Protein AF-A0A660Z139-F1 (afdb_monomer)

Solvent-accessible surface area (backbone atoms only — not comparable to full-atom values): 45503 Å² total; per-residue (Å²): 109,72,68,55,49,51,53,50,53,48,32,53,54,74,56,72,64,96,75,88,88,77,53,73,65,50,55,71,74,47,43,79,53,50,61,95,43,68,40,65,66,46,80,37,80,61,34,51,68,37,65,72,42,70,64,44,55,56,52,52,40,36,29,38,27,36,44,78,55,98,90,40,82,45,77,55,84,68,83,34,43,79,48,69,42,75,14,84,56,82,80,49,77,66,40,51,48,43,30,73,77,68,20,39,45,61,39,45,56,47,72,63,63,66,48,56,53,38,30,37,38,76,51,68,53,70,69,62,50,48,55,49,44,71,65,59,53,62,22,35,37,38,24,18,83,36,68,67,56,24,50,50,55,42,64,72,44,41,83,86,39,51,57,35,58,41,48,92,87,48,64,65,42,54,54,36,38,73,76,58,76,24,36,31,40,28,17,33,46,43,77,83,21,41,61,41,70,71,62,88,48,65,80,55,34,34,31,30,36,27,54,42,73,48,59,48,78,46,45,57,91,51,55,90,78,50,54,71,70,57,48,52,47,52,50,49,73,49,32,86,41,72,72,55,52,72,56,86,48,63,78,84,42,37,68,64,48,51,52,52,50,48,54,40,25,66,56,60,80,81,83,58,66,50,30,38,73,38,74,43,32,38,39,39,55,35,57,68,39,48,54,48,38,43,38,46,16,12,44,81,50,73,54,32,60,27,42,18,32,27,39,40,21,23,55,51,62,63,54,43,48,8,35,51,51,46,33,44,74,74,76,42,74,73,38,58,52,90,81,52,65,56,68,60,52,37,49,50,37,51,52,42,40,47,41,58,76,70,63,56,77,41,82,63,42,40,28,30,36,38,21,35,39,62,49,37,23,54,43,60,29,45,63,35,18,46,46,33,43,41,45,43,65,52,102,86,48,81,61,47,58,36,28,38,33,60,57,77,58,31,36,35,36,23,22,46,59,68,46,67,50,55,41,67,19,66,90,43,65,68,68,10,33,34,79,54,97,93,42,78,44,80,39,70,30,44,36,25,33,18,73,75,79,60,55,72,46,34,70,85,75,57,32,92,86,78,64,29,58,58,49,54,34,54,61,42,51,53,51,52,40,56,50,30,63,72,17,53,30,39,36,32,49,30,58,78,45,44,66,25,41,34,40,40,49,56,52,43,73,69,34,43,91,52,33,82,45,65,37,30,28,59,52,62,42,54,40,63,69,43,51,59,47,16,72,72,59,61,40,72,81,60,62,70,46,24,49,56,38,50,55,50,52,50,51,55,46,53,51,18,52,57,46,14,54,53,49,19,65,76,70,73,38,84,83,53,78,41,35,86,64,45,51,58,54,51,48,54,52,52,54,38,49,59,43,25,72,40,72,36,50,33,24,31,34,70,92,76,72,43,76,41,77,62,57,96,60,57,62,46,60,38,38,31,42,79,74,48,77,47,79,46,79,41,75,54,61,73,32,30,26,28,58,58,43,39,26,49,37,26,72,76,68,68,36,52,49,53,58,45,52,53,45,40,48,54,37,18,42,49,28,51,22,24,45,55,67,22,87,15,34,17,47,50,73,68,52,51,50,33,40,38,73,63,44,50,94,47,40,34,96,60,49,65,63,55,78,79,90,56,42,22,31,30,54,66,57,72,61,56,51,63,55,46,54,41,34,42,76,72,60,68,48,73,61,74,62,87,85,46,72,68,45,46,52,53,49,36,51,36,41,24,38,30,46,12,34,29,23,43,54,20,47,31,38,37,39,34,31,39,37,42,43,95,91,51,76,45,81,48,77,39,35,55,40,77,46,43,67,12,46,71,54,30,77,84,70,76,70,41,82,75,77,78,73,48,73,49,78,43,62,36,55,72,45,79,41,55,65,38,78,73,79,48,75,33,53,50,46,51,48,26,60,77,72,66,49,72,50,57,88,36,53,36,58,42,54,49,52,64,74,77,101

Mean predicted aligned error: 9.25 Å

Nearest PDB structures (foldseek):
  1gku-assembly1_B  TM=9.439E-01  e=6.108E-95  Archaeoglobus fulgidus DSM 4304
  1gl9-assembly1_B  TM=9.649E-01  e=1.429E-91  Archaeoglobus fulgidus DSM 4304
  8ofb-assembly1_A  TM=8.629E-01  e=3.311E-74  Thermotoga maritima MSB8
  1cy0-assembly1_A  TM=7.564E-01  e=2.093E-30  Escherichia coli K-12
  1cyy-assembly1_A  TM=5.910E-01  e=5.704E-13  Escherichia coli K-12

Radius of gyration: 33.67 Å; Cα contacts (8 Å, |Δi|>4): 1628; chains: 1; bounding box: 86×69×95 Å

Secondary structure (DSSP, 8-state):
-HHHHHHHHHHHHHT--S-----HHHHHH-GGGGTT---SEEEES-HHHHHHSHHHHHHHHHHTTEEEETTEEEE-SS--EEEEPPP-S---HHHHHHHHHHSB--S---B---EEEEEEES---HHHHHHHHHHH-SSEEEEESSHHHHHHHHHHHTTTS-EEE-BTTB-HHHHHHHHTS-SEEEEE-STT-HHHHH---TTT--EEEEES--EEEEEGGGSTT--HHHHHHHHHHTTTSHHHHH-S-TTTTHHHHHHHHHHHHHS--S--SSSEEETTEEEEE-HHHHHHHHGGG--EETTEEPEEEEEEE---HHHHHHHHHHHHTTT--EEEGGGS-HHHHHHHHHHHHHHHHHT-----EEEEEEES-HHHHHHHHHHTBS-EEEEEEETTEEEEEEEEEE-SSEEEEEEE--S-SEEE-SSSTBTTEEEETTEEEE-EEE-EEETTT--EE-SSSS-TTT-PPEEEHHHHHHHHHHHHHT-SEEEE---SSHHHHHHHHHHHHHHGGGSSEEEE---SS--HHHHHHHTTS-B---HHHHHHHHHHHHHHHHHHHHHHHHHHHHHS-TT----TTHHHHHHHHHHHHHHHHSEEEEEEETTTTEEEES-S-SEEEEEEEEEEEEEEEEPPPPPB-HHHHHHHHHHHH---HHHHHHHHHHHHHTTSBS-SS-------HHHHHHHHHHHGGGB--------SSPPPB-BSSS--HHHHHHHHHTTSS--SS---HHHHHHHHHHHHHHHHHTBPPEEEEEEEEEEE-SS-EEEEEEEEEEESHHHHHS--S---PPPPPEEEEEE-EEEEEESSPPPPHHHHHHHHHHTT-S-TTTHHHHHHHHH--

Structure (mmCIF, N/CA/C/O backbone):
data_AF-A0A660Z139-F1
#
_entry.id   AF-A0A660Z139-F1
#
loop_
_atom_site.group_PDB
_atom_site.id
_atom_site.type_symbol
_atom_site.label_atom_id
_atom_site.label_alt_id
_atom_site.label_comp_id
_atom_site.label_asym_id
_atom_site.label_entity_id
_atom_site.label_seq_id
_atom_site.pdbx_PDB_ins_code
_atom_site.Cartn_x
_atom_site.Cartn_y
_atom_site.Cartn_z
_atom_site.occupancy
_atom_site.B_iso_or_equiv
_atom_site.auth_seq_id
_atom_site.auth_comp_id
_atom_site.auth_asym_id
_atom_site.auth_atom_id
_atom_site.pdbx_PDB_model_num
ATOM 1 N N . LYS A 1 1 ? -36.350 -16.319 49.454 1.00 60.81 1 LYS A N 1
ATOM 2 C CA . LYS A 1 1 ? -34.888 -16.285 49.175 1.00 60.81 1 LYS A CA 1
ATOM 3 C C . LYS A 1 1 ? -34.215 -17.665 49.062 1.00 60.81 1 LYS A C 1
ATOM 5 O O . LYS A 1 1 ? -33.864 -18.017 47.946 1.00 60.81 1 LYS A O 1
ATOM 10 N N . LYS A 1 2 ? -34.010 -18.469 50.127 1.00 67.81 2 LYS A N 1
ATOM 11 C CA . LYS A 1 2 ? -33.302 -19.777 50.003 1.00 67.81 2 LYS A CA 1
ATOM 12 C C . LYS A 1 2 ? -34.113 -20.825 49.215 1.00 67.81 2 LYS A C 1
ATOM 14 O O . LYS A 1 2 ? -33.605 -21.375 48.247 1.00 67.81 2 LYS A O 1
ATOM 19 N N . SER A 1 3 ? -35.403 -20.960 49.540 1.00 78.12 3 SER A N 1
ATOM 20 C CA . SER A 1 3 ? -36.353 -21.824 48.815 1.00 78.12 3 SER A CA 1
ATOM 21 C C . SER A 1 3 ? -36.529 -21.430 47.337 1.00 78.12 3 SER A C 1
ATOM 23 O O . SER A 1 3 ? -36.534 -22.291 46.466 1.00 78.12 3 SER A O 1
ATOM 25 N N . GLU A 1 4 ? -36.605 -20.133 47.016 1.00 80.12 4 GLU A N 1
ATOM 26 C CA . GLU A 1 4 ? -36.674 -19.669 45.615 1.00 80.12 4 GLU A CA 1
ATOM 27 C C . GLU A 1 4 ? -35.401 -19.977 44.830 1.00 80.12 4 GLU A C 1
ATOM 29 O O . GLU A 1 4 ? -35.474 -20.346 43.661 1.00 80.12 4 GLU A O 1
ATOM 34 N N . LYS A 1 5 ? -34.230 -19.846 45.465 1.00 83.25 5 LYS A N 1
ATOM 35 C CA . LYS A 1 5 ? -32.948 -20.177 44.839 1.00 83.25 5 LYS A CA 1
ATOM 36 C C . LYS A 1 5 ? -32.870 -21.668 44.509 1.00 83.25 5 LYS A C 1
ATOM 38 O O . LYS A 1 5 ? -32.464 -22.013 43.406 1.00 83.25 5 LYS A O 1
ATOM 43 N N . GLU A 1 6 ? -33.278 -22.535 45.433 1.00 84.06 6 GLU A N 1
ATOM 44 C CA . GLU A 1 6 ? -33.334 -23.986 45.213 1.00 84.06 6 GLU A CA 1
ATOM 45 C C . GLU A 1 6 ? -34.337 -24.352 44.115 1.00 84.06 6 GLU A C 1
ATOM 47 O O . GLU A 1 6 ? -33.970 -25.067 43.186 1.00 84.06 6 GLU A O 1
ATOM 52 N N . LYS A 1 7 ? -35.547 -23.772 44.131 1.00 84.69 7 LYS A N 1
ATOM 53 C CA . LYS A 1 7 ? -36.527 -23.939 43.043 1.00 84.69 7 LYS A CA 1
ATOM 54 C C . LYS A 1 7 ? -35.972 -23.486 41.690 1.00 84.69 7 LYS A C 1
ATOM 56 O O . LYS A 1 7 ? -36.156 -24.173 40.695 1.00 84.69 7 LYS A O 1
ATOM 61 N N . THR A 1 8 ? -35.263 -22.358 41.646 1.00 86.25 8 THR A N 1
ATOM 62 C CA . THR A 1 8 ? -34.654 -21.839 40.409 1.00 86.25 8 THR A CA 1
ATOM 63 C C . THR A 1 8 ? -33.558 -22.771 39.895 1.00 86.25 8 THR A C 1
ATOM 65 O O . THR A 1 8 ? -33.522 -23.072 38.707 1.00 86.25 8 THR A O 1
ATOM 68 N N . LEU A 1 9 ? -32.685 -23.272 40.774 1.00 87.81 9 LEU A N 1
ATOM 69 C CA . LEU A 1 9 ? -31.645 -24.235 40.397 1.00 87.81 9 LEU A CA 1
ATOM 70 C C . LEU A 1 9 ? -32.243 -25.555 39.897 1.00 87.81 9 LEU A C 1
ATOM 72 O O . LEU A 1 9 ? -31.725 -26.124 38.939 1.00 87.81 9 LEU A O 1
ATOM 76 N N . GLN A 1 10 ? -33.341 -26.008 40.505 1.00 86.88 10 GLN A N 1
ATOM 77 C CA . GLN A 1 10 ? -34.050 -27.208 40.072 1.00 86.88 10 GLN A CA 1
ATOM 78 C C . GLN A 1 10 ? -34.661 -27.018 38.677 1.00 86.88 10 GLN A C 1
ATOM 80 O O . GLN A 1 10 ? -34.378 -27.812 37.790 1.00 86.88 10 GLN A O 1
ATOM 85 N N . ARG A 1 11 ? -35.351 -25.896 38.424 1.00 89.19 11 ARG A N 1
ATOM 86 C CA . ARG A 1 11 ? -35.851 -25.547 37.078 1.00 89.19 11 ARG A CA 1
ATOM 87 C C . ARG A 1 11 ? -34.736 -25.505 36.032 1.00 89.19 11 ARG A C 1
ATOM 89 O O . ARG A 1 11 ? -34.913 -25.983 34.914 1.00 89.19 11 ARG A O 1
ATOM 96 N N . ILE A 1 12 ? -33.561 -24.981 36.398 1.00 90.38 12 ILE A N 1
ATOM 97 C CA . ILE A 1 12 ? -32.391 -24.979 35.511 1.00 90.38 12 ILE A CA 1
ATOM 98 C C . ILE A 1 12 ? -31.924 -26.407 35.208 1.00 90.38 12 ILE A C 1
ATOM 100 O O . ILE A 1 12 ? -31.611 -26.681 34.053 1.00 90.38 12 ILE A O 1
ATOM 104 N N . ARG A 1 13 ? -31.894 -27.322 36.186 1.00 87.75 13 ARG A N 1
ATOM 105 C CA . ARG A 1 13 ? -31.546 -28.739 35.954 1.00 87.75 13 ARG A CA 1
ATOM 106 C C . ARG A 1 13 ? -32.579 -29.452 35.095 1.00 87.75 13 ARG A C 1
ATOM 108 O O . ARG A 1 13 ? -32.196 -30.126 34.145 1.00 87.75 13 ARG A O 1
ATOM 115 N N . ASP A 1 14 ? -33.858 -29.206 35.342 1.00 88.12 14 ASP A N 1
ATOM 116 C CA . ASP A 1 14 ? -34.958 -29.842 34.612 1.00 88.12 14 ASP A CA 1
ATOM 117 C C . ASP A 1 14 ? -35.097 -29.285 33.184 1.00 88.12 14 ASP A C 1
ATOM 119 O O . ASP A 1 14 ? -35.652 -29.934 32.306 1.00 88.12 14 ASP A O 1
ATOM 123 N N . GLY A 1 15 ? -34.520 -28.107 32.909 1.00 84.94 15 GLY A N 1
ATOM 124 C CA . GLY A 1 15 ? -34.613 -27.460 31.593 1.00 84.94 15 GLY A CA 1
ATOM 125 C C . GLY A 1 15 ? -35.916 -26.701 31.394 1.00 84.94 15 GLY A C 1
ATOM 126 O O . GLY A 1 15 ? -36.260 -26.370 30.266 1.00 84.94 15 GLY A O 1
ATOM 127 N N . ASP A 1 16 ? -36.614 -26.402 32.486 1.00 90.31 16 ASP A N 1
ATOM 128 C CA . ASP A 1 16 ? -37.862 -25.649 32.497 1.00 90.31 16 ASP A CA 1
ATOM 129 C C . ASP A 1 16 ? -37.596 -24.136 32.377 1.00 90.31 16 ASP A C 1
ATOM 131 O O . ASP A 1 16 ? -37.784 -23.347 33.311 1.00 90.31 16 ASP A O 1
ATOM 135 N N . PHE A 1 17 ? -37.071 -23.728 31.222 1.00 89.50 17 PHE A N 1
ATOM 136 C CA . PHE A 1 17 ? -36.883 -22.329 30.858 1.00 89.50 17 PHE A CA 1
ATOM 137 C C . PHE A 1 17 ? -36.811 -22.154 29.337 1.00 89.50 17 PHE A C 1
ATOM 139 O O . PHE A 1 17 ? -36.245 -22.975 28.623 1.00 89.50 17 PHE A O 1
ATOM 146 N N . SER A 1 18 ? -37.317 -21.023 28.844 1.00 89.38 18 SER A N 1
ATOM 147 C CA . SER A 1 18 ? -37.108 -20.590 27.452 1.00 89.38 18 SER A CA 1
ATOM 148 C C . SER A 1 18 ? -35.923 -19.630 27.314 1.00 89.38 18 SER A C 1
ATOM 150 O O . SER A 1 18 ? -35.308 -19.549 26.258 1.00 89.38 18 SER A O 1
ATOM 152 N N . ILE A 1 19 ? -35.593 -18.896 28.384 1.00 93.69 19 ILE A N 1
ATOM 153 C CA . ILE A 1 19 ? -34.473 -17.950 28.441 1.00 93.69 19 ILE A CA 1
ATOM 154 C C . ILE A 1 19 ? -33.737 -18.160 29.760 1.00 93.69 19 ILE A C 1
ATOM 156 O O . ILE A 1 19 ? -34.347 -18.145 30.830 1.00 93.69 19 ILE A O 1
ATOM 160 N N . LEU A 1 20 ? -32.416 -18.316 29.681 1.00 93.00 20 LEU A N 1
ATOM 161 C CA . LEU A 1 20 ? -31.541 -18.459 30.837 1.00 93.00 20 LEU A CA 1
ATOM 162 C C . LEU A 1 20 ? -30.527 -17.313 30.870 1.00 93.00 20 LEU A C 1
ATOM 164 O O . LEU A 1 20 ? -29.674 -17.204 29.993 1.00 93.00 20 LEU A O 1
ATOM 168 N N . VAL A 1 21 ? -30.592 -16.487 31.914 1.00 93.12 21 VAL A N 1
ATOM 169 C CA . VAL A 1 21 ? -29.639 -15.395 32.155 1.00 93.12 21 VAL A CA 1
ATOM 170 C C . VAL A 1 21 ? -28.771 -15.756 33.353 1.00 93.12 21 VAL A C 1
ATOM 172 O O . VAL A 1 21 ? -29.276 -15.998 34.448 1.00 93.12 21 VAL A O 1
ATOM 175 N N . THR A 1 22 ? -27.455 -15.819 33.151 1.00 91.56 22 THR A N 1
ATOM 176 C CA . THR A 1 22 ? -26.499 -16.212 34.195 1.00 91.56 22 THR A CA 1
ATOM 177 C C . THR A 1 22 ? -25.218 -15.393 34.102 1.00 91.56 22 THR A C 1
ATOM 179 O O . THR A 1 22 ? -24.961 -14.718 33.108 1.00 91.56 22 THR A O 1
ATOM 182 N N . THR A 1 23 ? -24.395 -15.444 35.149 1.00 90.31 23 THR A N 1
ATOM 183 C CA . THR A 1 23 ? -23.053 -14.853 35.120 1.00 90.31 23 THR A CA 1
ATOM 184 C C . THR A 1 23 ? -22.037 -15.848 34.551 1.00 90.31 23 THR A C 1
ATOM 186 O O . THR A 1 23 ? -22.197 -17.063 34.681 1.00 90.31 23 THR A O 1
ATOM 189 N N . ALA A 1 24 ? -20.915 -15.358 34.015 1.00 86.88 24 ALA A N 1
ATOM 190 C CA . ALA A 1 24 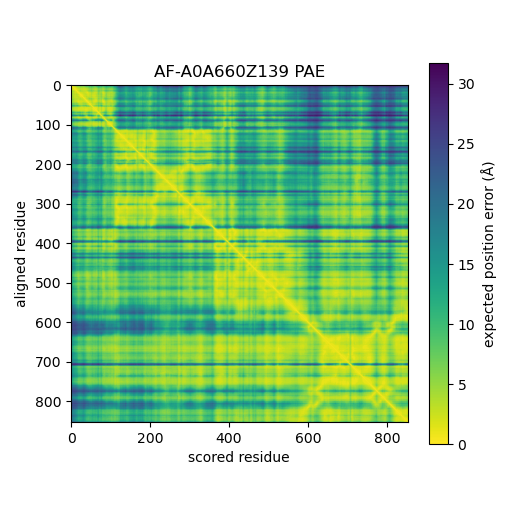? -19.811 -16.218 33.570 1.00 86.88 24 ALA A CA 1
ATOM 191 C C . ALA A 1 24 ? -19.285 -17.150 34.684 1.00 86.88 24 ALA A C 1
ATOM 193 O O . ALA A 1 24 ? -18.819 -18.263 34.424 1.00 86.88 24 ALA A O 1
ATOM 194 N N . GLN A 1 25 ? -19.385 -16.714 35.945 1.00 87.81 25 GLN A N 1
ATOM 195 C CA . GLN A 1 25 ? -19.015 -17.517 37.108 1.00 87.81 25 GLN A CA 1
ATOM 196 C C . GLN A 1 25 ? -20.010 -18.654 37.374 1.00 87.81 25 GLN A C 1
ATOM 198 O O . GLN A 1 25 ? -19.592 -19.734 37.793 1.00 87.81 25 GLN A O 1
ATOM 203 N N . PHE A 1 26 ? -21.305 -18.437 37.122 1.00 89.50 26 PHE A N 1
ATOM 204 C CA . PHE A 1 26 ? -22.310 -19.493 37.223 1.00 89.50 26 PHE A CA 1
ATOM 205 C C . PHE A 1 26 ? -22.012 -20.614 36.227 1.00 89.50 26 PHE A C 1
ATOM 207 O O . PHE A 1 26 ? -21.943 -21.769 36.645 1.00 89.50 26 PHE A O 1
ATOM 214 N N . LEU A 1 27 ? -21.743 -20.263 34.963 1.00 89.75 27 LEU A N 1
ATOM 215 C CA . LEU A 1 27 ? -21.350 -21.217 33.923 1.00 89.75 27 LEU A CA 1
ATOM 216 C C . LEU A 1 27 ? -20.103 -22.012 34.330 1.00 89.75 27 LEU A C 1
ATOM 218 O O . LEU A 1 27 ? -20.049 -23.223 34.150 1.00 89.75 27 LEU A O 1
ATOM 222 N N . ALA A 1 28 ? -19.106 -21.341 34.911 1.00 87.56 28 ALA A N 1
ATOM 223 C CA . ALA A 1 28 ? -17.871 -21.996 35.316 1.00 87.56 28 ALA A CA 1
ATOM 224 C C . ALA A 1 28 ? -18.049 -22.997 36.468 1.00 87.56 28 ALA A C 1
ATOM 226 O O . ALA A 1 28 ? -17.348 -24.008 36.496 1.00 87.56 28 ALA A O 1
ATOM 227 N N . ARG A 1 29 ? -18.945 -22.703 37.420 1.00 88.94 29 ARG A N 1
ATOM 228 C CA . ARG A 1 29 ? -19.143 -23.499 38.643 1.00 88.94 29 ARG A CA 1
ATOM 229 C C . ARG A 1 29 ? -20.227 -24.567 38.528 1.00 88.94 29 ARG A C 1
ATOM 231 O O . ARG A 1 29 ? -20.146 -25.554 39.240 1.00 88.94 29 ARG A O 1
ATOM 238 N N . ASN A 1 30 ? -21.234 -24.362 37.681 1.00 89.62 30 ASN A N 1
ATOM 239 C CA . ASN A 1 30 ? -22.444 -25.192 37.639 1.00 89.62 30 ASN A CA 1
ATOM 240 C C . ASN A 1 30 ? -22.683 -25.797 36.249 1.00 89.62 30 ASN A C 1
ATOM 242 O O . ASN A 1 30 ? -23.826 -26.066 35.889 1.00 89.62 30 ASN A O 1
ATOM 246 N N . PHE A 1 31 ? -21.625 -25.976 35.452 1.00 90.00 31 PHE A N 1
ATOM 247 C CA . PHE A 1 31 ? -21.744 -26.487 34.085 1.00 90.00 31 PHE A CA 1
ATOM 248 C C . PHE A 1 31 ? -22.433 -27.853 34.012 1.00 90.00 31 PHE A C 1
ATOM 250 O O . PHE A 1 31 ? -23.216 -28.068 33.100 1.00 90.00 31 PHE A O 1
ATOM 257 N N . GLU A 1 32 ? -22.215 -28.723 35.001 1.00 88.56 32 GLU A N 1
ATOM 258 C CA . GLU A 1 32 ? -22.865 -30.040 35.105 1.00 88.56 32 GLU A CA 1
ATOM 259 C C . GLU A 1 32 ? -24.401 -29.945 35.043 1.00 88.56 32 GLU A C 1
ATOM 261 O O . GLU A 1 32 ? -25.057 -30.816 34.488 1.00 88.56 32 GLU A O 1
ATOM 266 N N . MET A 1 33 ? -25.001 -28.850 35.535 1.00 88.62 33 MET A N 1
ATOM 267 C CA . MET A 1 33 ? -26.460 -28.644 35.467 1.00 88.62 33 MET A CA 1
ATOM 268 C C . MET A 1 33 ? -26.966 -28.326 34.052 1.00 88.62 33 MET A C 1
ATOM 270 O O . MET A 1 33 ? -28.168 -28.379 33.793 1.00 88.62 33 MET A O 1
ATOM 274 N N . LEU A 1 34 ? -26.059 -27.925 33.164 1.00 89.31 34 LEU A N 1
ATOM 275 C CA . LEU A 1 34 ? -26.322 -27.565 31.773 1.00 89.31 34 LEU A CA 1
ATOM 276 C C . LEU A 1 34 ? -25.750 -28.602 30.797 1.00 89.31 34 LEU A C 1
ATOM 278 O O . LEU A 1 34 ? -25.916 -28.458 29.588 1.00 89.31 34 LEU A O 1
ATOM 282 N N . GLU A 1 35 ? -25.071 -29.628 31.303 1.00 82.56 35 GLU A N 1
ATOM 283 C CA . GLU A 1 35 ? -24.470 -30.670 30.487 1.00 82.56 35 GLU A CA 1
ATOM 284 C C . GLU A 1 35 ? -25.559 -31.460 29.745 1.00 82.56 35 GLU A C 1
ATOM 286 O O . GLU A 1 35 ? -26.639 -31.722 30.272 1.00 82.56 35 GLU A O 1
ATOM 291 N N . GLY A 1 36 ? -25.314 -31.761 28.468 1.00 80.31 36 GLY A N 1
ATOM 292 C CA . GLY A 1 36 ? -26.302 -32.387 27.583 1.00 80.31 36 GLY A CA 1
ATOM 293 C C . GLY A 1 36 ? -27.379 -31.443 27.030 1.00 80.31 36 GLY A C 1
ATOM 294 O O . GLY A 1 36 ? -28.125 -31.846 26.140 1.00 80.31 36 GLY A O 1
ATOM 295 N N . LYS A 1 37 ? -27.451 -30.184 27.484 1.00 87.56 37 LYS A N 1
ATOM 296 C CA . LYS A 1 37 ? -28.377 -29.186 26.925 1.00 87.56 37 LYS A CA 1
ATOM 297 C C . LYS A 1 37 ? -27.754 -28.471 25.737 1.00 87.56 37 LYS A C 1
ATOM 299 O O . LYS A 1 37 ? -26.572 -28.134 25.753 1.00 87.56 37 LYS A O 1
ATOM 304 N N . VAL A 1 38 ? -28.573 -28.188 24.729 1.00 88.69 38 VAL A N 1
ATOM 305 C CA . VAL A 1 38 ? -28.182 -27.412 23.549 1.00 88.69 38 VAL A CA 1
ATOM 306 C C . VAL A 1 38 ? -29.069 -26.180 23.459 1.00 88.69 38 VAL A C 1
ATOM 308 O O . VAL A 1 38 ? -30.284 -26.272 23.602 1.00 88.69 38 VAL A O 1
ATOM 311 N N . PHE A 1 39 ? -28.446 -25.029 23.239 1.00 91.00 39 PHE A N 1
ATOM 312 C CA . PHE A 1 39 ? -29.102 -23.741 23.091 1.00 91.00 39 PHE A CA 1
ATOM 313 C C . PHE A 1 39 ? -29.092 -23.320 21.622 1.00 91.00 39 PHE A C 1
ATOM 315 O O . PHE A 1 39 ? -28.050 -23.341 20.962 1.00 91.00 39 PHE A O 1
ATOM 322 N N . ASP A 1 40 ? -30.242 -22.861 21.131 1.00 90.62 40 ASP A N 1
ATOM 323 C CA . ASP A 1 40 ? -30.354 -22.278 19.790 1.00 90.62 40 ASP A CA 1
ATOM 324 C C . ASP A 1 40 ? -29.673 -20.904 19.701 1.00 90.62 40 ASP A C 1
ATOM 326 O O . ASP A 1 40 ? -29.223 -20.493 18.631 1.00 90.62 40 ASP A O 1
ATOM 330 N N . PHE A 1 41 ? -29.564 -20.192 20.825 1.00 92.56 41 PHE A N 1
ATOM 331 C CA . PHE A 1 41 ? -28.987 -18.855 20.897 1.00 92.56 41 PHE A CA 1
ATOM 332 C C . PHE A 1 41 ? -28.252 -18.626 22.220 1.00 92.56 41 PHE A C 1
ATOM 334 O O . PHE A 1 41 ? -28.799 -18.858 23.297 1.00 92.56 41 PHE A O 1
ATOM 341 N N . ILE A 1 42 ? -27.020 -18.125 22.135 1.00 93.00 42 ILE A N 1
ATOM 342 C CA . ILE A 1 42 ? -26.209 -17.708 23.279 1.00 93.00 42 ILE A CA 1
ATOM 343 C C . ILE A 1 42 ? -25.693 -16.294 23.015 1.00 93.00 42 ILE A C 1
ATOM 345 O O . ILE A 1 42 ? -25.050 -16.037 21.997 1.00 93.00 42 ILE A O 1
ATOM 349 N N . PHE A 1 43 ? -25.934 -15.391 23.963 1.00 93.38 43 PHE A N 1
ATOM 350 C CA . PHE A 1 43 ? -25.397 -14.033 23.958 1.00 93.38 43 PHE A CA 1
ATOM 351 C C . PHE A 1 43 ? -24.372 -13.863 25.083 1.00 93.38 43 PHE A C 1
ATOM 353 O O . PHE A 1 43 ? -24.644 -14.212 26.233 1.00 93.38 43 PHE A O 1
ATOM 360 N N . VAL A 1 44 ? -23.199 -13.322 24.757 1.00 89.81 44 VAL A N 1
ATOM 361 C CA . VAL A 1 44 ? -22.121 -13.044 25.714 1.00 89.81 44 VAL A CA 1
ATOM 362 C C . VAL A 1 44 ? -21.790 -11.557 25.695 1.00 89.81 44 VAL A C 1
ATOM 364 O O . VAL A 1 44 ? -21.152 -11.071 24.761 1.00 89.81 44 VAL A O 1
ATOM 367 N N . ASP A 1 45 ? -22.181 -10.866 26.763 1.00 86.56 45 ASP A N 1
ATOM 368 C CA . ASP A 1 45 ? -21.965 -9.424 26.915 1.00 86.56 45 ASP A CA 1
ATOM 369 C C . ASP A 1 45 ? -20.498 -9.067 27.219 1.00 86.56 45 ASP A C 1
ATOM 371 O O . ASP A 1 45 ? -19.913 -8.211 26.563 1.00 86.56 45 ASP A O 1
ATOM 375 N N . ASP A 1 46 ? -19.859 -9.777 28.158 1.00 82.50 46 ASP A N 1
ATOM 376 C CA . ASP A 1 46 ? -18.436 -9.609 28.488 1.00 82.50 46 ASP A CA 1
ATOM 377 C C . ASP A 1 46 ? -17.626 -10.835 28.053 1.00 82.50 46 ASP A C 1
ATOM 379 O O . ASP A 1 46 ? -17.479 -11.826 28.779 1.00 82.50 46 ASP A O 1
ATOM 383 N N . VAL A 1 47 ? -17.052 -10.748 26.858 1.00 82.44 47 VAL A N 1
ATOM 384 C CA . VAL A 1 47 ? -16.186 -11.796 26.318 1.00 82.44 47 VAL A CA 1
ATOM 385 C C . VAL A 1 47 ? -14.891 -11.963 27.094 1.00 82.44 47 VAL A C 1
ATOM 387 O O . VAL A 1 47 ? -14.386 -13.085 27.186 1.00 82.44 47 VAL A O 1
ATOM 390 N N . ASP A 1 48 ? -14.323 -10.894 27.650 1.00 79.25 48 ASP A N 1
ATOM 391 C CA . ASP A 1 48 ? -13.050 -11.000 28.357 1.00 79.25 48 ASP A CA 1
ATOM 392 C C . ASP A 1 48 ? -13.197 -11.895 29.591 1.00 79.25 48 ASP A C 1
ATOM 394 O O . ASP A 1 48 ? -12.294 -12.682 29.893 1.00 79.25 48 ASP A O 1
ATOM 398 N N . SER A 1 49 ? -14.352 -11.850 30.264 1.00 79.69 49 SER A N 1
ATOM 399 C CA . SER A 1 49 ? -14.673 -12.772 31.362 1.00 79.69 49 SER A CA 1
ATOM 400 C C . SER A 1 49 ? -14.679 -14.246 30.926 1.00 79.69 49 SER A C 1
ATOM 402 O O . SER A 1 49 ? -14.192 -15.114 31.657 1.00 79.69 49 SER A O 1
ATOM 404 N N . ILE A 1 50 ? -15.157 -14.532 29.712 1.00 81.75 50 ILE A N 1
ATOM 405 C CA . ILE A 1 50 ? -15.204 -15.880 29.135 1.00 81.75 50 ILE A CA 1
ATOM 406 C C . ILE A 1 50 ? -13.818 -16.336 28.676 1.00 81.75 50 ILE A C 1
ATOM 408 O O . ILE A 1 50 ? -13.427 -17.469 28.952 1.00 81.75 50 ILE A O 1
ATOM 412 N N . LEU A 1 51 ? -13.046 -15.469 28.016 1.00 79.69 51 LEU A N 1
ATOM 413 C CA . LEU A 1 51 ? -11.722 -15.816 27.492 1.00 79.69 51 LEU A CA 1
ATOM 414 C C . LEU A 1 51 ? -10.669 -16.011 28.593 1.00 79.69 51 LEU A C 1
ATOM 416 O O . LEU A 1 51 ? -9.738 -16.795 28.398 1.00 79.69 51 LEU A O 1
ATOM 420 N N . LYS A 1 52 ? -10.803 -15.332 29.742 1.00 74.38 52 LYS A N 1
ATOM 421 C CA . LYS A 1 52 ? -9.902 -15.496 30.900 1.00 74.38 52 LYS A CA 1
ATOM 422 C C . LYS A 1 52 ? -9.949 -16.911 31.482 1.00 74.38 52 LYS A C 1
ATOM 424 O O . LYS A 1 52 ? -8.909 -17.458 31.838 1.00 74.38 52 LYS A O 1
ATOM 429 N N . ALA A 1 53 ? -11.135 -17.512 31.561 1.00 73.38 53 ALA A N 1
ATOM 430 C CA . ALA A 1 53 ? -11.319 -18.880 32.033 1.00 73.38 53 ALA A CA 1
ATOM 431 C C . ALA A 1 53 ? -11.401 -19.831 30.833 1.00 73.38 53 ALA A C 1
ATOM 433 O O . ALA A 1 53 ? -12.475 -20.072 30.293 1.00 73.38 53 ALA A O 1
ATOM 434 N N . SER A 1 54 ? -10.265 -20.399 30.422 1.00 66.56 54 SER A N 1
ATOM 435 C CA . SER A 1 54 ? -10.130 -21.187 29.183 1.00 66.56 54 SER A CA 1
ATOM 436 C C . SER A 1 54 ? -11.150 -22.326 29.010 1.00 66.56 54 SER A C 1
ATOM 438 O O . SER A 1 54 ? -11.486 -22.659 27.874 1.00 66.56 54 SER A O 1
ATOM 440 N N . GLY A 1 55 ? -11.666 -22.893 30.107 1.00 82.31 55 GLY A N 1
ATOM 441 C CA . GLY A 1 55 ? -12.724 -23.908 30.087 1.00 82.31 55 GLY A CA 1
ATOM 442 C C . GLY A 1 55 ? -14.109 -23.381 29.690 1.00 82.31 55 GLY A C 1
ATOM 443 O O . GLY A 1 55 ? -14.911 -24.141 29.165 1.00 82.31 55 GLY A O 1
ATOM 444 N N . ASN A 1 56 ? -14.405 -22.090 29.872 1.00 87.56 56 ASN A N 1
ATOM 445 C CA . ASN A 1 56 ? -15.713 -21.522 29.518 1.00 87.56 56 ASN A CA 1
ATOM 446 C C . ASN A 1 56 ? -15.972 -21.524 28.010 1.00 87.56 56 ASN A C 1
ATOM 448 O O . ASN A 1 56 ? -17.113 -21.695 27.598 1.00 87.56 56 ASN A O 1
ATOM 452 N N . VAL A 1 57 ? -14.928 -21.392 27.189 1.00 87.75 57 VAL A N 1
ATOM 453 C CA . VAL A 1 57 ? -15.070 -21.513 25.730 1.00 87.75 57 VAL A CA 1
ATOM 454 C C . VAL A 1 57 ? -15.519 -22.925 25.352 1.00 87.75 57 VAL A C 1
ATOM 456 O O . VAL A 1 57 ? -16.427 -23.076 24.544 1.00 87.75 57 VAL A O 1
ATOM 459 N N . ASP A 1 58 ? -14.946 -23.950 25.983 1.00 88.94 58 ASP A N 1
ATOM 460 C CA . ASP A 1 58 ? -15.306 -25.350 25.722 1.00 88.94 58 ASP A CA 1
ATOM 461 C C . ASP A 1 58 ? -16.740 -25.639 26.178 1.00 88.94 58 ASP A C 1
ATOM 463 O O . ASP A 1 58 ? -17.511 -26.255 25.449 1.00 88.94 58 ASP A O 1
ATOM 467 N N . ARG A 1 59 ? -17.131 -25.103 27.339 1.00 90.94 59 ARG A N 1
ATOM 468 C CA . ARG A 1 59 ? -18.505 -25.172 27.857 1.00 90.94 59 ARG A CA 1
ATOM 469 C C . ARG A 1 59 ? -19.517 -24.542 26.902 1.00 90.94 59 ARG A C 1
ATOM 471 O O . ARG A 1 59 ? -20.539 -25.150 26.619 1.00 90.94 59 ARG A O 1
ATOM 478 N N . ILE A 1 60 ? -19.231 -23.351 26.372 1.00 90.88 60 ILE A N 1
ATOM 479 C CA . ILE A 1 60 ? -20.106 -22.692 25.388 1.00 90.88 60 ILE A CA 1
ATOM 480 C C . ILE A 1 60 ? -20.210 -23.528 24.111 1.00 90.88 60 ILE A C 1
ATOM 482 O O . ILE A 1 60 ? -21.303 -23.685 23.581 1.00 90.88 60 ILE A O 1
ATOM 486 N N . LEU A 1 61 ? -19.102 -24.096 23.629 1.00 89.69 61 LEU A N 1
ATOM 487 C CA . LEU A 1 61 ? -19.122 -24.971 22.456 1.00 89.69 61 LEU A CA 1
ATOM 488 C C . LEU A 1 61 ? -20.012 -26.202 22.686 1.00 89.69 61 LEU A C 1
ATOM 490 O O . LEU A 1 61 ? -20.815 -26.526 21.813 1.00 89.69 61 LEU A O 1
ATOM 494 N N . HIS A 1 62 ? -19.949 -26.825 23.865 1.00 89.75 62 HIS A N 1
ATOM 495 C CA . HIS A 1 62 ? -20.868 -27.903 24.241 1.00 89.75 62 HIS A CA 1
ATOM 496 C C . HIS A 1 62 ? -22.334 -27.467 24.207 1.00 89.75 62 HIS A C 1
ATOM 498 O O . HIS A 1 62 ? -23.155 -28.140 23.588 1.00 89.75 62 HIS A O 1
ATOM 504 N N . LEU A 1 63 ? -22.643 -26.295 24.767 1.00 90.88 63 LEU A N 1
ATOM 505 C CA . LEU A 1 63 ? -23.995 -25.728 24.736 1.00 90.88 63 LEU A CA 1
ATOM 506 C C . LEU A 1 63 ? -24.462 -25.356 23.318 1.00 90.88 63 LEU A C 1
ATOM 508 O O . LEU A 1 63 ? -25.656 -25.200 23.100 1.00 90.88 63 LEU A O 1
ATOM 512 N N . LEU A 1 64 ? -23.557 -25.241 22.342 1.00 89.94 64 LEU A N 1
ATOM 513 C CA . LEU A 1 64 ? -23.866 -25.016 20.920 1.00 89.94 64 LEU A CA 1
ATOM 514 C C . LEU A 1 64 ? -23.954 -26.316 20.097 1.00 89.94 64 LEU A C 1
ATOM 516 O O . LEU A 1 64 ? -24.046 -26.251 18.862 1.00 89.94 64 LEU A O 1
ATOM 520 N N . GLY A 1 65 ? -23.883 -27.475 20.762 1.00 88.56 65 GLY A N 1
ATOM 521 C CA . GLY A 1 65 ? -23.955 -28.800 20.142 1.00 88.56 65 GLY A CA 1
ATOM 522 C C . GLY A 1 65 ? -22.616 -29.337 19.628 1.00 88.56 65 GLY A C 1
ATOM 523 O O . GLY A 1 65 ? -22.593 -30.254 18.808 1.00 88.56 65 GLY A O 1
ATOM 524 N N . PHE A 1 66 ? -21.482 -28.774 20.057 1.00 89.06 66 PHE A N 1
ATOM 525 C CA . PHE A 1 66 ? -20.175 -29.350 19.744 1.00 89.06 66 PHE A CA 1
ATOM 526 C C . PHE A 1 66 ? -19.763 -30.383 20.791 1.00 89.06 66 PHE A C 1
ATOM 528 O O . PHE A 1 66 ? -19.841 -30.156 21.996 1.00 89.06 66 PHE A O 1
ATOM 535 N N . GLN A 1 67 ? -19.229 -31.505 20.333 1.00 86.06 67 GLN A N 1
ATOM 536 C CA . GLN A 1 67 ? -18.644 -32.533 21.180 1.00 86.06 67 GLN A CA 1
ATOM 537 C C . GLN A 1 67 ? -17.202 -32.810 20.782 1.00 86.06 67 GLN A C 1
ATOM 539 O O . GLN A 1 67 ? -16.780 -32.569 19.648 1.00 86.06 67 GLN A O 1
ATOM 544 N N . ARG A 1 68 ? -16.418 -33.309 21.737 1.00 84.31 68 ARG A N 1
ATOM 545 C CA . ARG A 1 68 ? -15.000 -33.585 21.533 1.00 84.31 68 ARG A CA 1
ATOM 546 C C . ARG A 1 68 ? -14.794 -35.085 21.357 1.00 84.31 68 ARG A C 1
ATOM 548 O O . ARG A 1 68 ? -14.864 -35.835 22.321 1.00 84.31 68 ARG A O 1
ATOM 555 N N . GLN A 1 69 ? -14.494 -35.516 20.135 1.00 83.69 69 GLN A N 1
ATOM 556 C CA . GLN A 1 69 ? -14.245 -36.920 19.794 1.00 83.69 69 GLN A CA 1
ATOM 557 C C . GLN A 1 69 ? -12.832 -37.073 19.217 1.00 83.69 69 GLN A C 1
ATOM 559 O O . GLN A 1 69 ? -12.438 -36.352 18.300 1.00 83.69 69 GLN A O 1
ATOM 564 N N . LYS A 1 70 ? -12.028 -37.992 19.777 1.00 81.00 70 LYS A N 1
ATOM 565 C CA . LYS A 1 70 ? -10.622 -38.243 19.371 1.00 81.00 70 LYS A CA 1
ATOM 566 C C . LYS A 1 70 ? -9.772 -36.961 19.250 1.00 81.00 70 LYS A C 1
ATOM 568 O O . LYS A 1 70 ? -8.965 -36.808 18.337 1.00 81.00 70 LYS A O 1
ATOM 573 N N . GLY A 1 71 ? -9.991 -36.002 20.152 1.00 78.75 71 GLY A N 1
ATOM 574 C CA . GLY A 1 71 ? -9.274 -34.723 20.180 1.00 78.75 71 GLY A CA 1
ATOM 575 C C . GLY A 1 71 ? -9.765 -33.658 19.189 1.00 78.75 71 GLY A C 1
ATOM 576 O O . GLY A 1 71 ? -9.286 -32.526 19.267 1.00 78.75 71 GLY A O 1
ATOM 577 N N . LYS A 1 72 ? -10.735 -33.968 18.318 1.00 81.19 72 LYS A N 1
ATOM 578 C CA . LYS A 1 72 ? -11.364 -33.022 17.385 1.00 81.19 72 LYS A CA 1
ATOM 579 C C . LYS A 1 72 ? -12.746 -32.605 17.875 1.00 81.19 72 LYS A C 1
ATOM 581 O O . LYS A 1 72 ? -13.440 -33.378 18.529 1.00 81.19 72 LYS A O 1
ATOM 586 N N . TRP A 1 73 ? -13.132 -31.378 17.551 1.00 85.50 73 TRP A N 1
ATOM 587 C CA . TRP A 1 73 ? -14.492 -30.903 17.762 1.00 85.50 73 TRP A CA 1
ATOM 588 C C . TRP A 1 73 ? -15.353 -31.307 16.572 1.00 85.50 73 TRP A C 1
ATOM 590 O O . TRP A 1 73 ? -15.014 -30.997 15.431 1.00 85.50 73 TRP A O 1
ATOM 600 N N . LEU A 1 74 ? -16.443 -32.006 16.853 1.00 81.69 74 LEU A N 1
ATOM 601 C CA . LEU A 1 74 ? -17.474 -32.373 15.893 1.00 81.69 74 LEU A CA 1
ATOM 602 C C . LEU A 1 74 ? -18.781 -31.738 16.345 1.00 81.69 74 LEU A C 1
ATOM 604 O O . LEU A 1 74 ? -19.007 -31.574 17.542 1.00 81.69 74 LEU A O 1
ATOM 608 N N . ARG A 1 75 ? -19.618 -31.340 15.393 1.00 81.12 75 ARG A N 1
ATOM 609 C CA . ARG A 1 75 ? -20.925 -30.758 15.687 1.00 81.12 75 ARG A CA 1
ATOM 610 C C . ARG A 1 75 ? -21.998 -31.813 15.457 1.00 81.12 75 ARG A C 1
ATOM 612 O O . ARG A 1 75 ? -22.057 -32.374 14.366 1.00 81.12 75 ARG A O 1
ATOM 619 N N . GLU A 1 76 ? -22.831 -32.058 16.460 1.00 68.00 76 GLU A N 1
ATOM 620 C CA . GLU A 1 76 ? -23.983 -32.958 16.375 1.00 68.00 76 GLU A CA 1
ATOM 621 C C . GLU A 1 76 ? -25.272 -32.124 16.467 1.00 68.00 76 GLU A C 1
ATOM 623 O O . GLU A 1 76 ? -25.446 -31.332 17.391 1.00 68.00 76 GLU A O 1
ATOM 628 N N . GLY A 1 77 ? -26.182 -32.268 15.498 1.00 65.25 77 GLY A N 1
ATOM 629 C CA . GLY A 1 77 ? -27.495 -31.608 15.529 1.00 65.25 77 GLY A CA 1
ATOM 630 C C . GLY A 1 77 ? -27.552 -30.169 14.981 1.00 65.25 77 GLY A C 1
ATOM 631 O O . GLY A 1 77 ? -26.805 -29.788 14.078 1.00 65.25 77 GLY A O 1
ATOM 632 N N . LYS A 1 78 ? -28.537 -29.389 15.458 1.00 57.47 78 LYS A N 1
ATOM 633 C CA . LYS A 1 78 ? -28.911 -28.069 14.908 1.00 57.47 78 LYS A CA 1
ATOM 634 C C . LYS A 1 78 ? -27.889 -26.966 15.219 1.00 57.47 78 LYS A C 1
ATOM 636 O O . LYS A 1 78 ? -27.111 -27.029 16.166 1.00 57.47 78 LYS A O 1
ATOM 641 N N . HIS A 1 79 ? -27.910 -25.922 14.389 1.00 66.81 79 HIS A N 1
ATOM 642 C CA . HIS A 1 79 ? -26.998 -24.788 14.494 1.00 66.81 79 HIS A CA 1
ATOM 643 C C . HIS A 1 79 ? -27.445 -23.805 15.586 1.00 66.81 79 HIS A C 1
ATOM 645 O O . HIS A 1 79 ? -28.229 -22.906 15.308 1.00 66.81 79 HIS A O 1
ATOM 651 N N . GLY A 1 80 ? -26.893 -23.924 16.795 1.00 80.06 80 GLY A N 1
ATOM 652 C CA . GLY A 1 80 ? -26.911 -22.826 17.766 1.00 80.06 80 GLY A CA 1
ATOM 653 C C . GLY A 1 80 ? -26.122 -21.605 17.267 1.00 80.06 80 GLY A C 1
ATOM 654 O O . GLY A 1 80 ? -25.072 -21.756 16.621 1.00 80.06 80 GLY A O 1
ATOM 655 N N . ILE A 1 81 ? -26.626 -20.407 17.561 1.00 87.50 81 ILE A N 1
ATOM 656 C CA . ILE A 1 81 ? -26.038 -19.106 17.226 1.00 87.50 81 ILE A CA 1
ATOM 657 C C . ILE A 1 81 ? -25.334 -18.546 18.462 1.00 87.50 81 ILE A C 1
ATOM 659 O O . ILE A 1 81 ? -25.905 -18.498 19.548 1.00 87.50 81 ILE A O 1
ATOM 663 N N . LEU A 1 82 ? -24.100 -18.078 18.283 1.00 89.56 82 LEU A N 1
ATOM 664 C CA . LEU A 1 82 ? -23.349 -17.372 19.314 1.00 89.56 82 LEU A CA 1
ATOM 665 C C . LEU A 1 82 ? -23.153 -15.915 18.892 1.00 89.56 82 LEU A C 1
ATOM 667 O O . LEU A 1 82 ? -22.530 -15.654 17.863 1.00 89.56 82 LEU A O 1
ATOM 671 N N . ILE A 1 83 ? -23.632 -14.983 19.712 1.00 89.00 83 ILE A N 1
ATOM 672 C CA . ILE A 1 83 ? -23.328 -13.556 19.599 1.00 89.00 83 ILE A CA 1
ATOM 673 C C . ILE A 1 83 ? -22.453 -13.153 20.777 1.00 89.00 83 ILE A C 1
ATOM 675 O O . ILE A 1 83 ? -22.712 -13.514 21.925 1.00 89.00 83 ILE A O 1
ATOM 679 N N . VAL A 1 84 ? -21.400 -12.404 20.477 1.00 86.06 84 VAL A N 1
ATOM 680 C CA . VAL A 1 84 ? -20.405 -11.980 21.453 1.00 86.06 84 VAL A CA 1
ATOM 681 C C . VAL A 1 84 ? -20.049 -10.516 21.239 1.00 86.06 84 VAL A C 1
ATOM 683 O O . VAL A 1 84 ? -19.894 -10.079 20.098 1.00 86.06 84 VAL A O 1
ATOM 686 N N . SER A 1 85 ? -19.878 -9.771 22.327 1.00 82.81 85 SER A N 1
ATOM 687 C CA . SER A 1 85 ? -19.248 -8.448 22.280 1.00 82.81 85 SER A CA 1
ATOM 688 C C . SER A 1 85 ? -17.766 -8.551 21.904 1.00 82.81 85 SER A C 1
ATOM 690 O O . SER A 1 85 ? -17.157 -9.620 21.946 1.00 82.81 85 SER A O 1
ATOM 692 N N . THR A 1 86 ? -17.126 -7.443 21.542 1.00 74.44 86 THR A N 1
ATOM 693 C CA . THR A 1 86 ? -15.703 -7.487 21.190 1.00 74.44 86 THR A CA 1
ATOM 694 C C . THR A 1 86 ? -14.809 -7.584 22.427 1.00 74.44 86 THR A C 1
ATOM 696 O O . THR A 1 86 ? -14.975 -6.827 23.379 1.00 74.44 86 THR A O 1
ATOM 699 N N . ALA A 1 87 ? -13.818 -8.481 22.417 1.00 70.44 87 ALA A N 1
ATOM 700 C CA . ALA A 1 87 ? -12.870 -8.620 23.527 1.00 70.44 87 ALA A CA 1
ATOM 701 C C . ALA A 1 87 ? -11.889 -7.440 23.596 1.00 70.44 87 ALA A C 1
ATOM 703 O O . ALA A 1 87 ? -11.434 -6.952 22.566 1.00 70.44 87 ALA A O 1
ATOM 704 N N . THR A 1 88 ? -11.450 -7.036 24.785 1.00 64.31 88 THR A N 1
ATOM 705 C CA . THR A 1 88 ? -10.363 -6.056 24.956 1.00 64.31 88 THR A CA 1
ATOM 706 C C . THR A 1 88 ? -8.980 -6.719 25.059 1.00 64.31 88 THR A C 1
ATOM 708 O O . THR A 1 88 ? -7.959 -6.091 24.739 1.00 64.31 88 THR A O 1
ATOM 711 N N . ALA A 1 89 ? -8.921 -8.003 25.437 1.00 59.75 89 ALA A N 1
ATOM 712 C CA . ALA A 1 89 ? -7.690 -8.764 25.653 1.00 59.75 89 ALA A CA 1
ATOM 713 C C . ALA A 1 89 ? -7.037 -9.332 24.366 1.00 59.75 89 ALA A C 1
ATOM 715 O O . ALA A 1 89 ? -7.598 -9.329 23.266 1.00 59.75 89 ALA A O 1
ATOM 716 N N . LYS A 1 90 ? -5.782 -9.802 24.492 1.00 57.78 9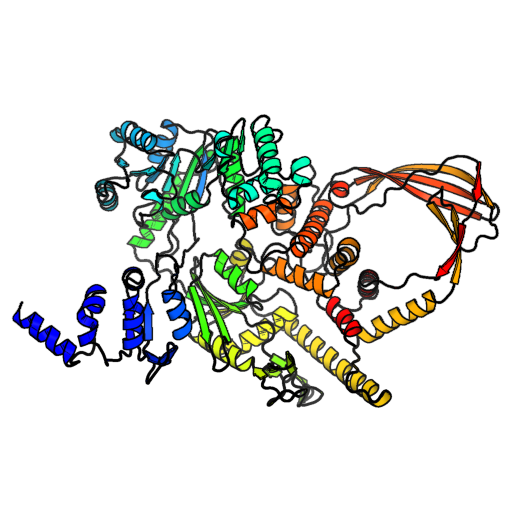0 LYS A N 1
ATOM 717 C CA . LYS A 1 90 ? -5.010 -10.407 23.386 1.00 57.78 90 LYS A CA 1
ATOM 718 C C . LYS A 1 90 ? -5.599 -11.761 22.965 1.00 57.78 90 LYS A C 1
ATOM 720 O O . LYS A 1 90 ? -6.056 -12.541 23.794 1.00 57.78 90 LYS A O 1
ATOM 725 N N . LYS A 1 91 ? -5.495 -12.067 21.666 1.00 64.62 91 LYS A N 1
ATOM 726 C CA . LYS A 1 91 ? -5.938 -13.331 21.055 1.00 64.62 91 LYS A CA 1
ATOM 727 C C . LYS A 1 91 ? -5.167 -14.525 21.641 1.00 64.62 91 LYS A C 1
ATOM 729 O O . LYS A 1 91 ? -3.967 -14.652 21.413 1.00 64.62 91 LYS A O 1
ATOM 734 N N . GLY A 1 92 ? -5.856 -15.394 22.381 1.00 71.19 92 GLY A N 1
ATOM 735 C CA . GLY A 1 92 ? -5.337 -16.687 22.846 1.00 71.19 92 GLY A CA 1
ATOM 736 C C . GLY A 1 92 ? -5.761 -17.854 21.942 1.00 71.19 92 GLY A C 1
ATOM 737 O O . GLY A 1 92 ? -6.619 -17.696 21.074 1.00 71.19 92 GLY A O 1
ATOM 738 N N . ARG A 1 93 ? -5.220 -19.060 22.185 1.00 78.12 93 ARG A N 1
ATOM 739 C CA . ARG A 1 93 ? -5.545 -20.286 21.414 1.00 78.12 93 ARG A CA 1
ATOM 740 C C . ARG A 1 93 ? -7.052 -20.592 21.348 1.00 78.12 93 ARG A C 1
ATOM 742 O O . ARG A 1 93 ? -7.532 -21.106 20.347 1.00 78.12 93 ARG A O 1
ATOM 749 N N . LYS A 1 94 ? -7.823 -20.253 22.386 1.00 79.44 94 LYS A N 1
ATOM 750 C CA . LYS A 1 94 ? -9.281 -20.470 22.409 1.00 79.44 94 LYS A CA 1
ATOM 751 C C . LYS A 1 94 ? -10.068 -19.488 21.529 1.00 79.44 94 LYS A C 1
ATOM 753 O O . LYS A 1 94 ? -11.084 -19.872 20.970 1.00 79.44 94 LYS A O 1
ATOM 758 N N . ALA A 1 95 ? -9.579 -18.264 21.318 1.00 79.19 95 ALA A N 1
ATOM 759 C CA . ALA A 1 95 ? -10.183 -17.358 20.335 1.00 79.19 95 ALA A CA 1
ATOM 760 C C . ALA A 1 95 ? -9.980 -17.878 18.899 1.00 79.19 95 ALA A C 1
ATOM 762 O O . ALA A 1 95 ? -10.862 -17.747 18.054 1.00 79.19 95 ALA A O 1
ATOM 763 N N . GLN A 1 96 ? -8.840 -18.529 18.634 1.00 79.69 96 GLN A N 1
ATOM 764 C CA . GLN A 1 96 ? -8.609 -19.230 17.369 1.00 79.69 96 GLN A CA 1
ATOM 765 C C . GLN A 1 96 ? -9.582 -20.404 17.186 1.00 79.69 96 GLN A C 1
ATOM 767 O O . GLN A 1 96 ? -10.098 -20.582 16.088 1.00 79.69 96 GLN A O 1
ATOM 772 N N . LEU A 1 97 ? -9.891 -21.144 18.255 1.00 84.25 97 LEU A N 1
ATOM 773 C CA . LEU A 1 97 ? -10.874 -22.229 18.213 1.00 84.25 97 LEU A CA 1
ATOM 774 C C . LEU A 1 97 ? -12.264 -21.739 17.770 1.00 84.25 97 LEU A C 1
ATOM 776 O O . LEU A 1 97 ? -12.882 -22.357 16.909 1.00 84.25 97 LEU A O 1
ATOM 780 N N . LEU A 1 98 ? -12.727 -20.597 18.292 1.00 84.19 98 LEU A N 1
ATOM 781 C CA . LEU A 1 98 ? -13.992 -19.989 17.858 1.00 84.19 98 LEU A CA 1
ATOM 782 C C . LEU A 1 98 ? -13.959 -19.601 16.370 1.00 84.19 98 LEU A C 1
ATOM 784 O O . LEU A 1 98 ? -14.935 -19.810 15.657 1.00 84.19 98 LEU A O 1
ATOM 788 N N . ARG A 1 99 ? -12.817 -19.127 15.861 1.00 81.06 99 ARG A N 1
ATOM 789 C CA . ARG A 1 99 ? -12.647 -18.846 14.427 1.00 81.06 99 ARG A CA 1
ATOM 790 C C . ARG A 1 99 ? -12.672 -20.111 13.573 1.00 81.06 99 ARG A C 1
ATOM 792 O O . ARG A 1 99 ? -13.181 -20.093 12.456 1.00 81.06 99 ARG A O 1
ATOM 799 N N . GLU A 1 100 ? -12.090 -21.197 14.063 1.00 80.50 100 GLU A N 1
ATOM 800 C CA . GLU A 1 100 ? -12.055 -22.474 13.350 1.00 80.50 100 GLU A CA 1
ATOM 801 C C . GLU A 1 100 ? -13.436 -23.124 13.272 1.00 80.50 100 GLU A C 1
ATOM 803 O O . GLU A 1 100 ? -13.810 -23.575 12.191 1.00 80.50 100 GLU A O 1
ATOM 808 N N . LEU A 1 101 ? -14.191 -23.117 14.374 1.00 84.31 101 LEU A N 1
ATOM 809 C CA . LEU A 1 101 ? -15.477 -23.811 14.480 1.00 84.31 101 LEU A CA 1
ATOM 810 C C . LEU A 1 101 ? -16.682 -22.961 14.074 1.00 84.31 101 LEU A C 1
ATOM 812 O O . LEU A 1 101 ? -17.624 -23.483 13.486 1.00 84.31 101 LEU A O 1
ATOM 816 N N . LEU A 1 102 ? -16.667 -21.667 14.395 1.00 84.50 102 LEU A N 1
ATOM 817 C CA . LEU A 1 102 ? -17.798 -20.756 14.187 1.00 84.50 102 LEU A CA 1
ATOM 818 C C . LEU A 1 102 ? -17.511 -19.677 13.134 1.00 84.50 102 LEU A C 1
ATOM 820 O O . LEU A 1 102 ? -18.395 -18.891 12.811 1.00 84.50 102 LEU A O 1
ATOM 824 N N . GLY A 1 103 ? -16.285 -19.600 12.602 1.00 79.44 103 GLY A N 1
ATOM 825 C CA . GLY A 1 103 ? -15.924 -18.619 11.574 1.00 79.44 103 GLY A CA 1
ATOM 826 C C . GLY A 1 103 ? -15.800 -17.174 12.075 1.00 79.44 103 GLY A C 1
ATOM 827 O O . GLY A 1 103 ? -15.627 -16.274 11.255 1.00 79.44 103 GLY A O 1
ATOM 828 N N . ILE A 1 104 ? -15.854 -16.932 13.391 1.00 81.00 104 ILE A N 1
ATOM 829 C CA . ILE A 1 104 ? -15.788 -15.588 13.991 1.00 81.00 104 ILE A CA 1
ATOM 830 C C . ILE A 1 104 ? -14.454 -15.331 14.695 1.00 81.00 104 ILE A C 1
ATOM 832 O O . ILE A 1 104 ? -13.920 -16.183 15.404 1.00 81.00 104 ILE A O 1
ATOM 836 N N . ASP A 1 105 ? -13.897 -14.135 14.520 1.00 77.19 105 ASP A N 1
ATOM 837 C CA . ASP A 1 105 ? -12.716 -13.691 15.256 1.00 77.19 105 ASP A CA 1
ATOM 838 C C . ASP A 1 105 ? -13.097 -12.827 16.458 1.00 77.19 105 ASP A C 1
ATOM 840 O O . ASP A 1 105 ? -13.449 -11.663 16.302 1.00 77.19 105 ASP A O 1
ATOM 844 N N . VAL A 1 106 ? -12.945 -13.368 17.665 1.00 73.19 106 VAL A N 1
ATOM 845 C CA . VAL A 1 106 ? -13.327 -12.687 18.914 1.00 73.19 106 VAL A CA 1
ATOM 846 C C . VAL A 1 106 ? -12.192 -11.819 19.488 1.00 73.19 106 VAL A C 1
ATOM 848 O O . VAL A 1 106 ? -11.961 -11.753 20.691 1.00 73.19 106 VAL A O 1
ATOM 851 N N . GLY A 1 107 ? -11.394 -11.202 18.617 1.00 63.47 107 GLY A N 1
ATOM 852 C CA . GLY A 1 107 ? -10.268 -10.354 19.017 1.00 63.47 107 GLY A CA 1
ATOM 853 C C . GLY A 1 107 ? -10.647 -8.883 19.159 1.00 63.47 107 GLY A C 1
ATOM 854 O O . GLY A 1 107 ? -11.622 -8.445 18.565 1.00 63.47 107 GLY A O 1
ATOM 855 N N . SER A 1 108 ? -9.822 -8.102 19.865 1.00 58.00 108 SER A N 1
ATOM 856 C CA . SER A 1 108 ? -10.018 -6.649 19.968 1.00 58.00 108 SER A CA 1
ATOM 857 C C . SER A 1 108 ? -10.079 -5.968 18.606 1.00 58.00 108 SER A C 1
ATOM 859 O O . SER A 1 108 ? -9.071 -5.855 17.906 1.00 58.00 108 SER A O 1
ATOM 861 N N . SER A 1 109 ? -11.265 -5.479 18.247 1.00 59.31 109 SER A N 1
ATOM 862 C CA . SER A 1 109 ? -11.407 -4.446 17.236 1.00 59.31 109 SER A CA 1
ATOM 863 C C . SER A 1 109 ? -10.988 -3.129 17.878 1.00 59.31 109 SER A C 1
ATOM 865 O O . SER A 1 109 ? -11.656 -2.610 18.771 1.00 59.31 109 SER A O 1
ATOM 867 N N . ARG A 1 110 ? -9.825 -2.612 17.489 1.00 66.38 110 ARG A N 1
ATOM 868 C CA . ARG A 1 110 ? -9.353 -1.299 17.936 1.00 66.38 110 ARG A CA 1
ATOM 869 C C . ARG A 1 110 ? -9.586 -0.321 16.812 1.00 66.38 110 ARG A C 1
ATOM 871 O O . ARG A 1 110 ? -8.910 -0.408 15.792 1.00 66.38 110 ARG A O 1
ATOM 878 N N . PHE A 1 111 ? -10.531 0.584 16.997 1.00 69.25 111 PHE A N 1
ATOM 879 C CA . PHE A 1 111 ? -10.822 1.611 16.009 1.00 69.25 111 PHE A CA 1
ATOM 880 C C . PHE A 1 111 ? -9.785 2.728 16.130 1.00 69.25 111 PHE A C 1
ATOM 882 O O . PHE A 1 111 ? -9.503 3.201 17.229 1.00 69.25 111 PHE A O 1
ATOM 889 N N . LEU A 1 112 ? -9.196 3.112 14.998 1.00 68.44 112 LEU A N 1
ATOM 890 C CA . LEU A 1 112 ? -8.242 4.225 14.895 1.00 68.44 112 LEU A CA 1
ATOM 891 C C . LEU A 1 112 ? -8.930 5.497 14.373 1.00 68.44 112 LEU A C 1
ATOM 893 O O . LEU A 1 112 ? -8.276 6.411 13.870 1.00 68.44 112 LEU A O 1
ATOM 897 N N . LEU A 1 113 ? -10.263 5.539 14.437 1.00 79.00 113 LEU A N 1
ATOM 898 C CA . LEU A 1 113 ? -11.041 6.709 14.060 1.00 79.00 113 LEU A CA 1
ATOM 899 C C . LEU A 1 113 ? -10.792 7.824 15.063 1.00 79.00 113 LEU A C 1
ATOM 901 O O . LEU A 1 113 ? -10.895 7.624 16.272 1.00 79.00 113 LEU A O 1
ATOM 905 N N . ARG A 1 114 ? -10.462 8.996 14.533 1.00 88.00 114 ARG A N 1
ATOM 906 C CA . ARG A 1 114 ? -10.141 10.168 15.325 1.00 88.00 114 ARG A CA 1
ATOM 907 C C . ARG A 1 114 ? -10.528 11.405 14.529 1.00 88.00 114 ARG A C 1
ATOM 909 O O . ARG A 1 114 ? -10.062 11.573 13.407 1.00 88.00 114 ARG A O 1
ATOM 916 N N . ASN A 1 115 ? -11.373 12.242 15.115 1.00 90.81 115 ASN A N 1
ATOM 917 C CA . ASN A 1 115 ? -11.657 13.594 14.649 1.00 90.81 115 ASN A CA 1
ATOM 918 C C . ASN A 1 115 ? -11.093 14.562 15.690 1.00 90.81 115 ASN A C 1
ATOM 920 O O . ASN A 1 115 ? -11.830 15.103 16.510 1.00 90.81 115 ASN A O 1
ATOM 924 N N . VAL A 1 116 ? -9.767 14.677 15.731 1.00 93.88 116 VAL A N 1
ATOM 925 C CA . VAL A 1 116 ? -9.047 15.491 16.716 1.00 93.88 116 VAL A CA 1
ATOM 926 C C . VAL A 1 116 ? -8.287 16.578 15.983 1.00 93.88 116 VAL A C 1
ATOM 928 O O . VAL A 1 116 ? -7.630 16.293 14.989 1.00 93.88 116 VAL A O 1
ATOM 931 N N . GLU A 1 117 ? -8.397 17.807 16.476 1.00 96.00 117 GLU A N 1
ATOM 932 C CA . GLU A 1 117 ? -7.502 18.891 16.084 1.00 96.00 117 GLU A CA 1
ATOM 933 C C . GLU A 1 117 ? -6.195 18.738 16.875 1.00 96.00 117 GLU A C 1
ATOM 935 O O . GLU A 1 117 ? -6.186 18.932 18.093 1.00 96.00 117 GLU A O 1
ATOM 940 N N . ASP A 1 118 ? -5.117 18.313 16.213 1.00 97.44 118 ASP A N 1
ATOM 941 C CA . ASP A 1 118 ? -3.794 18.170 16.825 1.00 97.44 118 ASP A CA 1
ATOM 942 C C . ASP A 1 118 ? -3.023 19.501 16.690 1.00 97.44 118 ASP A C 1
ATOM 944 O O . ASP A 1 118 ? -2.788 20.003 15.590 1.00 97.44 118 ASP A O 1
ATOM 948 N N . ILE A 1 119 ? -2.651 20.099 17.819 1.00 97.50 119 ILE A N 1
ATOM 949 C CA . ILE A 1 119 ? -2.120 21.462 17.934 1.00 97.50 119 ILE A CA 1
ATOM 950 C C . ILE A 1 119 ? -0.789 21.401 18.674 1.00 97.50 119 ILE A C 1
ATOM 952 O O . ILE A 1 119 ? -0.673 20.671 19.658 1.00 97.50 119 ILE A O 1
ATOM 956 N N . TYR A 1 120 ? 0.212 22.163 18.238 1.00 97.00 120 TYR A N 1
ATOM 957 C CA . TYR A 1 120 ? 1.504 22.221 18.920 1.00 97.00 120 TYR A CA 1
ATOM 958 C C . TYR A 1 120 ? 1.903 23.631 19.357 1.00 97.00 120 TYR A C 1
ATOM 960 O O . TYR A 1 120 ? 1.553 24.632 18.725 1.00 97.00 120 TYR A O 1
ATOM 968 N N . LEU A 1 121 ? 2.666 23.681 20.449 1.00 95.81 121 LEU A N 1
ATOM 969 C CA . LEU A 1 121 ? 3.271 24.873 21.025 1.00 95.81 121 LEU A CA 1
ATOM 970 C C . LEU A 1 121 ? 4.757 24.592 21.300 1.00 95.81 121 LEU A C 1
ATOM 972 O O . LEU A 1 121 ? 5.054 23.636 22.018 1.00 95.81 121 LEU A O 1
ATOM 976 N N . PRO A 1 122 ? 5.689 25.424 20.798 1.00 94.81 122 PRO A N 1
ATOM 977 C CA . PRO A 1 122 ? 7.123 25.293 21.064 1.00 94.81 122 PRO A CA 1
ATOM 978 C C . PRO A 1 122 ? 7.526 25.837 22.453 1.00 94.81 122 PRO A C 1
ATOM 980 O O . PRO A 1 122 ? 8.617 26.377 22.621 1.00 94.81 122 PRO A O 1
ATOM 983 N N . GLU A 1 123 ? 6.617 25.778 23.427 1.00 93.56 123 GLU A N 1
ATOM 984 C CA . GLU A 1 123 ? 6.772 26.305 24.782 1.00 93.56 123 GLU A CA 1
ATOM 985 C C . GLU A 1 123 ? 6.171 25.300 25.773 1.00 93.56 123 GLU A C 1
ATOM 987 O O . GLU A 1 123 ? 5.049 24.825 25.568 1.00 93.56 123 GLU A O 1
ATOM 992 N N . ARG A 1 124 ? 6.887 25.004 26.864 1.00 94.00 124 ARG A N 1
ATOM 993 C CA . ARG A 1 124 ? 6.436 24.101 27.932 1.00 94.00 124 ARG A CA 1
ATOM 994 C C . ARG A 1 124 ? 6.525 24.796 29.292 1.00 94.00 124 ARG A C 1
ATOM 996 O O . ARG A 1 124 ? 7.507 24.662 30.008 1.00 94.00 124 ARG A O 1
ATOM 1003 N N . ASN A 1 125 ? 5.489 25.556 29.642 1.00 94.06 125 ASN A N 1
ATOM 1004 C CA . ASN A 1 125 ? 5.383 26.233 30.936 1.00 94.06 125 ASN A CA 1
ATOM 1005 C C . ASN A 1 125 ? 3.933 26.250 31.451 1.00 94.06 125 ASN A C 1
ATOM 1007 O O . ASN A 1 125 ? 2.977 26.041 30.693 1.00 94.06 125 ASN A O 1
ATOM 1011 N N . LEU A 1 126 ? 3.771 26.493 32.754 1.00 92.81 126 LEU A N 1
ATOM 1012 C CA . LEU A 1 126 ? 2.468 26.449 33.421 1.00 92.81 126 LEU A CA 1
ATOM 1013 C C . LEU A 1 126 ? 1.548 27.617 33.043 1.00 92.81 126 LEU A C 1
ATOM 1015 O O . LEU A 1 126 ? 0.333 27.435 33.027 1.00 92.81 126 LEU A O 1
ATOM 1019 N N . GLU A 1 127 ? 2.090 28.776 32.662 1.00 92.69 127 GLU A N 1
ATOM 1020 C CA . GLU A 1 127 ? 1.291 29.918 32.193 1.00 92.69 127 GLU A CA 1
ATOM 1021 C C . GLU A 1 127 ? 0.554 29.585 30.890 1.00 92.69 127 GLU A C 1
ATOM 1023 O O . GLU A 1 127 ? -0.654 29.804 30.761 1.00 92.69 127 GLU A O 1
ATOM 1028 N N . ARG A 1 128 ? 1.262 28.982 29.926 1.00 92.06 128 ARG A N 1
ATOM 1029 C CA . ARG A 1 128 ? 0.675 28.505 28.668 1.00 92.06 128 ARG A CA 1
ATOM 1030 C C . ARG A 1 128 ? -0.323 27.387 28.900 1.00 92.06 128 ARG A C 1
ATOM 1032 O O . ARG A 1 128 ? -1.393 27.402 28.293 1.00 92.06 128 ARG A O 1
ATOM 1039 N N . LEU A 1 129 ? -0.007 26.453 29.795 1.00 94.44 129 LEU A N 1
ATOM 1040 C CA . LEU A 1 129 ? -0.954 25.420 30.201 1.00 94.44 129 LEU A CA 1
ATOM 1041 C C . LEU A 1 129 ? -2.238 26.056 30.759 1.00 94.44 129 LEU A C 1
ATOM 1043 O O . LEU A 1 129 ? -3.318 25.752 30.257 1.00 94.44 129 LEU A O 1
ATOM 1047 N N . SER A 1 130 ? -2.132 26.994 31.706 1.00 93.44 130 SER A N 1
ATOM 1048 C CA . SER A 1 130 ? -3.279 27.717 32.277 1.00 93.44 130 SER A CA 1
ATOM 1049 C C . SER A 1 130 ? -4.082 28.466 31.203 1.00 93.44 130 SER A C 1
ATOM 1051 O O . SER A 1 130 ? -5.307 28.355 31.153 1.00 93.44 130 SER A O 1
ATOM 1053 N N . SER A 1 131 ? -3.420 29.129 30.247 1.00 91.69 131 SER A N 1
ATOM 1054 C CA . SER A 1 131 ? -4.081 29.801 29.114 1.00 91.69 131 SER A CA 1
ATOM 1055 C C . SER A 1 131 ? -4.948 28.852 28.271 1.00 91.69 131 SER A C 1
ATOM 1057 O O . SER A 1 131 ? -6.084 29.192 27.910 1.00 91.69 131 SER A O 1
ATOM 1059 N N . ILE A 1 132 ? -4.453 27.640 27.997 1.00 93.56 132 ILE A N 1
ATOM 1060 C CA . ILE A 1 132 ? -5.211 26.603 27.285 1.00 93.56 132 ILE A CA 1
ATOM 1061 C C . ILE A 1 132 ? -6.408 26.153 28.124 1.00 93.56 132 ILE A C 1
ATOM 1063 O O . ILE A 1 132 ? -7.522 26.093 27.605 1.00 93.56 132 ILE A O 1
ATOM 1067 N N . LEU A 1 133 ? -6.206 25.871 29.414 1.00 94.38 133 LEU A N 1
ATOM 1068 C CA . LEU A 1 133 ? -7.274 25.421 30.314 1.00 94.38 133 LEU A CA 1
ATOM 1069 C C . LEU A 1 133 ? -8.395 26.459 30.425 1.00 94.38 133 LEU A C 1
ATOM 1071 O O . LEU A 1 133 ? -9.565 26.119 30.249 1.00 94.38 133 LEU A O 1
ATOM 1075 N N . LYS A 1 134 ? -8.044 27.734 30.608 1.00 93.12 134 LYS A N 1
ATOM 1076 C CA . LYS A 1 134 ? -8.993 28.852 30.645 1.00 93.12 134 LYS A CA 1
ATOM 1077 C C . LYS A 1 134 ? -9.797 28.980 29.352 1.00 93.12 134 LYS A C 1
ATOM 1079 O O . LYS A 1 134 ? -11.003 29.220 29.387 1.00 93.12 134 LYS A O 1
ATOM 1084 N N . SER A 1 135 ? -9.138 28.808 28.208 1.00 92.38 135 SER A N 1
ATOM 1085 C CA . SER A 1 135 ? -9.779 28.933 26.896 1.00 92.38 135 SER A CA 1
ATOM 1086 C C . SER A 1 135 ? -10.714 27.760 26.606 1.00 92.38 135 SER A C 1
ATOM 1088 O O . SER A 1 135 ? -11.843 27.978 26.165 1.00 92.38 135 SER A O 1
ATOM 1090 N N . MET A 1 136 ? -10.272 26.530 26.883 1.00 94.19 136 MET A N 1
ATOM 1091 C CA . MET A 1 136 ? -10.975 25.290 26.530 1.00 94.19 136 MET A CA 1
ATOM 1092 C C . MET A 1 136 ? -12.048 24.875 27.547 1.00 94.19 136 MET A C 1
ATOM 1094 O O . MET A 1 136 ? -13.017 24.208 27.174 1.00 94.19 136 MET A O 1
ATOM 1098 N N . GLY A 1 137 ? -11.926 25.301 28.806 1.00 91.56 137 GLY A N 1
ATOM 1099 C CA . GLY A 1 137 ? -12.907 25.054 29.859 1.00 91.56 137 GLY A CA 1
ATOM 1100 C C . GLY A 1 137 ? -12.782 23.666 30.492 1.00 91.56 137 GLY A C 1
ATOM 1101 O O . GLY A 1 137 ? -11.709 23.251 30.905 1.00 91.56 137 GLY A O 1
ATOM 1102 N N . THR A 1 138 ? -13.901 22.954 30.634 1.00 93.06 138 THR A N 1
ATOM 1103 C CA . THR A 1 138 ? -13.964 21.689 31.394 1.00 93.06 138 THR A CA 1
ATOM 1104 C C . THR A 1 138 ? -13.737 20.452 30.519 1.00 93.06 138 THR A C 1
ATOM 1106 O O . THR A 1 138 ? -13.897 20.496 29.298 1.00 93.06 138 THR A O 1
ATOM 1109 N N . GLY A 1 139 ? -13.414 19.314 31.142 1.00 92.75 139 GLY A N 1
ATOM 1110 C CA . GLY A 1 139 ? -13.240 18.031 30.454 1.00 92.75 139 GLY A CA 1
ATOM 1111 C C . GLY A 1 139 ? -11.834 17.808 29.894 1.00 92.75 139 GLY A C 1
ATOM 1112 O O . GLY A 1 139 ? -11.689 17.117 28.880 1.00 92.75 139 GLY A O 1
ATOM 1113 N N . GLY A 1 140 ? -10.823 18.413 30.520 1.00 95.12 140 GLY A N 1
ATOM 1114 C CA . GLY A 1 140 ? -9.423 18.333 30.107 1.00 95.12 140 GLY A CA 1
ATOM 1115 C C . GLY A 1 140 ? -8.685 17.126 30.688 1.00 95.12 140 GLY A C 1
ATOM 1116 O O . GLY A 1 140 ? -8.869 16.772 31.852 1.00 95.12 140 GLY A O 1
ATOM 1117 N N . LEU A 1 141 ? -7.813 16.516 29.888 1.00 95.38 141 LEU A N 1
ATOM 1118 C CA . LEU A 1 141 ? -6.839 15.520 30.343 1.00 95.38 141 LEU A CA 1
ATOM 1119 C C . LEU A 1 141 ? -5.424 16.062 30.148 1.00 95.38 141 LEU A C 1
ATOM 1121 O O . LEU A 1 141 ? -5.077 16.442 29.035 1.00 95.38 141 LEU A O 1
ATOM 1125 N N . ILE A 1 142 ? -4.601 16.062 31.191 1.00 95.50 142 ILE A N 1
ATOM 1126 C CA . ILE A 1 142 ? -3.203 16.496 31.126 1.00 95.50 142 ILE A CA 1
ATOM 1127 C C . ILE A 1 142 ? -2.298 15.274 31.273 1.00 95.50 142 ILE A C 1
ATOM 1129 O O . ILE A 1 142 ? -2.420 14.501 32.223 1.00 95.50 142 ILE A O 1
ATOM 1133 N N . PHE A 1 143 ? -1.390 15.111 30.318 1.00 94.88 143 PHE A N 1
ATOM 1134 C CA . PHE A 1 143 ? -0.408 14.040 30.259 1.00 94.88 143 PHE A CA 1
ATOM 1135 C C . PHE A 1 143 ? 0.978 14.622 30.527 1.00 94.88 143 PHE A C 1
ATOM 1137 O O . PHE A 1 143 ? 1.524 15.311 29.668 1.00 94.88 143 PHE A O 1
ATOM 1144 N N . ALA A 1 144 ? 1.535 14.337 31.702 1.00 92.81 144 ALA A N 1
ATOM 1145 C CA . ALA A 1 144 ? 2.873 14.769 32.099 1.00 92.81 144 ALA A CA 1
ATOM 1146 C C . ALA A 1 144 ? 3.907 13.636 31.921 1.00 92.81 144 ALA A C 1
ATOM 1148 O O . ALA A 1 144 ? 3.530 12.461 31.935 1.00 92.81 144 ALA A O 1
ATOM 1149 N N . PRO A 1 145 ? 5.208 13.929 31.771 1.00 90.06 145 PRO A N 1
ATOM 1150 C CA . PRO A 1 145 ? 6.259 12.941 31.522 1.00 90.06 145 PRO A CA 1
ATOM 1151 C C . PRO A 1 145 ? 6.510 12.000 32.707 1.00 90.06 145 PRO A C 1
ATOM 1153 O O . PRO A 1 145 ? 6.930 10.865 32.497 1.00 90.06 145 PRO A O 1
ATOM 1156 N N . SER A 1 146 ? 6.242 12.450 33.938 1.00 89.75 146 SER A N 1
ATOM 1157 C CA . SER A 1 146 ? 6.470 11.694 35.174 1.00 89.75 146 SER A CA 1
ATOM 1158 C C . SER A 1 146 ? 5.332 11.878 36.189 1.00 89.75 146 SER A C 1
ATOM 1160 O O . SER A 1 146 ? 4.468 12.751 36.045 1.00 89.75 146 SER A O 1
ATOM 1162 N N . GLU A 1 147 ? 5.301 11.019 37.215 1.00 87.25 147 GLU A N 1
ATOM 1163 C CA . GLU A 1 147 ? 4.368 11.174 38.343 1.00 87.25 147 GLU A CA 1
ATOM 1164 C C . GLU A 1 147 ? 4.676 12.452 39.138 1.00 87.25 147 GLU A C 1
ATOM 1166 O O . GLU A 1 147 ? 3.750 13.185 39.466 1.00 87.25 147 GLU A O 1
ATOM 1171 N N . GLU A 1 148 ? 5.957 12.775 39.340 1.00 90.44 148 GLU A N 1
ATOM 1172 C CA . GLU A 1 148 ? 6.404 14.004 40.012 1.00 90.44 148 GLU A CA 1
ATOM 1173 C C . GLU A 1 148 ? 5.881 15.261 39.303 1.00 90.44 148 GLU A C 1
ATOM 1175 O O . GLU A 1 148 ? 5.251 16.108 39.930 1.00 90.44 148 GLU A O 1
ATOM 1180 N N . GLU A 1 149 ? 6.035 15.352 37.976 1.00 90.88 149 GLU A N 1
ATOM 1181 C CA . GLU A 1 149 ? 5.498 16.488 37.216 1.00 90.88 149 GLU A CA 1
ATOM 1182 C C . GLU A 1 149 ? 3.964 16.545 37.267 1.00 90.88 149 GLU A C 1
ATOM 1184 O O . GLU A 1 149 ? 3.382 17.630 37.305 1.00 90.88 149 GLU A O 1
ATOM 1189 N N . SER A 1 150 ? 3.291 15.389 37.312 1.00 91.00 150 SER A N 1
ATOM 1190 C CA . SER A 1 150 ? 1.832 15.341 37.469 1.00 91.00 150 SER A CA 1
ATOM 1191 C C . SER A 1 150 ? 1.393 15.957 38.804 1.00 91.00 150 SER A C 1
ATOM 1193 O O . SER A 1 150 ? 0.408 16.698 38.851 1.00 91.00 150 SER A O 1
ATOM 1195 N N . GLU A 1 151 ? 2.116 15.660 39.887 1.00 91.31 151 GLU A N 1
ATOM 1196 C CA . GLU A 1 151 ? 1.854 16.212 41.218 1.00 91.31 151 GLU A CA 1
ATOM 1197 C C . GLU A 1 151 ? 2.138 17.713 41.284 1.00 91.31 151 GLU A C 1
ATOM 1199 O O . GLU A 1 151 ? 1.315 18.452 41.829 1.00 91.31 151 GLU A O 1
ATOM 1204 N N . THR A 1 152 ? 3.233 18.175 40.674 1.00 93.06 152 THR A N 1
ATOM 1205 C CA . THR A 1 152 ? 3.560 19.604 40.564 1.00 93.06 152 THR A CA 1
ATOM 1206 C C . THR A 1 152 ? 2.449 20.373 39.852 1.00 93.06 152 THR A C 1
ATOM 1208 O O . THR A 1 152 ? 1.922 21.335 40.407 1.00 93.06 152 THR A O 1
ATOM 1211 N N . ILE A 1 153 ? 1.998 19.898 38.683 1.00 93.12 153 ILE A N 1
ATOM 1212 C CA . ILE A 1 153 ? 0.900 20.530 37.931 1.00 93.12 153 ILE A CA 1
ATOM 1213 C C . ILE A 1 153 ? -0.378 20.598 38.778 1.00 93.12 153 ILE A C 1
ATOM 1215 O O . ILE A 1 153 ? -1.048 21.631 38.796 1.00 93.12 153 ILE A O 1
ATOM 1219 N N . ARG A 1 154 ? -0.727 19.522 39.503 1.00 92.31 154 ARG A N 1
ATOM 1220 C CA . ARG A 1 154 ? -1.892 19.524 40.405 1.00 92.31 154 ARG A CA 1
ATOM 1221 C C . ARG A 1 154 ? -1.738 20.571 41.510 1.00 92.31 154 ARG A C 1
ATOM 1223 O O . ARG A 1 154 ? -2.703 21.265 41.809 1.00 92.31 154 ARG A O 1
ATOM 1230 N N . ASN A 1 155 ? -0.574 20.645 42.150 1.00 92.62 155 ASN A N 1
ATOM 1231 C CA . ASN A 1 155 ? -0.351 21.533 43.291 1.00 92.62 155 ASN A CA 1
ATOM 1232 C C . ASN A 1 155 ? -0.404 23.004 42.888 1.00 92.62 155 ASN A C 1
ATOM 1234 O O . ASN A 1 155 ? -1.063 23.790 43.561 1.00 92.62 155 ASN A O 1
ATOM 1238 N N . GLU A 1 156 ? 0.250 23.357 41.785 1.00 92.62 156 GLU A N 1
ATOM 1239 C CA . GLU A 1 156 ? 0.364 24.750 41.356 1.00 92.62 156 GLU A CA 1
ATOM 1240 C C . GLU A 1 156 ? -0.925 25.277 40.717 1.00 92.62 156 GLU A C 1
ATOM 1242 O O . GLU A 1 156 ? -1.308 26.418 40.955 1.00 92.62 156 GLU A O 1
ATOM 1247 N N . LEU A 1 157 ? -1.650 24.443 39.961 1.00 91.94 157 LEU A N 1
ATOM 1248 C CA . LEU A 1 157 ? -2.893 24.856 39.294 1.00 91.94 157 LEU A CA 1
ATOM 1249 C C . LEU A 1 157 ? -4.167 24.514 40.083 1.00 91.94 157 LEU A C 1
ATOM 1251 O O . LEU A 1 157 ? -5.255 24.969 39.726 1.00 91.94 157 LEU A O 1
ATOM 1255 N N . GLY A 1 158 ? -4.067 23.725 41.155 1.00 86.88 158 GLY A N 1
ATOM 1256 C CA . GLY A 1 158 ? -5.218 23.248 41.929 1.00 86.88 158 GLY A CA 1
ATOM 1257 C C . GLY A 1 158 ? -5.969 24.334 42.705 1.00 86.88 158 GLY A C 1
ATOM 1258 O O . GLY A 1 158 ? -7.108 24.106 43.106 1.00 86.88 158 GLY A O 1
ATOM 1259 N N . ALA A 1 159 ? -5.358 25.508 42.907 1.00 85.94 159 ALA A N 1
ATOM 1260 C CA . ALA A 1 159 ? -6.015 26.666 43.516 1.00 85.94 159 ALA A CA 1
ATOM 1261 C C . ALA A 1 159 ? -6.970 27.387 42.545 1.00 85.94 159 ALA A C 1
ATOM 1263 O O . ALA A 1 159 ? -7.992 27.919 42.971 1.00 85.94 159 ALA A O 1
ATOM 1264 N N . GLU A 1 160 ? -6.650 27.393 41.247 1.00 88.62 160 GLU A N 1
ATOM 1265 C CA . GLU A 1 160 ? -7.435 28.072 40.205 1.00 88.62 160 GLU A CA 1
ATOM 1266 C C . GLU A 1 160 ? -8.432 27.118 39.522 1.00 88.62 160 GLU A C 1
ATOM 1268 O O . GLU A 1 160 ? -9.517 27.530 39.112 1.00 88.62 160 GLU A O 1
ATOM 1273 N N . TYR A 1 161 ? -8.103 25.824 39.437 1.00 91.88 161 TYR A N 1
ATOM 1274 C CA . TYR A 1 161 ? -8.881 24.833 38.696 1.00 91.88 161 TYR A CA 1
ATOM 1275 C C . TYR A 1 161 ? -9.210 23.586 39.527 1.00 91.88 161 TYR A C 1
ATOM 1277 O O . TYR A 1 161 ? -8.414 23.107 40.332 1.00 91.88 161 TYR A O 1
ATOM 1285 N N . ARG A 1 162 ? -10.368 22.969 39.254 1.00 93.44 162 ARG A N 1
ATOM 1286 C CA . ARG A 1 162 ? -10.794 21.702 39.880 1.00 93.44 162 ARG A CA 1
ATOM 1287 C C . ARG A 1 162 ? -10.069 20.507 39.249 1.00 93.44 162 ARG A C 1
ATOM 1289 O O . ARG A 1 162 ? -10.614 19.838 38.366 1.00 93.44 162 ARG A O 1
ATOM 1296 N N . ILE A 1 163 ? -8.834 20.265 39.689 1.00 92.88 163 ILE A N 1
ATOM 1297 C CA . ILE A 1 163 ? -7.915 19.254 39.143 1.00 92.88 163 ILE A CA 1
ATOM 1298 C C . ILE A 1 163 ? -7.802 18.033 40.071 1.00 92.88 163 ILE A C 1
ATOM 1300 O O . ILE A 1 163 ? -7.630 18.180 41.279 1.00 92.88 163 ILE A O 1
ATOM 1304 N N . GLY A 1 164 ? -7.842 16.822 39.505 1.00 91.00 164 GLY A N 1
ATOM 1305 C CA . GLY A 1 164 ? -7.513 15.574 40.212 1.00 91.00 164 GLY A CA 1
ATOM 1306 C C . GLY A 1 164 ? -6.340 14.808 39.604 1.00 91.00 164 GLY A C 1
ATOM 1307 O O . GLY A 1 164 ? -5.923 15.079 38.476 1.00 91.00 164 GLY A O 1
ATOM 1308 N N . LEU A 1 165 ? -5.834 13.813 40.340 1.00 89.69 165 LEU A N 1
ATOM 1309 C CA . LEU A 1 165 ? -4.752 12.932 39.886 1.00 89.69 165 LEU A CA 1
ATOM 1310 C C . LEU A 1 165 ? -5.267 11.546 39.506 1.00 89.69 165 LEU A C 1
ATOM 1312 O O . LEU A 1 165 ? -5.930 10.858 40.281 1.00 89.69 165 LEU A O 1
ATOM 1316 N N . ALA A 1 166 ? -4.871 11.085 38.326 1.00 83.44 166 ALA A N 1
ATOM 1317 C CA . ALA A 1 166 ? -5.126 9.734 37.858 1.00 83.44 166 ALA A CA 1
ATOM 1318 C C . ALA A 1 166 ? -3.884 8.858 38.056 1.00 83.44 166 ALA A C 1
ATOM 1320 O O . ALA A 1 166 ? -3.038 8.728 37.169 1.00 83.44 166 ALA A O 1
ATOM 1321 N N . THR A 1 167 ? -3.801 8.219 39.223 1.00 76.25 167 THR A N 1
ATOM 1322 C CA . THR A 1 167 ? -2.732 7.267 39.556 1.00 76.25 167 THR A CA 1
ATOM 1323 C C . THR A 1 167 ? -3.236 5.829 39.518 1.00 76.25 167 THR A C 1
ATOM 1325 O O . THR A 1 167 ? -4.429 5.550 39.633 1.00 76.25 167 THR A O 1
ATOM 1328 N N . SER A 1 168 ? -2.317 4.873 39.376 1.00 68.94 168 SER A N 1
ATOM 1329 C CA . SER A 1 168 ? -2.639 3.437 39.424 1.00 68.94 168 SER A CA 1
ATOM 1330 C C . SER A 1 168 ? -3.179 2.983 40.786 1.00 68.94 168 SER A C 1
ATOM 1332 O O . SER A 1 168 ? -3.854 1.957 40.864 1.00 68.94 168 SER A O 1
ATOM 1334 N N . ARG A 1 169 ? -2.903 3.753 41.847 1.00 68.81 169 ARG A N 1
ATOM 1335 C CA . ARG A 1 169 ? -3.194 3.410 43.244 1.00 68.81 169 ARG A CA 1
ATOM 1336 C C . ARG A 1 169 ? -4.586 3.843 43.712 1.00 68.81 169 ARG A C 1
ATOM 1338 O O . ARG A 1 169 ? -5.108 3.236 44.640 1.00 68.81 169 ARG A O 1
ATOM 1345 N N . SER A 1 170 ? -5.201 4.858 43.095 1.00 71.94 170 SER A N 1
ATOM 1346 C CA . SER A 1 170 ? -6.505 5.388 43.522 1.00 71.94 170 SER A CA 1
ATOM 1347 C C . SER A 1 170 ? -7.409 5.737 42.342 1.00 71.94 170 SER A C 1
ATOM 1349 O O . SER A 1 170 ? -7.000 6.423 41.410 1.00 71.94 170 SER A O 1
ATOM 1351 N N . ARG A 1 171 ? -8.674 5.301 42.409 1.00 74.81 171 ARG A N 1
ATOM 1352 C CA . ARG A 1 171 ? -9.737 5.659 41.448 1.00 74.81 171 ARG A CA 1
ATOM 1353 C C . ARG A 1 171 ? -10.647 6.792 41.934 1.00 74.81 171 ARG A C 1
ATOM 1355 O O . ARG A 1 171 ? -11.608 7.124 41.253 1.00 74.81 171 ARG A O 1
ATOM 1362 N N . LYS A 1 172 ? -10.373 7.386 43.099 1.00 84.75 172 LYS A N 1
ATOM 1363 C CA . LYS A 1 172 ? -11.276 8.370 43.716 1.00 84.75 172 LYS A CA 1
ATOM 1364 C C . LYS A 1 172 ? -11.495 9.594 42.822 1.00 84.75 172 LYS A C 1
ATOM 1366 O O . LYS A 1 172 ? -12.632 9.929 42.519 1.00 84.75 172 LYS A O 1
ATOM 1371 N N . ASP A 1 173 ? -10.420 10.211 42.339 1.00 86.75 173 ASP A N 1
ATOM 1372 C CA . ASP A 1 173 ? -10.519 11.399 41.478 1.00 86.75 173 ASP A CA 1
ATOM 1373 C C . ASP A 1 173 ? -11.095 11.084 40.091 1.00 86.75 173 ASP A C 1
ATOM 1375 O O . ASP A 1 173 ? -11.713 11.941 39.465 1.00 86.75 173 ASP A O 1
ATOM 1379 N N . PHE A 1 174 ? -10.972 9.839 39.627 1.00 84.94 174 PHE A N 1
ATOM 1380 C CA . PHE A 1 174 ? -11.626 9.394 38.398 1.00 84.94 174 PHE A CA 1
ATOM 1381 C C . PHE A 1 174 ? -13.156 9.460 38.515 1.00 84.94 174 PHE A C 1
ATOM 1383 O O . PHE A 1 174 ? -13.804 10.006 37.622 1.00 84.94 174 PHE A O 1
ATOM 1390 N N . GLU A 1 175 ? -13.737 8.940 39.604 1.00 86.25 175 GLU A N 1
ATOM 1391 C CA . GLU A 1 175 ? -15.195 8.997 39.803 1.00 86.25 175 GLU A CA 1
ATOM 1392 C C . GLU A 1 175 ? -15.660 10.445 40.007 1.00 86.25 175 GLU A C 1
ATOM 1394 O O . GLU A 1 175 ? -16.606 10.877 39.355 1.00 86.25 175 GLU A O 1
ATOM 1399 N N . ARG A 1 176 ? -14.908 11.253 40.766 1.00 90.56 176 ARG A N 1
ATOM 1400 C CA . ARG A 1 176 ? -15.197 12.688 40.949 1.00 90.56 176 ARG A CA 1
ATOM 1401 C C . ARG A 1 176 ? -15.185 13.474 39.631 1.00 90.56 176 ARG A C 1
ATOM 1403 O O . ARG A 1 176 ? -16.012 14.356 39.411 1.00 90.56 176 ARG A O 1
ATOM 1410 N N . PHE A 1 177 ? -14.274 13.154 38.712 1.00 91.12 177 PHE A N 1
ATOM 1411 C CA . PHE A 1 177 ? -14.255 13.747 37.368 1.00 91.12 177 PHE A CA 1
ATOM 1412 C C . PHE A 1 177 ? -15.448 13.311 36.512 1.00 91.12 177 PHE A C 1
ATOM 1414 O O . PHE A 1 177 ? -16.020 14.124 35.777 1.00 91.12 177 PHE A O 1
ATOM 1421 N N . LYS A 1 178 ? -15.838 12.037 36.615 1.00 88.44 178 LYS A N 1
ATOM 1422 C CA . LYS A 1 178 ? -17.005 11.474 35.929 1.00 88.44 178 LYS A CA 1
ATOM 1423 C C . LYS A 1 178 ? -18.313 12.104 36.417 1.00 88.44 178 LYS A C 1
ATOM 1425 O O . LYS A 1 178 ? -19.164 12.415 35.590 1.00 88.44 178 LYS A O 1
ATOM 1430 N N . GLU A 1 179 ? -18.442 12.328 37.721 1.00 89.81 179 GLU A N 1
ATOM 1431 C CA . GLU A 1 179 ? -19.594 12.983 38.361 1.00 89.81 179 GLU A CA 1
ATOM 1432 C C . GLU A 1 179 ? -19.628 14.501 38.114 1.00 89.81 179 GLU A C 1
ATOM 1434 O O . GLU A 1 179 ? -20.669 15.136 38.260 1.00 89.81 179 GLU A O 1
ATOM 1439 N N . GLY A 1 180 ? -18.513 15.086 37.664 1.00 88.62 180 GLY A N 1
ATOM 1440 C CA . GLY A 1 180 ? -18.409 16.508 37.336 1.00 88.62 180 GLY A CA 1
ATOM 1441 C C . GLY A 1 180 ? -17.971 17.402 38.499 1.00 88.62 180 GLY A C 1
ATOM 1442 O O . GLY A 1 180 ? -17.977 18.628 38.360 1.00 88.62 180 GLY A O 1
ATOM 1443 N N . GLU A 1 181 ? -17.547 16.810 39.618 1.00 92.06 181 GLU A N 1
ATOM 1444 C CA . GLU A 1 181 ? -16.902 17.535 40.716 1.00 92.06 181 GLU A CA 1
ATOM 1445 C C . GLU A 1 181 ? -15.548 18.111 40.291 1.00 92.06 181 GLU A C 1
ATOM 1447 O O . GLU A 1 181 ? -15.194 19.220 40.691 1.00 92.06 181 GLU A O 1
ATOM 1452 N N . LEU A 1 182 ? -14.808 17.360 39.470 1.00 92.62 182 LEU A N 1
ATOM 1453 C CA . LEU A 1 182 ? -13.538 17.774 38.879 1.00 92.62 182 LEU A CA 1
ATOM 1454 C C . LEU A 1 182 ? -13.709 18.089 37.393 1.00 92.62 182 LEU A C 1
ATOM 1456 O O . LEU A 1 182 ? -14.451 17.412 36.673 1.00 92.62 182 LEU A O 1
ATOM 1460 N N . ASP A 1 183 ? -12.983 19.098 36.925 1.00 93.38 183 ASP A N 1
ATOM 1461 C CA . ASP A 1 183 ? -13.002 19.549 35.532 1.00 93.38 183 ASP A CA 1
ATOM 1462 C C . ASP A 1 183 ? -11.825 19.028 34.719 1.00 93.38 183 ASP A C 1
ATOM 1464 O O . ASP A 1 183 ? -11.920 18.972 33.491 1.00 93.38 183 ASP A O 1
ATOM 1468 N N . ILE A 1 184 ? -10.732 18.654 35.386 1.00 95.06 184 ILE A N 1
ATOM 1469 C CA . ILE A 1 184 ? -9.477 18.251 34.755 1.00 95.06 184 ILE A CA 1
ATOM 1470 C C . ILE A 1 184 ? -8.880 17.058 35.510 1.00 95.06 184 ILE A C 1
ATOM 1472 O O . ILE A 1 184 ? -8.919 17.003 36.741 1.00 95.06 184 ILE A O 1
ATOM 1476 N N . LEU A 1 185 ? -8.284 16.120 34.772 1.00 93.62 185 LEU A N 1
ATOM 1477 C CA . LEU A 1 185 ? -7.446 15.058 35.333 1.00 93.62 185 LEU A CA 1
ATOM 1478 C C . LEU A 1 185 ? -6.013 15.159 34.819 1.00 93.62 185 LEU A C 1
ATOM 1480 O O . LEU A 1 185 ? -5.800 15.317 33.619 1.00 93.62 185 LEU A O 1
ATOM 1484 N N . VAL A 1 186 ? -5.044 14.989 35.717 1.00 93.00 186 VAL A N 1
ATOM 1485 C CA . VAL A 1 186 ? -3.609 14.927 35.402 1.00 93.00 186 VAL A CA 1
ATOM 1486 C C . VAL A 1 186 ? -3.089 13.521 35.658 1.00 93.00 186 VAL A C 1
ATOM 1488 O O . VAL A 1 186 ? -3.481 12.862 36.622 1.00 93.00 186 VAL A O 1
ATOM 1491 N N . GLY A 1 187 ? -2.203 13.042 34.798 1.00 90.75 187 GLY A N 1
ATOM 1492 C CA . GLY A 1 187 ? -1.528 11.766 34.975 1.00 90.75 187 GLY A CA 1
ATOM 1493 C C . GLY A 1 187 ? -0.393 11.592 33.981 1.00 90.75 187 GLY A C 1
ATOM 1494 O O . GLY A 1 187 ? -0.103 12.472 33.173 1.00 90.75 187 GLY A O 1
ATOM 1495 N N . THR A 1 188 ? 0.249 10.429 34.022 1.00 88.62 188 THR A N 1
ATOM 1496 C CA . THR A 1 188 ? 1.464 10.201 33.238 1.00 88.62 188 THR A CA 1
ATOM 1497 C C . THR A 1 188 ? 1.185 9.897 31.767 1.00 88.62 188 THR A C 1
ATOM 1499 O O . THR A 1 188 ? 0.214 9.222 31.407 1.00 88.62 188 THR A O 1
ATOM 1502 N N . SER A 1 189 ? 2.095 10.349 30.907 1.00 82.06 189 SER A N 1
ATOM 1503 C CA . SER A 1 189 ? 2.120 10.127 29.461 1.00 82.06 189 SER A CA 1
ATOM 1504 C C . SER A 1 189 ? 2.731 8.775 29.072 1.00 82.06 189 SER A C 1
ATOM 1506 O O . SER A 1 189 ? 3.061 8.549 27.912 1.00 82.06 189 SER A O 1
ATOM 1508 N N . HIS A 1 190 ? 2.865 7.837 30.014 1.00 81.81 190 HIS A N 1
ATOM 1509 C CA . HIS A 1 190 ? 3.383 6.500 29.742 1.00 81.81 190 HIS A CA 1
ATOM 1510 C C . HIS A 1 190 ? 2.324 5.573 29.144 1.00 81.81 190 HIS A C 1
ATOM 1512 O O . HIS A 1 190 ? 1.149 5.609 29.506 1.00 81.81 190 HIS A O 1
ATOM 1518 N N . TYR A 1 191 ? 2.757 4.624 28.310 1.00 64.06 191 TYR A N 1
ATOM 1519 C CA . TYR A 1 191 ? 1.863 3.666 27.650 1.00 64.06 191 TYR A CA 1
ATOM 1520 C C . TYR A 1 191 ? 0.980 2.848 28.618 1.00 64.06 191 TYR A C 1
ATOM 1522 O O . TYR A 1 191 ? -0.099 2.385 28.238 1.00 64.06 191 TYR A O 1
ATOM 1530 N N . TYR A 1 192 ? 1.437 2.621 29.856 1.00 64.81 192 TYR A N 1
ATOM 1531 C CA . TYR A 1 192 ? 0.700 1.926 30.925 1.00 64.81 192 TYR A CA 1
ATOM 1532 C C . TYR A 1 192 ? -0.056 2.872 31.871 1.00 64.81 192 TYR A C 1
ATOM 1534 O O . TYR A 1 192 ? -0.757 2.387 32.758 1.00 64.81 192 TYR A O 1
ATOM 1542 N N . GLY A 1 193 ? 0.055 4.186 31.670 1.00 71.44 193 GLY A N 1
ATOM 1543 C CA . GLY A 1 193 ? -0.611 5.200 32.475 1.00 71.44 193 GLY A CA 1
ATOM 1544 C C . GLY A 1 193 ? -2.128 5.014 32.490 1.00 71.44 193 GLY A C 1
ATOM 1545 O O . GLY A 1 193 ? -2.747 4.601 31.499 1.00 71.44 193 GLY A O 1
ATOM 1546 N N . VAL A 1 194 ? -2.739 5.322 33.636 1.00 77.50 194 VAL A N 1
ATOM 1547 C CA . VAL A 1 194 ? -4.180 5.135 33.861 1.00 77.50 194 VAL A CA 1
ATOM 1548 C C . VAL A 1 194 ? -4.997 5.973 32.884 1.00 77.50 194 VAL A C 1
ATOM 1550 O O . VAL A 1 194 ? -5.948 5.452 32.303 1.00 77.50 194 VAL A O 1
ATOM 1553 N N . LEU A 1 195 ? -4.579 7.214 32.611 1.00 81.12 195 LEU A N 1
ATOM 1554 C CA . LEU A 1 195 ? -5.252 8.077 31.638 1.00 81.12 195 LEU A CA 1
ATOM 1555 C C . LEU A 1 195 ? -5.202 7.516 30.212 1.00 81.12 195 LEU A C 1
ATOM 1557 O O . LEU A 1 195 ? -6.187 7.562 29.478 1.00 81.12 195 LEU A O 1
ATOM 1561 N N . VAL A 1 196 ? -4.068 6.926 29.828 1.00 74.94 196 VAL A N 1
ATOM 1562 C CA . VAL A 1 196 ? -3.847 6.393 28.478 1.00 74.94 196 VAL A CA 1
ATOM 1563 C C . VAL A 1 196 ? -4.696 5.135 28.234 1.00 74.94 196 VAL A C 1
ATOM 1565 O O . VAL A 1 196 ? -5.218 4.913 27.131 1.00 74.94 196 VAL A O 1
ATOM 1568 N N . ARG A 1 197 ? -4.870 4.272 29.244 1.00 71.19 197 ARG A N 1
ATOM 1569 C CA . ARG A 1 197 ? -5.557 2.973 29.091 1.00 71.19 197 ARG A CA 1
ATOM 1570 C C . ARG A 1 197 ? -6.990 2.919 29.614 1.00 71.19 197 ARG A C 1
ATOM 1572 O O . ARG A 1 197 ? -7.792 2.219 28.996 1.00 71.19 197 ARG A O 1
ATOM 1579 N N . GLY A 1 198 ? -7.302 3.614 30.703 1.00 64.75 198 GLY A N 1
ATOM 1580 C CA . GLY A 1 198 ? -8.424 3.299 31.596 1.00 64.75 198 GLY A CA 1
ATOM 1581 C C . GLY A 1 198 ? -9.603 4.273 31.608 1.00 64.75 198 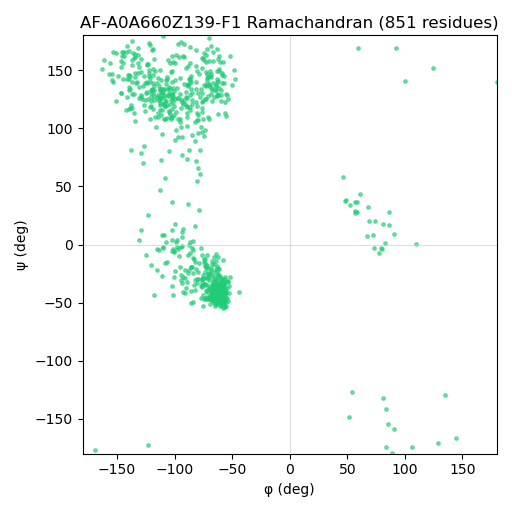GLY A C 1
ATOM 1582 O O . GLY A 1 198 ? -10.475 4.109 32.452 1.00 64.75 198 GLY A O 1
ATOM 1583 N N . LEU A 1 199 ? -9.654 5.260 30.708 1.00 73.12 199 LEU A N 1
ATOM 1584 C CA . LEU A 1 199 ? -10.745 6.241 30.635 1.00 73.12 199 LEU A CA 1
ATOM 1585 C C . LEU A 1 199 ? -11.571 6.082 29.360 1.00 73.12 199 LEU A C 1
ATOM 1587 O O . LEU A 1 199 ? -11.026 6.132 28.256 1.00 73.12 199 LEU A O 1
ATOM 1591 N N . ASP A 1 200 ? -12.886 5.933 29.502 1.00 77.25 200 ASP A N 1
ATOM 1592 C CA . ASP A 1 200 ? -13.817 6.004 28.375 1.00 77.25 200 ASP A CA 1
ATOM 1593 C C . ASP A 1 200 ? -15.072 6.794 28.754 1.00 77.25 200 ASP A C 1
ATOM 1595 O O . ASP A 1 200 ? -16.087 6.240 29.161 1.00 77.25 200 ASP A O 1
ATOM 1599 N N . LEU A 1 201 ? -14.957 8.122 28.687 1.00 86.06 201 LEU A N 1
ATOM 1600 C CA . LEU A 1 201 ? -16.015 9.068 29.047 1.00 86.06 201 LEU A CA 1
ATOM 1601 C C . LEU A 1 201 ? -16.245 10.057 27.888 1.00 86.06 201 LEU A C 1
ATOM 1603 O O . LEU A 1 201 ? -15.886 11.232 28.013 1.00 86.06 201 LEU A O 1
ATOM 1607 N N . PRO A 1 202 ? -16.810 9.608 26.748 1.00 84.94 202 PRO A N 1
ATOM 1608 C CA . PRO A 1 202 ? -16.936 10.424 25.531 1.00 84.94 202 PRO A CA 1
ATOM 1609 C C . PRO A 1 202 ? -17.764 11.705 25.718 1.00 84.94 202 PRO A C 1
ATOM 1611 O O . PRO A 1 202 ? -17.544 12.696 25.022 1.00 84.94 202 PRO A O 1
ATOM 1614 N N . GLU A 1 203 ? -18.694 11.700 26.674 1.00 86.06 203 GLU A N 1
ATOM 1615 C CA . GLU A 1 203 ? -19.547 12.849 26.999 1.00 86.06 203 GLU A CA 1
ATOM 1616 C C . GLU A 1 203 ? -18.847 13.901 27.873 1.00 86.06 203 GLU A C 1
ATOM 1618 O O . GLU A 1 203 ? -19.241 15.070 27.866 1.00 86.06 203 GLU A O 1
ATOM 1623 N N . ARG A 1 204 ? -17.816 13.498 28.630 1.00 89.31 204 ARG A N 1
ATOM 1624 C CA . ARG A 1 204 ? -17.104 14.364 29.584 1.00 89.31 204 ARG A CA 1
ATOM 1625 C C . ARG A 1 204 ? -15.778 14.860 29.020 1.00 89.31 204 ARG A C 1
ATOM 1627 O O . ARG A 1 204 ? -15.476 16.038 29.164 1.00 89.31 204 ARG A O 1
ATOM 1634 N N . ILE A 1 205 ? -15.005 13.985 28.376 1.00 92.94 205 ILE A N 1
ATOM 1635 C CA . ILE A 1 205 ? -13.667 14.303 27.865 1.00 92.94 205 ILE A CA 1
ATOM 1636 C C . ILE A 1 205 ? -13.787 15.108 26.568 1.00 92.94 205 ILE A C 1
ATOM 1638 O O . ILE A 1 205 ? -14.444 14.684 25.611 1.00 92.94 205 ILE A O 1
ATOM 1642 N N . ARG A 1 206 ? -13.121 16.266 26.527 1.00 94.50 206 ARG A N 1
ATOM 1643 C CA . ARG A 1 206 ? -13.173 17.208 25.398 1.00 94.50 206 ARG A CA 1
ATOM 1644 C C . ARG A 1 206 ? -11.825 17.429 24.735 1.00 94.50 206 ARG A C 1
ATOM 1646 O O . ARG A 1 206 ? -11.753 17.440 23.508 1.00 94.50 206 ARG A O 1
ATOM 1653 N N . TYR A 1 207 ? -10.774 17.581 25.531 1.00 96.69 207 TYR A N 1
ATOM 1654 C CA . TYR A 1 207 ? -9.443 17.888 25.026 1.00 96.69 207 TYR A CA 1
ATOM 1655 C C . TYR A 1 207 ? -8.347 17.240 25.875 1.00 96.69 207 TYR A C 1
ATOM 1657 O O . TYR A 1 207 ? -8.561 16.878 27.034 1.00 96.69 207 TYR A O 1
ATOM 1665 N N . ALA A 1 208 ? -7.176 17.075 25.270 1.00 96.31 208 ALA A N 1
ATOM 1666 C CA . ALA A 1 208 ? -5.976 16.546 25.896 1.00 96.31 208 ALA A CA 1
ATOM 1667 C C . ALA A 1 208 ? -4.839 17.564 25.782 1.00 96.31 208 ALA A C 1
ATOM 1669 O O . ALA A 1 208 ? -4.728 18.249 24.769 1.00 96.31 208 ALA A O 1
ATOM 1670 N N . VAL A 1 209 ? -3.986 17.644 26.797 1.00 97.44 209 VAL A N 1
ATOM 1671 C CA . VAL A 1 209 ? -2.769 18.456 26.799 1.00 97.44 209 VAL A CA 1
ATOM 1672 C C . VAL A 1 209 ? -1.595 17.561 27.171 1.00 97.44 209 VAL A C 1
ATOM 1674 O O . VAL A 1 209 ? -1.585 16.957 28.237 1.00 97.44 209 VAL A O 1
ATOM 1677 N N . PHE A 1 210 ? -0.615 17.454 26.288 1.00 97.31 210 PHE A N 1
ATOM 1678 C CA . PHE A 1 210 ? 0.647 16.768 26.519 1.00 97.31 210 PHE A CA 1
ATOM 1679 C C . PHE A 1 210 ? 1.667 17.809 26.955 1.00 97.31 210 PHE A C 1
ATOM 1681 O O . PHE A 1 210 ? 2.077 18.651 26.156 1.00 97.31 210 PHE A O 1
ATOM 1688 N N . TYR A 1 211 ? 2.027 17.771 28.233 1.00 96.06 211 TYR A N 1
ATOM 1689 C CA . TYR A 1 211 ? 3.045 18.632 28.817 1.00 96.06 211 TYR A CA 1
ATOM 1690 C C . TYR A 1 211 ? 4.406 17.956 28.626 1.00 96.06 211 TYR A C 1
ATOM 1692 O O . TYR A 1 211 ? 4.876 17.229 29.491 1.00 96.06 211 TYR A O 1
ATOM 1700 N N . GLY A 1 212 ? 4.987 18.111 27.440 1.00 94.38 212 GLY A N 1
ATOM 1701 C CA . GLY A 1 212 ? 6.133 17.342 26.959 1.00 94.38 212 GLY A CA 1
ATOM 1702 C C . GLY A 1 212 ? 5.726 16.216 26.005 1.00 94.38 212 GLY A C 1
ATOM 1703 O O . GLY A 1 212 ? 4.710 15.534 26.181 1.00 94.38 212 GLY A O 1
ATOM 1704 N N . ALA A 1 213 ? 6.535 16.014 24.971 1.00 94.06 213 ALA A N 1
ATOM 1705 C CA . ALA A 1 213 ? 6.299 15.023 23.939 1.00 94.06 213 ALA A CA 1
ATOM 1706 C C . ALA A 1 213 ? 6.567 13.595 24.455 1.00 94.06 213 ALA A C 1
ATOM 1708 O O . ALA A 1 213 ? 7.677 13.298 24.912 1.00 94.06 213 ALA A O 1
ATOM 1709 N N . PRO A 1 214 ? 5.598 12.660 24.341 1.00 93.94 214 PRO A N 1
ATOM 1710 C CA . PRO A 1 214 ? 5.839 11.259 24.670 1.00 93.94 214 PRO A CA 1
ATOM 1711 C C . PRO A 1 214 ? 7.009 10.706 23.850 1.00 93.94 214 PRO A C 1
ATOM 1713 O O . PRO A 1 214 ? 6.977 10.725 22.619 1.00 93.94 214 PRO A O 1
ATOM 1716 N N . SER A 1 215 ? 8.047 10.198 24.508 1.00 91.81 215 SER A N 1
ATOM 1717 C CA . SER A 1 215 ? 9.238 9.695 23.824 1.00 91.81 215 SER A CA 1
ATOM 1718 C C . SER A 1 215 ? 9.866 8.506 24.549 1.00 91.81 215 SER A C 1
ATOM 1720 O O . SER A 1 215 ? 9.724 8.325 25.758 1.00 91.81 215 SER A O 1
ATOM 1722 N N . ILE A 1 216 ? 10.542 7.659 23.776 1.00 89.38 216 ILE A N 1
ATOM 1723 C CA . ILE A 1 216 ? 11.364 6.550 24.251 1.00 89.38 216 ILE A CA 1
ATOM 1724 C C . ILE A 1 216 ? 12.813 7.017 24.198 1.00 89.38 216 ILE A C 1
ATOM 1726 O O . ILE A 1 216 ? 13.330 7.324 23.123 1.00 89.38 216 ILE A O 1
ATOM 1730 N N . ARG A 1 217 ? 13.463 7.047 25.359 1.00 90.50 217 ARG A N 1
ATOM 1731 C CA . ARG A 1 217 ? 14.866 7.427 25.512 1.00 90.50 217 ARG A CA 1
ATOM 1732 C C . ARG A 1 217 ? 15.753 6.187 25.512 1.00 90.50 217 ARG A C 1
ATOM 1734 O O . ARG A 1 217 ? 15.498 5.252 26.265 1.00 90.50 217 ARG A O 1
ATOM 1741 N N . ILE A 1 218 ? 16.798 6.202 24.690 1.00 91.44 218 ILE A N 1
ATOM 1742 C CA . ILE A 1 218 ? 17.865 5.197 24.676 1.00 91.44 218 ILE A CA 1
ATOM 1743 C C . ILE A 1 218 ? 19.158 5.914 25.041 1.00 91.44 218 ILE A C 1
ATOM 1745 O O . ILE A 1 218 ? 19.654 6.723 24.258 1.00 91.44 218 ILE A O 1
ATOM 1749 N N . ALA A 1 219 ? 19.685 5.644 26.232 1.00 92.25 219 ALA A N 1
ATOM 1750 C CA . ALA A 1 219 ? 20.944 6.227 26.672 1.00 92.25 219 ALA A CA 1
ATOM 1751 C C . ALA A 1 219 ? 22.133 5.365 26.230 1.00 92.25 219 ALA A C 1
ATOM 1753 O O . ALA A 1 219 ? 22.020 4.148 26.087 1.00 92.25 219 ALA A O 1
ATOM 1754 N N . LEU A 1 220 ? 23.296 6.000 26.070 1.00 90.81 220 LEU A N 1
ATOM 1755 C CA . LEU A 1 220 ? 24.555 5.352 25.687 1.00 90.81 220 LEU A CA 1
ATOM 1756 C C . LEU A 1 220 ? 24.898 4.164 26.599 1.00 90.81 220 LEU A C 1
ATOM 1758 O O . LEU A 1 220 ? 25.259 3.093 26.122 1.00 90.81 220 LEU A O 1
ATOM 1762 N N . ARG A 1 221 ? 24.686 4.333 27.908 1.00 90.50 221 ARG A N 1
ATOM 1763 C CA . ARG A 1 221 ? 24.900 3.303 28.940 1.00 90.50 221 ARG A CA 1
ATOM 1764 C C . ARG A 1 221 ? 24.030 2.050 28.784 1.00 90.50 221 ARG A C 1
ATOM 1766 O O . ARG A 1 221 ? 24.371 1.010 29.330 1.00 90.50 221 ARG A O 1
ATOM 1773 N N . ASP A 1 222 ? 22.917 2.144 28.057 1.00 90.50 222 ASP A N 1
ATOM 1774 C CA . ASP A 1 222 ? 21.952 1.050 27.903 1.00 90.50 222 ASP A CA 1
ATOM 1775 C C . ASP A 1 222 ? 22.169 0.258 26.595 1.00 90.50 222 ASP A C 1
ATOM 1777 O O . ASP A 1 222 ? 21.485 -0.742 26.360 1.00 90.50 222 ASP A O 1
ATOM 1781 N N . LEU A 1 223 ? 23.117 0.675 25.737 1.00 88.56 223 LEU A N 1
ATOM 1782 C CA . LEU A 1 223 ? 23.334 0.091 24.405 1.00 88.56 223 LEU A CA 1
ATOM 1783 C C . LEU A 1 223 ? 23.687 -1.401 24.438 1.00 88.56 223 LEU A C 1
ATOM 1785 O O . LEU A 1 223 ? 23.175 -2.173 23.624 1.00 88.56 223 LEU A O 1
ATOM 1789 N N . GLU A 1 224 ? 24.545 -1.823 25.367 1.00 86.88 224 GLU A N 1
ATOM 1790 C CA . GLU A 1 224 ? 25.043 -3.206 25.435 1.00 86.88 224 GLU A CA 1
ATOM 1791 C C . GLU A 1 224 ? 23.901 -4.218 25.628 1.00 86.88 224 GLU A C 1
ATOM 1793 O O . GLU A 1 224 ? 23.864 -5.276 24.988 1.00 86.88 224 GLU A O 1
ATOM 1798 N N . ASN A 1 225 ? 22.896 -3.828 26.417 1.00 88.25 225 ASN A N 1
ATOM 1799 C CA . ASN A 1 225 ? 21.756 -4.656 26.806 1.00 88.25 225 ASN A CA 1
ATOM 1800 C C . ASN A 1 225 ? 20.540 -4.511 25.873 1.00 88.25 225 ASN A C 1
ATOM 1802 O O . ASN A 1 225 ? 19.440 -4.965 26.200 1.00 88.25 225 ASN A O 1
ATOM 1806 N N . LEU A 1 226 ? 20.704 -3.899 24.694 1.00 88.69 226 LEU A N 1
ATOM 1807 C CA . LEU A 1 226 ? 19.587 -3.672 23.781 1.00 88.69 226 LEU A CA 1
ATOM 1808 C C . LEU A 1 226 ? 18.980 -4.978 23.241 1.00 88.69 226 LEU A C 1
ATOM 1810 O O . LEU A 1 226 ? 19.699 -5.822 22.691 1.00 88.69 226 LEU A O 1
ATOM 1814 N N . PRO A 1 227 ? 17.643 -5.125 23.259 1.00 90.50 227 PRO A N 1
ATOM 1815 C CA . PRO A 1 227 ? 16.977 -6.216 22.559 1.00 90.50 227 PRO A CA 1
ATOM 1816 C C . PRO A 1 227 ? 17.290 -6.198 21.056 1.00 90.50 227 PRO A C 1
ATOM 1818 O O . PRO A 1 227 ? 17.361 -5.132 20.442 1.00 90.50 227 PRO A O 1
ATOM 1821 N N . ASP A 1 228 ? 17.377 -7.370 20.422 1.00 90.00 228 ASP A N 1
ATOM 1822 C CA . ASP A 1 228 ? 17.691 -7.514 18.987 1.00 90.00 228 ASP A CA 1
ATOM 1823 C C . ASP A 1 228 ? 16.801 -6.676 18.060 1.00 90.00 228 ASP A C 1
ATOM 1825 O O . ASP A 1 228 ? 17.247 -6.175 17.026 1.00 90.00 228 ASP A O 1
ATOM 1829 N N . GLY A 1 229 ? 15.521 -6.527 18.414 1.00 85.62 229 GLY A N 1
ATOM 1830 C CA . GLY A 1 229 ? 14.589 -5.685 17.666 1.00 85.62 229 GLY A CA 1
ATOM 1831 C C . GLY A 1 229 ? 14.985 -4.208 17.694 1.00 85.62 229 GLY A C 1
ATOM 1832 O O . GLY A 1 229 ? 14.913 -3.539 16.666 1.00 85.62 229 GLY A O 1
ATOM 1833 N N . MET A 1 230 ? 15.456 -3.719 18.843 1.00 86.25 230 MET A N 1
ATOM 1834 C CA . MET A 1 230 ? 15.871 -2.329 19.011 1.00 86.25 230 MET A CA 1
ATOM 1835 C C . MET A 1 230 ? 17.247 -2.067 18.397 1.00 86.25 230 MET A C 1
ATOM 1837 O O . MET A 1 230 ? 17.440 -1.033 17.766 1.00 86.25 230 MET A O 1
ATOM 1841 N N . LEU A 1 231 ? 18.165 -3.035 18.460 1.00 89.56 231 LEU A N 1
ATOM 1842 C CA . LEU A 1 231 ? 19.429 -2.960 17.725 1.00 89.56 231 LEU A CA 1
ATOM 1843 C C . LEU A 1 231 ? 19.194 -2.838 16.214 1.00 89.56 231 LEU A C 1
ATOM 1845 O O . LEU A 1 231 ? 19.772 -1.973 15.562 1.00 89.56 231 LEU A O 1
ATOM 1849 N N . LYS A 1 232 ? 18.309 -3.674 15.647 1.00 87.12 232 LYS A N 1
ATOM 1850 C CA . LYS A 1 232 ? 17.925 -3.570 14.230 1.00 87.12 232 LYS A CA 1
ATOM 1851 C C . LYS A 1 232 ? 17.340 -2.201 13.908 1.00 87.12 232 LYS A C 1
ATOM 1853 O O . LYS A 1 232 ? 17.687 -1.629 12.881 1.00 87.12 232 LYS A O 1
ATOM 1858 N N . LEU A 1 233 ? 16.461 -1.695 14.768 1.00 84.75 233 LEU A N 1
ATOM 1859 C CA . LEU A 1 233 ? 15.851 -0.382 14.604 1.00 84.75 233 LEU A CA 1
ATOM 1860 C C . LEU A 1 233 ? 16.912 0.723 14.512 1.00 84.75 233 LEU A C 1
ATOM 1862 O O . LEU A 1 233 ? 16.931 1.457 13.526 1.00 84.75 233 LEU A O 1
ATOM 1866 N N . LEU A 1 234 ? 17.815 0.792 15.493 1.00 87.69 234 LEU A N 1
ATOM 1867 C CA . LEU A 1 234 ? 18.902 1.773 15.519 1.00 87.69 234 LEU A CA 1
ATOM 1868 C C . LEU A 1 234 ? 19.819 1.635 14.307 1.00 87.69 234 LEU A C 1
ATOM 1870 O O . LEU A 1 234 ? 20.136 2.624 13.653 1.00 87.69 234 LEU A O 1
ATOM 1874 N N . PHE A 1 235 ? 20.175 0.400 13.959 1.00 88.12 235 PHE A N 1
ATOM 1875 C CA . PHE A 1 235 ? 20.988 0.104 12.790 1.00 88.12 235 PHE A CA 1
ATOM 1876 C C . PHE A 1 235 ? 20.388 0.674 11.498 1.00 88.12 235 PHE A C 1
ATOM 1878 O O . PHE A 1 235 ? 21.100 1.285 10.707 1.00 88.12 235 PHE A O 1
ATOM 1885 N N . PHE A 1 236 ? 19.082 0.498 11.269 1.00 84.12 236 PHE A N 1
ATOM 1886 C CA . PHE A 1 236 ? 18.427 1.052 10.081 1.00 84.12 236 PHE A CA 1
ATOM 1887 C C . PHE A 1 236 ? 18.216 2.565 10.171 1.00 84.12 236 PHE A C 1
ATOM 1889 O O . PHE A 1 236 ? 18.313 3.237 9.147 1.00 84.12 236 PHE A O 1
ATOM 1896 N N . ALA A 1 237 ? 17.962 3.105 11.365 1.00 84.38 237 ALA A N 1
ATOM 1897 C CA . ALA A 1 237 ? 17.828 4.544 11.587 1.00 84.38 237 ALA A CA 1
ATOM 1898 C C . ALA A 1 237 ? 19.131 5.308 11.305 1.00 84.38 237 ALA A C 1
ATOM 1900 O O . ALA A 1 237 ? 19.082 6.414 10.778 1.00 84.38 237 ALA A O 1
ATOM 1901 N N . LEU A 1 238 ? 20.278 4.695 11.599 1.00 87.25 238 LEU A N 1
ATOM 1902 C CA . LEU A 1 238 ? 21.609 5.283 11.435 1.00 87.25 238 LEU A CA 1
ATOM 1903 C C . LEU A 1 238 ? 22.342 4.769 10.186 1.00 87.25 238 LEU A C 1
ATOM 1905 O O . LEU A 1 238 ? 23.527 5.025 10.009 1.00 87.25 238 LEU A O 1
ATOM 1909 N N . ARG A 1 239 ? 21.650 4.074 9.271 1.00 83.38 239 ARG A N 1
ATOM 1910 C CA . ARG A 1 239 ? 22.265 3.430 8.092 1.00 83.38 239 ARG A CA 1
ATOM 1911 C C . ARG A 1 239 ? 22.865 4.407 7.070 1.00 83.38 239 ARG A C 1
ATOM 1913 O O . ARG A 1 239 ? 23.546 3.974 6.142 1.00 83.38 239 ARG A O 1
ATOM 1920 N N . ALA A 1 240 ? 22.598 5.705 7.210 1.00 77.69 240 ALA A N 1
ATOM 1921 C CA . ALA A 1 240 ? 23.286 6.738 6.440 1.00 77.69 240 ALA A CA 1
ATOM 1922 C C . ALA A 1 240 ? 24.800 6.758 6.728 1.00 77.69 240 ALA A C 1
ATOM 1924 O O . ALA A 1 240 ? 25.572 7.127 5.844 1.00 77.69 240 ALA A O 1
ATOM 1925 N N . ASP A 1 241 ? 25.213 6.307 7.918 1.00 85.38 241 ASP A N 1
ATOM 1926 C CA . ASP A 1 241 ? 26.616 6.148 8.287 1.00 85.38 241 ASP A CA 1
ATOM 1927 C C . ASP A 1 241 ? 27.340 5.164 7.339 1.00 85.38 241 ASP A C 1
ATOM 1929 O O . ASP A 1 241 ? 26.854 4.042 7.138 1.00 85.38 241 ASP A O 1
ATOM 1933 N N . PRO A 1 242 ? 28.502 5.534 6.763 1.00 84.38 242 PRO A N 1
ATOM 1934 C CA . PRO A 1 242 ? 29.227 4.694 5.811 1.00 84.38 242 PRO A CA 1
ATOM 1935 C C . PRO A 1 242 ? 29.582 3.302 6.347 1.00 84.38 242 PRO A C 1
ATOM 1937 O O . PRO A 1 242 ? 29.452 2.323 5.614 1.00 84.38 242 PRO A O 1
ATOM 1940 N N . ILE A 1 243 ? 29.965 3.194 7.624 1.00 85.38 243 ILE A N 1
ATOM 1941 C CA . ILE A 1 243 ? 30.382 1.924 8.234 1.00 85.38 243 ILE A CA 1
ATOM 1942 C C . ILE A 1 243 ? 29.165 1.021 8.440 1.00 85.38 243 ILE A C 1
ATOM 1944 O O . ILE A 1 243 ? 29.182 -0.153 8.064 1.00 85.38 243 ILE A O 1
ATOM 1948 N N . LEU A 1 244 ? 28.071 1.562 8.986 1.00 87.38 244 LEU A N 1
ATOM 1949 C CA . LEU A 1 244 ? 26.824 0.806 9.142 1.00 87.38 244 LEU A CA 1
ATOM 1950 C C . LEU A 1 244 ? 26.218 0.400 7.792 1.00 87.38 244 LEU A C 1
ATOM 1952 O O . LEU A 1 244 ? 25.574 -0.647 7.685 1.00 87.38 244 LEU A O 1
ATOM 1956 N N . ARG A 1 245 ? 26.433 1.189 6.736 1.00 84.25 245 ARG A N 1
ATOM 1957 C CA . ARG A 1 245 ? 25.924 0.888 5.394 1.00 84.25 245 ARG A CA 1
ATOM 1958 C C . ARG A 1 245 ? 26.494 -0.408 4.817 1.00 84.25 245 ARG A C 1
ATOM 1960 O O . ARG A 1 245 ? 25.745 -1.129 4.146 1.00 84.25 245 ARG A O 1
ATOM 1967 N N . GLU A 1 246 ? 27.764 -0.698 5.094 1.00 86.38 246 GLU A N 1
ATOM 1968 C CA . GLU A 1 246 ? 28.477 -1.900 4.641 1.00 86.38 246 GLU A CA 1
ATOM 1969 C C . GLU A 1 246 ? 28.050 -3.172 5.382 1.00 86.38 246 GLU A C 1
ATOM 1971 O O . GLU A 1 246 ? 28.152 -4.275 4.842 1.00 86.38 246 GLU A O 1
ATOM 1976 N N . VAL A 1 247 ? 27.506 -3.036 6.594 1.00 86.50 247 VAL A N 1
ATOM 1977 C CA . VAL A 1 247 ? 27.037 -4.177 7.384 1.00 86.50 247 VAL A CA 1
ATOM 1978 C C . VAL A 1 247 ? 25.818 -4.820 6.715 1.00 86.50 247 VAL A C 1
ATOM 1980 O O . VAL A 1 247 ? 24.769 -4.205 6.468 1.00 86.50 247 VAL A O 1
ATOM 1983 N N . VAL A 1 248 ? 25.937 -6.119 6.436 1.00 83.06 248 VAL A N 1
ATOM 1984 C CA . VAL A 1 248 ? 24.871 -6.893 5.783 1.00 83.06 248 VAL A CA 1
ATOM 1985 C C . VAL A 1 248 ? 23.869 -7.415 6.809 1.00 83.06 248 VAL A C 1
ATOM 1987 O O . VAL A 1 248 ? 22.662 -7.419 6.546 1.00 83.06 248 VAL A O 1
ATOM 1990 N N . ASN A 1 249 ? 24.347 -7.863 7.975 1.00 86.25 249 ASN A N 1
ATOM 1991 C CA . ASN A 1 249 ? 23.502 -8.404 9.034 1.00 86.25 249 ASN A CA 1
ATOM 1992 C C . ASN A 1 249 ? 23.894 -7.836 10.410 1.00 86.25 249 ASN A C 1
ATOM 1994 O O . ASN A 1 249 ? 24.879 -8.293 10.991 1.00 86.25 249 ASN A O 1
ATOM 1998 N N . PRO A 1 250 ? 23.082 -6.926 10.978 1.00 87.62 250 PRO A N 1
ATOM 1999 C CA . PRO A 1 250 ? 23.427 -6.259 12.228 1.00 87.62 250 PRO A CA 1
ATOM 2000 C C . PRO A 1 250 ? 23.421 -7.182 13.448 1.00 87.62 250 PRO A C 1
ATOM 2002 O O . PRO A 1 250 ? 24.046 -6.856 14.446 1.00 87.62 250 PRO A O 1
ATOM 2005 N N . LEU A 1 251 ? 22.735 -8.330 13.389 1.00 89.81 251 LEU A N 1
ATOM 2006 C CA . LEU A 1 251 ? 22.758 -9.293 14.493 1.00 89.81 251 LEU A CA 1
ATOM 2007 C C . LEU A 1 251 ? 24.011 -10.168 14.471 1.00 89.81 251 LEU A C 1
ATOM 2009 O O . LEU A 1 251 ? 24.494 -10.557 15.526 1.00 89.81 251 LEU A O 1
ATOM 2013 N N . LYS A 1 252 ? 24.536 -10.486 13.280 1.00 91.50 252 LYS A N 1
ATOM 2014 C CA . LYS A 1 252 ? 25.787 -11.251 13.159 1.00 91.50 252 LYS A CA 1
ATOM 2015 C C . LYS A 1 252 ? 27.005 -10.399 13.510 1.00 91.50 252 LYS A C 1
ATOM 2017 O O . LYS A 1 252 ? 27.943 -10.911 14.097 1.00 91.50 252 LYS A O 1
ATOM 2022 N N . GLU A 1 253 ? 26.970 -9.113 13.173 1.00 92.62 253 GLU A N 1
ATOM 2023 C CA . GLU A 1 253 ? 28.027 -8.139 13.474 1.00 92.62 253 GLU A CA 1
ATOM 2024 C C . GLU A 1 253 ? 27.645 -7.245 14.673 1.00 92.62 253 GLU A C 1
ATOM 2026 O O . GLU A 1 253 ? 27.929 -6.048 14.673 1.00 92.62 253 GLU A O 1
ATOM 2031 N N . ARG A 1 254 ? 26.968 -7.805 15.690 1.00 93.56 254 ARG A N 1
ATOM 2032 C CA . ARG A 1 254 ? 26.362 -7.043 16.799 1.00 93.56 254 ARG A CA 1
ATOM 2033 C C . ARG A 1 254 ? 27.348 -6.120 17.513 1.00 93.56 254 ARG A C 1
ATOM 2035 O O . ARG A 1 254 ? 27.037 -4.947 17.681 1.00 93.56 254 ARG A O 1
ATOM 2042 N N . GLU A 1 255 ? 28.520 -6.619 17.896 1.00 91.62 255 GLU A N 1
ATOM 2043 C CA . GLU A 1 255 ? 29.539 -5.827 18.604 1.00 91.62 255 GLU A CA 1
ATOM 2044 C C . GLU A 1 255 ? 30.023 -4.639 17.767 1.00 91.62 255 GLU A C 1
ATOM 2046 O O . GLU A 1 255 ? 30.046 -3.507 18.243 1.00 91.62 255 GLU A O 1
ATOM 2051 N N . LYS A 1 256 ? 30.329 -4.876 16.486 1.00 91.94 256 LYS A N 1
ATOM 2052 C CA . LYS A 1 256 ? 30.748 -3.832 15.542 1.00 91.94 256 LYS A CA 1
ATOM 2053 C C . LYS A 1 256 ? 29.662 -2.771 15.358 1.00 91.94 256 LYS A C 1
ATOM 2055 O O . LYS A 1 256 ? 29.967 -1.582 15.339 1.00 91.94 256 LYS A O 1
ATOM 2060 N N . VAL A 1 257 ? 28.400 -3.191 15.240 1.00 92.75 257 VAL A N 1
ATOM 2061 C CA . VAL A 1 257 ? 27.262 -2.271 15.116 1.00 92.75 257 VAL A CA 1
ATOM 2062 C C . VAL A 1 257 ? 27.069 -1.461 16.394 1.00 92.75 257 VAL A C 1
ATOM 2064 O O . VAL A 1 257 ? 26.934 -0.247 16.308 1.00 92.75 257 VAL A O 1
ATOM 2067 N N . LEU A 1 258 ? 27.087 -2.099 17.567 1.00 93.19 258 LEU A N 1
ATOM 2068 C CA . LEU A 1 258 ? 26.946 -1.414 18.854 1.00 93.19 258 LEU A CA 1
ATOM 2069 C C . LEU A 1 258 ? 28.066 -0.400 19.076 1.00 93.19 258 LEU A C 1
ATOM 2071 O O . LEU A 1 258 ? 27.774 0.743 19.415 1.00 93.19 258 LEU A O 1
ATOM 2075 N N . LYS A 1 259 ? 29.318 -0.785 18.805 1.00 93.00 259 LYS A N 1
ATOM 2076 C CA . LYS A 1 259 ? 30.471 0.114 18.891 1.00 93.00 259 LYS A CA 1
ATOM 2077 C C . LYS A 1 259 ? 30.289 1.332 17.989 1.00 93.00 259 LYS A C 1
ATOM 2079 O O . LYS A 1 259 ? 30.447 2.458 18.444 1.00 93.00 259 LYS A O 1
ATOM 2084 N N . ARG A 1 260 ? 29.888 1.125 16.730 1.00 93.06 260 ARG A N 1
ATOM 2085 C CA . ARG A 1 260 ? 29.680 2.243 15.805 1.00 93.06 260 ARG A CA 1
ATOM 2086 C C . ARG A 1 260 ? 28.512 3.141 16.222 1.00 93.06 260 ARG A C 1
ATOM 2088 O O . ARG A 1 260 ? 28.605 4.353 16.093 1.00 93.06 260 ARG A O 1
ATOM 2095 N N . ILE A 1 261 ? 27.424 2.572 16.741 1.00 92.19 261 ILE A N 1
ATOM 2096 C CA . ILE A 1 261 ? 26.303 3.356 17.284 1.00 92.19 261 ILE A CA 1
ATOM 2097 C C . ILE A 1 261 ? 26.760 4.178 18.496 1.00 92.19 261 ILE A C 1
ATOM 2099 O O . ILE A 1 261 ? 26.388 5.344 18.593 1.00 92.19 261 ILE A O 1
ATOM 2103 N N . ALA A 1 262 ? 27.582 3.608 19.381 1.00 92.56 262 ALA A N 1
ATOM 2104 C CA . ALA A 1 262 ? 28.151 4.326 20.517 1.00 92.56 262 ALA A CA 1
ATOM 2105 C C . ALA A 1 262 ? 29.003 5.521 20.056 1.00 92.56 262 ALA A C 1
ATOM 2107 O O . ALA A 1 262 ? 28.761 6.636 20.508 1.00 92.56 262 ALA A O 1
ATOM 2108 N N . GLU A 1 263 ? 29.894 5.322 19.078 1.00 92.06 263 GLU A N 1
ATOM 2109 C CA . GLU A 1 263 ? 30.704 6.397 18.475 1.00 92.06 263 GLU A CA 1
ATOM 2110 C C . GLU A 1 263 ? 29.831 7.524 17.888 1.00 92.06 263 GLU A C 1
ATOM 2112 O O . GLU A 1 263 ? 30.113 8.705 18.091 1.00 92.06 263 GLU A O 1
ATOM 2117 N N . ILE A 1 264 ? 28.738 7.173 17.196 1.00 90.62 264 ILE A N 1
ATOM 2118 C CA . ILE A 1 264 ? 27.772 8.142 16.649 1.00 90.62 264 ILE A CA 1
ATOM 2119 C C . ILE A 1 264 ? 27.043 8.895 17.773 1.00 90.62 264 ILE A C 1
ATOM 2121 O O . ILE A 1 264 ? 26.779 10.087 17.654 1.00 90.62 264 ILE A O 1
ATOM 2125 N N . MET A 1 265 ? 26.695 8.219 18.869 1.00 90.81 265 MET A N 1
ATOM 2126 C CA . MET A 1 265 ? 26.048 8.855 20.020 1.00 90.81 265 MET A CA 1
ATOM 2127 C C . MET A 1 265 ? 27.008 9.753 20.805 1.00 90.81 265 MET A C 1
ATOM 2129 O O . MET A 1 265 ? 26.564 10.720 21.418 1.00 90.81 265 MET A O 1
ATOM 2133 N N . GLU A 1 266 ? 28.308 9.465 20.804 1.00 92.12 266 GLU A N 1
ATOM 2134 C CA . GLU A 1 266 ? 29.328 10.326 21.410 1.00 92.12 266 GLU A CA 1
ATOM 2135 C C . GLU A 1 266 ? 29.566 11.595 20.585 1.00 92.12 266 GLU A C 1
ATOM 2137 O O . GLU A 1 266 ? 29.681 12.681 21.161 1.00 92.12 266 GLU A O 1
ATOM 2142 N N . ASN A 1 267 ? 29.576 11.460 19.254 1.00 88.50 267 ASN A N 1
ATOM 2143 C CA . ASN A 1 267 ? 29.800 12.543 18.298 1.00 88.50 267 ASN A CA 1
ATOM 2144 C C . ASN A 1 267 ? 28.693 12.562 17.230 1.00 88.50 267 ASN A C 1
ATOM 2146 O O . ASN A 1 267 ? 28.888 12.066 16.118 1.00 88.50 267 ASN A O 1
ATOM 2150 N N . PRO A 1 268 ? 27.510 13.109 17.558 1.00 83.19 268 PRO A N 1
ATOM 2151 C CA . PRO A 1 268 ? 26.376 13.090 16.648 1.00 83.19 268 PRO A CA 1
ATOM 2152 C C . PRO A 1 268 ? 26.597 14.035 15.460 1.00 83.19 268 PRO A C 1
ATOM 2154 O O . PRO A 1 268 ? 26.552 15.256 15.604 1.00 83.19 268 PRO A O 1
ATOM 2157 N N . GLU A 1 269 ? 26.803 13.460 14.275 1.00 72.75 269 GLU A N 1
ATOM 2158 C CA . GLU A 1 269 ? 26.885 14.186 13.006 1.00 72.75 269 GLU A CA 1
ATOM 2159 C C . GLU A 1 269 ? 25.580 14.038 12.207 1.00 72.75 269 GLU A C 1
ATOM 2161 O O . GLU A 1 269 ? 25.129 12.933 11.900 1.00 72.75 269 GLU A O 1
ATOM 2166 N N . GLY A 1 270 ? 24.975 15.172 11.842 1.00 65.50 270 GLY A N 1
ATOM 2167 C CA . GLY A 1 270 ? 23.733 15.227 11.066 1.00 65.50 270 GLY A CA 1
ATOM 2168 C C . GLY A 1 270 ? 22.456 15.291 11.911 1.00 65.50 270 GLY A C 1
ATOM 2169 O O . GLY A 1 270 ? 22.461 15.125 13.129 1.00 65.50 270 GLY A O 1
ATOM 2170 N N . GLN A 1 271 ? 21.334 15.575 11.245 1.00 61.69 271 GLN A N 1
ATOM 2171 C CA . GLN A 1 271 ? 20.010 15.621 11.865 1.00 61.69 271 GLN A CA 1
ATOM 2172 C C . GLN A 1 271 ? 19.144 14.486 11.330 1.00 61.69 271 GLN A C 1
ATOM 2174 O O . GLN A 1 271 ? 19.074 14.246 10.125 1.00 61.69 271 GLN A O 1
ATOM 2179 N N . ALA A 1 272 ? 18.463 13.801 12.240 1.00 75.50 272 ALA A N 1
ATOM 2180 C CA . ALA A 1 272 ? 17.398 12.883 11.896 1.00 75.50 272 ALA A CA 1
ATOM 2181 C C . ALA A 1 272 ? 16.062 13.630 11.840 1.00 75.50 272 ALA A C 1
ATOM 2183 O O . ALA A 1 272 ? 15.771 14.465 12.691 1.00 75.50 272 ALA A O 1
ATOM 2184 N N . GLU A 1 273 ? 15.245 13.334 10.828 1.00 82.75 273 GLU A N 1
ATOM 2185 C CA . GLU A 1 273 ? 13.971 14.035 10.634 1.00 82.75 273 GLU A CA 1
ATOM 2186 C C . GLU A 1 273 ? 12.872 13.574 11.600 1.00 82.75 273 GLU A C 1
ATOM 2188 O O . GLU A 1 273 ? 11.969 14.344 11.893 1.00 82.75 273 GLU A O 1
ATOM 2193 N N . ASP A 1 274 ? 12.894 12.314 12.047 1.00 88.12 274 ASP A N 1
ATOM 2194 C CA . ASP A 1 274 ? 11.794 11.682 12.794 1.00 88.12 274 ASP A CA 1
ATOM 2195 C C . ASP A 1 274 ? 12.224 11.004 14.107 1.00 88.12 274 ASP A C 1
ATOM 2197 O O . ASP A 1 274 ? 11.455 10.254 14.714 1.00 88.12 274 ASP A O 1
ATOM 2201 N N . PHE A 1 275 ? 13.452 11.275 14.546 1.00 90.44 275 PHE A N 1
ATOM 2202 C CA . PHE A 1 275 ? 13.984 10.975 15.874 1.00 90.44 275 PHE A CA 1
ATOM 2203 C C . PHE A 1 275 ? 15.049 12.019 16.228 1.00 90.44 275 PHE A C 1
ATOM 2205 O O . PHE A 1 275 ? 15.519 12.740 15.352 1.00 90.44 275 PHE A O 1
ATOM 2212 N N . VAL A 1 276 ? 15.439 12.110 17.497 1.00 91.12 276 VAL A N 1
ATOM 2213 C CA . VAL A 1 276 ? 16.489 13.038 17.940 1.00 91.12 276 VAL A CA 1
ATOM 2214 C C . VAL A 1 276 ? 17.734 12.250 18.306 1.00 91.12 276 VAL A C 1
ATOM 2216 O O . VAL A 1 276 ? 17.661 11.314 19.100 1.00 91.12 276 VAL A O 1
ATOM 2219 N N . LEU A 1 277 ? 18.871 12.647 17.743 1.00 90.12 277 LEU A N 1
ATOM 2220 C CA . LEU A 1 277 ? 20.193 12.151 18.107 1.00 90.12 277 LEU A CA 1
ATOM 2221 C C . LEU A 1 277 ? 20.941 13.263 18.855 1.00 90.12 277 LEU A C 1
ATOM 2223 O O . LEU A 1 277 ? 21.083 14.370 18.336 1.00 90.12 277 LEU A O 1
ATOM 2227 N N . ARG A 1 278 ? 21.390 12.972 20.078 1.00 88.62 278 ARG A N 1
ATOM 2228 C CA . ARG A 1 278 ? 22.129 13.889 20.954 1.00 88.62 278 ARG A CA 1
ATOM 2229 C C . ARG A 1 278 ? 23.321 13.193 21.574 1.00 88.62 278 ARG A C 1
ATOM 2231 O O . ARG A 1 278 ? 23.393 11.968 21.609 1.00 88.62 278 ARG A O 1
ATOM 2238 N N . LYS A 1 279 ? 24.237 13.998 22.113 1.00 89.75 279 LYS A N 1
ATOM 2239 C CA . LYS A 1 279 ? 25.397 13.478 22.825 1.00 89.75 279 LYS A CA 1
ATOM 2240 C C . LYS A 1 279 ? 24.941 12.572 23.974 1.00 89.75 279 LYS A C 1
ATOM 2242 O O . LYS A 1 279 ? 24.332 13.038 24.932 1.00 89.75 279 LYS A O 1
ATOM 2247 N N . GLY A 1 280 ? 25.240 11.282 23.857 1.00 90.75 280 GLY A N 1
ATOM 2248 C CA . GLY A 1 280 ? 24.933 10.258 24.851 1.00 90.75 280 GLY A CA 1
ATOM 2249 C C . GLY A 1 280 ? 23.511 9.685 24.817 1.00 90.75 280 GLY A C 1
ATOM 2250 O O . GLY A 1 280 ? 23.216 8.817 25.641 1.00 90.75 280 GLY A O 1
ATOM 2251 N N . GLU A 1 281 ? 22.628 10.103 23.902 1.00 91.94 281 GLU A N 1
ATOM 2252 C CA . GLU A 1 281 ? 21.252 9.587 23.854 1.00 91.94 281 GLU A CA 1
ATOM 2253 C C . GLU A 1 281 ? 20.549 9.696 22.494 1.00 91.94 281 GLU A C 1
ATOM 2255 O O . GLU A 1 281 ? 20.844 10.557 21.665 1.00 91.94 281 GLU A O 1
ATOM 2260 N N . ILE A 1 282 ? 19.553 8.831 22.296 1.00 92.06 282 ILE A N 1
ATOM 2261 C CA . ILE A 1 282 ? 18.620 8.875 21.169 1.00 92.06 282 ILE A CA 1
ATOM 2262 C C . ILE A 1 282 ? 17.191 8.923 21.714 1.00 92.06 282 ILE A C 1
ATOM 2264 O O . ILE A 1 282 ? 16.815 8.096 22.548 1.00 92.06 282 ILE A O 1
ATOM 2268 N N . LEU A 1 283 ? 16.384 9.867 21.226 1.00 91.62 283 LEU A N 1
ATOM 2269 C CA . LEU A 1 283 ? 14.969 10.000 21.579 1.00 91.62 283 LEU A CA 1
ATOM 2270 C C . LEU A 1 283 ? 14.093 9.621 20.383 1.00 91.62 283 LEU A C 1
ATOM 2272 O O . LEU A 1 283 ? 14.158 10.247 19.323 1.00 91.62 283 LEU A O 1
ATOM 2276 N N . PHE A 1 284 ? 13.236 8.618 20.565 1.00 89.94 284 PHE A N 1
ATOM 2277 C CA . PHE A 1 284 ? 12.229 8.218 19.584 1.00 89.94 284 PHE A CA 1
ATOM 2278 C C . PHE A 1 284 ? 10.843 8.697 20.016 1.00 89.94 284 PHE A C 1
ATOM 2280 O O . PHE A 1 284 ? 10.367 8.267 21.067 1.00 89.94 284 PHE A O 1
ATOM 2287 N N . PRO A 1 285 ? 10.144 9.518 19.218 1.00 92.88 285 PRO A N 1
ATOM 2288 C CA . PRO A 1 285 ? 8.791 9.934 19.565 1.00 92.88 285 PRO A CA 1
ATOM 2289 C C . PRO A 1 285 ? 7.801 8.748 19.637 1.00 92.88 285 PRO A C 1
ATOM 2291 O O . PRO A 1 285 ? 7.701 7.934 18.708 1.00 92.88 285 PRO A O 1
ATOM 2294 N N . ASP A 1 286 ? 7.041 8.645 20.733 1.00 91.38 286 ASP A N 1
ATOM 2295 C CA . ASP A 1 286 ? 6.059 7.580 20.995 1.00 91.38 286 ASP A CA 1
ATOM 2296 C C . ASP A 1 286 ? 4.647 7.989 20.550 1.00 91.38 286 ASP A C 1
ATOM 2298 O O . ASP A 1 286 ? 3.747 8.307 21.338 1.00 91.38 286 ASP A O 1
ATOM 2302 N N . LEU A 1 287 ? 4.436 7.928 19.235 1.00 91.19 287 LEU A N 1
ATOM 2303 C CA . LEU A 1 287 ? 3.145 8.252 18.630 1.00 91.19 287 LEU A CA 1
ATOM 2304 C C . LEU A 1 287 ? 2.046 7.268 19.025 1.00 91.19 287 LEU A C 1
ATOM 2306 O O . LEU A 1 287 ? 0.872 7.625 19.011 1.00 91.19 287 LEU A O 1
ATOM 2310 N N . ARG A 1 288 ? 2.385 6.036 19.415 1.00 87.19 288 ARG A N 1
ATOM 2311 C CA . ARG A 1 288 ? 1.376 5.063 19.834 1.00 87.19 288 ARG A CA 1
ATOM 2312 C C . ARG A 1 288 ? 0.689 5.525 21.112 1.00 87.19 288 ARG A C 1
ATOM 2314 O O . ARG A 1 288 ? -0.538 5.444 21.203 1.00 87.19 288 ARG A O 1
ATOM 2321 N N . THR A 1 289 ? 1.467 6.003 22.079 1.00 89.25 289 THR A N 1
ATOM 2322 C CA . THR A 1 289 ? 0.921 6.555 23.318 1.00 89.25 289 THR A CA 1
ATOM 2323 C C . THR A 1 289 ? 0.131 7.829 23.047 1.00 89.25 289 THR A C 1
ATOM 2325 O O . THR A 1 289 ? -1.006 7.939 23.506 1.00 89.25 289 THR A O 1
ATOM 2328 N N . TYR A 1 290 ? 0.656 8.728 22.212 1.00 93.06 290 TYR A N 1
ATOM 2329 C CA . TYR A 1 290 ? -0.047 9.952 21.828 1.00 93.06 290 TYR A CA 1
ATOM 2330 C C . TYR A 1 290 ? -1.388 9.695 21.138 1.00 93.06 290 TYR A C 1
ATOM 2332 O O . TYR A 1 290 ? -2.405 10.242 21.559 1.00 93.06 290 TYR A O 1
ATOM 2340 N N . LEU A 1 291 ? -1.436 8.830 20.120 1.00 90.56 291 LEU A N 1
ATOM 2341 C CA . LEU A 1 291 ? -2.671 8.476 19.410 1.00 90.56 291 LEU A CA 1
ATOM 2342 C C . LEU A 1 291 ? -3.701 7.847 20.354 1.00 90.56 291 LEU A C 1
ATOM 2344 O O . LEU A 1 291 ? -4.890 8.149 20.271 1.00 90.56 291 LEU A O 1
ATOM 2348 N N . GLN A 1 292 ? -3.254 6.988 21.273 1.00 87.50 292 GLN A N 1
ATOM 2349 C CA . GLN A 1 292 ? -4.139 6.334 22.233 1.00 87.50 292 GLN A CA 1
ATOM 2350 C C . GLN A 1 292 ? -4.711 7.314 23.268 1.00 87.50 292 GLN A C 1
ATOM 2352 O O . GLN A 1 292 ? -5.876 7.184 23.646 1.00 87.50 292 GLN A O 1
ATOM 2357 N N . ALA A 1 293 ? -3.899 8.262 23.735 1.00 89.31 293 ALA A N 1
ATOM 2358 C CA . ALA A 1 293 ? -4.289 9.272 24.710 1.00 89.31 293 ALA A CA 1
ATOM 2359 C C . ALA A 1 293 ? -5.162 10.369 24.078 1.00 89.31 293 ALA A C 1
ATOM 2361 O O . ALA A 1 293 ? -6.288 10.585 24.524 1.00 89.31 293 ALA A O 1
ATOM 2362 N N . SER A 1 294 ? -4.711 10.982 22.980 1.00 92.62 294 SER A N 1
ATOM 2363 C CA . SER A 1 294 ? -5.493 11.974 22.223 1.00 92.62 294 SER A CA 1
ATOM 2364 C C . SER A 1 294 ? -6.806 11.386 21.696 1.00 92.62 294 SER A C 1
ATOM 2366 O O . SER A 1 294 ? -7.840 12.049 21.742 1.00 92.62 294 SER A O 1
ATOM 2368 N N . GLY A 1 295 ? -6.816 10.111 21.290 1.00 89.81 295 GLY A N 1
ATOM 2369 C CA . GLY A 1 295 ? -8.017 9.383 20.877 1.00 89.81 295 GLY A CA 1
ATOM 2370 C C . GLY A 1 295 ? -9.077 9.213 21.973 1.00 89.81 295 GLY A C 1
ATOM 2371 O O . GLY A 1 295 ? -10.197 8.825 21.667 1.00 89.81 295 GLY A O 1
ATOM 2372 N N . ARG A 1 296 ? -8.793 9.524 23.246 1.00 88.06 296 ARG A N 1
ATOM 2373 C CA . ARG A 1 296 ? -9.832 9.578 24.296 1.00 88.06 296 ARG A CA 1
ATOM 2374 C C . ARG A 1 296 ? -10.734 10.802 24.182 1.00 88.06 296 ARG A C 1
ATOM 2376 O O . ARG A 1 296 ? -11.833 10.793 24.724 1.00 88.06 296 ARG A O 1
ATOM 2383 N N . THR A 1 297 ? -10.292 11.824 23.454 1.00 91.94 297 THR A N 1
ATOM 2384 C CA . THR A 1 297 ? -11.055 13.056 23.218 1.00 91.94 297 THR A CA 1
ATOM 2385 C C . THR A 1 297 ? -12.041 12.935 22.055 1.00 91.94 297 THR A C 1
ATOM 2387 O O . THR A 1 297 ? -12.900 13.797 21.899 1.00 91.94 297 THR A O 1
ATOM 2390 N N . SER A 1 298 ? -11.950 11.869 21.251 1.00 91.00 298 SER A N 1
ATOM 2391 C CA . SER A 1 298 ? -12.790 11.640 20.074 1.00 91.00 298 SER A CA 1
ATOM 2392 C C . SER A 1 298 ? -13.221 10.178 20.010 1.00 91.00 298 SER A C 1
ATOM 2394 O O . SER A 1 298 ? -12.390 9.275 19.946 1.00 91.00 298 SER A O 1
ATOM 2396 N N . ARG A 1 299 ? -14.529 9.926 20.042 1.00 87.19 299 ARG A N 1
ATOM 2397 C CA . ARG A 1 299 ? -15.110 8.581 20.064 1.00 87.19 299 ARG A CA 1
ATOM 2398 C C . ARG A 1 299 ? -16.224 8.458 19.049 1.00 87.19 299 ARG A C 1
ATOM 2400 O O . ARG A 1 299 ? -17.028 9.371 18.885 1.00 87.19 299 ARG A O 1
ATOM 2407 N N . LEU A 1 300 ? -16.271 7.308 18.383 1.00 84.00 300 LEU A N 1
ATOM 2408 C CA . LEU A 1 300 ? -17.414 6.942 17.565 1.00 84.00 300 LEU A CA 1
ATOM 2409 C C . LEU A 1 300 ? -18.558 6.526 18.490 1.00 84.00 300 LEU A C 1
ATOM 2411 O O . LEU A 1 300 ? -18.402 5.624 19.311 1.00 84.00 300 LEU A O 1
ATOM 2415 N N . THR A 1 301 ? -19.694 7.193 18.348 1.00 79.19 301 THR A N 1
ATOM 2416 C CA . THR A 1 301 ? -20.942 6.892 19.052 1.00 79.19 301 THR A CA 1
ATOM 2417 C C . THR A 1 301 ? -22.044 6.622 18.029 1.00 79.19 301 THR A C 1
ATOM 2419 O O . THR A 1 301 ? -21.858 6.859 16.836 1.00 79.19 301 THR A O 1
ATOM 2422 N N . VAL A 1 302 ? -23.222 6.191 18.483 1.00 75.94 302 VAL A N 1
ATOM 2423 C CA . VAL A 1 302 ? -24.422 6.076 17.625 1.00 75.94 302 VAL A CA 1
ATOM 2424 C C . VAL A 1 302 ? -24.913 7.428 17.076 1.00 75.94 302 VAL A C 1
ATOM 2426 O O . VAL A 1 302 ? -25.802 7.470 16.233 1.00 75.94 302 VAL A O 1
ATOM 2429 N N . TRP A 1 303 ? -24.330 8.533 17.545 1.00 75.00 303 TRP A N 1
ATOM 2430 C CA . TRP A 1 303 ? -24.607 9.904 17.110 1.00 75.00 303 TRP A CA 1
ATOM 2431 C C . TRP A 1 303 ? -23.515 10.445 16.168 1.00 75.00 303 TRP A C 1
ATOM 2433 O O . TRP A 1 303 ? -23.539 11.607 15.774 1.00 75.00 303 TRP A O 1
ATOM 2443 N N . GLY A 1 304 ? -22.534 9.608 15.811 1.00 79.50 304 GLY A N 1
ATOM 2444 C CA . GLY A 1 304 ? -21.375 9.969 14.999 1.00 79.50 304 GLY A CA 1
ATOM 2445 C C . GLY A 1 304 ? -20.072 10.071 15.796 1.00 79.50 304 GLY A C 1
ATOM 2446 O O . GLY A 1 304 ? -19.993 9.716 16.978 1.00 79.50 304 GLY A O 1
ATOM 2447 N N . LEU A 1 305 ? -19.017 10.516 15.111 1.00 86.81 305 LEU A N 1
ATOM 2448 C CA . LEU A 1 305 ? -17.672 10.671 15.662 1.00 86.81 305 LEU A CA 1
ATOM 2449 C C . LEU A 1 305 ? -17.533 12.026 16.362 1.00 86.81 305 LEU A C 1
ATOM 2451 O O . LEU A 1 305 ? -17.700 13.070 15.733 1.00 86.81 305 LEU A O 1
ATOM 2455 N N . THR A 1 306 ? -17.208 12.023 17.655 1.00 90.00 306 THR A N 1
ATOM 2456 C CA . THR A 1 306 ? -17.078 13.275 18.411 1.00 90.00 306 THR A CA 1
ATOM 2457 C C . THR A 1 306 ? -15.828 14.057 18.015 1.00 90.00 306 THR A C 1
ATOM 2459 O O . THR A 1 306 ? -14.777 13.465 17.758 1.00 90.00 306 THR A O 1
ATOM 2462 N N . LYS A 1 307 ? -15.916 15.393 17.981 1.00 93.56 307 LYS A N 1
ATOM 2463 C CA . LYS A 1 307 ? -14.747 16.267 17.784 1.00 93.56 307 LYS A CA 1
ATOM 2464 C C . LYS A 1 307 ? -13.885 16.248 19.050 1.00 93.56 307 LYS A C 1
ATOM 2466 O O . LYS A 1 307 ? -14.422 16.266 20.152 1.00 93.56 307 LYS A O 1
ATOM 2471 N N . GLY A 1 308 ? -12.569 16.237 18.925 1.00 95.06 308 GLY A N 1
ATOM 2472 C CA . GLY A 1 308 ? -11.623 16.364 20.034 1.00 95.06 308 GLY A CA 1
ATOM 2473 C C . GLY A 1 308 ? -10.542 17.398 19.731 1.00 95.06 308 GLY A C 1
ATOM 2474 O O . GLY A 1 308 ? -10.411 17.854 18.595 1.00 95.06 308 GLY A O 1
ATOM 2475 N N . ALA A 1 309 ? -9.765 17.763 20.744 1.00 97.12 309 ALA A N 1
ATOM 2476 C CA . ALA A 1 309 ? -8.590 18.619 20.595 1.00 97.12 309 ALA A CA 1
ATOM 2477 C C . ALA A 1 309 ? -7.412 18.034 21.378 1.00 97.12 309 ALA A C 1
ATOM 2479 O O . ALA A 1 309 ? -7.602 17.457 22.451 1.00 97.12 309 ALA A O 1
ATOM 2480 N N . SER A 1 310 ? -6.203 18.168 20.847 1.00 97.50 310 SER A N 1
ATOM 2481 C CA . SER A 1 310 ? -4.981 17.674 21.474 1.00 97.50 310 SER A CA 1
ATOM 2482 C C . SER A 1 310 ? -3.881 18.714 21.350 1.00 97.50 310 SER A C 1
ATOM 2484 O O . SER A 1 310 ? -3.471 19.040 20.244 1.00 97.50 310 SER A O 1
ATOM 2486 N N . PHE A 1 311 ? -3.396 19.221 22.477 1.00 97.81 311 PHE A N 1
ATOM 2487 C CA . PHE A 1 311 ? -2.326 20.211 22.545 1.00 97.81 311 PHE A CA 1
ATOM 2488 C C . PHE A 1 311 ? -1.017 19.525 22.930 1.00 97.81 311 PHE A C 1
ATOM 2490 O O . PHE A 1 311 ? -0.981 18.791 23.913 1.00 97.81 311 PHE A O 1
ATOM 2497 N N . LEU A 1 312 ? 0.055 19.758 22.180 1.00 97.69 312 LEU A N 1
ATOM 2498 C CA . LEU A 1 312 ? 1.405 19.284 22.472 1.00 97.69 312 LEU A CA 1
ATOM 2499 C C . LEU A 1 312 ? 2.294 20.477 22.825 1.00 97.69 312 LEU A C 1
ATOM 2501 O O . LEU A 1 312 ? 2.586 21.294 21.956 1.00 97.69 312 LEU A O 1
ATOM 2505 N N . LEU A 1 313 ? 2.708 20.570 24.087 1.00 97.31 313 LEU A N 1
ATOM 2506 C CA . LEU A 1 313 ? 3.621 21.597 24.584 1.00 97.31 313 LEU A CA 1
ATOM 2507 C C . LEU A 1 313 ? 5.009 20.976 24.676 1.00 97.31 313 LEU A C 1
ATOM 2509 O O . LEU A 1 313 ? 5.226 20.092 25.501 1.00 97.31 313 LEU A O 1
ATOM 2513 N N . GLU A 1 314 ? 5.934 21.411 23.830 1.00 96.06 314 GLU A N 1
ATOM 2514 C CA . GLU A 1 314 ? 7.302 20.899 23.816 1.00 96.06 314 GLU A CA 1
ATOM 2515 C C . GLU A 1 314 ? 8.276 22.043 23.537 1.00 96.06 314 GLU A C 1
ATOM 2517 O O . GLU A 1 314 ? 8.248 22.645 22.467 1.00 96.06 314 GLU A O 1
ATOM 2522 N N . GLU A 1 315 ? 9.127 22.352 24.511 1.00 95.12 315 GLU A N 1
ATOM 2523 C CA . GLU A 1 315 ? 10.142 23.405 24.398 1.00 95.12 315 GLU A CA 1
ATOM 2524 C C . GLU A 1 315 ? 11.329 22.965 23.532 1.00 95.12 315 GLU A C 1
ATOM 2526 O O . GLU A 1 315 ? 11.966 23.776 22.852 1.00 95.12 315 GLU A O 1
ATOM 2531 N N . ASP A 1 316 ? 11.604 21.661 23.502 1.00 93.69 316 ASP A N 1
ATOM 2532 C CA . ASP A 1 316 ? 12.654 21.091 22.686 1.00 93.69 316 ASP A CA 1
ATOM 2533 C C . ASP A 1 316 ? 12.251 21.073 21.206 1.00 93.69 316 ASP A C 1
ATOM 2535 O O . ASP A 1 316 ? 11.588 20.156 20.714 1.00 93.69 316 ASP A O 1
ATOM 2539 N N . ARG A 1 317 ? 12.735 22.067 20.454 1.00 93.06 317 ARG A N 1
ATOM 2540 C CA . ARG A 1 317 ? 12.460 22.193 19.016 1.00 93.06 317 ARG A CA 1
ATOM 2541 C C . ARG A 1 317 ? 12.882 20.975 18.196 1.00 93.06 317 ARG A C 1
ATOM 2543 O O . ARG A 1 317 ? 12.216 20.667 17.210 1.00 93.06 317 ARG A O 1
ATOM 2550 N N . MET A 1 318 ? 13.964 20.284 18.565 1.00 92.75 318 MET A N 1
ATOM 2551 C CA . MET A 1 318 ? 14.393 19.092 17.824 1.00 92.75 318 MET A CA 1
ATOM 2552 C C . MET A 1 318 ? 13.403 17.950 18.037 1.00 92.75 318 MET A C 1
ATOM 2554 O O . MET A 1 318 ? 12.985 17.310 17.071 1.00 92.75 318 MET A O 1
ATOM 2558 N N . LEU A 1 319 ? 12.999 17.719 19.290 1.00 93.69 319 LEU A N 1
ATOM 2559 C CA . LEU A 1 319 ? 12.044 16.667 19.631 1.00 93.69 319 LEU A CA 1
ATOM 2560 C C . LEU A 1 319 ? 10.657 16.963 19.072 1.00 93.69 319 LEU A C 1
ATOM 2562 O O . LEU A 1 319 ? 10.038 16.067 18.503 1.00 93.69 319 LEU A O 1
ATOM 2566 N N . LEU A 1 320 ? 10.201 18.211 19.161 1.00 95.19 320 LEU A N 1
ATOM 2567 C CA . LEU A 1 320 ? 8.933 18.655 18.596 1.00 95.19 320 LEU A CA 1
ATOM 2568 C C . LEU A 1 320 ? 8.873 18.417 17.081 1.00 95.19 320 LEU A C 1
ATOM 2570 O O . LEU A 1 320 ? 7.926 17.801 16.591 1.00 95.19 320 LEU A O 1
ATOM 2574 N N . ASN A 1 321 ? 9.901 18.841 16.339 1.00 94.19 321 ASN A N 1
ATOM 2575 C CA . ASN A 1 321 ? 9.961 18.639 14.889 1.00 94.19 321 ASN A CA 1
ATOM 2576 C C . ASN A 1 321 ? 9.996 17.147 14.527 1.00 94.19 321 ASN A C 1
ATOM 2578 O O . ASN A 1 321 ? 9.247 16.710 13.649 1.00 94.19 321 ASN A O 1
ATOM 2582 N N . ALA A 1 322 ? 10.797 16.352 15.248 1.00 93.19 322 ALA A N 1
ATOM 2583 C CA . ALA A 1 322 ? 10.837 14.903 15.078 1.00 93.19 322 ALA A CA 1
ATOM 2584 C C . ALA A 1 322 ? 9.473 14.254 15.359 1.00 93.19 322 ALA A C 1
ATOM 2586 O O . ALA A 1 322 ? 9.044 13.352 14.634 1.00 93.19 322 ALA A O 1
ATOM 2587 N N . PHE A 1 323 ? 8.764 14.732 16.384 1.00 94.94 323 PHE A N 1
ATOM 2588 C CA . PHE A 1 323 ? 7.432 14.265 16.746 1.00 94.94 323 PHE A CA 1
ATOM 2589 C C . PHE A 1 323 ? 6.419 14.560 15.639 1.00 94.94 323 PHE A C 1
ATOM 2591 O O . PHE A 1 323 ? 5.731 13.639 15.198 1.00 94.94 323 PHE A O 1
ATOM 2598 N N . ILE A 1 324 ? 6.365 15.803 15.146 1.00 94.56 324 ILE A N 1
ATOM 2599 C CA . ILE A 1 324 ? 5.472 16.229 14.056 1.00 94.56 324 ILE A CA 1
ATOM 2600 C C . ILE A 1 324 ? 5.749 15.410 12.792 1.00 94.56 324 ILE A C 1
ATOM 2602 O O . ILE A 1 324 ? 4.824 14.846 12.199 1.00 94.56 324 ILE A O 1
ATOM 2606 N N . LYS A 1 325 ? 7.025 15.264 12.407 1.00 91.44 325 LYS A N 1
ATOM 2607 C CA . LYS A 1 325 ? 7.389 14.466 11.233 1.00 91.44 325 LYS A CA 1
ATOM 2608 C C . LYS A 1 325 ? 6.956 13.016 11.394 1.00 91.44 325 LYS A C 1
ATOM 2610 O O . LYS A 1 325 ? 6.381 12.442 10.471 1.00 91.44 325 LYS A O 1
ATOM 2615 N N . ARG A 1 326 ? 7.184 12.417 12.561 1.00 90.94 326 ARG A N 1
ATOM 2616 C CA . ARG A 1 326 ? 6.783 11.033 12.830 1.00 90.94 326 ARG A CA 1
ATOM 2617 C C . ARG A 1 326 ? 5.262 10.869 12.865 1.00 90.94 326 ARG A C 1
ATOM 2619 O O . ARG A 1 326 ? 4.768 9.851 12.383 1.00 90.94 326 ARG A O 1
ATOM 2626 N N . ALA A 1 327 ? 4.520 11.864 13.355 1.00 92.31 327 ALA A N 1
ATOM 2627 C CA . ALA A 1 327 ? 3.056 11.911 13.302 1.00 92.31 327 ALA A CA 1
ATOM 2628 C C . ALA A 1 327 ? 2.521 11.876 11.863 1.00 92.31 327 ALA A C 1
ATOM 2630 O O . ALA A 1 327 ? 1.549 11.166 11.595 1.00 92.31 327 ALA A O 1
ATOM 2631 N N . SER A 1 328 ? 3.194 12.548 10.922 1.00 90.12 328 SER A N 1
ATOM 2632 C CA . SER A 1 328 ? 2.776 12.572 9.512 1.00 90.12 328 SER A CA 1
ATOM 2633 C C . SER A 1 328 ? 2.706 11.172 8.877 1.00 90.12 328 SER A C 1
ATOM 2635 O O . SER A 1 328 ? 1.840 10.911 8.041 1.00 90.12 328 SER A O 1
ATOM 2637 N N . TYR A 1 329 ? 3.536 10.214 9.321 1.00 87.81 329 TYR A N 1
ATOM 2638 C CA . TYR A 1 329 ? 3.476 8.825 8.840 1.00 87.81 329 TYR A CA 1
ATOM 2639 C C . TYR A 1 329 ? 2.203 8.084 9.273 1.00 87.81 329 TYR A C 1
ATOM 2641 O O . TYR A 1 329 ? 1.816 7.108 8.627 1.00 87.81 329 TYR A O 1
ATOM 2649 N N . TYR A 1 330 ? 1.550 8.558 10.335 1.00 86.25 330 TYR A N 1
ATOM 2650 C CA . TYR A 1 330 ? 0.253 8.081 10.819 1.00 86.25 330 TYR A CA 1
ATOM 2651 C C . TYR A 1 330 ? -0.923 8.891 10.247 1.00 86.25 330 TYR A C 1
ATOM 2653 O O . TYR A 1 330 ? -2.051 8.739 10.717 1.00 86.25 330 TYR A O 1
ATOM 2661 N N . ASP A 1 331 ? -0.665 9.740 9.244 1.00 85.00 331 ASP A N 1
ATOM 2662 C CA . ASP A 1 331 ? -1.618 10.695 8.673 1.00 85.00 331 ASP A CA 1
ATOM 2663 C C . ASP A 1 331 ? -2.174 11.679 9.732 1.00 85.00 331 ASP A C 1
ATOM 2665 O O . ASP A 1 331 ? -3.353 12.035 9.697 1.00 85.00 331 ASP A O 1
ATOM 2669 N N . VAL A 1 332 ? -1.327 12.085 10.690 1.00 89.50 332 VAL A N 1
ATOM 2670 C CA . VAL A 1 332 ? -1.626 13.110 11.703 1.00 89.50 332 VAL A CA 1
ATOM 2671 C C . VAL A 1 332 ? -0.950 14.419 11.325 1.00 89.50 332 VAL A C 1
ATOM 2673 O O . VAL A 1 332 ? 0.278 14.500 11.313 1.00 89.50 332 VAL A O 1
ATOM 2676 N N . ASP A 1 333 ? -1.764 15.437 11.063 1.00 90.44 333 ASP A N 1
ATOM 2677 C CA . ASP A 1 333 ? -1.317 16.762 10.648 1.00 90.44 333 ASP A CA 1
ATOM 2678 C C . ASP A 1 333 ? -1.450 17.730 11.841 1.00 90.44 333 ASP A C 1
ATOM 2680 O O . ASP A 1 333 ? -2.552 17.992 12.320 1.00 90.44 333 ASP A O 1
ATOM 2684 N N . PHE A 1 334 ? -0.319 18.229 12.346 1.00 94.94 334 PHE A N 1
ATOM 2685 C CA . PHE A 1 334 ? -0.264 19.163 13.474 1.00 94.94 334 PHE A CA 1
ATOM 2686 C C . PHE A 1 334 ? -0.377 20.617 13.005 1.00 94.94 334 PHE A C 1
ATOM 2688 O O . PHE A 1 334 ? 0.287 21.007 12.044 1.00 94.94 334 PHE A O 1
ATOM 2695 N N . ARG A 1 335 ? -1.154 21.439 13.721 1.00 95.50 335 ARG A N 1
ATOM 2696 C CA . ARG A 1 335 ? -1.259 22.885 13.475 1.00 95.50 335 ARG A CA 1
ATOM 2697 C C . ARG A 1 335 ? -0.537 23.715 14.538 1.00 95.50 335 ARG A C 1
ATOM 2699 O O . ARG A 1 335 ? -0.600 23.361 15.718 1.00 95.50 335 ARG A O 1
ATOM 2706 N N . PRO A 1 336 ? 0.120 24.823 14.162 1.00 95.44 336 PRO A N 1
ATOM 2707 C CA . PRO A 1 336 ? 0.652 25.765 15.136 1.00 95.44 336 PRO A CA 1
ATOM 2708 C C . PRO A 1 336 ? -0.479 26.376 15.967 1.00 95.44 336 PRO A C 1
ATOM 2710 O O . PRO A 1 336 ? -1.535 26.714 15.442 1.00 95.44 336 PRO A O 1
ATOM 2713 N N . PHE A 1 337 ? -0.257 26.564 17.266 1.00 93.25 337 PHE A N 1
ATOM 2714 C CA . PHE A 1 337 ? -1.274 27.113 18.171 1.00 93.25 337 PHE A CA 1
ATOM 2715 C C . PHE A 1 337 ? -1.830 28.485 17.768 1.00 93.25 337 PHE A C 1
ATOM 2717 O O . PHE A 1 337 ? -3.013 28.739 17.971 1.00 93.25 337 PHE A O 1
ATOM 2724 N N . HIS A 1 338 ? -1.009 29.351 17.171 1.00 91.19 338 HIS A N 1
ATOM 2725 C CA . HIS A 1 338 ? -1.435 30.685 16.737 1.00 91.19 338 HIS A CA 1
ATOM 2726 C C . HIS A 1 338 ? -2.382 30.666 15.527 1.00 91.19 338 HIS A C 1
ATOM 2728 O O . HIS A 1 338 ? -3.131 31.621 15.342 1.00 91.19 338 HIS A O 1
ATOM 2734 N N . ASP A 1 339 ? -2.401 29.581 14.749 1.00 92.25 339 ASP A N 1
ATOM 2735 C CA . ASP A 1 339 ? -3.272 29.435 13.575 1.00 92.25 339 ASP A CA 1
ATOM 2736 C C . ASP A 1 339 ? -4.680 28.933 13.939 1.00 92.25 339 ASP A C 1
ATOM 2738 O O . ASP A 1 339 ? -5.547 28.796 13.073 1.00 92.25 339 ASP A O 1
ATOM 2742 N N . VAL A 1 340 ? -4.926 28.609 15.213 1.00 91.81 340 VAL A N 1
ATOM 2743 C CA . VAL A 1 340 ? -6.158 27.948 15.648 1.00 91.81 340 VAL A CA 1
ATOM 2744 C C . VAL A 1 340 ? -7.068 28.909 16.406 1.00 91.81 340 VAL A C 1
ATOM 2746 O O . VAL A 1 340 ? -6.724 29.437 17.462 1.00 91.81 340 VAL A O 1
ATOM 2749 N N . ASN A 1 341 ? -8.302 29.059 15.922 1.00 93.25 341 ASN A N 1
ATOM 2750 C CA . ASN A 1 341 ? -9.362 29.751 16.651 1.00 93.25 341 ASN A CA 1
ATOM 2751 C C . ASN A 1 341 ? -9.887 28.876 17.807 1.00 93.25 341 ASN A C 1
ATOM 2753 O O . ASN A 1 341 ? -10.796 28.063 17.625 1.00 93.25 341 ASN A O 1
ATOM 2757 N N . LEU A 1 342 ? -9.331 29.063 19.008 1.00 92.06 342 LEU A N 1
ATOM 2758 C CA . LEU A 1 342 ? -9.697 28.292 20.205 1.00 92.06 342 LEU A CA 1
ATOM 2759 C C . LEU A 1 342 ? -11.167 28.443 20.609 1.00 92.06 342 LEU A C 1
ATOM 2761 O O . LEU A 1 342 ? -11.768 27.485 21.094 1.00 92.06 342 LEU A O 1
ATOM 2765 N N . VAL A 1 343 ? -11.758 29.623 20.407 1.00 92.56 343 VAL A N 1
ATOM 2766 C CA . VAL A 1 343 ? -13.167 29.869 20.748 1.00 92.56 343 VAL A CA 1
ATOM 2767 C C . VAL A 1 343 ? -14.073 29.043 19.839 1.00 92.56 343 VAL A C 1
ATOM 2769 O O . VAL A 1 343 ? -14.948 28.332 20.333 1.00 92.56 343 VAL A O 1
ATOM 2772 N N . GLY A 1 344 ? -13.814 29.080 18.528 1.00 93.88 344 GLY A N 1
ATOM 2773 C CA . GLY A 1 344 ? -14.528 28.261 17.547 1.00 93.88 344 GLY A CA 1
ATOM 2774 C C . GLY A 1 344 ? -14.366 26.767 17.827 1.00 93.88 344 GLY A C 1
ATOM 2775 O O . GLY A 1 344 ? -15.356 26.045 17.922 1.00 93.88 344 GLY A O 1
ATOM 2776 N N . LEU A 1 345 ? -13.133 26.319 18.085 1.00 94.38 345 LEU A N 1
ATOM 2777 C CA . LEU A 1 345 ? -12.858 24.924 18.426 1.00 94.38 345 LEU A CA 1
ATOM 2778 C C . LEU A 1 345 ? -13.615 24.486 19.686 1.00 94.38 345 LEU A C 1
ATOM 2780 O O . LEU A 1 345 ? -14.225 23.419 19.692 1.00 94.38 345 LEU A O 1
ATOM 2784 N N . ARG A 1 346 ? -13.643 25.303 20.749 1.00 95.00 346 ARG A N 1
ATOM 2785 C CA . ARG A 1 346 ? -14.432 24.996 21.952 1.00 95.00 346 ARG A CA 1
ATOM 2786 C C . ARG A 1 346 ? -15.915 24.837 21.626 1.00 95.00 346 ARG A C 1
ATOM 2788 O O . ARG A 1 346 ? -16.535 23.896 22.120 1.00 95.00 346 ARG A O 1
ATOM 2795 N N . MET A 1 347 ? -16.477 25.725 20.806 1.00 93.88 347 MET A N 1
ATOM 2796 C CA . MET A 1 347 ? -17.882 25.641 20.399 1.00 93.88 347 MET A CA 1
ATOM 2797 C C . MET A 1 347 ? -18.174 24.334 19.654 1.00 93.88 347 MET A C 1
ATOM 2799 O O . MET A 1 347 ? -19.130 23.647 20.009 1.00 93.88 347 MET A O 1
ATOM 2803 N N . GLU A 1 348 ? -17.319 23.930 18.710 1.00 93.88 348 GLU A N 1
ATOM 2804 C CA . GLU A 1 348 ? -17.447 22.643 18.007 1.00 93.88 348 GLU A CA 1
ATOM 2805 C C . GLU A 1 348 ? -17.387 21.449 18.971 1.00 93.88 348 GLU A C 1
ATOM 2807 O O . GLU A 1 348 ? -18.170 20.498 18.861 1.00 93.88 348 GLU A O 1
ATOM 2812 N N . LEU A 1 349 ? -16.469 21.491 19.946 1.00 93.38 349 LEU A N 1
ATOM 2813 C CA . LEU A 1 349 ? -16.354 20.449 20.962 1.00 93.38 349 LEU A CA 1
ATOM 2814 C C . LEU A 1 349 ? -17.642 20.337 21.780 1.00 93.38 349 LEU A C 1
ATOM 2816 O O . LEU A 1 349 ? -18.108 19.221 22.017 1.00 93.38 349 LEU A O 1
ATOM 2820 N N . GLU A 1 350 ? -18.215 21.458 22.213 1.00 91.38 350 GLU A N 1
ATOM 2821 C CA . GLU A 1 350 ? -19.445 21.489 23.004 1.00 91.38 350 GLU A CA 1
ATOM 2822 C C . GLU A 1 350 ? -20.666 21.051 22.203 1.00 91.38 350 GLU A C 1
ATOM 2824 O O . GLU A 1 350 ? -21.451 20.233 22.688 1.00 91.38 350 GLU A O 1
ATOM 2829 N N . GLU A 1 351 ? -20.806 21.535 20.971 1.00 89.25 351 GLU A N 1
ATOM 2830 C CA . GLU A 1 351 ? -21.879 21.137 20.063 1.00 89.25 351 GLU A CA 1
ATOM 2831 C C . GLU A 1 351 ? -21.846 19.626 19.807 1.00 89.25 351 GLU A C 1
ATOM 2833 O O . GLU A 1 351 ? -22.867 18.943 19.923 1.00 89.25 351 GLU A O 1
ATOM 2838 N N . SER A 1 352 ? -20.653 19.070 19.574 1.00 87.88 352 SER A N 1
ATOM 2839 C CA . SER A 1 352 ? -20.467 17.633 19.385 1.00 87.88 352 SER A CA 1
ATOM 2840 C C . SER A 1 352 ? -20.947 16.802 20.586 1.00 87.88 352 SER A C 1
ATOM 2842 O O . SER A 1 352 ? -21.487 15.716 20.377 1.00 87.88 352 SER A O 1
ATOM 2844 N N . ARG A 1 353 ? -20.814 17.290 21.832 1.00 88.56 353 ARG A N 1
ATOM 2845 C CA . ARG A 1 353 ? -21.335 16.591 23.030 1.00 88.56 353 ARG A CA 1
ATOM 2846 C C . ARG A 1 353 ? -22.819 16.854 23.253 1.00 88.56 353 ARG A C 1
ATOM 2848 O O . ARG A 1 353 ? -23.510 15.980 23.772 1.00 88.56 353 ARG A O 1
ATOM 2855 N N . LYS A 1 354 ? -23.332 18.025 22.863 1.00 84.75 354 LYS A N 1
ATOM 2856 C CA . LYS A 1 354 ? -24.773 18.322 22.920 1.00 84.75 354 LYS A CA 1
ATOM 2857 C C . LYS A 1 354 ? -25.570 17.364 22.037 1.00 84.75 354 LYS A C 1
ATOM 2859 O O . LYS A 1 354 ? -26.570 16.839 22.512 1.00 84.75 354 LYS A O 1
ATOM 2864 N N . LYS A 1 355 ? -25.090 17.055 20.827 1.00 77.69 355 LYS A N 1
ATOM 2865 C CA . LYS A 1 355 ? -25.727 16.077 19.919 1.00 77.69 355 LYS A CA 1
ATOM 2866 C C . LYS A 1 355 ? -25.906 14.697 20.563 1.00 77.69 355 LYS A C 1
ATOM 2868 O O . LYS A 1 355 ? -26.959 14.084 20.423 1.00 77.69 355 LYS A O 1
ATOM 2873 N N . ILE A 1 356 ? -24.929 14.254 21.363 1.00 75.12 356 ILE A N 1
ATOM 2874 C CA . ILE A 1 356 ? -25.023 13.003 22.137 1.00 75.12 356 ILE A CA 1
ATOM 2875 C C . ILE A 1 356 ? -26.154 13.074 23.169 1.00 75.12 356 ILE A C 1
ATOM 2877 O O . ILE A 1 356 ? -26.953 12.145 23.280 1.00 75.12 356 ILE A O 1
ATOM 2881 N N . LYS A 1 357 ? -26.247 14.191 23.904 1.00 70.69 357 LYS A N 1
ATOM 2882 C CA . LYS A 1 357 ? -27.283 14.403 24.928 1.00 70.69 357 LYS A CA 1
ATOM 2883 C C . LYS A 1 357 ? -28.688 14.514 24.332 1.00 70.69 357 LYS A C 1
ATOM 2885 O O . LYS A 1 357 ? -29.632 14.004 24.927 1.00 70.69 357 LYS A O 1
ATOM 2890 N N . LEU A 1 358 ? -28.813 15.159 23.172 1.00 69.06 358 LEU A N 1
ATOM 2891 C CA . LEU A 1 358 ? -30.079 15.358 22.458 1.00 69.06 358 LEU A CA 1
ATOM 2892 C C . LEU A 1 358 ? -30.570 14.105 21.720 1.00 69.06 358 LEU A C 1
ATOM 2894 O O . LEU A 1 358 ? -31.714 14.084 21.278 1.00 69.06 358 LEU A O 1
ATOM 2898 N N . ARG A 1 359 ? -29.750 13.048 21.627 1.00 66.38 359 ARG A N 1
ATOM 2899 C CA . ARG A 1 359 ? -30.097 11.783 20.960 1.00 66.38 359 ARG A CA 1
ATOM 2900 C C . ARG A 1 359 ? -30.526 11.960 19.490 1.00 66.38 359 ARG A C 1
ATOM 2902 O O . ARG A 1 359 ? -31.399 11.242 19.002 1.00 66.38 359 ARG A O 1
ATOM 2909 N N . GLU A 1 360 ? -29.903 12.893 18.771 1.00 62.00 360 GLU A N 1
ATOM 2910 C CA . GLU A 1 360 ? -30.129 13.100 17.332 1.00 62.00 360 GLU A CA 1
ATOM 2911 C C . GLU A 1 360 ? -29.401 12.026 16.509 1.00 62.00 360 GLU A C 1
ATOM 2913 O O . GLU A 1 360 ? -28.181 12.078 16.337 1.00 62.00 360 GLU A O 1
ATOM 2918 N N . ARG A 1 361 ? -30.139 11.009 16.040 1.00 58.84 361 ARG A N 1
ATOM 2919 C CA . ARG A 1 361 ? -29.576 9.792 15.426 1.00 58.84 361 ARG A CA 1
ATOM 2920 C C . ARG A 1 361 ? -28.872 10.087 14.107 1.00 58.84 361 ARG A C 1
ATOM 2922 O O . ARG A 1 361 ? -29.471 10.642 13.194 1.00 58.84 361 ARG A O 1
ATOM 2929 N N . LYS A 1 362 ? -27.618 9.644 13.998 1.00 64.12 362 LYS A N 1
ATOM 2930 C CA . LYS A 1 362 ? -26.921 9.507 12.719 1.00 64.12 362 LYS A CA 1
ATOM 2931 C C . LYS A 1 362 ? -26.893 8.022 12.387 1.00 64.12 362 LYS A C 1
ATOM 2933 O O . LYS A 1 362 ? -26.245 7.251 13.093 1.00 64.12 362 LYS A O 1
ATOM 2938 N N . ASP A 1 363 ? -27.615 7.613 11.352 1.00 69.69 363 ASP A N 1
ATOM 2939 C CA . ASP A 1 363 ? -27.638 6.209 10.952 1.00 69.69 363 ASP A CA 1
ATOM 2940 C C . ASP A 1 363 ? -26.277 5.832 10.351 1.00 69.69 363 ASP A C 1
ATOM 2942 O O . ASP A 1 363 ? -25.903 6.277 9.267 1.00 69.69 363 ASP A O 1
ATOM 2946 N N . ILE A 1 364 ? -25.496 5.044 11.095 1.00 79.44 364 ILE A N 1
ATOM 2947 C CA . ILE A 1 364 ? -24.274 4.421 10.582 1.00 79.44 364 ILE A CA 1
ATOM 2948 C C . ILE A 1 364 ? -24.711 3.188 9.797 1.00 79.44 364 ILE A C 1
ATOM 2950 O O . ILE A 1 364 ? -25.125 2.187 10.385 1.00 79.44 364 ILE A O 1
ATOM 2954 N N . LEU A 1 365 ? -24.631 3.266 8.472 1.00 85.88 365 LEU A N 1
ATOM 2955 C CA . LEU A 1 365 ? -25.220 2.256 7.593 1.00 85.88 365 LEU A CA 1
ATOM 2956 C C . LEU A 1 365 ? -24.262 1.072 7.376 1.00 85.88 365 LEU A C 1
ATOM 2958 O O . LEU A 1 365 ? -23.054 1.282 7.211 1.00 85.88 365 LEU A O 1
ATOM 2962 N N . PRO A 1 366 ? -24.758 -0.177 7.351 1.00 92.12 366 PRO A N 1
ATOM 2963 C CA . PRO A 1 366 ? -23.953 -1.328 6.970 1.00 92.12 366 PRO A CA 1
ATOM 2964 C C . PRO A 1 366 ? -23.707 -1.314 5.457 1.00 92.12 366 PRO A C 1
ATOM 2966 O O . PRO A 1 366 ? -24.643 -1.270 4.656 1.00 92.12 366 PRO A O 1
ATOM 2969 N N . VAL A 1 367 ? -22.438 -1.363 5.055 1.00 95.31 367 VAL A N 1
ATOM 2970 C CA . VAL A 1 367 ? -22.030 -1.291 3.647 1.00 95.31 367 VAL A CA 1
ATOM 2971 C C . VAL A 1 367 ? -21.085 -2.434 3.314 1.00 95.31 367 VAL A C 1
ATOM 2973 O O . VAL A 1 367 ? -20.062 -2.625 3.974 1.00 95.31 367 VAL A O 1
ATOM 2976 N N . LEU A 1 368 ? -21.391 -3.172 2.249 1.00 97.44 368 LEU A N 1
ATOM 2977 C CA . LEU A 1 368 ? -20.503 -4.190 1.698 1.00 97.44 368 LEU A CA 1
ATOM 2978 C C . LEU A 1 368 ? -19.539 -3.538 0.701 1.00 97.44 368 LEU A C 1
ATOM 2980 O O . LEU A 1 368 ? -19.960 -3.047 -0.342 1.00 97.44 368 LEU A O 1
ATOM 2984 N N . PHE A 1 369 ? -18.244 -3.559 1.006 1.00 97.44 369 PHE A N 1
ATOM 2985 C CA . PHE A 1 369 ? -17.187 -3.021 0.152 1.00 97.44 369 PHE A CA 1
ATOM 2986 C C . PHE A 1 369 ? -16.399 -4.166 -0.499 1.00 97.44 369 PHE A C 1
ATOM 2988 O O . PHE A 1 369 ? -15.635 -4.870 0.167 1.00 97.44 369 PHE A O 1
ATOM 2995 N N . VAL A 1 370 ? -16.569 -4.371 -1.804 1.00 97.75 370 VAL A N 1
ATOM 2996 C CA . VAL A 1 370 ? -15.927 -5.472 -2.540 1.00 97.75 370 VAL A CA 1
ATOM 2997 C C . VAL A 1 370 ? -14.733 -4.954 -3.335 1.00 97.75 370 VAL A C 1
ATOM 2999 O O . VAL A 1 370 ? -14.858 -4.008 -4.108 1.00 97.75 370 VAL A O 1
ATOM 3002 N N . VAL A 1 371 ? -13.580 -5.603 -3.186 1.00 97.31 371 VAL A N 1
ATOM 3003 C CA . VAL A 1 371 ? -12.377 -5.358 -4.000 1.00 97.31 371 VAL A CA 1
ATOM 3004 C C . VAL A 1 371 ? -11.931 -6.618 -4.733 1.00 97.31 371 VAL A C 1
ATOM 3006 O O . VAL A 1 371 ? -12.433 -7.708 -4.471 1.00 97.31 371 VAL A O 1
ATOM 3009 N N . GLU A 1 372 ? -10.965 -6.509 -5.641 1.00 94.25 372 GLU A N 1
ATOM 3010 C CA . GLU A 1 372 ? -10.491 -7.661 -6.409 1.00 94.25 372 GLU A CA 1
ATOM 3011 C C . GLU A 1 372 ? -9.572 -8.597 -5.608 1.00 94.25 372 GLU A C 1
ATOM 3013 O O . GLU A 1 372 ? -9.657 -9.813 -5.790 1.00 94.25 372 GLU A O 1
ATOM 3018 N N . SER A 1 373 ? -8.734 -8.083 -4.694 1.00 93.75 373 SER A N 1
ATOM 3019 C CA . SER A 1 373 ? -7.708 -8.888 -4.013 1.00 93.75 373 SER A CA 1
ATOM 3020 C C . SER A 1 373 ? -7.800 -8.905 -2.475 1.00 93.75 373 SER A C 1
ATOM 3022 O O . SER A 1 373 ? -8.180 -7.914 -1.840 1.00 93.75 373 SER A O 1
ATOM 3024 N N . PRO A 1 374 ? -7.411 -10.020 -1.816 1.00 92.88 374 PRO A N 1
ATOM 3025 C CA . PRO A 1 374 ? -7.385 -10.111 -0.352 1.00 92.88 374 PRO A CA 1
ATOM 3026 C C . PRO A 1 374 ? -6.436 -9.118 0.320 1.00 92.88 374 PRO A C 1
ATOM 3028 O O . PRO A 1 374 ? -6.710 -8.664 1.433 1.00 92.88 374 PRO A O 1
ATOM 3031 N N . THR A 1 375 ? -5.308 -8.805 -0.327 1.00 92.88 375 THR A N 1
ATOM 3032 C CA . THR A 1 375 ? -4.319 -7.846 0.180 1.00 92.88 375 THR A CA 1
ATOM 3033 C C . THR A 1 375 ? -4.965 -6.478 0.335 1.00 92.88 375 THR A C 1
ATOM 3035 O O . THR A 1 375 ? -4.897 -5.899 1.424 1.00 92.88 375 THR A O 1
ATOM 3038 N N . LYS A 1 376 ? -5.654 -6.018 -0.720 1.00 94.31 376 LYS A N 1
ATOM 3039 C CA . LYS A 1 376 ? -6.358 -4.739 -0.747 1.00 94.31 376 LYS A 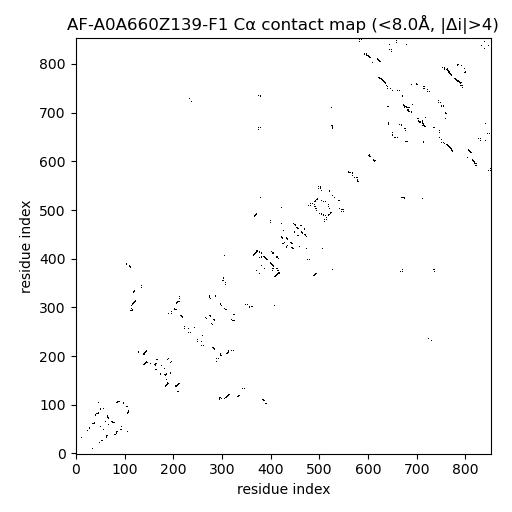CA 1
ATOM 3040 C C . LYS A 1 376 ? -7.490 -4.716 0.280 1.00 94.31 376 LYS A C 1
ATOM 3042 O O . LYS A 1 376 ? -7.562 -3.780 1.070 1.00 94.31 376 LYS A O 1
ATOM 3047 N N . ALA A 1 377 ? -8.285 -5.788 0.374 1.00 95.38 377 ALA A N 1
ATOM 3048 C CA . ALA A 1 377 ? -9.370 -5.888 1.357 1.00 95.38 377 ALA A CA 1
ATOM 3049 C C . ALA A 1 377 ? -8.852 -5.721 2.796 1.00 95.38 377 ALA A C 1
ATOM 3051 O O . ALA A 1 377 ? -9.386 -4.939 3.584 1.00 95.38 377 ALA A O 1
ATOM 3052 N N . ARG A 1 378 ? -7.758 -6.418 3.128 1.00 93.44 378 ARG A N 1
ATOM 3053 C CA . ARG A 1 378 ? -7.128 -6.336 4.449 1.00 93.44 378 ARG A CA 1
ATOM 3054 C C . ARG A 1 378 ? -6.515 -4.961 4.714 1.00 93.44 378 ARG A C 1
ATOM 3056 O O . ARG A 1 378 ? -6.592 -4.494 5.847 1.00 93.44 378 ARG A O 1
ATOM 3063 N N . GLN A 1 379 ? -5.891 -4.335 3.713 1.00 92.75 379 GLN A N 1
ATOM 3064 C CA . GLN A 1 379 ? -5.290 -3.008 3.877 1.00 92.75 379 GLN A CA 1
ATOM 3065 C C . GLN A 1 379 ? -6.334 -1.921 4.095 1.00 92.75 379 GLN A C 1
ATOM 3067 O O . GLN A 1 379 ? -6.229 -1.167 5.059 1.00 92.75 379 GLN A O 1
ATOM 3072 N N . ILE A 1 380 ? -7.378 -1.899 3.267 1.00 93.62 380 ILE A N 1
ATOM 3073 C CA . ILE A 1 380 ? -8.476 -0.940 3.398 1.00 93.62 380 ILE A CA 1
ATOM 3074 C C . ILE A 1 380 ? -9.114 -1.049 4.782 1.00 93.62 380 ILE A C 1
ATOM 3076 O O . ILE A 1 380 ? -9.265 -0.044 5.473 1.00 93.62 380 ILE A O 1
ATOM 3080 N N . ALA A 1 381 ? -9.411 -2.271 5.231 1.00 92.38 381 ALA A N 1
ATOM 3081 C CA . ALA A 1 381 ? -9.974 -2.484 6.558 1.00 92.38 381 ALA A CA 1
ATOM 3082 C C . ALA A 1 381 ? -9.039 -1.987 7.682 1.00 92.38 381 ALA A C 1
ATOM 3084 O O . ALA A 1 381 ? -9.503 -1.443 8.683 1.00 92.38 381 ALA A O 1
ATOM 3085 N N . ARG A 1 382 ? -7.715 -2.118 7.502 1.00 89.50 382 ARG A N 1
ATOM 3086 C CA . ARG A 1 382 ? -6.701 -1.667 8.469 1.00 89.50 382 ARG A CA 1
ATOM 3087 C C . ARG A 1 382 ? -6.578 -0.150 8.599 1.00 89.50 382 ARG A C 1
ATOM 3089 O O . ARG A 1 382 ? -6.192 0.316 9.669 1.00 89.50 382 ARG A O 1
ATOM 3096 N N . PHE A 1 383 ? -6.932 0.625 7.572 1.00 87.88 383 PHE A N 1
ATOM 3097 C CA . PHE A 1 383 ? -6.889 2.094 7.640 1.00 87.88 383 PHE A CA 1
ATOM 3098 C C . PHE A 1 383 ? -7.827 2.684 8.697 1.00 87.88 383 PHE A C 1
ATOM 3100 O O . PHE A 1 383 ? -7.573 3.775 9.214 1.00 87.88 383 PHE A O 1
ATOM 3107 N N . PHE A 1 384 ? -8.890 1.957 9.036 1.00 86.12 384 PHE A N 1
ATOM 3108 C CA . PHE A 1 384 ? -9.893 2.380 10.012 1.00 86.12 384 PHE A CA 1
ATOM 3109 C C . PHE A 1 384 ? -9.703 1.724 11.390 1.00 86.12 384 PHE A C 1
ATOM 3111 O O . PHE A 1 384 ? -10.345 2.112 12.369 1.00 86.12 384 PHE A O 1
ATOM 3118 N N . GLY A 1 385 ? -8.769 0.779 11.511 1.00 82.12 385 GLY A N 1
ATOM 3119 C CA . GLY A 1 385 ? -8.449 0.117 12.769 1.00 82.12 385 GLY A CA 1
ATOM 3120 C C . GLY A 1 385 ? -8.096 -1.350 12.598 1.00 82.12 385 GLY A C 1
ATOM 3121 O O . GLY A 1 385 ? -7.867 -1.839 11.502 1.00 82.12 385 GLY A O 1
ATOM 3122 N N . GLN A 1 386 ? -8.056 -2.090 13.697 1.00 83.00 386 GLN A N 1
ATOM 3123 C CA . GLN A 1 386 ? -7.967 -3.543 13.645 1.00 83.00 386 GLN A CA 1
ATOM 3124 C C . GLN A 1 386 ? -9.371 -4.111 13.360 1.00 83.00 386 GLN A C 1
ATOM 3126 O O . GLN A 1 386 ? -10.225 -3.999 14.240 1.00 83.00 386 GLN A O 1
ATOM 3131 N N . PRO A 1 387 ? -9.630 -4.708 12.179 1.00 87.31 387 PRO A N 1
ATOM 3132 C CA . PRO A 1 387 ? -10.967 -5.175 11.833 1.00 87.31 387 PRO A CA 1
ATOM 3133 C C . PRO A 1 387 ? -11.320 -6.480 12.550 1.00 87.31 387 PRO A C 1
ATOM 3135 O O . PRO A 1 387 ? -10.445 -7.318 12.818 1.00 87.31 387 PRO A O 1
ATOM 3138 N N . ALA A 1 388 ? -12.614 -6.688 12.791 1.00 85.94 388 ALA A N 1
ATOM 3139 C CA . ALA A 1 388 ? -13.139 -8.019 13.067 1.00 85.94 388 ALA A CA 1
ATOM 3140 C C . ALA A 1 388 ? -13.069 -8.853 11.778 1.00 85.94 388 ALA A C 1
ATOM 3142 O O . ALA A 1 388 ? -13.183 -8.328 10.674 1.00 85.94 388 ALA A O 1
ATOM 3143 N N . THR A 1 389 ? -12.796 -10.152 11.891 1.00 87.88 389 THR A N 1
ATOM 3144 C CA . THR A 1 389 ? -12.664 -11.034 10.721 1.00 87.88 389 THR A CA 1
ATOM 3145 C C . THR A 1 389 ? -13.727 -12.117 10.772 1.00 87.88 389 THR A C 1
ATOM 3147 O O . THR A 1 389 ? -13.775 -12.883 11.735 1.00 87.88 389 THR A O 1
ATOM 3150 N N . ARG A 1 390 ? -14.521 -12.219 9.707 1.00 88.31 390 ARG A N 1
ATOM 3151 C CA . ARG A 1 390 ? -15.452 -13.321 9.462 1.00 88.31 390 ARG A CA 1
ATOM 3152 C C . ARG A 1 390 ? -14.895 -14.212 8.366 1.00 88.31 390 ARG A C 1
ATOM 3154 O O . ARG A 1 390 ? -14.492 -13.741 7.302 1.00 88.31 390 ARG A O 1
ATOM 3161 N N . VAL A 1 391 ? -14.835 -15.505 8.648 1.00 87.38 391 VAL A N 1
ATOM 3162 C CA . VAL A 1 391 ? -14.334 -16.527 7.733 1.00 87.38 391 VAL A CA 1
ATOM 3163 C C . VAL A 1 391 ? -15.498 -17.426 7.363 1.00 87.38 391 VAL A C 1
ATOM 3165 O O . VAL A 1 391 ? -15.973 -18.210 8.180 1.00 87.38 391 VAL A O 1
ATOM 3168 N N . PHE A 1 392 ? -15.937 -17.322 6.116 1.00 84.25 392 PHE A N 1
ATOM 3169 C CA . PHE A 1 392 ? -16.945 -18.204 5.558 1.00 84.25 392 PHE A CA 1
ATOM 3170 C C . PHE A 1 392 ? -16.251 -19.433 5.001 1.00 84.25 392 PHE A C 1
ATOM 3172 O O . PHE A 1 392 ? -15.402 -19.336 4.108 1.00 84.25 392 PHE A O 1
ATOM 3179 N N . ARG A 1 393 ? -16.595 -20.585 5.568 1.00 75.94 393 ARG A N 1
ATOM 3180 C CA . ARG A 1 393 ? -16.132 -21.884 5.099 1.00 75.94 393 ARG A CA 1
ATOM 3181 C C . ARG A 1 393 ? -17.215 -22.535 4.251 1.00 75.94 393 ARG A C 1
ATOM 3183 O O . ARG A 1 393 ? -18.395 -22.405 4.563 1.00 75.94 393 ARG A O 1
ATOM 3190 N N . ASP A 1 394 ? -16.792 -23.203 3.196 1.00 67.12 394 ASP A N 1
ATOM 3191 C CA . ASP A 1 394 ? -17.614 -24.110 2.400 1.00 67.12 394 ASP A CA 1
ATOM 3192 C C . ASP A 1 394 ? -17.135 -25.552 2.646 1.00 67.12 394 ASP A C 1
ATOM 3194 O O . ASP A 1 394 ? -16.199 -25.779 3.421 1.00 67.12 394 ASP A O 1
ATOM 3198 N N . GLU A 1 395 ? -17.769 -26.538 2.005 1.00 58.12 395 GLU A N 1
ATOM 3199 C CA . GLU A 1 395 ? -17.355 -27.952 2.075 1.00 58.12 395 GLU A CA 1
ATOM 3200 C C . GLU A 1 395 ? -15.900 -28.173 1.607 1.00 58.12 395 GLU A C 1
ATOM 3202 O O . GLU A 1 395 ? -15.308 -29.221 1.863 1.00 58.12 395 GLU A O 1
ATOM 3207 N N . GLU A 1 396 ? -15.291 -27.176 0.958 1.00 56.75 396 GLU A N 1
ATOM 3208 C CA . GLU A 1 396 ? -13.992 -27.256 0.300 1.00 56.75 396 GLU A CA 1
ATOM 3209 C C . GLU A 1 396 ? -12.882 -26.460 1.016 1.00 56.75 396 GLU A C 1
ATOM 3211 O O . GLU A 1 396 ? -11.719 -26.526 0.603 1.00 56.75 396 GLU A O 1
ATOM 3216 N N . GLY A 1 397 ? -13.198 -25.738 2.100 1.00 62.59 397 GLY A N 1
ATOM 3217 C CA . GLY A 1 397 ? -12.237 -24.974 2.897 1.00 62.59 397 GLY A CA 1
ATOM 3218 C C . GLY A 1 397 ? -12.711 -23.566 3.256 1.00 62.59 397 GLY A C 1
ATOM 3219 O O . GLY A 1 397 ? -13.764 -23.387 3.854 1.00 62.59 397 GLY A O 1
ATOM 3220 N N . VAL A 1 398 ? -11.873 -22.552 3.002 1.00 59.66 398 VAL A N 1
ATOM 3221 C CA . VAL A 1 398 ? -12.211 -21.133 3.226 1.00 59.66 398 VAL A CA 1
ATOM 3222 C C . VAL A 1 398 ? -12.709 -20.536 1.910 1.00 59.66 398 VAL A C 1
ATOM 3224 O O . VAL A 1 398 ? -11.903 -20.252 1.024 1.00 59.66 398 VAL A O 1
ATOM 3227 N N . GLY A 1 399 ? -14.020 -20.321 1.802 1.00 72.50 399 GLY A N 1
ATOM 3228 C CA . GLY A 1 399 ? -14.663 -19.779 0.604 1.00 72.50 399 GLY A CA 1
ATOM 3229 C C . GLY A 1 399 ? -14.485 -18.264 0.464 1.00 72.50 399 GLY A C 1
ATOM 3230 O O . GLY A 1 399 ? -14.105 -17.768 -0.604 1.00 72.50 399 GLY A O 1
ATOM 3231 N N . LEU A 1 400 ? -14.701 -17.514 1.552 1.00 87.69 400 LEU A N 1
ATOM 3232 C CA . LEU A 1 400 ? -14.629 -16.047 1.573 1.00 87.69 400 LEU A CA 1
ATOM 3233 C C . LEU A 1 400 ? -14.178 -15.524 2.945 1.00 87.69 400 LEU A C 1
ATOM 3235 O O . LEU A 1 400 ? -14.537 -16.075 3.983 1.00 87.69 400 LEU A O 1
ATOM 3239 N N . VAL A 1 401 ? -13.416 -14.430 2.958 1.00 91.56 401 VAL A N 1
ATOM 3240 C CA . VAL A 1 401 ? -13.051 -13.706 4.185 1.00 91.56 401 VAL A CA 1
ATOM 3241 C C . VAL A 1 401 ? -13.596 -12.288 4.095 1.00 91.56 401 VAL A C 1
ATOM 3243 O O . VAL A 1 401 ? -13.379 -11.610 3.090 1.00 91.56 401 VAL A O 1
ATOM 3246 N N . ALA A 1 402 ? -14.286 -11.842 5.139 1.00 94.12 402 ALA A N 1
ATOM 3247 C CA . ALA A 1 402 ? -14.792 -10.484 5.270 1.00 94.12 402 ALA A CA 1
ATOM 3248 C C . ALA A 1 402 ? -14.175 -9.807 6.499 1.00 94.12 402 ALA A C 1
ATOM 3250 O O . ALA A 1 402 ? -14.004 -10.428 7.552 1.00 94.12 402 ALA A O 1
ATOM 3251 N N . TYR A 1 403 ? -13.813 -8.539 6.343 1.00 93.50 403 TYR A N 1
ATOM 3252 C CA . TYR A 1 403 ? -13.226 -7.701 7.376 1.00 93.50 403 TYR A CA 1
ATOM 3253 C C . TYR A 1 403 ? -14.212 -6.601 7.744 1.00 93.50 403 TYR A C 1
ATOM 3255 O O . TYR A 1 403 ? -14.522 -5.754 6.914 1.00 93.50 403 TYR A O 1
ATOM 3263 N N . GLU A 1 404 ? -14.685 -6.605 8.980 1.00 91.56 404 GLU A N 1
ATOM 3264 C CA . GLU A 1 404 ? -15.657 -5.631 9.465 1.00 91.56 404 GLU A CA 1
ATOM 3265 C C . GLU A 1 404 ? -14.952 -4.539 10.258 1.00 91.56 404 GLU A C 1
ATOM 3267 O O . GLU A 1 404 ? -14.203 -4.809 11.207 1.00 91.56 404 GLU A O 1
ATOM 3272 N N . VAL A 1 405 ? -15.176 -3.293 9.851 1.00 90.19 405 VAL A N 1
ATOM 3273 C CA . VAL A 1 405 ? -14.627 -2.123 10.524 1.00 90.19 405 VAL A CA 1
ATOM 3274 C C . VAL A 1 405 ? -15.605 -0.948 10.441 1.00 90.19 405 VAL A C 1
ATOM 3276 O O . VAL A 1 405 ? -16.103 -0.630 9.360 1.00 90.19 405 VAL A O 1
ATOM 3279 N N . PRO A 1 406 ? -15.905 -0.276 11.561 1.00 87.62 406 PRO A N 1
ATOM 3280 C CA . PRO A 1 406 ? -16.662 0.954 11.529 1.00 87.62 406 PRO A CA 1
ATOM 3281 C C . PRO A 1 406 ? -15.802 2.093 10.982 1.00 87.62 406 PRO A C 1
ATOM 3283 O O . PRO A 1 406 ? -14.587 2.159 11.177 1.00 87.62 406 PRO A O 1
ATOM 3286 N N . THR A 1 407 ? -16.477 3.014 10.319 1.00 86.38 407 THR A N 1
ATOM 3287 C CA . THR A 1 407 ? -15.973 4.302 9.851 1.00 86.38 407 THR A CA 1
ATOM 3288 C C . THR A 1 407 ? -16.841 5.412 10.441 1.00 86.38 407 THR A C 1
ATOM 3290 O O . THR A 1 407 ? -17.685 5.157 11.295 1.00 86.38 407 THR A O 1
ATOM 3293 N N . GLU A 1 408 ? -16.641 6.656 10.012 1.00 80.94 408 GLU A N 1
ATOM 3294 C CA . GLU A 1 408 ? -17.455 7.779 10.485 1.00 80.94 408 GLU A CA 1
ATOM 3295 C C . GLU A 1 408 ? -18.942 7.651 10.109 1.00 80.94 408 GLU A C 1
ATOM 3297 O O . GLU A 1 408 ? -19.803 8.043 10.894 1.00 80.94 408 GLU A O 1
ATOM 3302 N N . ASN A 1 409 ? -19.232 7.104 8.923 1.00 82.50 409 ASN A N 1
ATOM 3303 C CA . ASN A 1 409 ? -20.585 7.063 8.350 1.00 82.50 409 ASN A CA 1
ATOM 3304 C C . ASN A 1 409 ? -21.089 5.639 8.075 1.00 82.50 409 ASN A C 1
ATOM 3306 O O . ASN A 1 409 ? -22.288 5.438 7.914 1.00 82.50 409 ASN A O 1
ATOM 3310 N N . PHE A 1 410 ? -20.193 4.651 8.016 1.00 87.56 410 PHE A N 1
ATOM 3311 C CA . PHE A 1 410 ? -20.527 3.287 7.603 1.00 87.56 410 PHE A CA 1
ATOM 3312 C C . PHE A 1 410 ? -19.926 2.242 8.535 1.00 87.56 410 PHE A C 1
ATOM 3314 O O . PHE A 1 410 ? -18.798 2.408 9.003 1.00 87.56 410 PHE A O 1
ATOM 3321 N N . VAL A 1 411 ? -20.611 1.115 8.707 1.00 90.56 411 VAL A N 1
ATOM 3322 C CA . VAL A 1 411 ? -19.968 -0.141 9.104 1.00 90.56 411 VAL A CA 1
ATOM 3323 C C . VAL A 1 411 ? -19.554 -0.857 7.824 1.00 90.56 411 VAL A C 1
ATOM 3325 O O . VAL A 1 411 ? -20.388 -1.427 7.123 1.00 90.56 411 VAL A O 1
ATOM 3328 N N . LEU A 1 412 ? -18.265 -0.782 7.486 1.00 93.50 412 LEU A N 1
ATOM 3329 C CA . LEU A 1 412 ? -17.732 -1.395 6.276 1.00 93.50 412 LEU A CA 1
ATOM 3330 C C . LEU A 1 412 ? -17.476 -2.880 6.506 1.00 93.50 412 LEU A C 1
ATOM 3332 O O . LEU A 1 412 ? -16.665 -3.256 7.352 1.00 93.50 412 LEU A O 1
ATOM 3336 N N . THR A 1 413 ? -18.097 -3.709 5.677 1.00 96.25 413 THR A N 1
ATOM 3337 C CA . THR A 1 413 ? -17.743 -5.115 5.494 1.00 96.25 413 THR A CA 1
ATOM 3338 C C . THR A 1 413 ? -16.892 -5.220 4.238 1.00 96.25 413 THR A C 1
ATOM 3340 O O . THR A 1 413 ? -17.409 -5.215 3.126 1.00 96.25 413 THR A O 1
ATOM 3343 N N . VAL A 1 414 ? -15.572 -5.272 4.394 1.00 97.00 414 VAL A N 1
ATOM 3344 C CA . VAL A 1 414 ? -14.622 -5.301 3.277 1.00 97.00 414 VAL A CA 1
ATOM 3345 C C . VAL A 1 414 ? -14.297 -6.745 2.900 1.00 97.00 414 VAL A C 1
ATOM 3347 O O . VAL A 1 414 ? -13.835 -7.521 3.736 1.00 97.00 414 VAL A O 1
ATOM 3350 N N . THR A 1 415 ? -14.487 -7.127 1.639 1.00 97.00 415 THR A N 1
ATOM 3351 C CA . THR A 1 415 ? -14.186 -8.484 1.154 1.00 97.00 415 THR A CA 1
ATOM 3352 C C . THR A 1 415 ? -13.590 -8.477 -0.254 1.00 97.00 415 THR A C 1
ATOM 3354 O O . THR A 1 415 ? -13.536 -7.438 -0.908 1.00 97.00 415 THR A O 1
ATOM 3357 N N . ALA A 1 416 ? -13.106 -9.634 -0.713 1.00 95.69 416 ALA A N 1
ATOM 3358 C CA . ALA A 1 416 ? -12.436 -9.778 -2.001 1.00 95.69 416 ALA A CA 1
ATOM 3359 C C . ALA A 1 416 ? -13.162 -10.756 -2.938 1.00 95.69 416 ALA A C 1
ATOM 3361 O O . ALA A 1 416 ? -13.471 -11.885 -2.549 1.00 95.69 416 ALA A O 1
ATOM 3362 N N . SER A 1 417 ? -13.348 -10.361 -4.200 1.00 93.81 417 SER A N 1
ATOM 3363 C CA . SER A 1 417 ? -13.883 -11.220 -5.266 1.00 93.81 417 SER A CA 1
ATOM 3364 C C . SER A 1 417 ? -12.870 -12.254 -5.780 1.00 93.81 417 SER A C 1
ATOM 3366 O O . SER A 1 417 ? -13.267 -13.229 -6.412 1.00 93.81 417 SER A O 1
ATOM 3368 N N . LEU A 1 418 ? -11.576 -12.080 -5.472 1.00 91.19 418 LEU A N 1
ATOM 3369 C CA . LEU A 1 418 ? -10.444 -12.849 -6.013 1.00 91.19 418 LEU A CA 1
ATOM 3370 C C . LEU A 1 418 ? -10.295 -12.715 -7.537 1.00 91.19 418 LEU A C 1
ATOM 3372 O O . LEU A 1 418 ? -10.033 -13.695 -8.236 1.00 91.19 418 LEU A O 1
ATOM 3376 N N . GLY A 1 419 ? -10.441 -11.486 -8.035 1.00 90.19 419 GLY A N 1
ATOM 3377 C CA . GLY A 1 419 ? -10.431 -11.161 -9.458 1.00 90.19 419 GLY A CA 1
ATOM 3378 C C . GLY A 1 419 ? -11.798 -11.379 -10.106 1.00 90.19 419 GLY A C 1
ATOM 3379 O O . GLY A 1 419 ? -12.833 -11.082 -9.502 1.00 90.19 419 GLY A O 1
ATOM 3380 N N . HIS A 1 420 ? -11.795 -11.882 -11.343 1.00 92.19 420 HIS A N 1
ATOM 3381 C CA . HIS A 1 420 ? -13.020 -12.221 -12.068 1.00 92.19 420 HIS A CA 1
ATOM 3382 C C . HIS A 1 420 ? -13.773 -13.355 -11.375 1.00 92.19 420 HIS A C 1
ATOM 3384 O O . HIS A 1 420 ? -13.190 -14.368 -10.986 1.00 92.19 420 HIS A O 1
ATOM 3390 N N . VAL A 1 421 ? -15.093 -13.205 -11.277 1.00 91.62 421 VAL A N 1
ATOM 3391 C CA . VAL A 1 421 ? -15.996 -14.264 -10.801 1.00 91.62 421 VAL A CA 1
ATOM 3392 C C . VAL A 1 421 ? -16.608 -15.060 -11.951 1.00 91.62 421 VAL A C 1
ATOM 3394 O O . VAL A 1 421 ? -17.032 -16.195 -11.742 1.00 91.62 421 VAL A O 1
ATOM 3397 N N . THR A 1 422 ? -16.614 -14.515 -13.169 1.00 94.56 422 THR A N 1
ATOM 3398 C CA . THR A 1 422 ? -17.088 -15.197 -14.378 1.00 94.56 422 THR A CA 1
ATOM 3399 C C . THR A 1 422 ? -16.155 -14.964 -15.558 1.00 94.56 422 THR A C 1
ATOM 3401 O O . THR A 1 422 ? -15.389 -14.007 -15.575 1.00 94.56 422 THR A O 1
ATOM 3404 N N . ASP A 1 423 ? -16.214 -15.846 -16.551 1.00 94.12 423 ASP A N 1
ATOM 3405 C CA . ASP A 1 423 ? -15.559 -15.653 -17.848 1.00 94.12 423 ASP A CA 1
ATOM 3406 C C . ASP A 1 423 ? -16.435 -16.256 -18.957 1.00 94.12 423 ASP A C 1
ATOM 3408 O O . ASP A 1 423 ? -17.375 -17.014 -18.687 1.00 94.12 423 ASP A O 1
ATOM 3412 N N . LEU A 1 424 ? -16.138 -15.911 -20.211 1.00 93.44 424 LEU A N 1
ATOM 3413 C CA . LEU A 1 424 ? -16.848 -16.429 -21.377 1.00 93.44 424 LEU A CA 1
ATOM 3414 C C . LEU A 1 424 ? -16.825 -17.960 -21.384 1.00 93.44 424 LEU A C 1
ATOM 3416 O O . LEU A 1 424 ? -15.753 -18.584 -21.321 1.00 93.44 424 LEU A O 1
ATOM 3420 N N . THR A 1 425 ? -18.001 -18.564 -21.542 1.00 91.75 425 THR A N 1
ATOM 3421 C CA . THR A 1 425 ? -18.132 -20.010 -21.743 1.00 91.75 425 THR A CA 1
ATOM 3422 C C . THR A 1 425 ? -17.433 -20.450 -23.029 1.00 91.75 425 THR A C 1
ATOM 3424 O O . THR A 1 425 ? -17.153 -19.642 -23.910 1.00 91.75 425 THR A O 1
ATOM 3427 N N . THR A 1 426 ? -17.101 -21.731 -23.146 1.00 83.81 426 THR A N 1
ATOM 3428 C CA . THR A 1 426 ? -16.534 -22.303 -24.379 1.00 83.81 426 THR A CA 1
ATOM 3429 C C . THR A 1 426 ? -17.528 -23.173 -25.143 1.00 83.81 426 THR A C 1
ATOM 3431 O O . THR A 1 426 ? -17.285 -23.469 -26.306 1.00 83.81 426 THR A O 1
ATOM 3434 N N . GLY A 1 427 ? -18.635 -23.580 -24.511 1.00 79.19 427 GLY A N 1
ATOM 3435 C CA . GLY A 1 427 ? -19.566 -24.578 -25.055 1.00 79.19 427 GLY A CA 1
ATOM 3436 C C . GLY A 1 427 ? -20.815 -24.026 -25.744 1.00 79.19 427 GLY A C 1
ATOM 3437 O O . GLY A 1 427 ? -21.665 -24.815 -26.136 1.00 79.19 427 GLY A O 1
ATOM 3438 N N . ARG A 1 428 ? -20.968 -22.701 -25.859 1.00 85.44 428 ARG A N 1
ATOM 3439 C CA . ARG A 1 428 ? -22.148 -22.055 -26.462 1.00 85.44 428 ARG A CA 1
ATOM 3440 C C . ARG A 1 428 ? -21.744 -21.082 -27.559 1.00 85.44 428 ARG A C 1
ATOM 3442 O O . ARG A 1 428 ? -20.720 -20.411 -27.429 1.00 85.44 428 ARG A O 1
ATOM 3449 N N . GLY A 1 429 ? -22.563 -20.992 -28.606 1.00 87.88 429 GLY A N 1
ATOM 3450 C CA . GLY A 1 429 ? -22.326 -20.105 -29.745 1.00 87.88 429 GLY A CA 1
ATOM 3451 C C . GLY A 1 429 ? -20.923 -20.249 -30.351 1.00 87.88 429 GLY A C 1
ATOM 3452 O O . GLY A 1 429 ? -20.308 -21.314 -30.319 1.00 87.88 429 GLY A O 1
ATOM 3453 N N . ILE A 1 430 ? -20.393 -19.147 -30.877 1.00 87.81 430 ILE A N 1
ATOM 3454 C CA . ILE A 1 430 ? -19.028 -19.060 -31.400 1.00 87.81 430 ILE A CA 1
ATOM 3455 C C . ILE A 1 430 ? -18.086 -18.755 -30.229 1.00 87.81 430 ILE A C 1
ATOM 3457 O O . ILE A 1 430 ? -17.906 -17.601 -29.835 1.00 87.81 430 ILE A O 1
ATOM 3461 N N . TYR A 1 431 ? -17.511 -19.814 -29.649 1.00 89.12 431 TYR A N 1
ATOM 3462 C CA . TYR A 1 431 ? -16.556 -19.765 -28.529 1.00 89.12 431 TYR A CA 1
ATOM 3463 C C . TYR A 1 431 ? -17.030 -18.955 -27.304 1.00 89.12 431 TYR A C 1
ATOM 3465 O O . TYR A 1 431 ? -16.211 -18.326 -26.622 1.00 89.12 431 TYR A O 1
ATOM 3473 N N . GLY A 1 432 ? -18.335 -18.977 -27.025 1.00 90.38 432 GLY A N 1
ATOM 3474 C CA . GLY A 1 432 ? -18.968 -18.273 -25.907 1.00 90.38 432 GLY A CA 1
ATOM 3475 C C . GLY A 1 432 ? -19.847 -17.090 -26.293 1.00 90.38 432 GLY A C 1
ATOM 3476 O O . GLY A 1 432 ? -20.387 -16.446 -25.400 1.00 90.38 432 GLY A O 1
ATOM 3477 N N . VAL A 1 433 ? -19.986 -16.785 -27.585 1.00 94.00 433 VAL A N 1
ATOM 3478 C CA . VAL A 1 433 ? -20.799 -15.661 -28.067 1.00 94.00 433 VAL A CA 1
ATOM 3479 C C . VAL A 1 433 ? -21.894 -16.174 -28.987 1.00 94.00 433 VAL A C 1
ATOM 3481 O O . VAL A 1 433 ? -21.618 -16.769 -30.029 1.00 94.00 433 VAL A O 1
ATOM 3484 N N . GLU A 1 434 ? -23.142 -15.947 -28.605 1.00 94.25 434 GLU A N 1
ATOM 3485 C CA . GLU A 1 434 ? -24.305 -16.298 -29.413 1.00 94.25 434 GLU A CA 1
ATOM 3486 C C . GLU A 1 434 ? -24.686 -15.145 -30.335 1.00 94.25 434 GLU A C 1
ATOM 3488 O O . GLU A 1 434 ? -24.433 -13.980 -30.037 1.00 94.25 434 GLU A O 1
ATOM 3493 N N . LYS A 1 435 ? -25.289 -15.476 -31.476 1.00 91.44 435 LYS A N 1
ATOM 3494 C CA . LYS A 1 435 ? -25.876 -14.492 -32.380 1.00 91.44 435 LYS A CA 1
ATOM 3495 C C . LYS A 1 435 ? -27.388 -14.622 -32.277 1.00 91.44 435 LYS A C 1
ATOM 3497 O O . LYS A 1 435 ? -27.919 -15.686 -32.579 1.00 91.44 435 LYS A O 1
ATOM 3502 N N . SER A 1 436 ? -28.062 -13.560 -31.856 1.00 87.25 436 SER A N 1
ATOM 3503 C CA . SER A 1 436 ? -29.519 -13.525 -31.713 1.00 87.25 436 SER A CA 1
ATOM 3504 C C . SER A 1 436 ? -30.041 -12.202 -32.256 1.00 87.25 436 SER A C 1
ATOM 3506 O O . SER A 1 436 ? -29.501 -11.160 -31.913 1.00 87.25 436 SER A O 1
ATOM 3508 N N . ASN A 1 437 ? -31.042 -12.220 -33.140 1.00 85.00 437 ASN A N 1
ATOM 3509 C CA . ASN A 1 437 ? -31.685 -11.011 -33.687 1.00 85.00 437 ASN A CA 1
ATOM 3510 C C . ASN A 1 437 ? -30.710 -9.929 -34.208 1.00 85.00 437 ASN A C 1
ATOM 3512 O O . ASN A 1 437 ? -30.916 -8.737 -34.007 1.00 85.00 437 ASN A O 1
ATOM 3516 N N . GLY A 1 438 ? -29.614 -10.341 -34.855 1.00 87.31 438 GLY A N 1
ATOM 3517 C CA . GLY A 1 438 ? -28.599 -9.417 -35.379 1.00 87.31 438 GLY A CA 1
ATOM 3518 C C . GLY A 1 438 ? -27.615 -8.864 -34.340 1.00 87.31 438 GLY A C 1
ATOM 3519 O O . GLY A 1 438 ? -26.668 -8.186 -34.730 1.00 87.31 438 GLY A O 1
ATOM 3520 N N . THR A 1 439 ? -27.765 -9.197 -33.056 1.00 91.31 439 THR A N 1
ATOM 3521 C CA . THR A 1 439 ? -26.840 -8.811 -31.985 1.00 91.31 439 THR A CA 1
ATOM 3522 C C . THR A 1 439 ? -25.954 -9.980 -31.552 1.00 91.31 439 THR A C 1
ATOM 3524 O O . THR A 1 439 ? -26.271 -11.158 -31.757 1.00 91.31 439 THR A O 1
ATOM 3527 N N . PHE A 1 440 ? -24.799 -9.642 -30.977 1.00 92.75 440 PHE A N 1
ATOM 3528 C CA . PHE A 1 440 ? -23.891 -10.600 -30.356 1.00 92.75 440 PHE A CA 1
ATOM 3529 C C . PHE A 1 440 ? -24.131 -10.611 -28.850 1.00 92.75 440 PHE A C 1
ATOM 3531 O O . PHE A 1 440 ? -24.073 -9.565 -28.209 1.00 92.75 440 PHE A O 1
ATOM 3538 N N . VAL A 1 441 ? -24.375 -11.796 -28.295 1.00 93.81 441 VAL A N 1
ATOM 3539 C CA . VAL A 1 441 ? -24.690 -12.007 -26.881 1.00 93.81 441 VAL A CA 1
ATOM 3540 C C . VAL A 1 441 ? -23.577 -12.841 -26.240 1.00 93.81 441 VAL A C 1
ATOM 3542 O O . VAL A 1 441 ? -23.517 -14.060 -26.434 1.00 93.81 441 VAL A O 1
ATOM 3545 N N . PRO A 1 442 ? -22.655 -12.206 -25.499 1.00 94.19 442 PRO A N 1
ATOM 3546 C CA . PRO A 1 442 ? -21.644 -12.891 -24.701 1.00 94.19 442 PRO A CA 1
ATOM 3547 C C . PRO A 1 442 ? -22.280 -13.728 -23.584 1.00 94.19 442 PRO A C 1
ATOM 3549 O O . PRO A 1 442 ? -23.056 -13.216 -22.781 1.00 94.19 442 PRO A O 1
ATOM 3552 N N . VAL A 1 443 ? -21.924 -15.011 -23.493 1.00 94.44 443 VAL A N 1
ATOM 3553 C CA . VAL A 1 443 ? -22.433 -15.920 -22.459 1.00 94.44 443 VAL A CA 1
ATOM 3554 C C . VAL A 1 443 ? -21.332 -16.241 -21.452 1.00 94.44 443 VAL A C 1
ATOM 3556 O O . VAL A 1 443 ? -20.300 -16.828 -21.787 1.00 94.44 443 VAL A O 1
ATOM 3559 N N . TYR A 1 444 ? -21.571 -15.888 -20.192 1.00 94.19 444 TYR A N 1
ATOM 3560 C CA . TYR A 1 444 ? -20.637 -16.086 -19.085 1.00 94.19 444 TYR A CA 1
ATOM 3561 C C . TYR A 1 444 ? -21.028 -17.291 -18.222 1.00 94.19 444 TYR A C 1
ATOM 3563 O O . TYR A 1 444 ? -22.206 -17.615 -18.080 1.00 94.19 444 TYR A O 1
ATOM 3571 N N . ASN A 1 445 ? -20.036 -17.953 -17.625 1.00 94.19 445 ASN A N 1
ATOM 3572 C CA . ASN A 1 445 ? -20.246 -18.942 -16.563 1.00 94.19 445 ASN A CA 1
ATOM 3573 C C . ASN A 1 445 ? -19.227 -18.724 -15.435 1.00 94.19 445 ASN A C 1
ATOM 3575 O O . ASN A 1 445 ? -18.222 -18.029 -15.614 1.00 94.19 445 ASN A O 1
ATOM 3579 N N . SER A 1 446 ? -19.482 -19.328 -14.277 1.00 93.38 446 SER A N 1
ATOM 3580 C CA . SER A 1 446 ? -18.563 -19.293 -13.144 1.00 93.38 446 SER A CA 1
ATOM 3581 C C . SER A 1 446 ? -17.200 -19.890 -13.510 1.00 93.38 446 SER A C 1
ATOM 3583 O O . SER A 1 446 ? -17.104 -20.902 -14.217 1.00 93.38 446 SER A O 1
ATOM 3585 N N . ILE A 1 447 ? -16.137 -19.238 -13.038 1.00 92.81 447 ILE A N 1
ATOM 3586 C CA . ILE A 1 447 ? -14.760 -19.686 -13.226 1.00 92.81 447 ILE A CA 1
ATOM 3587 C C . ILE A 1 447 ? -14.483 -20.841 -12.273 1.00 92.81 447 ILE A C 1
ATOM 3589 O O . ILE A 1 447 ? -14.697 -20.754 -11.065 1.00 92.81 447 ILE A O 1
ATOM 3593 N N . LYS A 1 448 ? -13.929 -21.909 -12.833 1.00 91.75 448 LYS A N 1
ATOM 3594 C CA . LYS A 1 448 ? -13.529 -23.114 -12.120 1.00 91.75 448 LYS A CA 1
ATOM 3595 C C . LYS A 1 448 ? -12.020 -23.252 -12.200 1.00 91.75 448 LYS A C 1
ATOM 3597 O O . LYS A 1 448 ? -11.455 -23.214 -13.292 1.00 91.75 448 LYS A O 1
ATOM 3602 N N . LYS A 1 449 ? -11.354 -23.438 -11.062 1.00 91.00 449 LYS A N 1
ATOM 3603 C CA . LYS A 1 449 ? -9.909 -23.700 -10.990 1.00 91.00 449 LYS A CA 1
ATOM 3604 C C . LYS A 1 449 ? -9.677 -25.118 -10.492 1.00 91.00 449 LYS A C 1
ATOM 3606 O O . LYS A 1 449 ? -10.093 -25.461 -9.394 1.00 91.00 449 LYS A O 1
ATOM 3611 N N . CYS A 1 450 ? -9.008 -25.955 -11.278 1.00 90.00 450 CYS A N 1
ATOM 3612 C CA . CYS A 1 450 ? -8.739 -27.331 -10.871 1.00 90.00 450 CYS A CA 1
ATOM 3613 C C . CYS A 1 450 ? -7.842 -27.382 -9.624 1.00 90.00 450 CYS A C 1
ATOM 3615 O O . CYS A 1 450 ? -6.747 -26.819 -9.635 1.00 90.00 450 CYS A O 1
ATOM 3617 N N . LYS A 1 451 ? -8.256 -28.128 -8.592 1.00 89.25 451 LYS A N 1
ATOM 3618 C CA . LYS A 1 451 ? -7.462 -28.339 -7.366 1.00 89.25 451 LYS A CA 1
ATOM 3619 C C . LYS A 1 451 ? -6.162 -29.102 -7.625 1.00 89.25 451 LYS A C 1
ATOM 3621 O O . LYS A 1 451 ? -5.169 -28.877 -6.946 1.00 89.25 451 LYS A O 1
ATOM 3626 N N . ARG A 1 452 ? -6.163 -29.987 -8.629 1.00 89.75 452 ARG A N 1
ATOM 3627 C CA . ARG A 1 452 ? -5.030 -30.865 -8.958 1.00 89.75 452 ARG A CA 1
ATOM 3628 C C . ARG A 1 452 ? -3.978 -30.192 -9.840 1.00 89.75 452 ARG A C 1
ATOM 3630 O O . ARG A 1 452 ? -2.798 -30.295 -9.546 1.00 89.75 452 ARG A O 1
ATOM 3637 N N . CYS A 1 453 ? -4.389 -29.548 -10.935 1.00 87.75 453 CYS A N 1
ATOM 3638 C CA . CYS A 1 453 ? -3.453 -28.979 -11.919 1.00 87.75 453 CYS A CA 1
ATOM 3639 C C . CYS A 1 453 ? -3.498 -27.448 -12.028 1.00 87.75 453 CYS A C 1
ATOM 3641 O O . CYS A 1 453 ? -2.750 -26.869 -12.806 1.00 87.75 453 CYS A O 1
ATOM 3643 N N . GLY A 1 454 ? -4.400 -26.776 -11.308 1.00 86.44 454 GLY A N 1
ATOM 3644 C CA . GLY A 1 454 ? -4.543 -25.320 -11.358 1.00 86.44 454 GLY A CA 1
ATOM 3645 C C . GLY A 1 454 ? -5.194 -24.763 -12.629 1.00 86.44 454 GLY A C 1
ATOM 3646 O O . GLY A 1 454 ? -5.415 -23.555 -12.690 1.00 86.44 454 GLY A O 1
ATOM 3647 N N . TYR A 1 455 ? -5.531 -25.604 -13.615 1.00 86.31 455 TYR A N 1
ATOM 3648 C CA . TYR A 1 455 ? -6.153 -25.168 -14.868 1.00 86.31 455 TYR A CA 1
ATOM 3649 C C . TYR A 1 455 ? -7.492 -24.470 -14.630 1.00 86.31 455 TYR A C 1
ATOM 3651 O O . TYR A 1 455 ? -8.337 -24.984 -13.890 1.00 86.31 455 TYR A O 1
ATOM 3659 N N . GLN A 1 456 ? -7.682 -23.322 -15.281 1.00 89.50 456 GLN A N 1
ATOM 3660 C CA . GLN A 1 456 ? -8.911 -22.539 -15.212 1.00 89.50 456 GLN A CA 1
ATOM 3661 C C . GLN A 1 456 ? -9.813 -22.811 -16.416 1.00 89.50 456 GLN A C 1
ATOM 3663 O O . GLN A 1 456 ? -9.344 -22.853 -17.553 1.00 89.50 456 GLN A O 1
ATOM 3668 N N . TYR A 1 457 ? -11.105 -22.998 -16.164 1.00 89.62 457 TYR A N 1
ATOM 3669 C CA . TYR A 1 457 ? -12.114 -23.287 -17.181 1.00 89.62 457 TYR A CA 1
ATOM 3670 C C . TYR A 1 457 ? -13.503 -22.819 -16.737 1.00 89.62 457 TYR A C 1
ATOM 3672 O O . TYR A 1 457 ? -13.719 -22.522 -15.568 1.00 89.62 457 TYR A O 1
ATOM 3680 N N . THR A 1 458 ? -14.450 -22.751 -17.671 1.00 90.75 458 THR A N 1
ATOM 3681 C CA . THR A 1 458 ? -15.822 -22.271 -17.411 1.00 90.75 458 THR A CA 1
ATOM 3682 C C . THR A 1 458 ? -16.891 -23.344 -17.604 1.00 90.75 458 THR A C 1
ATOM 3684 O O . THR A 1 458 ? -17.969 -23.242 -17.022 1.00 90.75 458 THR A O 1
ATOM 3687 N N . ARG A 1 459 ? -16.610 -24.400 -18.377 1.00 87.62 459 ARG A N 1
ATOM 3688 C CA . ARG A 1 459 ? -17.532 -25.534 -18.569 1.00 87.62 459 ARG A CA 1
ATOM 3689 C C . ARG A 1 459 ? -17.833 -26.259 -17.252 1.00 87.62 459 ARG A C 1
ATOM 3691 O O . ARG A 1 459 ? -16.971 -26.322 -16.380 1.00 87.62 459 ARG A O 1
ATOM 3698 N N . ASP A 1 460 ? -19.024 -26.829 -17.130 1.00 86.50 460 ASP A N 1
ATOM 3699 C CA . ASP A 1 460 ? -19.400 -27.597 -15.943 1.00 86.50 460 ASP A CA 1
ATOM 3700 C C . ASP A 1 460 ? -18.740 -28.987 -15.913 1.00 86.50 460 ASP A C 1
ATOM 3702 O O . ASP A 1 460 ? -18.259 -29.497 -16.929 1.00 86.50 460 ASP A O 1
ATOM 3706 N N . GLY A 1 461 ? -18.681 -29.584 -14.720 1.00 87.38 461 GLY A N 1
ATOM 3707 C CA . GLY A 1 461 ? -18.062 -30.889 -14.483 1.00 87.38 461 GLY A CA 1
ATOM 3708 C C . GLY A 1 461 ? -16.575 -30.828 -14.116 1.00 87.38 461 GLY A C 1
ATOM 3709 O O . GLY A 1 461 ? -16.071 -29.819 -13.626 1.00 87.38 461 GLY A O 1
ATOM 3710 N N . LYS A 1 462 ? -15.881 -31.955 -14.318 1.00 91.06 462 LYS A N 1
ATOM 3711 C CA . LYS A 1 462 ? -14.475 -32.152 -13.933 1.00 91.06 462 LYS A CA 1
ATOM 3712 C C . LYS A 1 462 ? -13.494 -31.462 -14.883 1.00 91.06 462 LYS A C 1
ATOM 3714 O O . LYS A 1 462 ? -13.798 -31.160 -16.045 1.00 91.06 462 LYS A O 1
ATOM 3719 N N . CYS A 1 463 ? -12.271 -31.263 -14.391 1.00 88.88 463 CYS A N 1
ATOM 3720 C CA . CYS A 1 463 ? -11.220 -30.584 -15.137 1.00 88.88 463 CYS A CA 1
ATOM 3721 C C . CYS A 1 463 ? -10.971 -31.237 -16.513 1.00 88.88 463 CYS A C 1
ATOM 3723 O O . CYS A 1 463 ? -10.715 -32.441 -16.565 1.00 88.88 463 CYS A O 1
ATOM 3725 N N . PRO A 1 464 ? -10.961 -30.461 -17.618 1.00 85.44 464 PRO A N 1
ATOM 3726 C CA . PRO A 1 464 ? -10.650 -30.973 -18.959 1.00 85.44 464 PRO A CA 1
ATOM 3727 C C . PRO A 1 464 ? -9.286 -31.605 -19.121 1.00 85.44 464 PRO A C 1
ATOM 3729 O O . PRO A 1 464 ? -9.134 -32.448 -19.996 1.00 85.44 464 PRO A O 1
ATOM 3732 N N . LEU A 1 465 ? -8.304 -31.166 -18.338 1.00 84.44 465 LEU A N 1
ATOM 3733 C CA . LEU A 1 465 ? -6.927 -31.597 -18.530 1.00 84.44 465 LEU A CA 1
ATOM 3734 C C . LEU A 1 465 ? -6.590 -32.843 -17.716 1.00 84.44 465 LEU A C 1
ATOM 3736 O O . LEU A 1 465 ? -5.913 -33.727 -18.220 1.00 84.44 465 LEU A O 1
ATOM 3740 N N . CYS A 1 466 ? -7.044 -32.925 -16.462 1.00 89.56 466 CYS A N 1
ATOM 3741 C CA . CYS A 1 466 ? -6.619 -33.995 -15.552 1.00 89.56 466 CYS A CA 1
ATOM 3742 C C . CYS A 1 466 ? -7.759 -34.712 -14.817 1.00 89.56 466 CYS A C 1
ATOM 3744 O O . CYS A 1 466 ? -7.485 -35.516 -13.925 1.00 89.56 466 CYS A O 1
ATOM 3746 N N . GLY A 1 467 ? -9.021 -34.378 -15.113 1.00 90.50 467 GLY A N 1
ATOM 3747 C CA . GLY A 1 467 ? -10.195 -34.966 -14.460 1.00 90.50 467 GLY A CA 1
ATOM 3748 C C . GLY A 1 467 ? -10.360 -34.619 -12.974 1.00 90.50 467 GLY A C 1
ATOM 3749 O O . GLY A 1 467 ? -11.225 -35.188 -12.321 1.00 90.50 467 GLY A O 1
ATOM 3750 N N . GLY A 1 468 ? -9.543 -33.717 -12.420 1.00 90.06 468 GLY A N 1
ATOM 3751 C CA . GLY A 1 468 ? -9.636 -33.303 -11.017 1.00 90.06 468 GLY A CA 1
ATOM 3752 C C . GLY A 1 468 ? -10.818 -32.372 -10.729 1.00 90.06 468 GLY A C 1
ATOM 3753 O O . GLY A 1 468 ? -11.304 -31.676 -11.628 1.00 90.06 468 GLY A O 1
ATOM 3754 N N . ASP A 1 469 ? -11.223 -32.316 -9.462 1.00 90.12 469 ASP A N 1
ATOM 3755 C CA . ASP A 1 469 ? -12.355 -31.501 -9.014 1.00 90.12 469 ASP A CA 1
ATOM 3756 C C . ASP A 1 469 ? -12.036 -29.989 -9.041 1.00 90.12 469 ASP A C 1
ATOM 3758 O O . ASP A 1 469 ? -10.884 -29.581 -8.805 1.00 90.12 469 ASP A O 1
ATOM 3762 N N . PRO A 1 470 ? -13.022 -29.139 -9.385 1.00 89.56 470 PRO A N 1
ATOM 3763 C CA . PRO A 1 470 ? -12.855 -27.690 -9.393 1.00 89.56 470 PRO A CA 1
ATOM 3764 C C . PRO A 1 470 ? -13.007 -27.052 -8.010 1.00 89.56 470 PRO A C 1
ATOM 3766 O O . PRO A 1 470 ? -13.730 -27.551 -7.163 1.00 89.56 470 PRO A O 1
ATOM 3769 N N . LEU A 1 471 ? -12.360 -25.901 -7.832 1.00 88.25 471 LEU A N 1
ATOM 3770 C CA . LEU A 1 471 ? -12.835 -24.806 -6.986 1.00 88.25 471 LEU A CA 1
ATOM 3771 C C . LEU A 1 471 ? -13.706 -23.904 -7.864 1.00 88.25 471 LEU A C 1
ATOM 3773 O O . LEU A 1 471 ? -13.190 -23.358 -8.845 1.00 88.25 471 LEU A O 1
ATOM 3777 N N . ASP A 1 472 ? -14.990 -23.758 -7.545 1.00 90.38 472 ASP A N 1
ATOM 3778 C CA . ASP A 1 472 ? -15.946 -22.980 -8.344 1.00 90.38 472 ASP A CA 1
ATOM 3779 C C . ASP A 1 472 ? -16.205 -21.594 -7.724 1.00 90.38 472 ASP A C 1
ATOM 3781 O O . ASP A 1 472 ? -16.569 -21.467 -6.554 1.00 90.38 472 ASP A O 1
ATOM 3785 N N . SER A 1 473 ? -16.055 -20.524 -8.513 1.00 91.44 473 SER A N 1
ATOM 3786 C CA . SER A 1 473 ? -16.387 -19.160 -8.084 1.00 91.44 473 SER A CA 1
ATOM 3787 C C . SER A 1 473 ? -17.879 -18.963 -7.783 1.00 91.44 473 SER A C 1
ATOM 3789 O O . SER A 1 473 ? -18.241 -17.979 -7.139 1.00 91.44 473 SER A O 1
ATOM 3791 N N . ARG A 1 474 ? -18.752 -19.894 -8.186 1.00 91.50 474 ARG A N 1
ATOM 3792 C CA . ARG A 1 474 ? -20.181 -19.900 -7.848 1.00 91.50 474 ARG A CA 1
ATOM 3793 C C . ARG A 1 474 ? -20.426 -19.863 -6.342 1.00 91.50 474 ARG A C 1
ATOM 3795 O O . ARG A 1 474 ? -21.297 -19.114 -5.901 1.00 91.50 474 ARG A O 1
ATOM 3802 N N . GLU A 1 475 ? -19.647 -20.601 -5.554 1.00 89.06 475 GLU A N 1
ATOM 3803 C CA . GLU A 1 475 ? -19.773 -20.570 -4.091 1.00 89.06 475 GLU A CA 1
ATOM 3804 C C . GLU A 1 475 ? -19.412 -19.188 -3.538 1.00 89.06 475 GLU A C 1
ATOM 3806 O O . GLU A 1 475 ? -20.111 -18.643 -2.684 1.00 89.06 475 GLU A O 1
ATOM 3811 N N . ARG A 1 476 ? -18.405 -18.534 -4.126 1.00 90.38 476 ARG A N 1
ATOM 3812 C CA . ARG A 1 476 ? -18.059 -17.147 -3.796 1.00 90.38 476 ARG A CA 1
ATOM 3813 C C . ARG A 1 476 ? -19.200 -16.182 -4.108 1.00 90.38 476 ARG A C 1
ATOM 3815 O O . ARG A 1 476 ? -19.499 -15.329 -3.281 1.00 90.38 476 ARG A O 1
ATOM 3822 N N . ILE A 1 477 ? -19.857 -16.327 -5.260 1.00 92.44 477 ILE A N 1
ATOM 3823 C CA . ILE A 1 477 ? -21.012 -15.497 -5.640 1.00 92.44 477 ILE A CA 1
ATOM 3824 C C . ILE A 1 477 ? -22.150 -15.669 -4.625 1.00 92.44 477 ILE A C 1
ATOM 3826 O O . ILE A 1 477 ? -22.726 -14.677 -4.183 1.00 92.44 477 ILE A O 1
ATOM 3830 N N . LYS A 1 478 ? -22.450 -16.905 -4.200 1.00 92.19 478 LYS A N 1
ATOM 3831 C CA . LYS A 1 478 ? -23.457 -17.165 -3.155 1.00 92.19 478 LYS A CA 1
ATOM 3832 C C . LYS A 1 478 ? -23.105 -16.468 -1.839 1.00 92.19 478 LYS A C 1
ATOM 3834 O O . LYS A 1 478 ? -23.971 -15.844 -1.231 1.00 92.19 478 LYS A O 1
ATOM 3839 N N . LEU A 1 479 ? -21.841 -16.537 -1.416 1.00 92.44 479 LEU A N 1
ATOM 3840 C CA . LEU A 1 479 ? -21.372 -15.879 -0.194 1.00 92.44 479 LEU A CA 1
ATOM 3841 C C . LEU A 1 479 ? -21.418 -14.347 -0.299 1.00 92.44 479 LEU A C 1
ATOM 3843 O O . LEU A 1 479 ? -21.836 -13.693 0.652 1.00 92.44 479 LEU A O 1
ATOM 3847 N N . LEU A 1 480 ? -21.061 -13.771 -1.451 1.00 94.19 480 LEU A N 1
ATOM 3848 C CA . LEU A 1 480 ? -21.191 -12.330 -1.694 1.00 94.19 480 LEU A CA 1
ATOM 3849 C C . LEU A 1 480 ? -22.656 -11.879 -1.644 1.00 94.19 480 LEU A C 1
ATOM 3851 O O . LEU A 1 480 ? -22.948 -10.860 -1.029 1.00 94.19 480 LEU A O 1
ATOM 3855 N N . ARG A 1 481 ? -23.586 -12.656 -2.215 1.00 95.19 481 ARG A N 1
ATOM 3856 C CA . ARG A 1 481 ? -25.033 -12.388 -2.112 1.00 95.19 481 ARG A CA 1
ATOM 3857 C C . ARG A 1 481 ? -25.530 -12.463 -0.673 1.00 95.19 481 ARG A C 1
ATOM 3859 O O . ARG A 1 481 ? -26.324 -11.628 -0.262 1.00 95.19 481 ARG A O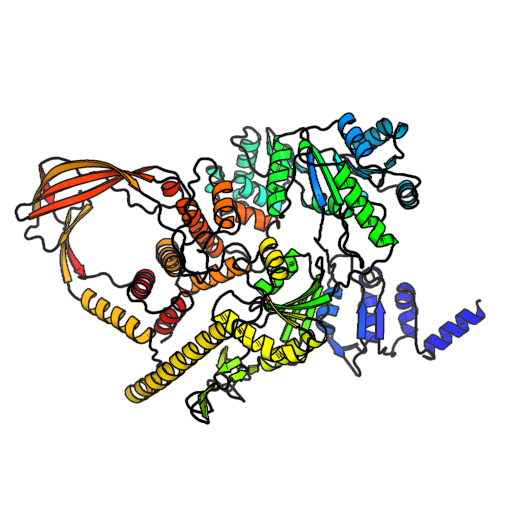 1
ATOM 3866 N N . LYS A 1 482 ? -25.029 -13.423 0.112 1.00 93.12 482 LYS A N 1
ATOM 3867 C CA . LYS A 1 482 ? -25.339 -13.515 1.543 1.00 93.12 482 LYS A CA 1
ATOM 3868 C C . LYS A 1 482 ? -24.870 -12.275 2.306 1.00 93.12 482 LYS A C 1
ATOM 3870 O O . LYS A 1 482 ? -25.633 -11.745 3.096 1.00 93.12 482 LYS A O 1
ATOM 3875 N N . LEU A 1 483 ? -23.653 -11.796 2.046 1.00 94.50 483 LEU A N 1
ATOM 3876 C CA . LEU A 1 483 ? -23.160 -10.550 2.640 1.00 94.50 483 LEU A CA 1
ATOM 3877 C C . LEU A 1 483 ? -23.949 -9.325 2.165 1.00 94.50 483 LEU A C 1
ATOM 3879 O O . LEU A 1 483 ? -24.160 -8.403 2.940 1.00 94.50 483 LEU A O 1
ATOM 3883 N N . ALA A 1 484 ? -24.394 -9.313 0.908 1.00 95.50 484 ALA A N 1
ATOM 3884 C CA . ALA A 1 484 ? -25.207 -8.228 0.371 1.00 95.50 484 ALA A CA 1
ATOM 3885 C C . ALA A 1 484 ? -26.563 -8.132 1.088 1.00 95.50 484 ALA A C 1
ATOM 3887 O O . ALA A 1 484 ? -26.987 -7.032 1.398 1.00 95.50 484 ALA A O 1
ATOM 3888 N N . LEU A 1 485 ? -27.180 -9.264 1.449 1.00 95.06 485 LEU A N 1
ATOM 3889 C CA . LEU A 1 485 ? -28.401 -9.297 2.270 1.00 95.06 485 LEU A CA 1
ATOM 3890 C C . LEU A 1 485 ? -28.214 -8.718 3.685 1.00 95.06 485 LEU A C 1
ATOM 3892 O O . LEU A 1 485 ? -29.192 -8.334 4.320 1.00 95.06 485 LEU A O 1
ATOM 3896 N N . GLU A 1 486 ? -26.981 -8.691 4.196 1.00 93.44 486 GLU A N 1
ATOM 3897 C CA . GLU A 1 486 ? -26.639 -8.108 5.501 1.00 93.44 486 GLU A CA 1
ATOM 3898 C C . GLU A 1 486 ? -26.316 -6.602 5.399 1.00 93.44 486 GLU A C 1
ATOM 3900 O O . GLU A 1 486 ? -26.165 -5.933 6.422 1.00 93.44 486 GLU A O 1
ATOM 3905 N N . ALA A 1 487 ? -26.196 -6.065 4.180 1.00 94.12 487 ALA A N 1
ATOM 3906 C CA . ALA A 1 487 ? -25.811 -4.687 3.908 1.00 94.12 487 ALA A CA 1
ATOM 3907 C C . ALA A 1 487 ? -26.968 -3.887 3.300 1.00 94.12 487 ALA A C 1
ATOM 3909 O O . ALA A 1 487 ? -27.805 -4.405 2.568 1.00 94.12 487 ALA A O 1
ATOM 3910 N N . GLU A 1 488 ? -26.988 -2.583 3.556 1.00 91.56 488 GLU A N 1
ATOM 3911 C CA . GLU A 1 488 ? -27.959 -1.690 2.924 1.00 91.56 488 GLU A CA 1
ATOM 3912 C C . GLU A 1 488 ? -27.493 -1.246 1.531 1.00 91.56 488 GLU A C 1
ATOM 3914 O O . GLU A 1 488 ? -28.293 -1.109 0.596 1.00 91.56 488 GLU A O 1
ATOM 3919 N N . HIS A 1 489 ? -26.176 -1.068 1.389 1.00 93.69 489 HIS A N 1
ATOM 3920 C CA . HIS A 1 489 ? -25.523 -0.618 0.166 1.00 93.69 489 HIS A CA 1
ATOM 3921 C C . HIS A 1 489 ? -24.321 -1.498 -0.183 1.00 93.69 489 HIS A C 1
ATOM 3923 O O . HIS A 1 489 ? -23.596 -1.973 0.698 1.00 93.69 489 HIS A O 1
ATOM 3929 N N . VAL A 1 490 ? -24.067 -1.661 -1.483 1.00 96.75 490 VAL A N 1
ATOM 3930 C CA . VAL A 1 490 ? -22.841 -2.282 -2.005 1.00 96.75 490 VAL A CA 1
ATOM 3931 C C . VAL A 1 490 ? -21.990 -1.225 -2.687 1.00 96.75 490 VAL A C 1
ATOM 3933 O O . VAL A 1 490 ? -22.471 -0.458 -3.520 1.00 96.75 490 VAL A O 1
ATOM 3936 N N . ILE A 1 491 ? -20.700 -1.230 -2.376 1.00 97.00 491 ILE A N 1
ATOM 3937 C CA . ILE A 1 491 ? -19.683 -0.432 -3.051 1.00 97.00 491 ILE A CA 1
ATOM 3938 C C . ILE A 1 491 ? -18.643 -1.380 -3.640 1.00 97.00 491 ILE A C 1
ATOM 3940 O O . ILE A 1 491 ? -18.118 -2.245 -2.939 1.00 97.00 491 ILE A O 1
ATOM 3944 N N . VAL A 1 492 ? -18.306 -1.206 -4.917 1.00 97.69 492 VAL A N 1
ATOM 3945 C CA . VAL A 1 492 ? -17.201 -1.940 -5.545 1.00 97.69 492 VAL A CA 1
ATOM 3946 C C . VAL A 1 492 ? -16.002 -1.024 -5.770 1.00 97.69 492 VAL A C 1
ATOM 3948 O O . VAL A 1 492 ? -16.083 -0.014 -6.471 1.00 97.69 492 VAL A O 1
ATOM 3951 N N . GLY A 1 493 ? -14.876 -1.389 -5.162 1.00 96.94 493 GLY A N 1
ATOM 3952 C CA . GLY A 1 493 ? -13.599 -0.678 -5.193 1.00 96.94 493 GLY A CA 1
ATOM 3953 C C . GLY A 1 493 ? -12.513 -1.441 -5.950 1.00 96.94 493 GLY A C 1
ATOM 3954 O O . GLY A 1 493 ? -11.415 -1.624 -5.427 1.00 96.94 493 GLY A O 1
ATOM 3955 N N . THR A 1 494 ? -12.827 -1.955 -7.140 1.00 96.19 494 THR A N 1
ATOM 3956 C CA . THR A 1 494 ? -11.857 -2.639 -8.008 1.00 96.19 494 THR A CA 1
ATOM 3957 C C . THR A 1 494 ? -10.861 -1.660 -8.630 1.00 96.19 494 THR A C 1
ATOM 3959 O O . THR A 1 494 ? -11.040 -0.439 -8.565 1.00 96.19 494 THR A O 1
ATOM 3962 N N . ASP A 1 495 ? -9.799 -2.195 -9.234 1.00 94.50 495 ASP A N 1
ATOM 3963 C CA . ASP A 1 495 ? -8.789 -1.412 -9.953 1.00 94.50 495 ASP A CA 1
ATOM 3964 C C . ASP A 1 495 ? -9.403 -0.390 -10.933 1.00 94.50 495 ASP A C 1
ATOM 3966 O O . ASP A 1 495 ? -10.422 -0.680 -11.568 1.00 94.50 495 ASP A O 1
ATOM 3970 N N . PRO A 1 496 ? -8.811 0.812 -11.062 1.00 91.00 496 PRO A N 1
ATOM 3971 C CA . PRO A 1 496 ? -9.324 1.877 -11.917 1.00 91.00 496 PRO A CA 1
ATOM 3972 C C . PRO A 1 496 ? -8.916 1.637 -13.379 1.00 91.00 496 PRO A C 1
ATOM 3974 O O . PRO A 1 496 ? -8.248 2.468 -13.979 1.00 91.00 496 PRO A O 1
ATOM 3977 N N . ASP A 1 497 ? -9.230 0.470 -13.940 1.00 90.88 497 ASP A N 1
ATOM 3978 C CA . ASP A 1 497 ? -8.992 0.135 -15.344 1.00 90.88 497 ASP A CA 1
ATOM 3979 C C . ASP A 1 497 ? -10.202 -0.586 -15.959 1.00 90.88 497 ASP A C 1
ATOM 3981 O O . ASP A 1 497 ? -11.187 -0.903 -15.291 1.00 90.88 497 ASP A O 1
ATOM 3985 N N . ARG A 1 498 ? -10.141 -0.858 -17.268 1.00 91.69 498 ARG A N 1
ATOM 3986 C CA . ARG A 1 498 ? -11.233 -1.540 -17.988 1.00 91.69 498 ARG A CA 1
ATOM 3987 C C . ARG A 1 498 ? -11.534 -2.930 -17.421 1.00 91.69 498 ARG A C 1
ATOM 3989 O O . ARG A 1 498 ? -12.672 -3.387 -17.471 1.00 91.69 498 ARG A O 1
ATOM 3996 N N . GLU A 1 499 ? -10.511 -3.624 -16.924 1.00 91.38 499 GLU A N 1
ATOM 3997 C CA . GLU A 1 499 ? -10.659 -4.949 -16.325 1.00 91.38 499 GLU A CA 1
ATOM 3998 C C . GLU A 1 499 ? -11.395 -4.863 -14.983 1.00 91.38 499 GLU A C 1
ATOM 4000 O O . GLU A 1 499 ? -12.361 -5.595 -14.768 1.00 91.38 499 GLU A O 1
ATOM 4005 N N . GLY A 1 500 ? -10.994 -3.929 -14.121 1.00 94.44 500 GLY A N 1
ATOM 4006 C CA . GLY A 1 500 ? -11.639 -3.641 -12.851 1.00 94.44 500 GLY A CA 1
ATOM 4007 C C . GLY A 1 500 ? -13.074 -3.151 -13.014 1.00 94.44 500 GLY A C 1
ATOM 4008 O O . GLY A 1 500 ? -13.934 -3.580 -12.244 1.00 94.44 500 GLY A O 1
ATOM 4009 N N . GLU A 1 501 ? -13.370 -2.345 -14.038 1.00 95.38 501 GLU A N 1
ATOM 4010 C CA . GLU A 1 501 ? -14.741 -1.917 -14.340 1.00 95.38 501 GLU A CA 1
ATOM 4011 C C . GLU A 1 501 ? -15.619 -3.098 -14.780 1.00 95.38 501 GLU A C 1
ATOM 4013 O O . GLU A 1 501 ? -16.753 -3.221 -14.324 1.00 95.38 501 GLU A O 1
ATOM 4018 N N . LYS A 1 502 ? -15.088 -4.042 -15.574 1.00 95.81 502 LYS A N 1
ATOM 4019 C CA . LYS A 1 502 ? -15.814 -5.279 -15.906 1.00 95.81 502 LYS A CA 1
ATOM 4020 C C . LYS A 1 502 ? -16.070 -6.158 -14.680 1.00 95.81 502 LYS A C 1
ATOM 4022 O O . LYS A 1 502 ? -17.161 -6.714 -14.555 1.00 95.81 502 LYS A O 1
ATOM 4027 N N . ILE A 1 503 ? -15.089 -6.305 -13.784 1.00 96.12 503 ILE A N 1
ATOM 4028 C CA . ILE A 1 503 ? -15.280 -7.054 -12.530 1.00 96.12 503 ILE A CA 1
ATOM 4029 C C . ILE A 1 503 ? -16.373 -6.381 -11.695 1.00 96.12 503 ILE A C 1
ATOM 4031 O O . ILE A 1 503 ? -17.246 -7.067 -11.166 1.00 96.12 503 ILE A O 1
ATOM 4035 N N . ALA A 1 504 ? -16.348 -5.049 -11.600 1.00 96.88 504 ALA A N 1
ATOM 4036 C CA . ALA A 1 504 ? -17.369 -4.299 -10.885 1.00 96.88 504 ALA A CA 1
ATOM 4037 C C . ALA A 1 504 ? -18.752 -4.478 -11.506 1.00 96.88 504 ALA A C 1
ATOM 4039 O O . ALA A 1 504 ? -19.706 -4.716 -10.772 1.00 96.88 504 ALA A O 1
ATOM 4040 N N . TRP A 1 505 ? -18.844 -4.450 -12.834 1.00 96.50 505 TRP A N 1
ATOM 4041 C CA . TRP A 1 505 ? -20.076 -4.724 -13.561 1.00 96.50 505 TRP A CA 1
ATOM 4042 C C . TRP A 1 505 ? -20.630 -6.120 -13.236 1.00 96.50 505 TRP A C 1
ATOM 4044 O O . TRP A 1 505 ? -21.782 -6.227 -12.823 1.00 96.50 505 TRP A O 1
ATOM 4054 N N . ASP A 1 506 ? -19.808 -7.177 -13.296 1.00 95.50 506 ASP A N 1
ATOM 4055 C CA . ASP A 1 506 ? -20.247 -8.542 -12.952 1.00 95.50 506 ASP A CA 1
ATOM 4056 C C . ASP A 1 506 ? -20.749 -8.649 -11.514 1.00 95.50 506 ASP A C 1
ATOM 4058 O O . ASP A 1 506 ? -21.815 -9.207 -11.252 1.00 95.50 506 ASP A O 1
ATOM 4062 N N . VAL A 1 507 ? -19.965 -8.129 -10.569 1.00 95.88 507 VAL A N 1
ATOM 4063 C CA . VAL A 1 507 ? -20.296 -8.197 -9.147 1.00 95.88 507 VAL A CA 1
ATOM 4064 C C . VAL A 1 507 ? -21.579 -7.419 -8.875 1.00 95.88 507 VAL A C 1
ATOM 4066 O O . VAL A 1 507 ? -22.486 -7.954 -8.245 1.00 95.88 507 VAL A O 1
ATOM 4069 N N . LEU A 1 508 ? -21.703 -6.192 -9.378 1.00 95.06 508 LEU A N 1
ATOM 4070 C CA . LEU A 1 508 ? -22.884 -5.372 -9.129 1.00 95.06 508 LEU A CA 1
ATOM 4071 C C . LEU A 1 508 ? -24.136 -5.943 -9.787 1.00 95.06 508 LEU A C 1
ATOM 4073 O O . LEU A 1 508 ? -25.160 -5.991 -9.119 1.00 95.06 508 LEU A O 1
ATOM 4077 N N . MET A 1 509 ? -24.066 -6.474 -11.010 1.00 93.62 509 MET A N 1
ATOM 4078 C CA . MET A 1 509 ? -25.209 -7.161 -11.631 1.00 93.62 509 MET A CA 1
ATOM 4079 C C . MET A 1 509 ? -25.686 -8.370 -10.814 1.00 93.62 509 MET A C 1
ATOM 4081 O O . MET A 1 509 ? -26.869 -8.703 -10.810 1.00 93.62 509 MET A O 1
ATOM 4085 N N . MET A 1 510 ? -24.784 -9.036 -10.087 1.00 94.25 510 MET A N 1
ATOM 4086 C CA . MET A 1 510 ? -25.129 -10.181 -9.240 1.00 94.25 510 MET A CA 1
ATOM 4087 C C . MET A 1 510 ? -25.622 -9.810 -7.842 1.00 94.25 510 MET A C 1
ATOM 4089 O O . MET A 1 510 ? -26.216 -10.679 -7.191 1.00 94.25 510 MET A O 1
ATOM 4093 N N . LEU A 1 511 ? -25.329 -8.595 -7.369 1.00 95.38 511 LEU A N 1
ATOM 4094 C CA . LEU A 1 511 ? -25.599 -8.142 -6.003 1.00 95.38 511 LEU A CA 1
ATOM 4095 C C . LEU A 1 511 ? -26.687 -7.067 -5.915 1.00 95.38 511 LEU A C 1
ATOM 4097 O O . LEU A 1 511 ? -27.366 -7.007 -4.895 1.00 95.38 511 LEU A O 1
ATOM 4101 N N . SER A 1 512 ? -26.892 -6.260 -6.959 1.00 91.50 512 SER A N 1
ATOM 4102 C CA . SER A 1 512 ? -27.874 -5.170 -6.976 1.00 91.50 512 SER A CA 1
ATOM 4103 C C . SER A 1 512 ? -29.309 -5.595 -6.641 1.00 91.50 512 SER A C 1
ATOM 4105 O O . SER A 1 512 ? -29.974 -4.809 -5.974 1.00 91.50 512 SER A O 1
ATOM 4107 N N . PRO A 1 513 ? -29.796 -6.820 -6.956 1.00 94.25 513 PRO A N 1
ATOM 4108 C CA . PRO A 1 513 ? -31.142 -7.231 -6.543 1.00 94.25 513 PRO A CA 1
ATOM 4109 C C . PRO A 1 513 ? -31.315 -7.401 -5.026 1.00 94.25 513 PRO A C 1
ATOM 4111 O O . PRO A 1 513 ? -32.440 -7.535 -4.555 1.00 94.25 513 PRO A O 1
ATOM 4114 N N . TYR A 1 514 ? -30.217 -7.453 -4.266 1.00 92.75 514 TYR A N 1
ATOM 4115 C CA . TYR A 1 514 ? -30.220 -7.719 -2.826 1.00 92.75 514 TYR A CA 1
ATOM 4116 C C . TYR A 1 514 ? -30.038 -6.457 -1.974 1.00 92.75 514 TYR A C 1
ATOM 4118 O O . TYR A 1 514 ? -30.127 -6.556 -0.754 1.00 92.75 514 TYR A O 1
ATOM 4126 N N . VAL A 1 515 ? -29.778 -5.292 -2.582 1.00 92.75 515 VAL A N 1
ATOM 4127 C CA . VAL A 1 515 ? -29.451 -4.045 -1.868 1.00 92.75 515 VAL A CA 1
ATOM 4128 C C . VAL A 1 515 ? -30.197 -2.838 -2.418 1.00 92.75 515 VAL A C 1
ATOM 4130 O O . VAL A 1 515 ? -30.658 -2.845 -3.555 1.00 92.75 515 VAL A O 1
ATOM 4133 N N . ARG A 1 516 ? -30.292 -1.768 -1.617 1.00 89.81 516 ARG A N 1
ATOM 4134 C CA . ARG A 1 516 ? -30.977 -0.531 -2.028 1.00 89.81 516 ARG A CA 1
ATOM 4135 C C . ARG A 1 516 ? -30.192 0.248 -3.070 1.00 89.81 516 ARG A C 1
ATOM 4137 O O . ARG A 1 516 ? -30.777 0.806 -3.991 1.00 89.81 516 ARG A O 1
ATOM 4144 N N . THR A 1 517 ? -28.874 0.327 -2.899 1.00 92.62 517 THR A N 1
ATOM 4145 C CA . THR A 1 517 ? -27.999 1.020 -3.848 1.00 92.62 517 THR A CA 1
ATOM 4146 C C . THR A 1 517 ? -26.709 0.242 -4.072 1.00 92.62 517 THR A C 1
ATOM 4148 O O . THR A 1 517 ? -26.175 -0.419 -3.177 1.00 92.62 517 THR A O 1
ATOM 4151 N N . ALA A 1 518 ? -26.219 0.336 -5.301 1.00 94.06 518 ALA A N 1
ATOM 4152 C CA . ALA A 1 518 ? -24.987 -0.262 -5.779 1.00 94.06 518 ALA A CA 1
ATOM 4153 C C . ALA A 1 518 ? -24.144 0.854 -6.397 1.00 94.06 518 ALA A C 1
ATOM 4155 O O . ALA A 1 518 ? -24.630 1.573 -7.263 1.00 94.06 518 ALA A O 1
ATOM 4156 N N . ARG A 1 519 ? -22.910 1.039 -5.930 1.00 95.69 519 ARG A N 1
ATOM 4157 C CA . ARG A 1 519 ? -22.034 2.137 -6.365 1.00 95.69 519 ARG A CA 1
ATOM 4158 C C . ARG A 1 519 ? -20.621 1.649 -6.664 1.00 95.69 519 ARG A C 1
ATOM 4160 O O . ARG A 1 519 ? -20.186 0.598 -6.188 1.00 95.69 519 ARG A O 1
ATOM 4167 N N . ARG A 1 520 ? -19.876 2.449 -7.420 1.00 96.12 520 ARG A N 1
ATOM 4168 C CA . ARG A 1 520 ? -18.466 2.245 -7.751 1.00 96.12 520 ARG A CA 1
ATOM 4169 C C . ARG A 1 520 ? -17.612 3.296 -7.034 1.00 96.12 520 ARG A C 1
ATOM 4171 O O . ARG A 1 520 ? -17.917 4.484 -7.088 1.00 96.12 520 ARG A O 1
ATOM 4178 N N . ALA A 1 521 ? -16.544 2.851 -6.373 1.00 95.88 521 ALA A N 1
ATOM 4179 C CA . ALA A 1 521 ? -15.547 3.711 -5.730 1.00 95.88 521 ALA A CA 1
ATOM 4180 C C . ALA A 1 521 ? -14.215 3.626 -6.479 1.00 95.88 521 ALA A C 1
ATOM 4182 O O . ALA A 1 521 ? -13.588 2.568 -6.500 1.00 95.88 521 ALA A O 1
ATOM 4183 N N . GLU A 1 522 ? -13.769 4.724 -7.077 1.00 93.50 522 GLU A N 1
ATOM 4184 C CA . GLU A 1 522 ? -12.535 4.771 -7.861 1.00 93.50 522 GLU A CA 1
ATOM 4185 C C . GLU A 1 522 ? -11.388 5.401 -7.064 1.00 93.50 522 GLU A C 1
ATOM 4187 O O . GLU A 1 522 ? -11.561 6.419 -6.402 1.00 93.50 522 GLU A O 1
ATOM 4192 N N . PHE A 1 523 ? -10.208 4.780 -7.101 1.00 94.06 523 PHE A N 1
ATOM 4193 C CA . PHE A 1 523 ? -9.002 5.302 -6.460 1.00 94.06 523 PHE A CA 1
ATOM 4194 C C . PHE A 1 523 ? -7.745 4.788 -7.168 1.00 94.06 523 PHE A C 1
ATOM 4196 O O . PHE A 1 523 ? -7.651 3.615 -7.533 1.00 94.06 523 PHE A O 1
ATOM 4203 N N . HIS A 1 524 ? -6.747 5.661 -7.321 1.00 92.75 524 HIS A N 1
ATOM 4204 C CA . HIS A 1 524 ? -5.474 5.347 -7.990 1.00 92.75 524 HIS A CA 1
ATOM 4205 C C . HIS A 1 524 ? -4.334 5.002 -7.018 1.00 92.75 524 HIS A C 1
ATOM 4207 O O . HIS A 1 524 ? -3.234 4.653 -7.446 1.00 92.75 524 HIS A O 1
ATOM 4213 N N . GLU A 1 525 ? -4.590 5.064 -5.712 1.00 93.81 525 GLU A N 1
ATOM 4214 C CA . GLU A 1 525 ? -3.674 4.650 -4.652 1.00 93.81 525 GLU A CA 1
ATOM 4215 C C . GLU A 1 525 ? -4.461 4.028 -3.489 1.00 93.81 525 GLU A C 1
ATOM 4217 O O . GLU A 1 525 ? -5.560 4.469 -3.154 1.00 93.81 525 GLU A O 1
ATOM 4222 N N . VAL A 1 526 ? -3.907 2.987 -2.864 1.00 95.12 526 VAL A N 1
ATOM 4223 C CA . VAL A 1 526 ? -4.527 2.328 -1.705 1.00 95.12 526 VAL A CA 1
ATOM 4224 C C . VAL A 1 526 ? -4.042 3.029 -0.435 1.00 95.12 526 VAL A C 1
ATOM 4226 O O . VAL A 1 526 ? -3.189 2.514 0.280 1.00 95.12 526 VAL A O 1
ATOM 4229 N N . THR A 1 527 ? -4.533 4.242 -0.172 1.00 92.56 527 THR A N 1
ATOM 4230 C CA . THR A 1 527 ? -4.193 5.032 1.029 1.00 92.56 527 THR A CA 1
ATOM 4231 C C . THR A 1 527 ? -5.450 5.414 1.805 1.00 92.56 527 THR A C 1
ATOM 4233 O O . THR A 1 527 ? -6.536 5.507 1.234 1.00 92.56 527 THR A O 1
ATOM 4236 N N . LYS A 1 528 ? -5.329 5.676 3.114 1.00 90.38 528 LYS A N 1
ATOM 4237 C CA . LYS A 1 528 ? -6.470 6.099 3.945 1.00 90.38 528 LYS A CA 1
ATOM 4238 C C . LYS A 1 528 ? -7.171 7.331 3.362 1.00 90.38 528 LYS A C 1
ATOM 4240 O O . LYS A 1 528 ? -8.393 7.323 3.235 1.00 90.38 528 LYS A O 1
ATOM 4245 N N . LYS A 1 529 ? -6.392 8.347 2.962 1.00 89.06 529 LYS A N 1
ATOM 4246 C CA . LYS A 1 529 ? -6.904 9.587 2.357 1.00 89.06 529 LYS A CA 1
ATOM 4247 C C . LYS A 1 529 ? -7.651 9.291 1.045 1.00 89.06 529 LYS A C 1
ATOM 4249 O O . LYS A 1 529 ? -8.795 9.713 0.913 1.00 89.06 529 LYS A O 1
ATOM 4254 N N . ALA A 1 530 ? -7.078 8.492 0.139 1.00 92.06 530 ALA A N 1
ATOM 4255 C CA . ALA A 1 530 ? -7.725 8.155 -1.132 1.00 92.06 530 ALA A CA 1
ATOM 4256 C C . ALA A 1 530 ? -9.019 7.346 -0.960 1.00 92.06 530 ALA A C 1
ATOM 4258 O O . ALA A 1 530 ? -10.019 7.661 -1.596 1.00 92.06 530 ALA A O 1
ATOM 4259 N N . ILE A 1 531 ? -9.045 6.358 -0.058 1.00 93.88 531 ILE A N 1
ATOM 4260 C CA . ILE A 1 531 ? -10.265 5.586 0.218 1.00 93.88 531 ILE A CA 1
ATOM 4261 C C . ILE A 1 531 ? -11.351 6.469 0.847 1.00 93.88 531 ILE A C 1
ATOM 4263 O O . ILE A 1 531 ? -12.517 6.362 0.481 1.00 93.88 531 ILE A O 1
ATOM 4267 N N . GLN A 1 532 ? -10.995 7.369 1.770 1.00 91.44 532 GLN A N 1
ATOM 4268 C CA . GLN A 1 532 ? -11.957 8.307 2.359 1.00 91.44 532 GLN A CA 1
ATOM 4269 C C . GLN A 1 532 ? -12.518 9.311 1.345 1.00 91.44 532 GLN A C 1
ATOM 4271 O O . GLN A 1 532 ? -13.663 9.734 1.500 1.00 91.44 532 GLN A O 1
ATOM 4276 N N . SER A 1 533 ? -11.734 9.719 0.345 1.00 91.44 533 SER A N 1
ATOM 4277 C CA . SER A 1 533 ? -12.233 10.525 -0.774 1.00 91.44 533 SER A CA 1
ATOM 4278 C C . SER A 1 533 ? -13.137 9.696 -1.687 1.00 91.44 533 SER A C 1
ATOM 4280 O O . SER A 1 533 ? -14.263 10.104 -1.945 1.00 91.44 533 SER A O 1
ATOM 4282 N N . ALA A 1 534 ? -12.727 8.481 -2.060 1.00 92.75 534 ALA A N 1
ATOM 4283 C CA . ALA A 1 534 ? -13.518 7.594 -2.917 1.00 92.75 534 ALA A CA 1
ATOM 4284 C C . ALA A 1 534 ? -14.872 7.197 -2.297 1.00 92.75 534 ALA A C 1
ATOM 4286 O O . ALA A 1 534 ? -15.851 7.019 -3.010 1.00 92.75 534 ALA A O 1
ATOM 4287 N N . LEU A 1 535 ? -14.954 7.082 -0.966 1.00 91.81 535 LEU A N 1
ATOM 4288 C CA . LEU A 1 535 ? -16.215 6.849 -0.249 1.00 91.81 535 LEU A CA 1
ATOM 4289 C C . LEU A 1 535 ? -17.141 8.077 -0.215 1.00 91.81 535 LEU A C 1
ATOM 4291 O O . LEU A 1 535 ? -18.333 7.918 0.039 1.00 91.81 535 LEU A O 1
ATOM 4295 N N . ARG A 1 536 ? -16.608 9.287 -0.429 1.00 90.69 536 ARG A N 1
ATOM 4296 C CA . ARG A 1 536 ? -17.387 10.532 -0.545 1.00 90.69 536 ARG A CA 1
ATOM 4297 C C . ARG A 1 536 ? -17.816 10.806 -1.987 1.00 90.69 536 ARG A C 1
ATOM 4299 O O . ARG A 1 536 ? -18.895 11.343 -2.201 1.00 90.69 536 ARG A O 1
ATOM 4306 N N . GLU A 1 537 ? -17.000 10.397 -2.950 1.00 91.81 537 GLU A N 1
ATOM 4307 C CA . GLU A 1 537 ? -17.183 10.623 -4.388 1.00 91.81 537 GLU A CA 1
ATOM 4308 C C . GLU A 1 537 ? -17.568 9.319 -5.105 1.00 91.81 537 GLU A C 1
ATOM 4310 O O . GLU A 1 537 ? -16.887 8.840 -6.012 1.00 91.81 537 GLU A O 1
ATOM 4315 N N . LEU A 1 538 ? -18.666 8.702 -4.665 1.00 93.88 538 LEU A N 1
ATOM 4316 C CA . LEU A 1 538 ? -19.182 7.484 -5.287 1.00 93.88 538 LEU A CA 1
ATOM 4317 C C . LEU A 1 538 ? -19.823 7.790 -6.642 1.00 93.88 538 LEU A C 1
ATOM 4319 O O . LEU A 1 538 ? -20.619 8.721 -6.763 1.00 93.88 538 LEU A O 1
ATOM 4323 N N . ARG A 1 539 ? -19.546 6.948 -7.640 1.00 94.38 539 ARG A N 1
ATOM 4324 C CA . ARG A 1 539 ? -20.135 7.051 -8.982 1.00 94.38 539 ARG A CA 1
ATOM 4325 C C . ARG A 1 539 ? -20.951 5.818 -9.356 1.00 94.38 539 ARG A C 1
ATOM 4327 O O . ARG A 1 539 ? -20.912 4.789 -8.677 1.00 94.38 539 ARG A O 1
ATOM 4334 N N . GLU A 1 540 ? -21.707 5.940 -10.439 1.00 93.62 540 GLU A N 1
ATOM 4335 C CA . GLU A 1 540 ? -22.306 4.796 -11.129 1.00 93.62 540 GLU A CA 1
ATOM 4336 C C . GLU A 1 540 ? -21.247 4.019 -11.924 1.00 93.62 540 GLU A C 1
ATOM 4338 O O . GLU A 1 540 ? -20.132 4.503 -12.163 1.00 93.62 540 GLU A O 1
ATOM 4343 N N . LEU A 1 541 ? -21.602 2.802 -12.332 1.00 92.50 541 LEU A N 1
ATOM 4344 C CA . LEU A 1 541 ? -20.801 2.034 -13.280 1.00 92.50 541 LEU A CA 1
ATOM 4345 C C . LEU A 1 541 ? -20.728 2.738 -14.633 1.00 92.50 541 LEU A C 1
ATOM 4347 O O . LEU A 1 541 ? -21.728 3.238 -15.145 1.00 92.50 541 LEU A O 1
ATOM 4351 N N . GLU A 1 542 ? -19.551 2.705 -15.247 1.00 92.81 542 GLU A N 1
ATOM 4352 C CA . GLU A 1 542 ? -19.372 3.174 -16.613 1.00 92.81 542 GLU A CA 1
ATOM 4353 C C . GLU A 1 542 ? -19.520 1.998 -17.589 1.00 92.81 542 GLU A C 1
ATOM 4355 O O . GLU A 1 542 ? -18.564 1.284 -17.902 1.00 92.81 542 GLU A O 1
ATOM 4360 N N . GLU A 1 543 ? -20.740 1.791 -18.088 1.00 91.94 543 GLU A N 1
ATOM 4361 C CA . GLU A 1 543 ? -21.071 0.640 -18.942 1.00 91.94 543 GLU A CA 1
ATOM 4362 C C . GLU A 1 543 ? -20.194 0.558 -20.195 1.00 91.94 543 GLU A C 1
ATOM 4364 O O . GLU A 1 543 ? -19.688 -0.514 -20.517 1.00 91.94 543 GLU A O 1
ATOM 4369 N N . LYS A 1 544 ? -19.897 1.694 -20.840 1.00 93.69 544 LYS A N 1
ATOM 4370 C CA . LYS A 1 544 ? -19.039 1.749 -22.038 1.00 93.69 544 LYS A CA 1
ATOM 4371 C C . LYS A 1 544 ? -17.629 1.208 -21.787 1.00 93.69 544 LYS A C 1
ATOM 4373 O O . LYS A 1 544 ? -17.025 0.587 -22.663 1.00 93.69 544 LYS A O 1
ATOM 4378 N N . THR A 1 545 ? -17.095 1.420 -20.587 1.00 92.06 545 THR A N 1
ATOM 4379 C CA . THR A 1 545 ? -15.773 0.921 -20.193 1.00 92.06 545 THR A CA 1
ATOM 4380 C C . THR A 1 545 ? -15.806 -0.598 -19.999 1.00 92.06 545 THR A C 1
ATOM 4382 O O . THR A 1 545 ? -14.890 -1.295 -20.455 1.00 92.06 545 THR A O 1
ATOM 4385 N N . ALA A 1 546 ? -16.886 -1.133 -19.418 1.00 93.06 546 ALA A N 1
ATOM 4386 C CA . ALA A 1 546 ? -17.116 -2.574 -19.336 1.00 93.06 546 ALA A CA 1
ATOM 4387 C C . ALA A 1 546 ? -17.339 -3.200 -20.729 1.00 93.06 546 ALA A C 1
ATOM 4389 O O . ALA A 1 546 ? -16.717 -4.213 -21.048 1.00 93.06 546 ALA A O 1
ATOM 4390 N N . GLU A 1 547 ? -18.135 -2.576 -21.600 1.00 93.81 547 GLU A N 1
ATOM 4391 C CA . GLU A 1 547 ? -18.356 -3.004 -22.989 1.00 93.81 547 GLU A CA 1
ATOM 4392 C C . GLU A 1 547 ? -17.052 -3.059 -23.790 1.00 93.81 547 GLU A C 1
ATOM 4394 O O . GLU A 1 547 ? -16.792 -4.037 -24.495 1.00 93.81 547 GLU A O 1
ATOM 4399 N N . ALA A 1 548 ? -16.177 -2.060 -23.637 1.00 92.50 548 ALA A N 1
ATOM 4400 C CA . ALA A 1 548 ? -14.862 -2.059 -24.271 1.00 92.50 548 ALA A CA 1
ATOM 4401 C C . ALA A 1 548 ? -13.999 -3.250 -23.815 1.00 92.50 548 ALA A C 1
ATOM 4403 O O . ALA A 1 548 ? -13.235 -3.811 -24.610 1.00 92.50 548 ALA A O 1
ATOM 4404 N N . GLN A 1 549 ? -14.114 -3.661 -22.547 1.00 93.12 549 GLN A N 1
ATOM 4405 C CA . GLN A 1 549 ? -13.462 -4.870 -22.043 1.00 93.12 549 GLN A CA 1
ATOM 4406 C C . GLN A 1 549 ? -14.075 -6.132 -22.661 1.00 93.12 549 GLN A C 1
ATOM 4408 O O . GLN A 1 549 ? -13.324 -7.009 -23.099 1.00 93.12 549 GLN A O 1
ATOM 4413 N N . ILE A 1 550 ? -15.406 -6.206 -22.748 1.00 94.19 550 ILE A N 1
ATOM 4414 C CA . ILE A 1 550 ? -16.136 -7.338 -23.334 1.00 94.19 550 ILE A CA 1
ATOM 4415 C C . ILE A 1 550 ? -15.739 -7.525 -24.799 1.00 94.19 550 ILE A C 1
ATOM 4417 O O . ILE A 1 550 ? -15.329 -8.620 -25.187 1.00 94.19 550 ILE A O 1
ATOM 4421 N N . ALA A 1 551 ? -15.788 -6.458 -25.599 1.00 93.25 551 ALA A N 1
ATOM 4422 C CA . ALA A 1 551 ? -15.425 -6.484 -27.014 1.00 93.25 551 ALA A CA 1
ATOM 4423 C C . ALA A 1 551 ? -13.990 -6.990 -27.213 1.00 93.25 551 ALA A C 1
ATOM 4425 O O . ALA A 1 551 ? -13.747 -7.902 -28.006 1.00 93.25 551 ALA A O 1
ATOM 4426 N N . ARG A 1 552 ? -13.045 -6.474 -26.416 1.00 90.12 552 ARG A N 1
ATOM 4427 C CA . ARG A 1 552 ? -11.658 -6.948 -26.413 1.00 90.12 552 ARG A CA 1
ATOM 4428 C C . ARG A 1 552 ? -11.563 -8.435 -26.050 1.00 90.12 552 ARG A C 1
ATOM 4430 O O . ARG A 1 552 ? -10.828 -9.181 -26.694 1.00 90.12 552 ARG A O 1
ATOM 4437 N N . ARG A 1 553 ? -12.278 -8.882 -25.013 1.00 91.62 553 ARG A N 1
ATOM 4438 C CA . ARG A 1 553 ? -12.250 -10.280 -24.557 1.00 91.62 553 ARG A CA 1
ATOM 4439 C C . ARG A 1 553 ? -12.788 -11.232 -25.627 1.00 91.62 553 ARG A C 1
ATOM 4441 O O . ARG A 1 553 ? -12.230 -12.318 -25.789 1.00 91.62 553 ARG A O 1
ATOM 4448 N N . VAL A 1 554 ? -13.832 -10.824 -26.350 1.00 93.19 554 VAL A N 1
ATOM 4449 C CA . VAL A 1 554 ? -14.399 -11.559 -27.490 1.00 93.19 554 VAL A CA 1
ATOM 4450 C C . VAL A 1 554 ? -13.411 -11.614 -28.654 1.00 93.19 554 VAL A C 1
ATOM 4452 O O . VAL A 1 554 ? -13.162 -12.701 -29.174 1.00 93.19 554 VAL A O 1
ATOM 4455 N N . GLU A 1 555 ? -12.787 -10.489 -29.012 1.00 91.19 555 GLU A N 1
ATOM 4456 C CA . GLU A 1 555 ? -11.758 -10.436 -30.057 1.00 91.19 555 GLU A CA 1
ATOM 4457 C C . GLU A 1 555 ? -10.607 -11.412 -29.749 1.00 91.19 555 GLU A C 1
ATOM 4459 O O . GLU A 1 555 ? -10.294 -12.297 -30.553 1.00 91.19 555 GLU A O 1
ATOM 4464 N N . ASP A 1 556 ? -10.024 -11.311 -28.550 1.00 88.19 556 ASP A N 1
ATOM 4465 C CA . ASP A 1 556 ? -8.933 -12.180 -28.099 1.00 88.19 556 ASP A CA 1
ATOM 4466 C C . ASP A 1 556 ? -9.348 -13.664 -28.106 1.00 88.19 556 ASP A C 1
ATOM 4468 O O . ASP A 1 556 ? -8.541 -14.543 -28.427 1.00 88.19 556 ASP A O 1
ATOM 4472 N N . ARG A 1 557 ? -10.613 -13.960 -27.773 1.00 89.69 557 ARG A N 1
ATOM 4473 C CA . ARG A 1 557 ? -11.168 -15.319 -27.771 1.00 89.69 557 ARG A CA 1
ATOM 4474 C C . ARG A 1 557 ? -11.300 -15.878 -29.184 1.00 89.69 557 ARG A C 1
ATOM 4476 O O . ARG A 1 557 ? -10.819 -16.983 -29.426 1.00 89.69 557 ARG A O 1
ATOM 4483 N N . TRP A 1 558 ? -11.931 -15.147 -30.099 1.00 91.12 558 TRP A N 1
ATOM 4484 C CA . TRP A 1 558 ? -12.182 -15.608 -31.465 1.00 91.12 558 TRP A CA 1
ATOM 4485 C C . TRP A 1 558 ? -10.889 -15.814 -32.247 1.00 91.12 558 TRP A C 1
ATOM 4487 O O . TRP A 1 558 ? -10.655 -16.912 -32.756 1.00 91.12 558 TRP A O 1
ATOM 4497 N N . PHE A 1 559 ? -10.013 -14.804 -32.290 1.00 89.88 559 PHE A N 1
ATOM 4498 C CA . PHE A 1 559 ? -8.728 -14.938 -32.977 1.00 89.88 559 PHE A CA 1
ATOM 4499 C C . PHE A 1 559 ? -7.848 -15.987 -32.302 1.00 89.88 559 PHE A C 1
ATOM 4501 O O . PHE A 1 559 ? -7.255 -16.820 -32.985 1.00 89.88 559 PHE A O 1
ATOM 4508 N N . GLY A 1 560 ? -7.790 -15.983 -30.967 1.00 88.38 560 GLY A N 1
ATOM 4509 C CA . GLY A 1 560 ? -6.966 -16.919 -30.213 1.00 88.38 560 GLY A CA 1
ATOM 4510 C C . GLY A 1 560 ? -7.342 -18.374 -30.482 1.00 88.38 560 GLY A C 1
ATOM 4511 O O . GLY A 1 560 ? -6.485 -19.171 -30.861 1.00 88.38 560 GLY A O 1
ATOM 4512 N N . PHE A 1 561 ? -8.622 -18.729 -30.347 1.00 87.31 561 PHE A N 1
ATOM 4513 C CA . PHE A 1 561 ? -9.077 -20.104 -30.573 1.00 87.31 561 PHE A CA 1
ATOM 4514 C C . PHE A 1 561 ? -8.947 -20.503 -32.038 1.00 87.31 561 PHE A C 1
ATOM 4516 O O . PHE A 1 561 ? -8.406 -21.570 -32.325 1.00 87.31 561 PHE A O 1
ATOM 4523 N N . ARG A 1 562 ? -9.357 -19.635 -32.971 1.00 90.19 562 ARG A N 1
ATOM 4524 C CA . ARG A 1 562 ? -9.339 -19.984 -34.391 1.00 90.19 562 ARG A CA 1
ATOM 4525 C C . ARG A 1 562 ? -7.926 -20.180 -34.933 1.00 90.19 562 ARG A C 1
ATOM 4527 O O . ARG A 1 562 ? -7.677 -21.152 -35.642 1.00 90.19 562 ARG A O 1
ATOM 4534 N N . LEU A 1 563 ? -6.990 -19.299 -34.579 1.00 90.69 563 LEU A N 1
ATOM 4535 C CA . LEU A 1 563 ? -5.589 -19.450 -34.977 1.00 90.69 563 LEU A CA 1
ATOM 4536 C C . LEU A 1 563 ? -4.942 -20.660 -34.293 1.00 90.69 563 LEU A C 1
ATOM 4538 O O . LEU A 1 563 ? -4.173 -21.380 -34.926 1.00 90.69 563 LEU A O 1
ATOM 4542 N N . SER A 1 564 ? -5.280 -20.916 -33.024 1.00 89.56 564 SER A N 1
ATOM 4543 C CA . SER A 1 564 ? -4.783 -22.098 -32.314 1.00 89.56 564 SER A CA 1
ATOM 4544 C C . SER A 1 564 ? -5.264 -23.386 -32.984 1.00 89.56 564 SER A C 1
ATOM 4546 O O . SER A 1 564 ? -4.442 -24.251 -33.244 1.00 89.56 564 SER A O 1
ATOM 4548 N N . GLU A 1 565 ? -6.539 -23.501 -33.369 1.00 88.88 565 GLU A N 1
ATOM 4549 C CA . GLU A 1 565 ? -7.045 -24.666 -34.117 1.00 88.88 565 GLU A CA 1
ATOM 4550 C C . GLU A 1 565 ? -6.262 -24.921 -35.413 1.00 88.88 565 GLU A C 1
ATOM 4552 O O . GLU A 1 565 ? -5.962 -26.071 -35.738 1.00 88.88 565 GLU A O 1
ATOM 4557 N N . ILE A 1 566 ? -5.924 -23.861 -36.156 1.00 91.50 566 ILE A N 1
ATOM 4558 C CA . ILE A 1 566 ? -5.146 -23.965 -37.398 1.00 91.50 566 ILE A CA 1
ATOM 4559 C C . ILE A 1 566 ? -3.739 -24.504 -37.102 1.00 91.50 566 ILE A C 1
ATOM 4561 O O . ILE A 1 566 ? -3.304 -25.458 -37.751 1.00 91.50 566 ILE A O 1
ATOM 4565 N N . LEU A 1 567 ? -3.048 -23.948 -36.099 1.00 91.81 567 LEU A N 1
ATOM 4566 C CA . LEU A 1 567 ? -1.721 -24.420 -35.687 1.00 91.81 567 LEU A CA 1
ATOM 4567 C C . LEU A 1 567 ? -1.756 -25.868 -35.195 1.00 91.81 567 LEU A C 1
ATOM 4569 O O . LEU A 1 567 ? -0.962 -26.693 -35.641 1.00 91.81 567 LEU A O 1
ATOM 4573 N N . GLN A 1 568 ? -2.705 -26.196 -34.321 1.00 91.25 568 GLN A N 1
ATOM 4574 C CA . GLN A 1 568 ? -2.841 -27.530 -33.743 1.00 91.25 568 GLN A CA 1
ATOM 4575 C C . GLN A 1 568 ? -3.111 -28.580 -34.825 1.00 91.25 568 GLN A C 1
ATOM 4577 O O . GLN A 1 568 ? -2.553 -29.673 -34.772 1.00 91.25 568 GLN A O 1
ATOM 4582 N N . LYS A 1 569 ? -3.908 -28.252 -35.853 1.00 92.38 569 LYS A N 1
ATOM 4583 C CA . LYS A 1 569 ? -4.112 -29.130 -37.017 1.00 92.38 569 LYS A CA 1
ATOM 4584 C C . LYS A 1 569 ? -2.844 -29.284 -37.853 1.00 92.38 569 LYS A C 1
ATOM 4586 O O . LYS A 1 569 ? -2.527 -30.397 -38.264 1.00 92.38 569 LYS A O 1
ATOM 4591 N N . ARG A 1 570 ? -2.117 -28.189 -38.102 1.00 94.62 570 ARG A N 1
ATOM 4592 C CA . ARG A 1 570 ? -0.906 -28.196 -38.937 1.00 94.62 570 ARG A CA 1
ATOM 4593 C C . ARG A 1 570 ? 0.242 -28.981 -38.301 1.00 94.62 570 ARG A C 1
ATOM 4595 O O . ARG A 1 570 ? 0.902 -29.737 -39.005 1.00 94.62 570 ARG A O 1
ATOM 4602 N N . PHE A 1 571 ? 0.458 -28.811 -36.999 1.00 93.56 571 PHE A N 1
ATOM 4603 C CA . PHE A 1 571 ? 1.580 -29.405 -36.264 1.00 93.56 571 PHE A CA 1
ATOM 4604 C C . PHE A 1 571 ? 1.197 -30.648 -35.447 1.00 93.56 571 PHE A C 1
ATOM 4606 O O . PHE A 1 571 ? 2.067 -31.280 -34.861 1.00 93.56 571 PHE A O 1
ATOM 4613 N N . ARG A 1 572 ? -0.092 -31.021 -35.421 1.00 90.69 572 ARG A N 1
ATOM 4614 C CA . ARG A 1 572 ? -0.649 -32.150 -34.647 1.00 90.69 572 ARG A CA 1
ATOM 4615 C C . ARG A 1 572 ? -0.367 -32.084 -33.140 1.00 90.69 572 ARG A C 1
ATOM 4617 O O . ARG A 1 572 ? -0.376 -33.110 -32.467 1.00 90.69 572 ARG A O 1
ATOM 4624 N N . ASP A 1 573 ? -0.193 -30.882 -32.600 1.00 85.75 573 ASP A N 1
ATOM 4625 C CA . ASP A 1 573 ? 0.020 -30.648 -31.173 1.00 85.75 573 ASP A CA 1
ATOM 4626 C C . ASP A 1 573 ? -1.073 -29.736 -30.618 1.00 85.75 573 ASP A C 1
ATOM 4628 O O . ASP A 1 573 ? -1.194 -28.587 -31.035 1.00 85.75 573 ASP A O 1
ATOM 4632 N N . ARG A 1 574 ? -1.860 -30.245 -29.661 1.00 82.31 574 ARG A N 1
ATOM 4633 C CA . ARG A 1 574 ? -2.963 -29.522 -29.002 1.00 82.31 574 ARG A CA 1
ATOM 4634 C C . ARG A 1 574 ? -2.492 -28.473 -27.989 1.00 82.31 574 ARG A C 1
ATOM 4636 O O . ARG A 1 574 ? -3.306 -27.662 -27.552 1.00 82.31 574 ARG A O 1
ATOM 4643 N N . ASN A 1 575 ? -1.216 -28.477 -27.610 1.00 81.62 575 ASN A N 1
ATOM 4644 C CA . ASN A 1 575 ? -0.662 -27.524 -26.648 1.00 81.62 575 ASN A CA 1
ATOM 4645 C C . ASN A 1 575 ? -0.299 -26.178 -27.285 1.00 81.62 575 ASN A C 1
ATOM 4647 O O . ASN A 1 575 ? -0.142 -25.184 -26.570 1.00 81.62 575 ASN A O 1
ATOM 4651 N N . LEU A 1 576 ? -0.220 -26.119 -28.618 1.00 85.44 576 LEU A N 1
ATOM 4652 C CA . LEU A 1 576 ? 0.072 -24.888 -29.337 1.00 85.44 576 LEU A CA 1
ATOM 4653 C C . LEU A 1 576 ? -1.062 -23.876 -29.194 1.00 85.44 576 LEU A C 1
ATOM 4655 O O . LEU A 1 576 ? -2.251 -24.203 -29.273 1.00 85.44 576 LEU A O 1
ATOM 4659 N N . SER A 1 577 ? -0.666 -22.618 -29.019 1.00 86.31 577 SER A N 1
ATOM 4660 C CA . SER A 1 577 ? -1.586 -21.488 -28.969 1.00 86.31 577 SER A CA 1
ATOM 4661 C C . SER A 1 577 ? -1.085 -20.340 -29.833 1.00 86.31 577 SER A C 1
ATOM 4663 O O . SER A 1 577 ? 0.099 -20.008 -29.795 1.00 86.31 577 SER A O 1
ATOM 4665 N N . ALA A 1 578 ? -1.999 -19.692 -30.546 1.00 87.94 578 ALA A N 1
ATOM 4666 C CA . ALA A 1 578 ? -1.765 -18.438 -31.252 1.00 87.94 578 ALA A CA 1
ATOM 4667 C C . ALA A 1 578 ? -2.659 -17.328 -30.702 1.00 87.94 578 ALA A C 1
ATOM 4669 O O . ALA A 1 578 ? -3.683 -17.576 -30.067 1.00 87.94 578 ALA A O 1
ATOM 4670 N N . GLY A 1 579 ? -2.263 -16.086 -30.956 1.00 86.44 579 GLY A N 1
ATOM 4671 C CA . GLY A 1 579 ? -3.008 -14.913 -30.534 1.00 86.44 579 GLY A CA 1
ATOM 4672 C C . GLY A 1 579 ? -2.552 -13.681 -31.299 1.00 86.44 579 GLY A C 1
ATOM 4673 O O . GLY A 1 579 ? -1.390 -13.581 -31.693 1.00 86.44 579 GLY A O 1
ATOM 4674 N N . ARG A 1 580 ? -3.464 -12.723 -31.471 1.00 88.31 580 ARG A N 1
ATOM 4675 C CA . ARG A 1 580 ? -3.255 -11.536 -32.311 1.00 88.31 580 ARG A CA 1
ATOM 4676 C C . ARG A 1 580 ? -2.003 -10.735 -31.946 1.00 88.31 580 ARG A C 1
ATOM 4678 O O . ARG A 1 580 ? -1.339 -10.228 -32.836 1.00 88.31 580 ARG A O 1
ATOM 4685 N N . ALA A 1 581 ? -1.678 -10.631 -30.657 1.00 89.19 581 ALA A N 1
ATOM 4686 C CA . ALA A 1 581 ? -0.516 -9.876 -30.187 1.00 89.19 581 ALA A CA 1
ATOM 4687 C C . ALA A 1 581 ? 0.750 -10.732 -30.005 1.00 89.19 581 ALA A C 1
ATOM 4689 O O . ALA A 1 581 ? 1.848 -10.243 -30.240 1.00 89.19 581 ALA A O 1
ATOM 4690 N N . GLN A 1 582 ? 0.621 -12.005 -29.612 1.00 90.00 582 GLN A N 1
ATOM 4691 C CA . GLN A 1 582 ? 1.790 -12.865 -29.375 1.00 90.00 582 GLN A CA 1
ATOM 4692 C C . GLN A 1 582 ? 2.471 -13.295 -30.680 1.00 90.00 582 GLN A C 1
ATOM 4694 O O . GLN A 1 582 ? 3.691 -13.407 -30.723 1.00 90.00 582 GLN A O 1
ATOM 4699 N N . THR A 1 583 ? 1.701 -13.492 -31.755 1.00 91.56 583 THR A N 1
ATOM 4700 C CA . THR A 1 583 ? 2.236 -13.940 -33.045 1.00 91.56 583 THR A CA 1
ATOM 4701 C C . THR A 1 583 ? 3.152 -12.894 -33.707 1.00 91.56 583 THR A C 1
ATOM 4703 O O . THR A 1 583 ? 4.266 -13.269 -34.064 1.00 91.56 583 THR A O 1
ATOM 4706 N N . PRO A 1 584 ? 2.786 -11.597 -33.814 1.00 93.94 584 PRO A N 1
ATOM 4707 C CA . PRO A 1 584 ? 3.702 -10.569 -34.322 1.00 93.94 584 PRO A CA 1
ATOM 4708 C C . PRO A 1 584 ? 4.969 -10.415 -33.479 1.00 93.94 584 PRO A C 1
ATOM 4710 O O . PRO A 1 584 ? 6.058 -10.295 -34.028 1.00 93.94 584 PRO A O 1
ATOM 4713 N N . VAL A 1 585 ? 4.839 -10.475 -32.148 1.00 95.62 585 VAL A N 1
ATOM 4714 C CA . VAL A 1 585 ? 5.987 -10.363 -31.235 1.00 95.62 585 VAL A CA 1
ATOM 4715 C C . VAL A 1 585 ? 6.969 -11.517 -31.440 1.00 95.62 585 VAL A C 1
ATOM 4717 O O . VAL A 1 585 ? 8.175 -11.287 -31.503 1.00 95.62 585 VAL A O 1
ATOM 4720 N N . LEU A 1 586 ? 6.469 -12.747 -31.604 1.00 95.62 586 LEU A N 1
ATOM 4721 C CA . LEU A 1 586 ? 7.310 -13.889 -31.961 1.00 95.62 586 LEU A CA 1
ATOM 4722 C C . LEU A 1 586 ? 7.995 -13.684 -33.320 1.00 95.62 586 LEU A C 1
ATOM 4724 O O . LEU A 1 586 ? 9.177 -13.991 -33.449 1.00 95.62 586 LEU A O 1
ATOM 4728 N N . GLY A 1 587 ? 7.282 -13.121 -34.301 1.00 96.38 587 GLY A N 1
ATOM 4729 C CA . GLY A 1 587 ? 7.842 -12.753 -35.605 1.00 96.38 587 GLY A CA 1
ATOM 4730 C C . GLY A 1 587 ? 9.052 -11.826 -35.480 1.00 96.38 587 GLY A C 1
ATOM 4731 O O . GLY A 1 587 ? 10.117 -12.150 -35.996 1.00 96.38 587 GLY A O 1
ATOM 4732 N N . TRP A 1 588 ? 8.941 -10.747 -34.700 1.00 96.56 588 TRP A N 1
ATOM 4733 C CA . TRP A 1 588 ? 10.058 -9.822 -34.460 1.00 96.56 588 TRP A CA 1
ATOM 4734 C C . TRP A 1 588 ? 11.264 -10.505 -33.813 1.00 96.56 588 TRP A C 1
ATOM 4736 O O . TRP A 1 588 ? 12.409 -10.208 -34.150 1.00 96.56 588 TRP A O 1
ATOM 4746 N N . ILE A 1 589 ? 11.023 -11.425 -32.875 1.00 96.56 589 ILE A N 1
ATOM 4747 C CA . ILE A 1 589 ? 12.092 -12.185 -32.219 1.00 96.56 589 ILE A CA 1
ATOM 4748 C C . ILE A 1 589 ? 12.804 -13.089 -33.233 1.00 96.56 589 ILE A C 1
ATOM 4750 O O . ILE A 1 589 ? 14.033 -13.145 -33.230 1.00 96.56 589 ILE A O 1
ATOM 4754 N N . ILE A 1 590 ? 12.060 -13.762 -34.115 1.00 97.12 590 ILE A N 1
ATOM 4755 C CA . ILE A 1 590 ? 12.625 -14.615 -35.171 1.00 97.12 590 ILE A CA 1
ATOM 4756 C C . ILE A 1 590 ? 13.449 -13.778 -36.154 1.00 97.12 590 ILE A C 1
ATOM 4758 O O . ILE A 1 590 ? 14.612 -14.098 -36.389 1.00 97.12 590 ILE A O 1
ATOM 4762 N N . GLU A 1 591 ? 12.895 -12.671 -36.652 1.00 96.50 591 GLU A N 1
ATOM 4763 C CA . GLU A 1 591 ? 13.597 -11.752 -37.556 1.00 96.50 591 GLU A CA 1
ATOM 4764 C C . GLU A 1 591 ? 14.902 -11.247 -36.927 1.00 96.50 591 GLU A C 1
ATOM 4766 O O . GLU A 1 591 ? 15.959 -11.261 -37.562 1.00 96.50 591 GLU A O 1
ATOM 4771 N N . ARG A 1 592 ? 14.872 -10.886 -35.637 1.00 96.50 592 ARG A N 1
ATOM 4772 C CA . ARG A 1 592 ? 16.074 -10.471 -34.911 1.00 96.50 592 ARG A CA 1
ATOM 4773 C C . ARG A 1 592 ? 17.084 -11.606 -34.738 1.00 96.50 592 ARG A C 1
ATOM 4775 O O . ARG A 1 592 ? 18.288 -11.356 -34.805 1.00 96.50 592 ARG A O 1
ATOM 4782 N N . CYS A 1 593 ? 16.637 -12.840 -34.527 1.00 96.19 593 CYS A N 1
ATOM 4783 C CA . CYS A 1 593 ? 17.520 -14.007 -34.498 1.00 96.19 593 CYS A CA 1
ATOM 4784 C C . CYS A 1 593 ? 18.209 -14.229 -35.853 1.00 96.19 593 CYS A C 1
ATOM 4786 O O . CYS A 1 593 ? 19.408 -14.514 -35.888 1.00 96.19 593 CYS A O 1
ATOM 4788 N N . ASP A 1 594 ? 17.491 -14.051 -36.960 1.00 95.94 594 ASP A N 1
ATOM 4789 C CA . ASP A 1 594 ? 18.060 -14.170 -38.304 1.00 95.94 594 ASP A CA 1
ATOM 4790 C C . ASP A 1 594 ? 19.061 -13.047 -38.607 1.00 95.94 594 ASP A C 1
ATOM 4792 O O . ASP A 1 594 ? 20.122 -13.295 -39.186 1.00 95.94 594 ASP A O 1
ATOM 4796 N N . GLU A 1 595 ? 18.793 -11.820 -38.153 1.00 94.44 595 GLU A N 1
ATOM 4797 C CA . GLU A 1 595 ? 19.772 -10.730 -38.197 1.00 94.44 595 GLU A CA 1
ATOM 4798 C C . GLU A 1 595 ? 21.008 -11.024 -37.342 1.00 94.44 595 GLU A C 1
ATOM 4800 O O . GLU A 1 595 ? 22.130 -10.804 -37.796 1.00 94.44 595 GLU A O 1
ATOM 4805 N N . HIS A 1 596 ? 20.826 -11.558 -36.133 1.00 93.88 596 HIS A N 1
ATOM 4806 C CA . HIS A 1 596 ? 21.912 -11.896 -35.212 1.00 93.88 596 HIS A CA 1
ATOM 4807 C C . HIS A 1 596 ? 22.868 -12.952 -35.785 1.00 93.88 596 HIS A C 1
ATOM 4809 O O . HIS A 1 596 ? 24.073 -12.909 -35.538 1.00 93.88 596 HIS A O 1
ATOM 4815 N N . ARG A 1 597 ? 22.359 -13.897 -36.582 1.00 93.62 597 ARG A N 1
ATOM 4816 C CA . ARG A 1 597 ? 23.190 -14.919 -37.241 1.00 93.62 597 ARG A CA 1
ATOM 4817 C C . ARG A 1 597 ? 24.150 -14.328 -38.274 1.00 93.62 597 ARG A C 1
ATOM 4819 O O . ARG A 1 597 ? 25.208 -14.910 -38.514 1.00 93.62 597 ARG A O 1
ATOM 4826 N N . LYS A 1 598 ? 23.817 -13.177 -38.869 1.00 94.38 598 LYS A N 1
ATOM 4827 C CA . LYS A 1 598 ? 24.701 -12.473 -39.809 1.00 94.38 598 LYS A CA 1
ATOM 4828 C C . LYS A 1 598 ? 25.884 -11.884 -39.040 1.00 94.38 598 LYS A C 1
ATOM 4830 O O . LYS A 1 598 ? 25.712 -11.328 -37.958 1.00 94.38 598 LYS A O 1
ATOM 4835 N N . ARG A 1 599 ? 27.090 -11.989 -39.597 1.00 91.62 599 ARG A N 1
ATOM 4836 C CA . ARG A 1 599 ? 28.315 -11.443 -38.994 1.00 91.62 599 ARG A CA 1
ATOM 4837 C C . ARG A 1 599 ? 28.712 -10.145 -39.677 1.00 91.62 599 ARG A C 1
ATOM 4839 O O . ARG A 1 599 ? 28.636 -10.043 -40.897 1.00 91.62 599 ARG A O 1
ATOM 4846 N N . VAL A 1 600 ? 29.166 -9.184 -38.883 1.00 92.38 600 VAL A N 1
ATOM 4847 C CA . VAL A 1 600 ? 29.789 -7.944 -39.354 1.00 92.38 600 VAL A CA 1
ATOM 4848 C C . VAL A 1 600 ? 31.192 -7.840 -38.776 1.00 92.38 600 VAL A C 1
ATOM 4850 O O . VAL A 1 600 ? 31.432 -8.209 -37.620 1.00 92.38 600 VAL A O 1
ATOM 4853 N N . LYS A 1 601 ? 32.133 -7.372 -39.598 1.00 92.81 601 LYS A N 1
ATOM 4854 C CA . LYS A 1 601 ? 33.487 -7.071 -39.143 1.00 92.81 601 LYS A CA 1
ATOM 4855 C C . LYS A 1 601 ? 33.416 -5.751 -38.385 1.00 92.81 601 LYS A C 1
ATOM 4857 O O . LYS A 1 601 ? 32.991 -4.746 -38.943 1.00 92.81 601 LYS A O 1
ATOM 4862 N N . ILE A 1 602 ? 33.837 -5.740 -37.130 1.00 92.56 602 ILE A N 1
ATOM 4863 C CA . ILE A 1 602 ? 34.031 -4.505 -36.369 1.00 92.56 602 ILE A CA 1
ATOM 4864 C C . ILE A 1 602 ? 35.490 -4.399 -35.954 1.00 92.56 602 ILE A C 1
ATOM 4866 O O . ILE A 1 602 ? 36.159 -5.414 -35.749 1.00 92.56 602 ILE A O 1
ATOM 4870 N N . GLY A 1 603 ? 35.976 -3.175 -35.801 1.00 91.75 603 GLY A N 1
ATOM 4871 C CA . GLY A 1 603 ? 37.239 -2.916 -35.125 1.00 91.75 603 GLY A CA 1
ATOM 4872 C C . GLY A 1 603 ? 37.019 -1.968 -33.964 1.00 91.75 603 GLY A C 1
ATOM 4873 O O . GLY A 1 603 ? 36.445 -0.890 -34.123 1.00 91.75 603 GLY A O 1
ATOM 4874 N N . THR A 1 604 ? 37.451 -2.392 -32.782 1.00 91.31 604 THR A N 1
ATOM 4875 C CA . THR A 1 604 ? 37.321 -1.597 -31.562 1.00 91.31 604 THR A CA 1
ATOM 4876 C C . THR A 1 604 ? 38.651 -0.930 -31.236 1.00 91.31 604 THR A C 1
ATOM 4878 O O . THR A 1 604 ? 39.655 -1.606 -31.021 1.00 91.31 604 THR A O 1
ATOM 4881 N N . LEU A 1 605 ? 38.630 0.397 -31.141 1.00 89.50 605 LEU A N 1
ATOM 4882 C CA . LEU A 1 605 ? 39.710 1.223 -30.612 1.00 89.50 605 LEU A CA 1
ATOM 4883 C C . LEU A 1 605 ? 39.579 1.226 -29.086 1.00 89.50 605 LEU A C 1
ATOM 4885 O O . LEU A 1 605 ? 38.849 2.041 -28.518 1.00 89.50 605 LEU A O 1
ATOM 4889 N N . ARG A 1 606 ? 40.211 0.254 -28.416 1.00 85.38 606 ARG A N 1
ATOM 4890 C CA . ARG A 1 606 ? 40.001 -0.013 -26.979 1.00 85.38 606 ARG A CA 1
ATOM 4891 C C . ARG A 1 606 ? 40.363 1.181 -26.096 1.00 85.38 606 ARG A C 1
ATOM 4893 O O . ARG A 1 606 ? 39.632 1.468 -25.153 1.00 85.38 606 ARG A O 1
ATOM 4900 N N . GLU A 1 607 ? 41.448 1.874 -26.424 1.00 85.06 607 GLU A N 1
ATOM 4901 C CA . GLU A 1 607 ? 41.926 3.053 -25.690 1.00 85.06 607 GLU A CA 1
ATOM 4902 C C . GLU A 1 607 ? 40.955 4.229 -25.787 1.00 85.06 607 GLU A C 1
ATOM 4904 O O . GLU A 1 607 ? 40.727 4.944 -24.813 1.00 85.06 607 GLU A O 1
ATOM 4909 N N . LEU A 1 608 ? 40.322 4.382 -26.950 1.00 86.06 608 LEU A N 1
ATOM 4910 C CA . LEU A 1 608 ? 39.330 5.420 -27.182 1.00 86.06 608 LEU A CA 1
ATOM 4911 C C . LEU A 1 608 ? 37.933 4.989 -26.732 1.00 86.06 608 LEU A C 1
ATOM 4913 O O . LEU A 1 608 ? 37.082 5.845 -26.526 1.00 86.06 608 LEU A O 1
ATOM 4917 N N . GLY A 1 609 ? 37.667 3.691 -26.562 1.00 87.25 609 GLY A N 1
ATOM 4918 C CA . GLY A 1 609 ? 36.335 3.156 -26.270 1.00 87.25 609 GLY A CA 1
ATOM 4919 C C . GLY A 1 609 ? 35.360 3.306 -27.441 1.00 87.25 609 GLY A C 1
ATOM 4920 O O . GLY A 1 609 ? 34.170 3.521 -27.221 1.00 87.25 609 GLY A O 1
ATOM 4921 N N . LEU A 1 610 ? 35.860 3.246 -28.679 1.00 87.94 610 LEU A N 1
ATOM 4922 C CA . LEU A 1 610 ? 35.075 3.428 -29.904 1.00 87.94 610 LEU A CA 1
ATOM 4923 C C . LEU A 1 610 ? 35.071 2.159 -30.747 1.00 87.94 610 LEU A C 1
ATOM 4925 O O . LEU A 1 610 ? 36.028 1.389 -30.736 1.00 87.94 610 LEU A O 1
ATOM 4929 N N . THR A 1 611 ? 33.985 1.938 -31.482 1.00 89.56 611 THR A N 1
ATOM 4930 C CA . THR A 1 611 ? 33.850 0.805 -32.403 1.00 89.56 611 THR A CA 1
ATOM 4931 C C . THR A 1 611 ? 33.520 1.327 -33.789 1.00 89.56 611 THR A C 1
ATOM 4933 O O . THR A 1 611 ? 32.632 2.162 -33.934 1.00 89.56 611 THR A O 1
ATOM 4936 N N . ILE A 1 612 ? 34.249 0.835 -34.788 1.00 88.56 612 ILE A N 1
ATOM 4937 C CA . ILE A 1 612 ? 34.080 1.179 -36.197 1.00 88.56 612 ILE A CA 1
ATOM 4938 C C . ILE A 1 612 ? 33.558 -0.057 -36.922 1.00 88.56 612 ILE A C 1
ATOM 4940 O O . ILE A 1 612 ? 34.101 -1.155 -36.768 1.00 88.56 612 ILE A O 1
ATOM 4944 N N . GLU A 1 613 ? 32.503 0.123 -37.710 1.00 87.62 613 GLU A N 1
ATOM 4945 C CA . GLU A 1 613 ? 31.959 -0.928 -38.566 1.00 87.62 613 GLU A CA 1
ATOM 4946 C C . GLU A 1 613 ? 32.761 -1.052 -39.866 1.00 87.62 613 GLU A C 1
ATOM 4948 O O . GLU A 1 613 ? 33.058 -0.058 -40.531 1.00 87.62 613 GLU A O 1
ATOM 4953 N N . ASN A 1 614 ? 33.081 -2.296 -40.226 1.00 87.62 614 ASN A N 1
ATOM 4954 C CA . ASN A 1 614 ? 33.833 -2.705 -41.411 1.00 87.62 614 ASN A CA 1
ATOM 4955 C C . ASN A 1 614 ? 35.109 -1.878 -41.654 1.00 87.62 614 ASN A C 1
ATOM 4957 O O . ASN A 1 614 ? 35.253 -1.279 -42.722 1.00 87.62 614 ASN A O 1
ATOM 4961 N N . PRO A 1 615 ? 36.050 -1.832 -40.691 1.00 87.69 615 PRO A N 1
ATOM 4962 C CA . PRO A 1 615 ? 37.293 -1.105 -40.894 1.00 87.69 615 PRO A CA 1
ATOM 4963 C C . PRO A 1 615 ? 38.148 -1.800 -41.974 1.00 87.69 615 PRO A C 1
ATOM 4965 O O . PRO A 1 615 ? 38.342 -3.030 -41.913 1.00 87.69 615 PRO A O 1
ATOM 4968 N N . PRO A 1 616 ? 38.690 -1.038 -42.942 1.00 87.75 616 PRO A N 1
A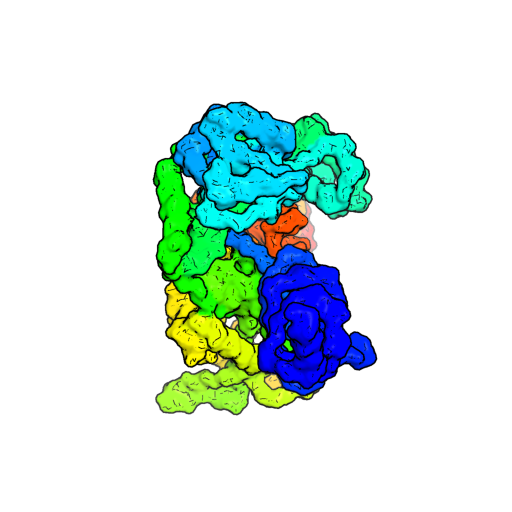TOM 4969 C CA . PRO A 1 616 ? 39.586 -1.569 -43.968 1.00 87.75 616 PRO A CA 1
ATOM 4970 C C . PRO A 1 616 ? 41.017 -1.812 -43.456 1.00 87.75 616 PRO A C 1
ATOM 4972 O O . PRO A 1 616 ? 41.844 -2.342 -44.188 1.00 87.75 616 PRO A O 1
ATOM 4975 N N . TYR A 1 617 ? 41.305 -1.472 -42.199 1.00 85.94 617 TYR A N 1
ATOM 4976 C CA . TYR A 1 617 ? 42.639 -1.479 -41.600 1.00 85.94 617 TYR A CA 1
ATOM 4977 C C . TYR A 1 617 ? 42.663 -2.186 -40.235 1.00 85.94 617 TYR A C 1
ATOM 4979 O O . TYR A 1 617 ? 41.644 -2.276 -39.546 1.00 85.94 617 TYR A O 1
ATOM 4987 N N . GLU A 1 618 ? 43.841 -2.672 -39.837 1.00 85.62 618 GLU A N 1
ATOM 4988 C CA . GLU A 1 618 ? 44.109 -3.248 -38.505 1.00 85.62 618 GLU A CA 1
ATOM 4989 C C . GLU A 1 618 ? 44.826 -2.260 -37.576 1.00 85.62 618 GLU A C 1
ATOM 4991 O O . GLU A 1 618 ? 44.614 -2.283 -36.366 1.00 85.62 618 GLU A O 1
ATOM 4996 N N . LYS A 1 619 ? 45.606 -1.338 -38.147 1.00 89.06 619 LYS A N 1
ATOM 4997 C CA . LYS A 1 619 ? 46.151 -0.157 -37.473 1.00 89.06 619 LYS A CA 1
ATOM 4998 C C . LYS A 1 619 ? 45.731 1.080 -38.236 1.00 89.06 619 LYS A C 1
ATOM 5000 O O . LYS A 1 619 ? 45.734 1.072 -39.466 1.00 89.06 619 LYS A O 1
ATOM 5005 N N . VAL A 1 620 ? 45.361 2.131 -37.520 1.00 90.94 620 VAL A N 1
ATOM 5006 C CA . VAL A 1 620 ? 44.924 3.375 -38.147 1.00 90.94 620 VAL A CA 1
ATOM 5007 C C . VAL A 1 620 ? 45.465 4.570 -37.398 1.00 90.94 620 VAL A C 1
ATOM 5009 O O . VAL A 1 620 ? 45.410 4.635 -36.169 1.00 90.94 620 VAL A O 1
ATOM 5012 N N . ARG A 1 621 ? 45.971 5.535 -38.159 1.00 90.62 621 ARG A N 1
ATOM 5013 C CA . ARG A 1 621 ? 46.289 6.852 -37.633 1.00 90.62 621 ARG A CA 1
ATOM 5014 C C . ARG A 1 621 ? 45.002 7.663 -37.561 1.00 90.62 621 ARG A C 1
ATOM 5016 O O . ARG A 1 621 ? 44.329 7.839 -38.574 1.00 90.62 621 ARG A O 1
ATOM 5023 N N . VAL A 1 622 ? 44.637 8.092 -36.357 1.00 91.75 622 VAL A N 1
ATOM 5024 C CA . VAL A 1 622 ? 43.437 8.900 -36.115 1.00 91.75 622 VAL A CA 1
ATOM 5025 C C . VAL A 1 622 ? 43.883 10.266 -35.640 1.00 91.75 622 VAL A C 1
ATOM 5027 O O . VAL A 1 622 ? 44.584 10.372 -34.632 1.00 91.75 622 VAL A O 1
ATOM 5030 N N . LYS A 1 623 ? 43.438 11.312 -36.336 1.00 93.44 623 LYS A N 1
ATOM 5031 C CA . LYS A 1 623 ? 43.561 12.684 -35.850 1.00 93.44 623 LYS A CA 1
ATOM 5032 C C . LYS A 1 623 ? 42.271 13.070 -35.139 1.00 93.44 623 LYS A C 1
ATOM 5034 O O . LYS A 1 623 ? 41.203 13.079 -35.750 1.00 93.44 623 LYS A O 1
ATOM 5039 N N . ILE A 1 624 ? 42.376 13.351 -33.845 1.00 94.88 624 ILE A N 1
ATOM 5040 C CA . ILE A 1 624 ? 41.255 13.719 -32.984 1.00 94.88 624 ILE A CA 1
ATOM 5041 C C . ILE A 1 624 ? 41.326 15.219 -32.722 1.00 94.88 624 ILE A C 1
ATOM 5043 O O . ILE A 1 624 ? 42.248 15.709 -32.067 1.00 94.88 624 ILE A O 1
ATOM 5047 N N . GLU A 1 625 ? 40.329 15.942 -33.215 1.00 93.88 625 GLU A N 1
ATOM 5048 C CA . GLU A 1 625 ? 40.181 17.381 -33.022 1.00 93.88 625 GLU A CA 1
ATOM 5049 C C . GLU A 1 625 ? 38.947 17.648 -32.159 1.00 93.88 625 GLU A C 1
ATOM 5051 O O . GLU A 1 625 ? 37.870 17.088 -32.372 1.00 93.88 625 GLU A O 1
ATOM 5056 N N . LYS A 1 626 ? 39.095 18.510 -31.151 1.00 94.62 626 LYS A N 1
ATOM 5057 C CA . LYS A 1 626 ? 37.954 19.003 -30.384 1.00 94.62 626 LYS A CA 1
ATOM 5058 C C . LYS A 1 626 ? 37.240 20.054 -31.227 1.00 94.62 626 LYS A C 1
ATOM 5060 O O . LYS A 1 626 ? 37.828 21.083 -31.540 1.00 94.62 626 LYS A O 1
ATOM 5065 N N . VAL A 1 627 ? 35.988 19.783 -31.573 1.00 93.50 627 VAL A N 1
ATOM 5066 C CA . VAL A 1 627 ? 35.164 20.681 -32.390 1.00 93.50 627 VAL A CA 1
ATOM 5067 C C . VAL A 1 627 ? 34.497 21.713 -31.498 1.00 93.50 627 VAL A C 1
ATOM 5069 O O . VAL A 1 627 ? 34.572 22.909 -31.749 1.00 93.50 627 VAL A O 1
ATOM 5072 N N . GLU A 1 628 ? 33.851 21.243 -30.432 1.00 93.62 628 GLU A N 1
ATOM 5073 C CA . GLU A 1 628 ? 33.022 22.090 -29.589 1.00 93.62 628 GLU A CA 1
ATOM 5074 C C . GLU A 1 628 ? 32.923 21.527 -28.169 1.00 93.62 628 GLU A C 1
ATOM 5076 O O . GLU A 1 628 ? 32.929 20.313 -27.958 1.00 93.62 628 GLU A O 1
ATOM 5081 N N . GLU A 1 629 ? 32.820 22.413 -27.181 1.00 94.81 629 GLU A N 1
ATOM 5082 C CA . GLU A 1 629 ? 32.438 22.066 -25.814 1.00 94.81 629 GLU A CA 1
ATOM 5083 C C . GLU A 1 629 ? 31.299 22.976 -25.375 1.00 94.81 629 GLU A C 1
ATOM 5085 O O . GLU A 1 629 ? 31.407 24.200 -25.440 1.00 94.81 629 GLU A O 1
ATOM 5090 N N . LYS A 1 630 ? 30.203 22.358 -24.938 1.00 95.88 630 LYS A N 1
ATOM 5091 C CA . LYS A 1 630 ? 28.990 23.038 -24.496 1.00 95.88 630 LYS A CA 1
ATOM 5092 C C . LYS A 1 630 ? 28.588 22.535 -23.120 1.00 95.88 630 LYS A C 1
ATOM 5094 O O . LYS A 1 630 ? 28.566 21.330 -22.860 1.00 95.88 630 LYS A O 1
ATOM 5099 N N . THR A 1 631 ? 28.219 23.474 -22.260 1.00 96.19 631 THR A N 1
ATOM 5100 C CA . THR A 1 631 ? 27.472 23.181 -21.039 1.00 96.19 631 THR A CA 1
ATOM 5101 C C . THR A 1 631 ? 25.995 23.335 -21.361 1.00 96.19 631 THR A C 1
ATOM 5103 O O . THR A 1 631 ? 25.571 24.400 -21.803 1.00 96.19 631 THR A O 1
ATOM 5106 N N . GLU A 1 632 ? 25.217 22.275 -21.176 1.00 95.62 632 GLU A N 1
ATOM 5107 C CA . GLU A 1 632 ? 23.783 22.265 -21.468 1.00 95.62 632 GLU A CA 1
ATOM 5108 C C . GLU A 1 632 ? 22.997 21.699 -20.284 1.00 95.62 632 GLU A C 1
ATOM 5110 O O . GLU A 1 632 ? 23.497 20.884 -19.501 1.00 95.62 632 GLU A O 1
ATOM 5115 N N . GLU A 1 633 ? 21.743 22.120 -20.161 1.00 95.81 633 GLU A N 1
ATOM 5116 C CA . GLU A 1 633 ? 20.818 21.515 -19.215 1.00 95.81 633 GLU A CA 1
ATOM 5117 C C . GLU A 1 633 ? 20.139 20.295 -19.833 1.00 95.81 633 GLU A C 1
ATOM 5119 O O . GLU A 1 633 ? 19.623 20.321 -20.952 1.00 95.81 633 GLU A O 1
ATOM 5124 N N . ARG A 1 634 ? 20.098 19.206 -19.071 1.00 95.81 634 ARG A N 1
ATOM 5125 C CA . ARG A 1 634 ? 19.388 17.983 -19.424 1.00 95.81 634 ARG A CA 1
ATOM 5126 C C . ARG A 1 634 ? 18.249 17.755 -18.454 1.00 95.81 634 ARG A C 1
ATOM 5128 O O . ARG A 1 634 ? 18.453 17.461 -17.275 1.00 95.81 634 ARG A O 1
ATOM 5135 N N . THR A 1 635 ? 17.033 17.856 -18.981 1.00 95.62 635 THR A N 1
ATOM 5136 C CA . THR A 1 635 ? 15.829 17.495 -18.240 1.00 95.62 635 THR A CA 1
ATOM 5137 C C . THR A 1 635 ? 15.888 16.009 -17.869 1.00 95.62 635 THR A C 1
ATOM 5139 O O . THR A 1 635 ? 16.235 15.182 -18.720 1.00 95.62 635 THR A O 1
ATOM 5142 N N . PRO A 1 636 ? 15.562 15.649 -16.616 1.00 96.56 636 PRO A N 1
ATOM 5143 C CA . PRO A 1 636 ? 15.436 14.255 -16.222 1.00 96.56 636 PRO A CA 1
ATOM 5144 C C . PRO A 1 636 ? 14.350 13.554 -17.036 1.00 96.56 636 PRO A C 1
ATOM 5146 O O . PRO A 1 636 ? 13.441 14.203 -17.551 1.00 96.56 636 PRO A O 1
ATOM 5149 N N . PRO A 1 637 ? 14.403 12.225 -17.148 1.00 96.19 637 PRO A N 1
ATOM 5150 C CA . PRO A 1 637 ? 13.367 11.499 -17.850 1.00 96.19 637 PRO A CA 1
ATOM 5151 C C . PRO A 1 637 ? 12.041 11.522 -17.060 1.00 96.19 637 PRO A C 1
ATOM 5153 O O . PRO A 1 637 ? 12.059 11.703 -15.835 1.00 96.19 637 PRO A O 1
ATOM 5156 N N . PRO A 1 638 ? 10.891 11.317 -17.731 1.00 97.19 638 PRO A N 1
ATOM 5157 C CA . PRO A 1 638 ? 9.592 11.327 -17.070 1.00 97.19 638 PRO A CA 1
ATOM 5158 C C . PRO A 1 638 ? 9.477 10.224 -16.002 1.00 97.19 638 PRO A C 1
ATOM 5160 O O . PRO A 1 638 ? 10.244 9.244 -16.030 1.00 97.19 638 PRO A O 1
ATOM 5163 N N . PRO A 1 639 ? 8.500 10.351 -15.082 1.00 97.69 639 PRO A N 1
ATOM 5164 C CA . PRO A 1 639 ? 8.103 9.270 -14.191 1.00 97.69 639 PRO A CA 1
ATOM 5165 C C . PRO A 1 639 ? 7.794 7.979 -14.952 1.00 97.69 639 PRO A C 1
ATOM 5167 O O . PRO A 1 639 ? 7.540 7.990 -16.158 1.00 97.69 639 PRO A O 1
ATOM 5170 N N . PHE A 1 640 ? 7.778 6.858 -14.235 1.00 97.94 640 PHE A N 1
ATOM 5171 C CA . PHE A 1 640 ? 7.502 5.576 -14.863 1.00 97.94 640 PHE A CA 1
ATOM 5172 C C . PHE A 1 640 ? 6.065 5.468 -15.376 1.00 97.94 640 PHE A C 1
ATOM 5174 O O . PHE A 1 640 ? 5.100 5.751 -14.669 1.00 97.94 640 PHE A O 1
ATOM 5181 N N . THR A 1 641 ? 5.956 4.957 -16.593 1.00 96.31 641 THR A N 1
ATOM 5182 C CA . THR A 1 641 ? 4.805 4.212 -17.108 1.00 96.31 641 THR A CA 1
ATOM 5183 C C . THR A 1 641 ? 5.056 2.716 -16.910 1.00 96.31 641 THR A C 1
ATOM 5185 O O . THR A 1 641 ? 6.148 2.306 -16.506 1.00 96.31 641 THR A O 1
ATOM 5188 N N . THR A 1 642 ? 4.077 1.861 -17.207 1.00 96.38 642 THR A N 1
ATOM 5189 C CA . THR A 1 642 ? 4.266 0.407 -17.096 1.00 96.38 642 THR A CA 1
ATOM 5190 C C . THR A 1 642 ? 5.382 -0.106 -18.001 1.00 96.38 642 THR A C 1
ATOM 5192 O O . THR A 1 642 ? 6.204 -0.892 -17.549 1.00 96.38 642 THR A O 1
ATOM 5195 N N 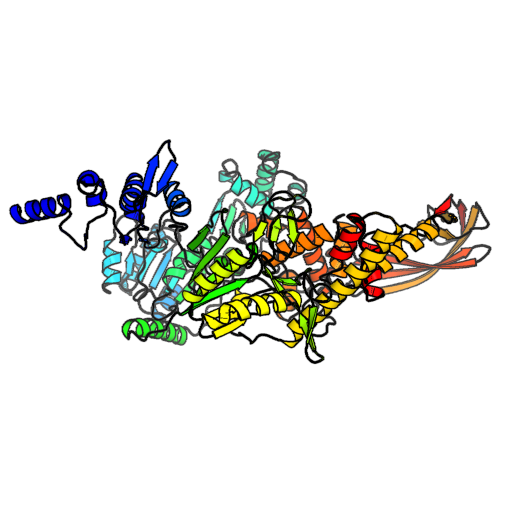. ASP A 1 643 ? 5.451 0.334 -19.256 1.00 95.38 643 ASP A N 1
ATOM 5196 C CA . ASP A 1 643 ? 6.492 -0.082 -20.203 1.00 95.38 643 ASP A CA 1
ATOM 5197 C C . ASP A 1 643 ? 7.896 0.290 -19.705 1.00 95.38 643 ASP A C 1
ATOM 5199 O O . ASP A 1 643 ? 8.735 -0.593 -19.516 1.00 95.38 643 ASP A O 1
ATOM 5203 N N . THR A 1 644 ? 8.115 1.561 -19.362 1.00 96.75 644 THR A N 1
ATOM 5204 C CA . THR A 1 644 ? 9.418 2.037 -18.874 1.00 96.75 644 THR A CA 1
ATOM 5205 C C . THR A 1 644 ? 9.818 1.424 -17.527 1.00 96.75 644 THR A C 1
ATOM 5207 O O . THR A 1 644 ? 11.001 1.160 -17.308 1.00 96.75 644 THR A O 1
ATOM 5210 N N . LEU A 1 645 ? 8.859 1.129 -16.636 1.00 98.12 645 LEU A N 1
ATOM 5211 C CA . LEU A 1 645 ? 9.133 0.396 -15.395 1.00 98.12 645 LEU A CA 1
ATOM 5212 C C . LEU A 1 645 ? 9.633 -1.022 -15.682 1.00 98.12 645 LEU A C 1
ATOM 5214 O O . LEU A 1 645 ? 10.597 -1.469 -15.062 1.00 98.12 645 LEU A O 1
ATOM 5218 N N . LEU A 1 646 ? 8.974 -1.741 -16.593 1.00 97.62 646 LEU A N 1
ATOM 5219 C CA . LEU A 1 646 ? 9.346 -3.116 -16.923 1.00 97.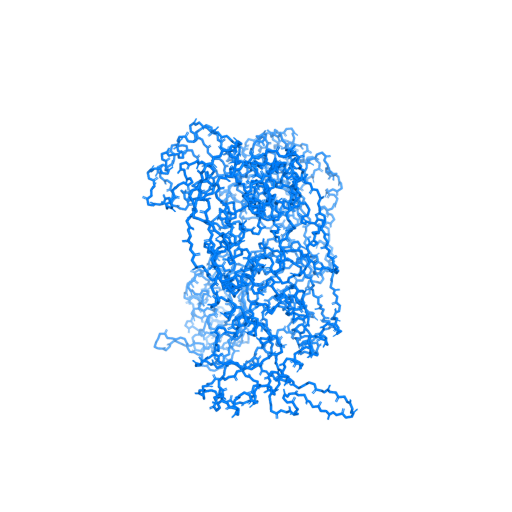62 646 LEU A CA 1
ATOM 5220 C C . LEU A 1 646 ? 10.697 -3.185 -17.640 1.00 97.62 646 LEU A C 1
ATOM 5222 O O . LEU A 1 646 ? 11.488 -4.088 -17.359 1.00 97.62 646 LEU A O 1
ATOM 5226 N N . GLU A 1 647 ? 10.986 -2.217 -18.510 1.00 95.81 647 GLU A N 1
ATOM 5227 C CA . GLU A 1 647 ? 12.293 -2.066 -19.150 1.00 95.81 647 GLU A CA 1
ATOM 5228 C C . GLU A 1 647 ? 13.411 -1.906 -18.114 1.00 95.81 647 GLU A C 1
ATOM 5230 O O . GLU A 1 647 ? 14.355 -2.702 -18.081 1.00 95.81 647 GLU A O 1
ATOM 5235 N N . ASP A 1 648 ? 13.280 -0.934 -17.212 1.00 96.69 648 ASP A N 1
ATOM 5236 C CA . ASP A 1 648 ? 14.304 -0.649 -16.210 1.00 96.69 648 ASP A CA 1
ATOM 5237 C C . ASP A 1 648 ? 14.414 -1.752 -15.149 1.00 96.69 648 ASP A C 1
ATOM 5239 O O . ASP A 1 648 ? 15.521 -2.095 -14.722 1.00 96.69 648 ASP A O 1
ATOM 5243 N N . ALA A 1 649 ? 13.297 -2.363 -14.745 1.00 97.38 649 ALA A N 1
ATOM 5244 C CA . ALA A 1 649 ? 13.304 -3.504 -13.833 1.00 97.38 649 ALA A CA 1
ATOM 5245 C C . ALA A 1 649 ? 14.058 -4.699 -14.440 1.00 97.38 649 ALA A C 1
ATOM 5247 O O . ALA A 1 649 ? 14.843 -5.358 -13.750 1.00 97.38 649 ALA A O 1
ATOM 5248 N N . ASN A 1 650 ? 13.889 -4.958 -15.738 1.00 96.00 650 ASN A N 1
ATOM 5249 C CA . ASN A 1 650 ? 14.643 -5.999 -16.427 1.00 96.00 650 ASN A CA 1
ATOM 5250 C C . ASN A 1 650 ? 16.123 -5.622 -16.582 1.00 96.00 650 ASN A C 1
ATOM 5252 O O . ASN A 1 650 ? 17.011 -6.421 -16.270 1.00 96.00 650 ASN A O 1
ATOM 5256 N N . ARG A 1 651 ? 16.406 -4.383 -16.996 1.00 92.81 651 ARG A N 1
ATOM 5257 C CA . ARG A 1 651 ? 17.764 -3.893 -17.243 1.00 92.81 651 ARG A CA 1
ATOM 5258 C C . ARG A 1 651 ? 18.612 -3.863 -15.973 1.00 92.81 651 ARG A C 1
ATOM 5260 O O . ARG A 1 651 ? 19.722 -4.410 -15.979 1.00 92.81 651 ARG A O 1
ATOM 5267 N N . PHE A 1 652 ? 18.101 -3.249 -14.906 1.00 94.56 652 PHE A N 1
ATOM 5268 C CA . PHE A 1 652 ? 18.844 -2.986 -13.672 1.00 94.56 652 PHE A CA 1
ATOM 5269 C C . PHE A 1 652 ? 18.676 -4.078 -12.617 1.00 94.56 652 PHE A C 1
ATOM 5271 O O . PHE A 1 652 ? 19.657 -4.449 -11.978 1.00 94.56 652 PHE A O 1
ATOM 5278 N N . LEU A 1 653 ? 17.464 -4.615 -12.442 1.00 96.12 653 LEU A N 1
ATOM 5279 C CA . LEU A 1 653 ? 17.164 -5.573 -11.368 1.00 96.12 653 LEU A CA 1
ATOM 5280 C C . LEU A 1 653 ? 17.145 -7.032 -11.838 1.00 96.12 653 LEU A C 1
ATOM 5282 O O . LEU A 1 653 ? 17.015 -7.932 -11.009 1.00 96.12 653 LEU A O 1
ATOM 5286 N N . LYS A 1 654 ? 17.277 -7.272 -13.151 1.00 96.06 654 LYS A N 1
ATOM 5287 C CA . LYS A 1 654 ? 17.201 -8.605 -13.777 1.00 96.06 654 LYS A CA 1
ATOM 5288 C C . LYS A 1 654 ? 15.888 -9.333 -13.478 1.00 96.06 654 LYS A C 1
ATOM 5290 O O . LYS A 1 654 ? 15.850 -10.559 -13.447 1.00 96.06 654 LYS A O 1
ATOM 5295 N N . LEU A 1 655 ? 14.814 -8.575 -13.262 1.00 96.75 655 LEU A N 1
ATOM 5296 C CA . LEU A 1 655 ? 13.478 -9.130 -13.077 1.00 96.75 655 LEU A CA 1
ATOM 5297 C C . LEU A 1 655 ? 12.855 -9.444 -14.438 1.00 96.75 655 LEU A C 1
ATOM 5299 O O . LEU A 1 655 ? 12.998 -8.675 -15.392 1.00 96.75 655 LEU A O 1
ATOM 5303 N N . SER A 1 656 ? 12.153 -10.570 -14.532 1.00 96.31 656 SER A N 1
ATOM 5304 C CA . SER A 1 656 ? 11.247 -10.802 -15.660 1.00 96.31 656 SER A CA 1
ATOM 5305 C C . SER A 1 656 ? 10.073 -9.816 -15.616 1.00 96.31 656 SER A C 1
ATOM 5307 O O . SER A 1 656 ? 9.729 -9.287 -14.555 1.00 96.31 656 SER A O 1
ATOM 5309 N N . ALA A 1 657 ? 9.429 -9.581 -16.760 1.00 95.25 657 ALA A N 1
ATOM 5310 C CA . ALA A 1 657 ? 8.262 -8.710 -16.849 1.00 95.25 657 ALA A CA 1
ATOM 5311 C C . ALA A 1 657 ? 7.120 -9.177 -15.926 1.00 95.25 657 ALA A C 1
ATOM 5313 O O . ALA A 1 657 ? 6.436 -8.352 -15.326 1.00 95.25 657 ALA A O 1
ATOM 5314 N N . ASP A 1 658 ? 6.936 -10.491 -15.772 1.00 95.00 658 ASP A N 1
ATOM 5315 C CA . ASP A 1 658 ? 5.956 -11.065 -14.845 1.00 95.00 658 ASP A CA 1
ATOM 5316 C C . ASP A 1 658 ? 6.286 -10.781 -13.384 1.00 95.00 658 ASP A C 1
ATOM 5318 O O . ASP A 1 658 ? 5.447 -10.271 -12.642 1.00 95.00 658 ASP A O 1
ATOM 5322 N N . GLU A 1 659 ? 7.527 -11.057 -12.973 1.00 96.69 659 GLU A N 1
ATOM 5323 C CA . GLU A 1 659 ? 7.960 -10.796 -11.603 1.00 96.69 659 GLU A CA 1
ATOM 5324 C C . GLU A 1 659 ? 7.860 -9.310 -11.262 1.00 96.69 659 GLU A C 1
ATOM 5326 O O . GLU A 1 659 ? 7.395 -8.972 -10.174 1.00 96.69 659 GLU A O 1
ATOM 5331 N N . ALA A 1 660 ? 8.276 -8.430 -12.176 1.00 97.50 660 ALA A N 1
ATOM 5332 C CA . ALA A 1 660 ? 8.190 -6.988 -11.991 1.00 97.50 660 ALA A CA 1
ATOM 5333 C C . ALA A 1 660 ? 6.731 -6.522 -11.856 1.00 97.50 660 ALA A C 1
ATOM 5335 O O . ALA A 1 660 ? 6.428 -5.785 -10.918 1.00 97.50 660 ALA A O 1
ATOM 5336 N N . MET A 1 661 ? 5.818 -7.005 -12.710 1.00 96.81 661 MET A N 1
ATOM 5337 C CA . MET A 1 661 ? 4.384 -6.703 -12.597 1.00 96.81 661 MET A CA 1
ATOM 5338 C C . MET A 1 661 ? 3.782 -7.214 -11.289 1.00 96.81 661 MET A C 1
ATOM 5340 O O . MET A 1 661 ? 3.059 -6.473 -10.628 1.00 96.81 661 MET A O 1
ATOM 5344 N N . ARG A 1 662 ? 4.098 -8.447 -10.877 1.00 96.25 662 ARG A N 1
ATOM 5345 C CA . ARG A 1 662 ? 3.602 -9.018 -9.617 1.00 96.25 662 ARG A CA 1
ATOM 5346 C C . ARG A 1 662 ? 4.078 -8.210 -8.409 1.00 96.25 662 ARG A C 1
ATOM 5348 O O . ARG A 1 662 ? 3.282 -7.888 -7.536 1.00 96.25 662 ARG A O 1
ATOM 5355 N N . ILE A 1 663 ? 5.362 -7.850 -8.368 1.00 97.69 663 ILE A N 1
ATOM 5356 C CA . ILE A 1 663 ? 5.925 -7.027 -7.289 1.00 97.69 663 ILE A CA 1
ATOM 5357 C C . ILE A 1 663 ? 5.292 -5.629 -7.300 1.00 97.69 663 ILE A C 1
ATOM 5359 O O . ILE A 1 663 ? 4.951 -5.117 -6.238 1.00 97.69 663 ILE A O 1
ATOM 5363 N N . ALA A 1 664 ? 5.101 -5.013 -8.470 1.00 97.88 664 ALA A N 1
ATOM 5364 C CA . ALA A 1 664 ? 4.437 -3.716 -8.579 1.00 97.88 664 ALA A CA 1
ATOM 5365 C C . ALA A 1 664 ? 2.974 -3.776 -8.104 1.00 97.88 664 ALA A C 1
ATOM 5367 O O . ALA A 1 664 ? 2.533 -2.884 -7.382 1.00 97.88 664 ALA A O 1
ATOM 5368 N N . GLN A 1 665 ? 2.247 -4.851 -8.426 1.00 96.25 665 GLN A N 1
ATOM 5369 C CA . GLN A 1 665 ? 0.907 -5.094 -7.896 1.00 96.25 665 GLN A CA 1
ATOM 5370 C C . GLN A 1 665 ? 0.923 -5.198 -6.368 1.00 96.25 665 GLN A C 1
ATOM 5372 O O . GLN A 1 665 ? 0.149 -4.513 -5.709 1.00 96.25 665 GLN A O 1
ATOM 5377 N N . GLU A 1 666 ? 1.835 -5.984 -5.791 1.00 96.69 666 GLU A N 1
ATOM 5378 C CA . GLU A 1 666 ? 1.965 -6.105 -4.336 1.00 96.69 666 GLU A CA 1
ATOM 5379 C C . GLU A 1 666 ? 2.325 -4.755 -3.681 1.00 96.69 666 GLU A C 1
ATOM 5381 O O . GLU A 1 666 ? 1.766 -4.412 -2.640 1.00 96.69 666 GLU A O 1
ATOM 5386 N N . LEU A 1 667 ? 3.201 -3.941 -4.284 1.00 97.69 667 LEU A N 1
ATOM 5387 C CA . LEU A 1 667 ? 3.514 -2.591 -3.790 1.00 97.69 667 LEU A CA 1
ATOM 5388 C C . LEU A 1 667 ? 2.289 -1.660 -3.835 1.00 97.69 667 LEU A C 1
ATOM 5390 O O . LEU A 1 667 ? 2.050 -0.923 -2.875 1.00 97.69 667 LEU A O 1
ATOM 5394 N N . PHE A 1 668 ? 1.508 -1.705 -4.917 1.00 96.62 668 PHE A N 1
ATOM 5395 C CA . PHE A 1 668 ? 0.277 -0.927 -5.072 1.00 96.62 668 PHE A CA 1
ATOM 5396 C C . PHE A 1 668 ? -0.793 -1.347 -4.055 1.00 96.62 668 PHE A C 1
ATOM 5398 O O . PHE A 1 668 ? -1.338 -0.502 -3.348 1.00 96.62 668 PHE A O 1
ATOM 5405 N N . GLU A 1 669 ? -1.054 -2.650 -3.918 1.00 95.19 669 GLU A N 1
ATOM 5406 C CA . GLU A 1 669 ? -2.042 -3.190 -2.976 1.00 95.19 669 GLU A CA 1
ATOM 5407 C C . GLU A 1 669 ? -1.691 -2.881 -1.515 1.00 95.19 669 GLU A C 1
ATOM 5409 O O . GLU A 1 669 ? -2.585 -2.771 -0.679 1.00 95.19 669 GLU A O 1
ATOM 5414 N N . ASN A 1 670 ? -0.398 -2.726 -1.203 1.00 95.00 670 ASN A N 1
ATOM 5415 C CA . ASN A 1 670 ? 0.089 -2.278 0.103 1.00 95.00 670 ASN A CA 1
ATOM 5416 C C . ASN A 1 670 ? 0.114 -0.750 0.275 1.00 95.00 670 ASN A C 1
ATOM 5418 O O . ASN A 1 670 ? 0.556 -0.279 1.321 1.00 95.00 670 ASN A O 1
ATOM 5422 N N . GLY A 1 671 ? -0.342 0.019 -0.716 1.00 95.12 671 GLY A N 1
ATOM 5423 C CA . GLY A 1 671 ? -0.434 1.475 -0.631 1.00 95.12 671 GLY A CA 1
ATOM 5424 C C . GLY A 1 671 ? 0.904 2.202 -0.722 1.00 95.12 671 GLY A C 1
ATOM 5425 O O . GLY A 1 671 ? 1.002 3.339 -0.266 1.00 95.12 671 GLY A O 1
ATOM 5426 N N . LEU A 1 672 ? 1.946 1.562 -1.261 1.00 96.81 672 LEU A N 1
ATOM 5427 C CA . LEU A 1 672 ? 3.298 2.132 -1.343 1.00 96.81 672 LEU A CA 1
ATOM 5428 C C . LEU A 1 672 ? 3.536 2.898 -2.646 1.00 96.81 672 LEU A C 1
ATOM 5430 O O . LEU A 1 672 ? 4.320 3.845 -2.666 1.00 96.81 672 LEU A O 1
ATOM 5434 N N . ILE A 1 673 ? 2.854 2.507 -3.723 1.00 98.00 673 ILE A N 1
ATOM 5435 C CA . ILE A 1 673 ? 2.911 3.179 -5.024 1.00 98.00 673 ILE A CA 1
ATOM 5436 C C . ILE A 1 673 ? 1.503 3.418 -5.578 1.00 98.00 673 ILE A C 1
ATOM 5438 O O . ILE A 1 673 ? 0.537 2.799 -5.127 1.00 98.00 673 ILE A O 1
ATOM 5442 N N . THR A 1 674 ? 1.397 4.308 -6.560 1.00 97.44 674 THR A N 1
ATOM 5443 C CA . THR A 1 674 ? 0.194 4.482 -7.383 1.00 97.44 674 THR A CA 1
ATOM 5444 C C . THR A 1 674 ? -0.048 3.275 -8.294 1.00 97.44 674 THR A C 1
ATOM 5446 O O . THR A 1 674 ? 0.779 2.365 -8.407 1.00 97.44 674 THR A O 1
ATOM 5449 N N . TYR A 1 675 ? -1.215 3.245 -8.935 1.00 96.31 675 TYR A N 1
ATOM 5450 C CA . TYR A 1 675 ? -1.618 2.159 -9.817 1.00 96.31 675 TYR A CA 1
ATOM 5451 C C . TYR A 1 675 ? -0.583 1.868 -10.919 1.00 96.31 675 TYR A C 1
ATOM 5453 O O . TYR A 1 675 ? -0.189 2.737 -11.692 1.00 96.31 675 TYR A O 1
ATOM 5461 N N . HIS A 1 676 ? -0.143 0.611 -10.988 1.00 96.00 676 HIS A N 1
ATOM 5462 C CA . HIS A 1 676 ? 1.033 0.187 -11.751 1.00 96.00 676 HIS A CA 1
ATOM 5463 C C . HIS A 1 676 ? 0.753 -0.143 -13.230 1.00 96.00 676 HIS A C 1
ATOM 5465 O O . HIS A 1 676 ? 1.697 -0.388 -13.982 1.00 96.00 676 HIS A O 1
ATOM 5471 N N . ARG A 1 677 ? -0.519 -0.175 -13.661 1.00 93.88 677 ARG A N 1
ATOM 5472 C CA . ARG A 1 677 ? -0.934 -0.407 -15.059 1.00 93.88 677 ARG A CA 1
ATOM 5473 C C . ARG A 1 677 ? -1.380 0.911 -15.695 1.00 93.88 677 ARG A C 1
ATOM 5475 O O . ARG A 1 677 ? -2.568 1.196 -15.786 1.00 93.88 677 ARG A O 1
ATOM 5482 N N . THR A 1 678 ? -0.416 1.713 -16.125 1.00 93.00 678 THR A N 1
ATOM 5483 C CA . THR A 1 678 ? -0.624 3.066 -16.652 1.00 93.00 678 THR A CA 1
ATOM 5484 C C . THR A 1 678 ? 0.307 3.331 -17.830 1.00 93.00 678 THR A C 1
ATOM 5486 O O . THR A 1 678 ? 1.459 2.892 -17.855 1.00 93.00 678 THR A O 1
ATOM 5489 N N . ASP A 1 679 ? -0.197 4.039 -18.829 1.00 91.69 679 ASP A N 1
ATOM 5490 C CA . ASP A 1 679 ? 0.552 4.563 -19.971 1.00 91.69 679 ASP A CA 1
ATOM 5491 C C . ASP A 1 679 ? 0.748 6.086 -19.904 1.00 91.69 679 ASP A C 1
ATOM 5493 O O . ASP A 1 679 ? 1.357 6.664 -20.805 1.00 91.69 679 ASP A O 1
ATOM 5497 N N . SER A 1 680 ? 0.275 6.718 -18.828 1.00 93.50 680 SER A N 1
ATOM 5498 C CA . SER A 1 680 ? 0.362 8.155 -18.587 1.00 93.50 680 SER A CA 1
ATOM 5499 C C . SER A 1 680 ? 1.618 8.513 -17.794 1.00 93.50 680 SER A C 1
ATOM 5501 O O . SER A 1 680 ? 1.957 7.853 -16.811 1.00 93.50 680 SER A O 1
ATOM 5503 N N . THR A 1 681 ? 2.293 9.599 -18.187 1.00 95.69 681 THR A N 1
ATOM 5504 C CA . THR A 1 681 ? 3.379 10.197 -17.387 1.00 95.69 681 THR A CA 1
ATOM 5505 C C . THR A 1 681 ? 2.894 11.324 -16.478 1.00 95.69 681 THR A C 1
ATOM 5507 O O . THR A 1 681 ? 3.702 11.865 -15.727 1.00 95.69 681 THR A O 1
ATOM 5510 N N . ARG A 1 682 ? 1.596 11.665 -16.523 1.00 96.06 682 ARG A N 1
ATOM 5511 C CA . ARG A 1 682 ? 0.990 12.758 -15.752 1.00 96.06 682 ARG A CA 1
ATOM 5512 C C . ARG A 1 682 ? 1.220 12.570 -14.253 1.00 96.06 682 ARG A C 1
ATOM 5514 O O . ARG A 1 682 ? 1.047 11.471 -13.729 1.00 96.06 682 ARG A O 1
ATOM 5521 N N . VAL A 1 683 ? 1.527 13.665 -13.567 1.00 95.75 683 VAL A N 1
ATOM 5522 C CA . VAL A 1 683 ? 1.677 13.743 -12.110 1.00 95.75 683 VAL A CA 1
ATOM 5523 C C . VAL A 1 683 ? 0.555 14.606 -11.537 1.00 95.75 683 VAL A C 1
ATOM 5525 O O . VAL A 1 683 ? 0.334 15.727 -11.987 1.00 95.75 683 VAL A O 1
ATOM 5528 N N . SER A 1 684 ? -0.163 14.088 -10.543 1.00 93.25 684 SER A N 1
ATOM 5529 C CA . SER A 1 684 ? -1.206 14.826 -9.820 1.00 93.25 684 SER A CA 1
ATOM 5530 C C . SER A 1 684 ? -0.613 15.879 -8.877 1.00 93.25 684 SER A C 1
ATOM 5532 O O . SER A 1 684 ? 0.545 15.775 -8.465 1.00 93.25 684 SER A O 1
ATOM 5534 N N . ASP A 1 685 ? -1.425 16.842 -8.426 1.00 92.94 685 ASP A N 1
ATOM 5535 C CA . ASP A 1 685 ? -1.007 17.799 -7.389 1.00 92.94 685 ASP A CA 1
ATOM 5536 C C . ASP A 1 685 ? -0.548 17.101 -6.101 1.00 92.94 685 ASP A C 1
ATOM 5538 O O . ASP A 1 685 ? 0.387 17.556 -5.436 1.00 92.94 685 ASP A O 1
ATOM 5542 N N . ARG A 1 686 ? -1.142 15.945 -5.769 1.00 92.12 686 ARG A N 1
ATOM 5543 C CA . ARG A 1 686 ? -0.693 15.130 -4.637 1.00 92.12 686 ARG A CA 1
ATOM 5544 C C . ARG A 1 686 ? 0.714 14.580 -4.868 1.00 92.12 686 ARG A C 1
ATOM 5546 O O . ARG A 1 686 ? 1.547 14.660 -3.968 1.00 92.12 686 ARG A O 1
ATOM 5553 N N . GLY A 1 687 ? 0.998 14.061 -6.062 1.00 94.69 687 GLY A N 1
ATOM 5554 C CA . GLY A 1 687 ? 2.342 13.624 -6.442 1.00 94.69 687 GLY A CA 1
ATOM 5555 C C . GLY A 1 687 ? 3.363 14.762 -6.389 1.00 94.69 687 GLY A C 1
ATOM 5556 O O . GLY A 1 687 ? 4.461 14.588 -5.860 1.00 94.69 687 GLY A O 1
ATOM 5557 N N . ILE A 1 688 ? 2.978 15.950 -6.857 1.00 96.56 688 ILE A N 1
ATOM 5558 C CA . ILE A 1 688 ? 3.794 17.168 -6.788 1.00 96.56 688 ILE A CA 1
ATOM 5559 C C . ILE A 1 688 ? 4.145 17.517 -5.335 1.00 96.56 688 ILE A C 1
ATOM 5561 O O . ILE A 1 688 ? 5.305 17.807 -5.044 1.00 96.56 688 ILE A O 1
ATOM 5565 N N . GLN A 1 689 ? 3.180 17.449 -4.411 1.00 95.12 689 GLN A N 1
ATOM 5566 C CA . GLN A 1 689 ? 3.432 17.673 -2.981 1.00 95.12 689 GLN A CA 1
ATOM 5567 C C . GLN A 1 689 ? 4.407 16.644 -2.399 1.00 95.12 689 GLN A C 1
ATOM 5569 O O . GLN A 1 689 ? 5.330 17.029 -1.687 1.00 95.12 689 GLN A O 1
ATOM 5574 N N . VAL A 1 690 ? 4.245 15.359 -2.739 1.00 95.38 690 VAL A N 1
ATOM 5575 C CA . VAL A 1 690 ? 5.157 14.289 -2.297 1.00 95.38 690 VAL A CA 1
ATOM 5576 C C . VAL A 1 690 ? 6.592 14.572 -2.748 1.00 95.38 690 VAL A C 1
ATOM 5578 O O . VAL A 1 690 ? 7.523 14.456 -1.955 1.00 95.38 690 VAL A O 1
ATOM 5581 N N . ALA A 1 691 ? 6.790 14.973 -4.004 1.00 97.50 691 ALA A N 1
ATOM 5582 C CA . ALA A 1 691 ? 8.122 15.304 -4.497 1.00 97.50 691 ALA A CA 1
ATOM 5583 C C . ALA A 1 691 ? 8.694 16.569 -3.844 1.00 97.50 691 ALA A C 1
ATOM 5585 O O . ALA A 1 691 ? 9.868 16.586 -3.478 1.00 97.50 691 ALA A O 1
ATOM 5586 N N . ARG A 1 692 ? 7.869 17.607 -3.661 1.00 96.94 692 ARG A N 1
ATOM 5587 C CA . ARG A 1 692 ? 8.272 18.861 -3.012 1.00 96.94 692 ARG A CA 1
ATOM 5588 C C . ARG A 1 692 ? 8.734 18.637 -1.576 1.00 96.94 692 ARG A C 1
ATOM 5590 O O . ARG A 1 692 ? 9.776 19.157 -1.199 1.00 96.94 692 ARG A O 1
ATOM 5597 N N . GLU A 1 693 ? 7.993 17.844 -0.804 1.00 93.19 693 GLU A N 1
ATOM 5598 C CA . GLU A 1 693 ? 8.334 17.544 0.590 1.00 93.19 693 GLU A CA 1
ATOM 5599 C C . GLU A 1 693 ? 9.684 16.820 0.710 1.00 93.19 693 GLU A C 1
ATOM 5601 O O . GLU A 1 693 ? 10.431 17.072 1.648 1.00 93.19 693 GLU A O 1
ATOM 5606 N N . PHE A 1 694 ? 10.020 15.945 -0.243 1.00 93.81 694 PHE A N 1
ATOM 5607 C CA . PHE A 1 694 ? 11.287 15.209 -0.221 1.00 93.81 694 PHE A CA 1
ATOM 5608 C C . PHE A 1 694 ? 12.477 16.007 -0.775 1.00 93.81 694 PHE A C 1
ATOM 5610 O O . PHE A 1 694 ? 13.595 15.874 -0.284 1.00 93.81 694 PHE A O 1
ATOM 5617 N N . LEU A 1 695 ? 12.271 16.783 -1.842 1.00 95.31 695 LEU A N 1
ATOM 5618 C CA . LEU A 1 695 ? 13.355 17.471 -2.552 1.00 95.31 695 LEU A CA 1
ATOM 5619 C C . LEU A 1 695 ? 13.691 18.849 -1.969 1.00 95.31 695 LEU A C 1
ATOM 5621 O O . LEU A 1 695 ? 14.798 19.332 -2.214 1.00 95.31 695 LEU A O 1
ATOM 5625 N N . GLY A 1 696 ? 12.764 19.477 -1.237 1.00 94.88 696 GLY A N 1
ATOM 5626 C CA . GLY A 1 696 ? 12.944 20.823 -0.691 1.00 94.88 696 GLY A CA 1
ATOM 5627 C C . GLY A 1 696 ? 13.311 21.822 -1.788 1.00 94.88 696 GLY A C 1
ATOM 5628 O O . GLY A 1 696 ? 12.664 21.868 -2.834 1.00 94.88 696 GLY A O 1
ATOM 5629 N N . ASP A 1 697 ? 14.403 22.555 -1.591 1.00 93.31 697 ASP A N 1
ATOM 5630 C CA . ASP A 1 697 ? 14.887 23.585 -2.523 1.00 93.31 697 ASP A CA 1
ATOM 5631 C C . ASP A 1 697 ? 15.291 23.037 -3.901 1.00 93.31 697 ASP A C 1
ATOM 5633 O O . ASP A 1 697 ? 15.378 23.781 -4.873 1.00 93.31 697 ASP A O 1
ATOM 5637 N N . LYS A 1 698 ? 15.532 21.723 -4.013 1.00 95.69 698 LYS A N 1
ATOM 5638 C CA . LYS A 1 698 ? 15.892 21.059 -5.278 1.00 95.69 698 LYS A CA 1
ATOM 5639 C C . LYS A 1 698 ? 14.687 20.630 -6.111 1.00 95.69 698 LYS A C 1
ATOM 5641 O O . LYS A 1 698 ? 14.858 19.995 -7.156 1.00 95.69 698 LYS A O 1
ATOM 5646 N N . PHE A 1 699 ? 13.480 20.935 -5.646 1.00 97.75 699 PHE A N 1
ATOM 5647 C CA . PHE A 1 699 ? 12.231 20.638 -6.329 1.00 97.75 699 PHE A CA 1
ATOM 5648 C C . PHE A 1 699 ? 12.016 21.543 -7.552 1.00 97.75 699 PHE A C 1
ATOM 5650 O O . PHE A 1 699 ? 12.160 22.759 -7.488 1.00 97.75 699 PHE A O 1
ATOM 5657 N N . HIS A 1 700 ? 11.569 20.950 -8.656 1.00 96.69 700 HIS A N 1
ATOM 5658 C CA . HIS A 1 700 ? 11.134 21.646 -9.859 1.00 96.69 700 HIS A CA 1
ATOM 5659 C C . HIS A 1 700 ? 9.821 21.029 -10.363 1.00 96.69 700 HIS A C 1
ATOM 5661 O O . HIS A 1 700 ? 9.804 19.889 -10.837 1.00 96.69 700 HIS A O 1
ATOM 5667 N N . ARG A 1 701 ? 8.717 21.793 -10.305 1.00 96.44 701 ARG A N 1
ATOM 5668 C CA . ARG A 1 701 ? 7.375 21.320 -10.699 1.00 96.44 701 ARG A CA 1
ATOM 5669 C C . ARG A 1 701 ? 7.368 20.894 -12.166 1.00 96.44 701 ARG A C 1
ATOM 5671 O O . ARG A 1 701 ? 7.675 21.695 -13.045 1.00 96.44 701 ARG A O 1
ATOM 5678 N N . ARG A 1 702 ? 6.981 19.644 -12.435 1.00 95.50 702 ARG A N 1
ATOM 5679 C CA . ARG A 1 702 ? 6.685 19.151 -13.789 1.00 95.50 702 ARG A CA 1
ATOM 5680 C C . ARG A 1 702 ? 5.459 18.253 -13.748 1.00 95.50 702 ARG A C 1
ATOM 5682 O O . ARG A 1 702 ? 5.493 17.188 -13.141 1.00 95.50 702 ARG A O 1
ATOM 5689 N N . GLU A 1 703 ? 4.392 18.662 -14.421 1.00 93.00 703 GLU A N 1
ATOM 5690 C CA . GLU A 1 703 ? 3.158 17.864 -14.494 1.00 93.00 703 GLU A CA 1
ATOM 5691 C C . GLU A 1 703 ? 3.288 16.679 -15.450 1.00 93.00 703 GLU A C 1
ATOM 5693 O O . GLU A 1 703 ? 2.644 15.656 -15.233 1.00 93.00 703 GLU A O 1
ATOM 5698 N N . TRP A 1 704 ? 4.181 16.793 -16.443 1.00 93.56 704 TRP A N 1
ATOM 5699 C CA . TRP A 1 704 ? 4.381 15.822 -17.524 1.00 93.56 704 TRP A CA 1
ATOM 5700 C C . TRP A 1 704 ? 3.112 15.582 -18.365 1.00 93.56 704 TRP A C 1
ATOM 5702 O O . TRP A 1 704 ? 2.029 16.078 -18.066 1.00 93.56 704 TRP A O 1
ATOM 5712 N N . LYS A 1 705 ? 3.252 14.888 -19.501 1.00 84.50 705 LYS A N 1
ATOM 5713 C CA . LYS A 1 705 ? 2.144 14.689 -20.451 1.00 84.50 705 LYS A CA 1
ATOM 5714 C C . LYS A 1 705 ? 1.295 13.472 -20.068 1.00 84.50 705 LYS A C 1
ATOM 5716 O O . LYS A 1 705 ? 1.825 12.445 -19.640 1.00 84.50 705 LYS A O 1
ATOM 5721 N N . GLY A 1 706 ? -0.009 13.550 -20.298 1.00 68.25 706 GLY A N 1
ATOM 5722 C CA . GLY A 1 706 ? -0.917 12.408 -20.208 1.00 68.25 706 GLY A CA 1
ATOM 5723 C C . GLY A 1 706 ? -2.352 12.813 -20.526 1.00 68.25 706 GLY A C 1
ATOM 5724 O O . GLY A 1 706 ? -2.782 13.892 -20.128 1.00 68.25 706 GLY A O 1
ATOM 5725 N N . GLU A 1 707 ? -3.068 11.958 -21.252 1.00 54.50 707 GLU A N 1
ATOM 5726 C CA . GLU A 1 707 ? -4.510 12.083 -21.481 1.00 54.50 707 GLU A CA 1
ATOM 5727 C C . GLU A 1 707 ? -5.272 11.227 -20.456 1.00 54.50 707 GLU A C 1
ATOM 5729 O O . GLU A 1 707 ? -4.833 10.133 -20.096 1.00 54.50 707 GLU A O 1
ATOM 5734 N N . GLY A 1 708 ? -6.426 11.714 -19.991 1.00 60.00 708 GLY A N 1
ATOM 5735 C CA . GLY A 1 708 ? -7.294 10.993 -19.055 1.00 60.00 708 GLY A CA 1
ATOM 5736 C C . GLY A 1 708 ? -6.913 11.117 -17.571 1.00 60.00 708 GLY A C 1
ATOM 5737 O O . GLY A 1 708 ? -6.031 11.882 -17.179 1.00 60.00 708 GLY A O 1
ATOM 5738 N N . ALA A 1 709 ? -7.626 10.372 -16.721 1.00 64.00 709 ALA A N 1
ATOM 5739 C CA . ALA A 1 709 ? -7.511 10.453 -15.260 1.00 64.00 709 ALA A CA 1
ATOM 5740 C C . ALA A 1 709 ? -6.282 9.721 -14.681 1.00 64.00 709 ALA A C 1
ATOM 5742 O O . ALA A 1 709 ? -5.890 9.982 -13.543 1.00 64.00 709 ALA A O 1
ATOM 5743 N N . HIS A 1 710 ? -5.645 8.837 -15.457 1.00 80.31 710 HIS A N 1
ATOM 5744 C CA . HIS A 1 710 ? -4.550 7.997 -14.976 1.00 80.31 710 HIS A CA 1
ATOM 5745 C C . HIS A 1 710 ? -3.271 8.794 -14.682 1.00 80.31 710 HIS A C 1
ATOM 5747 O O . HIS A 1 710 ? -2.818 9.631 -15.469 1.00 80.31 710 HIS A O 1
ATOM 5753 N N . GLU A 1 711 ? -2.661 8.478 -13.543 1.00 91.38 711 GLU A N 1
ATOM 5754 C CA . GLU A 1 711 ? -1.377 9.017 -13.100 1.00 91.38 711 GLU A CA 1
ATOM 5755 C C . GLU A 1 711 ? -0.224 8.064 -13.460 1.00 91.38 711 GLU A C 1
ATOM 5757 O O . GLU A 1 711 ? -0.435 6.874 -13.708 1.00 91.38 711 GLU A O 1
ATOM 5762 N N . CYS A 1 712 ? 1.003 8.578 -13.474 1.00 96.56 712 CYS A N 1
ATOM 5763 C CA . CYS A 1 712 ? 2.219 7.776 -13.545 1.00 96.56 712 CYS A CA 1
ATOM 5764 C C . CYS A 1 712 ? 2.415 6.857 -12.326 1.00 96.56 712 CYS A C 1
ATOM 5766 O O . CYS A 1 712 ? 1.799 7.040 -11.271 1.00 96.56 712 CYS A O 1
ATOM 5768 N N . ILE A 1 713 ? 3.371 5.932 -12.428 1.00 98.12 713 ILE A N 1
ATOM 5769 C CA . ILE A 1 713 ? 3.818 5.082 -11.321 1.00 98.12 713 ILE A CA 1
ATOM 5770 C C . ILE A 1 713 ? 4.803 5.862 -10.439 1.00 98.12 713 ILE A C 1
ATOM 5772 O O . ILE A 1 713 ? 5.922 6.175 -10.855 1.00 98.12 713 ILE A O 1
ATOM 5776 N N . ARG A 1 714 ? 4.400 6.154 -9.200 1.00 98.06 714 ARG A N 1
ATOM 5777 C CA . ARG A 1 714 ? 5.176 6.925 -8.216 1.00 98.06 714 ARG A CA 1
ATOM 5778 C C . ARG A 1 714 ? 4.942 6.421 -6.786 1.00 98.06 714 ARG A C 1
ATOM 5780 O O . ARG A 1 714 ? 3.933 5.757 -6.548 1.00 98.06 714 ARG A O 1
ATOM 5787 N N . PRO A 1 715 ? 5.814 6.749 -5.814 1.00 98.25 715 PRO A N 1
ATOM 5788 C CA . PRO A 1 715 ? 5.522 6.524 -4.401 1.00 98.25 715 PRO A CA 1
ATOM 5789 C C . PRO A 1 715 ? 4.306 7.342 -3.927 1.00 98.25 715 PRO A C 1
ATOM 5791 O O . PRO A 1 715 ? 4.050 8.453 -4.403 1.00 98.25 715 PRO A O 1
ATOM 5794 N N . THR A 1 716 ? 3.566 6.807 -2.957 1.00 96.12 716 THR A N 1
ATOM 5795 C CA . THR A 1 716 ? 2.422 7.494 -2.319 1.00 96.12 716 THR A CA 1
ATOM 5796 C C . THR A 1 716 ? 2.845 8.486 -1.234 1.00 96.12 716 THR A C 1
ATOM 5798 O O . THR A 1 716 ? 2.088 9.393 -0.887 1.00 96.12 716 THR A O 1
ATOM 5801 N N . ARG A 1 717 ? 4.056 8.319 -0.687 1.00 94.56 717 ARG A N 1
ATOM 5802 C CA . ARG A 1 717 ? 4.617 9.111 0.415 1.00 94.56 717 ARG A CA 1
ATOM 5803 C C . ARG A 1 717 ? 6.088 9.468 0.145 1.00 94.56 717 ARG A C 1
ATOM 5805 O O . ARG A 1 717 ? 6.766 8.714 -0.555 1.00 94.56 717 ARG A O 1
ATOM 5812 N N . PRO A 1 718 ? 6.612 10.567 0.718 1.00 94.25 718 PRO A N 1
ATOM 5813 C CA . PRO A 1 718 ? 8.007 10.996 0.558 1.00 94.25 718 PRO A CA 1
ATOM 5814 C C . PRO A 1 718 ? 8.957 10.164 1.436 1.00 94.25 718 PRO A C 1
ATOM 5816 O O . PRO A 1 718 ? 9.599 10.666 2.354 1.00 94.25 718 PRO A O 1
ATOM 5819 N N . ILE A 1 719 ? 8.996 8.853 1.199 1.00 93.50 719 ILE A N 1
ATOM 5820 C CA . ILE A 1 719 ? 9.725 7.878 2.016 1.00 93.50 719 ILE A CA 1
ATOM 5821 C C . ILE A 1 719 ? 10.647 7.080 1.097 1.00 93.50 719 ILE A C 1
ATOM 5823 O O . ILE A 1 719 ? 10.168 6.338 0.244 1.00 93.50 719 ILE A O 1
ATOM 5827 N N . ASP A 1 720 ? 11.960 7.213 1.264 1.00 93.00 720 ASP A N 1
ATOM 5828 C CA . ASP A 1 720 ? 12.937 6.412 0.521 1.00 93.00 720 ASP A CA 1
ATOM 5829 C C . ASP A 1 720 ? 12.949 4.931 0.962 1.00 93.00 720 ASP A C 1
ATOM 5831 O O . ASP A 1 720 ? 12.212 4.500 1.855 1.00 93.00 720 ASP A O 1
ATOM 5835 N N . ARG A 1 721 ? 13.782 4.116 0.308 1.00 92.25 721 ARG A N 1
ATOM 5836 C CA . ARG A 1 721 ? 13.884 2.672 0.558 1.00 92.25 721 ARG A CA 1
ATOM 5837 C C . ARG A 1 721 ? 14.283 2.344 1.999 1.00 92.25 721 ARG A C 1
ATOM 5839 O O . ARG A 1 721 ? 13.698 1.443 2.605 1.00 92.25 721 ARG A O 1
ATOM 5846 N N . GLU A 1 722 ? 15.309 3.007 2.521 1.00 85.69 722 GLU A N 1
ATOM 5847 C CA . GLU A 1 722 ? 15.859 2.769 3.856 1.00 85.69 722 GLU A CA 1
ATOM 5848 C C . GLU A 1 722 ? 14.824 3.112 4.929 1.00 85.69 722 GLU A C 1
ATOM 5850 O O . GLU A 1 722 ? 14.554 2.303 5.825 1.00 85.69 722 GLU A O 1
ATOM 5855 N N . ARG A 1 723 ? 14.181 4.272 4.782 1.00 88.19 723 ARG A N 1
ATOM 5856 C CA . ARG A 1 723 ? 13.122 4.742 5.669 1.00 88.19 723 ARG A CA 1
ATOM 5857 C C . ARG A 1 723 ? 11.895 3.838 5.608 1.00 88.19 723 ARG A C 1
ATOM 5859 O O . ARG A 1 723 ? 11.349 3.502 6.656 1.00 88.19 723 ARG A O 1
ATOM 5866 N N . LEU A 1 724 ? 11.494 3.378 4.420 1.00 91.12 724 LEU A N 1
ATOM 5867 C CA . LEU A 1 724 ? 10.387 2.431 4.264 1.00 91.12 724 LEU A CA 1
ATOM 5868 C C . LEU A 1 724 ? 10.659 1.132 5.030 1.00 91.12 724 LEU A C 1
ATOM 5870 O O . LEU A 1 724 ? 9.805 0.677 5.791 1.00 91.12 724 LEU A O 1
ATOM 5874 N N . LEU A 1 725 ? 11.850 0.547 4.865 1.00 88.06 725 LEU A N 1
ATOM 5875 C CA . LEU A 1 725 ? 12.231 -0.670 5.582 1.00 88.06 725 LEU A CA 1
ATOM 5876 C C . LEU A 1 725 ? 12.172 -0.461 7.099 1.00 88.06 725 LEU A C 1
ATOM 5878 O O . LEU A 1 725 ? 11.602 -1.292 7.808 1.00 88.06 725 LEU A O 1
ATOM 5882 N N . ARG A 1 726 ? 12.709 0.660 7.590 1.00 85.75 726 ARG A N 1
ATOM 5883 C CA . ARG A 1 726 ? 12.660 1.013 9.010 1.00 85.75 726 ARG A CA 1
ATOM 5884 C C . ARG A 1 726 ? 11.215 1.115 9.516 1.00 85.75 726 ARG A C 1
ATOM 5886 O O . ARG A 1 726 ? 10.863 0.438 10.477 1.00 85.75 726 ARG A O 1
ATOM 5893 N N . LEU A 1 727 ? 10.356 1.874 8.835 1.00 87.50 727 LEU A N 1
ATOM 5894 C CA . LEU A 1 727 ? 8.957 2.082 9.236 1.00 87.50 727 LEU A CA 1
ATOM 5895 C C . LEU A 1 727 ? 8.119 0.794 9.202 1.00 87.50 727 LEU A C 1
ATOM 5897 O O . LEU A 1 727 ? 7.207 0.633 10.015 1.00 87.50 727 LEU A O 1
ATOM 5901 N N . VAL A 1 728 ? 8.429 -0.142 8.300 1.00 88.00 728 VAL A N 1
ATOM 5902 C CA . VAL A 1 728 ? 7.812 -1.478 8.291 1.00 88.00 728 VAL A CA 1
ATOM 5903 C C . VAL A 1 728 ? 8.265 -2.299 9.502 1.00 88.00 728 VAL A C 1
ATOM 5905 O O . VAL A 1 728 ? 7.433 -2.929 10.153 1.00 88.00 728 VAL A O 1
ATOM 5908 N N . LEU A 1 729 ? 9.557 -2.273 9.853 1.00 83.44 729 LEU A N 1
ATOM 5909 C CA . LEU A 1 729 ? 10.084 -2.978 11.032 1.00 83.44 729 LEU A CA 1
ATOM 5910 C C . LEU A 1 729 ? 9.529 -2.417 12.348 1.00 83.44 729 LEU A C 1
ATOM 5912 O O . LEU A 1 729 ? 9.243 -3.175 13.274 1.00 83.44 729 LEU A O 1
ATOM 5916 N N . GLU A 1 730 ? 9.325 -1.103 12.410 1.00 81.00 730 GLU A N 1
ATOM 5917 C CA . GLU A 1 730 ? 8.691 -0.416 13.537 1.00 81.00 730 GLU A CA 1
ATOM 5918 C C . GLU A 1 730 ? 7.178 -0.673 13.640 1.00 81.00 730 GLU A C 1
ATOM 5920 O O . GLU A 1 730 ? 6.564 -0.315 14.643 1.00 81.00 730 GLU A O 1
ATOM 5925 N N . ASN A 1 731 ? 6.566 -1.311 12.634 1.00 80.62 731 ASN A N 1
ATOM 5926 C CA . ASN A 1 731 ? 5.114 -1.441 12.481 1.00 80.62 731 ASN A CA 1
ATOM 5927 C C . ASN A 1 731 ? 4.374 -0.091 12.399 1.00 80.62 731 ASN A C 1
ATOM 5929 O O . ASN A 1 731 ? 3.201 -0.024 12.761 1.00 80.62 731 ASN A O 1
ATOM 5933 N N . VAL A 1 732 ? 5.034 0.964 11.909 1.00 84.12 732 VAL A N 1
ATOM 5934 C CA . VAL A 1 732 ? 4.373 2.230 11.542 1.00 84.12 732 VAL A CA 1
ATOM 5935 C C . VAL A 1 732 ? 3.617 2.048 10.230 1.00 84.12 732 VAL A C 1
ATOM 5937 O O . VAL A 1 732 ? 2.446 2.399 10.115 1.00 84.12 732 VAL A O 1
ATOM 5940 N N . ILE A 1 733 ? 4.279 1.444 9.238 1.00 87.31 733 ILE A N 1
ATOM 5941 C CA . ILE A 1 733 ? 3.659 1.069 7.968 1.00 87.31 733 ILE A CA 1
ATOM 5942 C C . ILE A 1 733 ? 3.309 -0.413 8.026 1.00 87.31 733 ILE A C 1
ATOM 5944 O O . ILE A 1 733 ? 4.180 -1.282 8.071 1.00 87.31 733 ILE A O 1
ATOM 5948 N N . HIS A 1 734 ? 2.013 -0.706 7.999 1.00 85.44 734 HIS A N 1
ATOM 5949 C CA . HIS A 1 734 ? 1.523 -2.074 7.955 1.00 85.44 734 HIS A CA 1
ATOM 5950 C C . HIS A 1 734 ? 1.447 -2.582 6.521 1.00 85.44 734 HIS A C 1
ATOM 5952 O O . HIS A 1 734 ? 0.810 -1.980 5.660 1.00 85.44 734 HIS A O 1
ATOM 5958 N N . THR A 1 735 ? 2.032 -3.751 6.287 1.00 86.88 735 THR A N 1
ATOM 5959 C CA . THR A 1 735 ? 1.940 -4.455 5.010 1.00 86.88 735 THR A CA 1
ATOM 5960 C C . THR A 1 735 ? 1.151 -5.753 5.184 1.00 86.88 735 THR A C 1
ATOM 5962 O O . THR A 1 735 ? 1.245 -6.461 6.192 1.00 86.88 735 THR A O 1
ATOM 5965 N N . SER A 1 736 ? 0.252 -6.026 4.245 1.00 84.19 736 SER A N 1
ATOM 5966 C CA . SER A 1 736 ? -0.572 -7.232 4.206 1.00 84.19 736 SER A CA 1
ATOM 5967 C C . SER A 1 736 ? 0.216 -8.415 3.656 1.00 84.19 736 SER A C 1
ATOM 5969 O O . SER A 1 736 ? -0.047 -9.546 4.073 1.00 84.19 736 SER A O 1
ATOM 5971 N N . THR A 1 737 ? 1.189 -8.145 2.782 1.00 86.00 737 THR A N 1
ATOM 5972 C CA . THR A 1 737 ? 2.200 -9.098 2.315 1.00 86.00 737 THR A CA 1
ATOM 5973 C C . THR A 1 737 ? 3.594 -8.675 2.796 1.00 86.00 737 THR A C 1
ATOM 5975 O O . THR A 1 737 ? 3.878 -7.478 2.866 1.00 86.00 737 THR A O 1
ATOM 5978 N N . PRO A 1 738 ? 4.482 -9.622 3.155 1.00 88.50 738 PRO A N 1
ATOM 5979 C CA . PRO A 1 738 ? 5.838 -9.287 3.581 1.00 88.50 738 PRO A CA 1
ATOM 5980 C C . PRO A 1 738 ? 6.647 -8.596 2.477 1.00 88.50 738 PRO A C 1
ATOM 5982 O O . PRO A 1 738 ? 6.796 -9.122 1.374 1.00 88.50 738 PRO A O 1
ATOM 5985 N N . ILE A 1 739 ? 7.248 -7.452 2.802 1.00 91.75 739 ILE A N 1
ATOM 5986 C CA . ILE A 1 739 ? 8.124 -6.717 1.884 1.00 91.75 739 ILE A CA 1
ATOM 5987 C C . ILE A 1 739 ? 9.484 -7.416 1.795 1.00 91.75 739 ILE A C 1
ATOM 5989 O O . ILE A 1 739 ? 10.244 -7.481 2.762 1.00 91.75 739 ILE A O 1
ATOM 5993 N N . THR A 1 740 ? 9.798 -7.952 0.616 1.00 93.31 740 THR A N 1
ATOM 5994 C CA . THR A 1 740 ? 11.073 -8.643 0.347 1.00 93.31 740 THR A CA 1
ATOM 5995 C C . THR A 1 740 ? 12.143 -7.690 -0.198 1.00 93.31 740 THR A C 1
ATOM 5997 O O . THR A 1 740 ? 11.862 -6.554 -0.573 1.00 93.31 740 THR A O 1
ATOM 6000 N N . ARG A 1 741 ? 13.390 -8.165 -0.337 1.00 92.31 741 ARG A N 1
ATOM 6001 C CA . ARG A 1 741 ? 14.470 -7.384 -0.976 1.00 92.31 741 ARG A CA 1
ATOM 6002 C C . ARG A 1 741 ? 14.128 -6.949 -2.406 1.00 92.31 741 ARG A C 1
ATOM 6004 O O . ARG A 1 741 ? 14.444 -5.826 -2.778 1.00 92.31 741 ARG A O 1
ATOM 6011 N N . LYS A 1 742 ? 13.455 -7.807 -3.188 1.00 96.56 742 LYS A N 1
ATOM 6012 C CA . LYS A 1 742 ? 13.013 -7.469 -4.553 1.00 96.56 742 LYS A CA 1
ATOM 6013 C C . LYS A 1 742 ? 11.952 -6.355 -4.544 1.00 96.56 742 LYS A C 1
ATOM 6015 O O . LYS A 1 742 ? 12.014 -5.475 -5.393 1.00 96.56 742 LYS A O 1
ATOM 6020 N N . HIS A 1 743 ? 11.047 -6.345 -3.557 1.00 97.69 743 HIS A N 1
ATOM 6021 C CA . HIS A 1 743 ? 10.080 -5.253 -3.371 1.00 97.69 743 HIS A CA 1
ATOM 6022 C C . HIS A 1 743 ? 10.774 -3.924 -3.095 1.00 97.69 743 HIS A C 1
ATOM 6024 O O . HIS A 1 743 ? 10.490 -2.939 -3.764 1.00 97.69 743 HIS A O 1
ATOM 6030 N N . LEU A 1 744 ? 11.719 -3.913 -2.150 1.00 96.44 744 LEU A N 1
ATOM 6031 C CA . LEU A 1 744 ? 12.487 -2.713 -1.815 1.00 96.44 744 LEU A CA 1
ATOM 6032 C C . LEU A 1 744 ? 13.310 -2.207 -3.002 1.00 96.44 744 LEU A C 1
ATOM 6034 O O . LEU A 1 744 ? 13.398 -1.003 -3.198 1.00 96.44 744 LEU A O 1
ATOM 6038 N N . ALA A 1 745 ? 13.893 -3.107 -3.799 1.00 97.62 745 ALA A N 1
ATOM 6039 C CA . ALA A 1 745 ? 14.662 -2.737 -4.983 1.00 97.62 745 ALA A CA 1
ATOM 6040 C C . ALA A 1 745 ? 13.785 -2.112 -6.081 1.00 97.62 745 ALA A C 1
ATOM 6042 O O . ALA A 1 745 ? 14.160 -1.089 -6.647 1.00 97.62 745 ALA A O 1
ATOM 6043 N N . LEU A 1 746 ? 12.607 -2.689 -6.359 1.00 98.50 746 LEU A N 1
ATOM 6044 C CA . LEU A 1 746 ? 11.673 -2.112 -7.329 1.00 98.50 746 LEU A CA 1
ATOM 6045 C C . LEU A 1 746 ? 11.091 -0.784 -6.826 1.00 98.50 746 LEU A C 1
ATOM 6047 O O . LEU A 1 746 ? 11.014 0.176 -7.586 1.00 98.50 746 LEU A O 1
ATOM 6051 N N . TYR A 1 747 ? 10.741 -0.706 -5.539 1.00 98.56 747 TYR A N 1
ATOM 6052 C CA . TYR A 1 747 ? 10.288 0.531 -4.906 1.00 98.56 747 TYR A CA 1
ATOM 6053 C C . TYR A 1 747 ? 11.342 1.641 -4.998 1.00 98.56 747 TYR A C 1
ATOM 6055 O O . TYR A 1 747 ? 11.013 2.756 -5.380 1.00 98.56 747 TYR A O 1
ATOM 6063 N N . ASP A 1 748 ? 12.609 1.340 -4.705 1.00 98.19 748 ASP A N 1
ATOM 6064 C CA . ASP A 1 748 ? 13.729 2.288 -4.797 1.00 98.19 748 ASP A CA 1
ATOM 6065 C C . ASP A 1 748 ? 13.934 2.800 -6.223 1.00 98.19 748 ASP A C 1
ATOM 6067 O O . ASP A 1 748 ? 14.143 3.993 -6.432 1.00 98.19 748 ASP A O 1
ATOM 6071 N N . LEU A 1 749 ? 13.804 1.917 -7.216 1.00 98.19 749 LEU A N 1
ATOM 6072 C CA . LEU A 1 749 ? 13.850 2.300 -8.622 1.00 98.19 749 LEU A CA 1
ATOM 6073 C C . LEU A 1 749 ? 12.724 3.293 -8.956 1.00 98.19 749 LEU A C 1
ATOM 6075 O O . LEU A 1 749 ? 13.003 4.360 -9.508 1.00 98.19 749 LEU A O 1
ATOM 6079 N N . ILE A 1 750 ? 11.481 2.982 -8.561 1.00 98.69 750 ILE A N 1
ATOM 6080 C CA . ILE A 1 750 ? 10.307 3.855 -8.746 1.00 98.69 750 ILE A CA 1
ATOM 6081 C C . ILE A 1 750 ? 10.507 5.199 -8.044 1.00 98.69 750 ILE A C 1
ATOM 6083 O O . ILE A 1 750 ? 10.331 6.254 -8.654 1.00 98.69 750 ILE A O 1
ATOM 6087 N N . PHE A 1 751 ? 10.918 5.162 -6.778 1.00 98.62 751 PHE A N 1
ATOM 6088 C CA . PHE A 1 751 ? 11.152 6.335 -5.950 1.00 98.62 751 PHE A CA 1
ATOM 6089 C C . PHE A 1 751 ? 12.197 7.258 -6.581 1.00 98.62 751 PHE A C 1
ATOM 6091 O O . PHE A 1 751 ? 11.935 8.440 -6.796 1.00 98.62 751 PHE A O 1
ATOM 6098 N N . ARG A 1 752 ? 13.362 6.716 -6.953 1.00 98.38 752 ARG A N 1
ATOM 6099 C CA . ARG A 1 752 ? 14.458 7.478 -7.565 1.00 98.38 752 ARG A CA 1
ATOM 6100 C C . ARG A 1 752 ? 14.064 8.096 -8.895 1.00 98.38 752 ARG A C 1
ATOM 6102 O O . ARG A 1 752 ? 14.355 9.268 -9.111 1.00 98.38 752 ARG A O 1
ATOM 6109 N N . ARG A 1 753 ? 13.397 7.336 -9.771 1.00 98.31 753 ARG A N 1
ATOM 6110 C CA . ARG A 1 753 ? 12.932 7.837 -11.071 1.00 98.31 753 ARG A CA 1
ATOM 6111 C C . ARG A 1 753 ? 11.919 8.966 -10.900 1.00 98.31 753 ARG A C 1
ATOM 6113 O O . ARG A 1 753 ? 12.048 9.997 -11.554 1.00 98.31 753 ARG A O 1
ATOM 6120 N N . PHE A 1 754 ? 10.953 8.797 -9.998 1.00 98.62 754 PHE A N 1
ATOM 6121 C CA . PHE A 1 754 ? 9.947 9.817 -9.723 1.00 98.62 754 PHE A CA 1
ATOM 6122 C C . PHE A 1 754 ? 10.568 11.089 -9.135 1.00 98.62 754 PHE A C 1
ATOM 6124 O O . PHE A 1 754 ? 10.361 12.171 -9.684 1.00 98.62 754 PHE A O 1
ATOM 6131 N N . MET A 1 755 ? 11.388 10.968 -8.086 1.00 98.50 755 MET A N 1
ATOM 6132 C CA . MET A 1 755 ? 12.053 12.123 -7.474 1.00 98.50 755 MET A CA 1
ATOM 6133 C C . MET A 1 755 ? 12.994 12.820 -8.463 1.00 98.50 755 MET A C 1
ATOM 6135 O O . MET A 1 755 ? 12.996 14.043 -8.543 1.00 98.50 755 MET A O 1
ATOM 6139 N N . ALA A 1 756 ? 13.731 12.070 -9.289 1.00 98.19 756 ALA A N 1
ATOM 6140 C CA . ALA A 1 756 ? 14.540 12.658 -10.353 1.00 98.19 756 ALA A CA 1
ATOM 6141 C C . ALA A 1 756 ? 13.686 13.460 -11.346 1.00 98.19 756 ALA A C 1
ATOM 6143 O O . ALA A 1 756 ? 14.061 14.579 -11.676 1.00 98.19 756 ALA A O 1
ATOM 6144 N N . SER A 1 757 ? 12.522 12.951 -11.767 1.00 98.19 757 SER A N 1
ATOM 6145 C CA . SER A 1 757 ? 11.626 13.647 -12.709 1.00 98.19 757 SER A CA 1
ATOM 6146 C C . SER A 1 757 ? 11.075 14.987 -12.191 1.00 98.19 757 SER A C 1
ATOM 6148 O O . SER A 1 757 ? 10.648 15.828 -12.985 1.00 98.19 757 SER A O 1
ATOM 6150 N N . GLN A 1 758 ? 11.091 15.190 -10.870 1.00 98.25 758 GLN A N 1
ATOM 6151 C CA . GLN A 1 758 ? 10.610 16.388 -10.174 1.00 98.25 758 GLN A CA 1
ATOM 6152 C C . GLN A 1 758 ? 11.747 17.232 -9.575 1.00 98.25 758 GLN A C 1
ATOM 6154 O O . GLN A 1 758 ? 11.480 18.168 -8.829 1.00 98.25 758 GLN A O 1
ATOM 6159 N N . ALA A 1 759 ? 13.011 16.914 -9.871 1.00 97.44 759 ALA A N 1
ATOM 6160 C CA . ALA A 1 759 ? 14.172 17.681 -9.420 1.00 97.44 759 ALA A CA 1
ATOM 6161 C C . ALA A 1 759 ? 14.680 18.644 -10.508 1.00 97.44 759 ALA A C 1
ATOM 6163 O O . ALA A 1 759 ? 14.344 18.492 -11.684 1.00 97.44 759 ALA A O 1
ATOM 6164 N N . GLU A 1 760 ? 15.499 19.629 -10.142 1.00 95.31 760 GLU A N 1
ATOM 6165 C CA . GLU A 1 760 ? 16.186 20.516 -11.099 1.00 95.31 760 GLU A CA 1
ATOM 6166 C C . GLU A 1 760 ? 16.894 19.740 -12.236 1.00 95.31 760 GLU A C 1
ATOM 6168 O O . GLU A 1 760 ? 17.294 18.581 -12.067 1.00 95.31 760 GLU A O 1
ATOM 6173 N N . SER A 1 761 ? 17.008 20.357 -13.418 1.00 96.62 761 SER A N 1
ATOM 6174 C CA . SER A 1 761 ? 17.700 19.762 -14.572 1.00 96.62 761 SER A CA 1
ATOM 6175 C C . SER A 1 761 ? 19.162 19.447 -14.234 1.00 96.62 761 SER A C 1
ATOM 6177 O O . SER A 1 761 ? 19.795 20.143 -13.443 1.00 96.62 761 SER A O 1
ATOM 6179 N N . ALA A 1 762 ? 19.715 18.388 -14.829 1.00 96.25 762 ALA A N 1
ATOM 6180 C CA . ALA A 1 762 ? 21.140 18.105 -14.698 1.00 96.25 762 ALA A CA 1
ATOM 6181 C C . ALA A 1 762 ? 21.932 19.085 -15.566 1.00 96.25 762 ALA A C 1
ATOM 6183 O O . ALA A 1 762 ? 21.574 19.305 -16.720 1.00 96.25 762 ALA A O 1
ATOM 6184 N N . VAL A 1 763 ? 23.035 19.610 -15.046 1.00 96.81 763 VAL A N 1
ATOM 6185 C CA . VAL A 1 763 ? 23.996 20.375 -15.844 1.00 96.81 763 VAL A CA 1
ATOM 6186 C C . VAL A 1 763 ? 25.032 19.392 -16.365 1.00 96.81 763 VAL A C 1
ATOM 6188 O O . VAL A 1 763 ? 25.677 18.683 -15.582 1.00 96.81 763 VAL A O 1
ATOM 6191 N N . VAL A 1 764 ? 25.165 19.313 -17.686 1.00 96.62 764 VAL A N 1
ATOM 6192 C CA . VAL A 1 764 ? 26.086 18.382 -18.338 1.00 96.62 764 VAL A CA 1
ATOM 6193 C C . VAL A 1 764 ? 27.084 19.135 -19.194 1.00 96.62 764 VAL A C 1
ATOM 6195 O O . VAL A 1 764 ? 26.752 20.123 -19.846 1.00 96.62 764 VAL A O 1
ATOM 6198 N N . ARG A 1 765 ? 28.314 18.632 -19.208 1.00 96.31 765 ARG A N 1
ATOM 6199 C CA . ARG A 1 765 ? 29.374 19.117 -20.083 1.00 96.31 765 ARG A CA 1
ATOM 6200 C C . ARG A 1 765 ? 29.536 18.132 -21.224 1.00 96.31 765 ARG A C 1
ATOM 6202 O O . ARG A 1 765 ? 29.972 16.994 -21.019 1.00 96.31 765 ARG A O 1
ATOM 6209 N N . LYS A 1 766 ? 29.127 18.563 -22.411 1.00 96.06 766 LYS A N 1
ATOM 6210 C CA . LYS A 1 766 ? 29.150 17.776 -23.636 1.00 96.06 766 LYS A CA 1
ATOM 6211 C C . LYS A 1 766 ? 30.286 18.270 -24.523 1.00 96.06 766 LYS A C 1
ATOM 6213 O O . LYS A 1 766 ? 30.390 19.463 -24.795 1.00 96.06 766 LYS A O 1
ATOM 6218 N N . VAL A 1 767 ? 31.134 17.350 -24.964 1.00 96.38 767 VAL A N 1
ATOM 6219 C CA . VAL A 1 767 ? 32.259 17.637 -25.858 1.00 96.38 767 VAL A CA 1
ATOM 6220 C C . VAL A 1 767 ? 32.056 16.872 -27.158 1.00 96.38 767 VAL A C 1
ATOM 6222 O O . VAL A 1 767 ? 31.834 15.658 -27.134 1.00 96.38 767 VAL A O 1
ATOM 6225 N N . SER A 1 768 ? 32.134 17.586 -28.277 1.00 95.44 768 SER A N 1
ATOM 6226 C CA . SER A 1 768 ? 32.072 17.027 -29.626 1.00 95.44 768 SER A CA 1
ATOM 6227 C C . SER A 1 768 ? 33.474 16.956 -30.217 1.00 95.44 768 SER A C 1
ATOM 6229 O O . SER A 1 768 ? 34.215 17.942 -30.236 1.00 95.44 768 SER A O 1
ATOM 6231 N N . TYR A 1 769 ? 33.833 15.775 -30.705 1.00 95.25 769 TYR A N 1
ATOM 6232 C CA . TYR A 1 769 ? 35.121 15.473 -31.313 1.00 95.25 769 TYR A CA 1
ATOM 6233 C C . TYR A 1 769 ? 34.927 15.118 -32.787 1.00 95.25 769 TYR A C 1
ATOM 6235 O O . TYR A 1 769 ? 34.005 14.375 -33.126 1.00 95.25 769 TYR A O 1
ATOM 6243 N N . SER A 1 770 ? 35.816 15.614 -33.643 1.00 94.62 770 SER A N 1
ATOM 6244 C CA . SER A 1 770 ? 36.000 15.117 -35.004 1.00 94.62 770 SER A CA 1
ATOM 6245 C C . SER A 1 770 ? 37.149 14.114 -34.994 1.00 94.62 770 SER A C 1
ATOM 6247 O O . SER A 1 770 ? 38.240 14.404 -34.499 1.00 94.62 770 SER A O 1
ATOM 6249 N N . LEU A 1 771 ? 36.881 12.915 -35.500 1.00 93.12 771 LEU A N 1
ATOM 6250 C CA . LEU A 1 771 ? 37.866 11.870 -35.712 1.00 93.12 771 LEU A CA 1
ATOM 6251 C C . LEU A 1 771 ? 38.087 11.738 -37.213 1.00 93.12 771 LEU A C 1
ATOM 6253 O O . LEU A 1 771 ? 37.231 11.209 -37.923 1.00 93.12 771 LEU A O 1
ATOM 6257 N N . LYS A 1 772 ? 39.247 12.187 -37.681 1.00 92.69 772 LYS A N 1
ATOM 6258 C CA . LYS A 1 772 ? 39.669 12.036 -39.073 1.00 92.69 772 LYS A CA 1
ATOM 6259 C C . LYS A 1 772 ? 40.416 10.718 -39.216 1.00 92.69 772 LYS A C 1
ATOM 6261 O O . LYS A 1 772 ? 41.512 10.559 -38.673 1.00 92.69 772 LYS A O 1
ATOM 6266 N N . LEU A 1 773 ? 39.782 9.773 -39.904 1.00 89.56 773 LEU A N 1
ATOM 6267 C CA . LEU A 1 773 ? 40.376 8.511 -40.333 1.00 89.56 773 LEU A CA 1
ATOM 6268 C C . LEU A 1 773 ? 40.729 8.611 -41.830 1.00 89.56 773 LEU A C 1
ATOM 6270 O O . LEU A 1 773 ? 40.200 9.486 -42.517 1.00 89.56 773 LEU A O 1
ATOM 6274 N N . PRO A 1 774 ? 41.597 7.734 -42.366 1.00 87.75 774 PRO A N 1
ATOM 6275 C CA . PRO A 1 774 ? 42.033 7.817 -43.762 1.00 87.75 774 PRO A CA 1
ATOM 6276 C C . PRO A 1 774 ? 40.903 7.729 -44.799 1.00 87.75 774 PRO A C 1
ATOM 6278 O O . PRO A 1 774 ? 41.031 8.284 -45.885 1.00 87.75 774 PRO A O 1
ATOM 6281 N N . ASP A 1 775 ? 39.815 7.024 -44.486 1.00 87.62 775 ASP A N 1
ATOM 6282 C CA . ASP A 1 775 ? 38.701 6.750 -45.401 1.00 87.62 775 ASP A CA 1
ATOM 6283 C C . ASP A 1 775 ? 37.413 7.523 -45.069 1.00 87.62 775 ASP A C 1
ATOM 6285 O O . ASP A 1 775 ? 36.503 7.573 -45.897 1.00 87.62 775 ASP A O 1
ATOM 6289 N N . ARG A 1 776 ? 37.295 8.093 -43.862 1.00 89.69 776 ARG A N 1
ATOM 6290 C CA . ARG A 1 776 ? 36.085 8.786 -43.391 1.00 89.69 776 ARG A CA 1
ATOM 6291 C C . ARG A 1 776 ? 36.364 9.719 -42.213 1.00 89.69 776 ARG A C 1
ATOM 6293 O O . ARG A 1 776 ? 37.301 9.513 -41.447 1.00 89.69 776 ARG A O 1
ATOM 6300 N N . GLU A 1 777 ? 35.481 10.688 -42.006 1.00 91.12 777 GLU A N 1
ATOM 6301 C CA . GLU A 1 777 ? 35.450 11.527 -40.805 1.00 91.12 777 GLU A CA 1
ATOM 6302 C C . GLU A 1 777 ? 34.236 11.149 -39.947 1.00 91.12 777 GLU A C 1
ATOM 6304 O O . GLU A 1 777 ? 33.135 10.957 -40.464 1.00 91.12 777 GLU A O 1
ATOM 6309 N N . LEU A 1 778 ? 34.437 10.994 -38.637 1.00 90.62 778 LEU A N 1
ATOM 6310 C CA . LEU A 1 778 ? 33.383 10.640 -37.687 1.00 90.62 778 LEU A CA 1
ATOM 6311 C C . LEU A 1 778 ? 33.236 11.734 -36.636 1.00 90.62 778 LEU A C 1
ATOM 6313 O O . LEU A 1 778 ? 34.214 12.143 -36.015 1.00 90.62 778 LEU A O 1
ATOM 6317 N N . THR A 1 779 ? 32.002 12.148 -36.369 1.00 92.44 779 THR A N 1
ATOM 6318 C CA . THR A 1 779 ? 31.697 13.017 -35.230 1.00 92.44 779 THR A CA 1
ATOM 6319 C C . THR A 1 779 ? 31.283 12.167 -34.037 1.00 92.44 779 THR A C 1
ATOM 6321 O O . THR A 1 779 ? 30.352 11.366 -34.123 1.00 92.44 779 THR A O 1
ATOM 6324 N N . VAL A 1 780 ? 31.974 12.341 -32.912 1.00 92.56 780 VAL A N 1
ATOM 6325 C CA . VAL A 1 780 ? 31.694 11.637 -31.657 1.00 92.56 780 VAL A CA 1
ATOM 6326 C C . VAL A 1 780 ? 31.373 12.652 -30.577 1.00 92.56 780 VAL A C 1
ATOM 6328 O O . VAL A 1 780 ? 32.187 13.513 -30.255 1.00 92.56 780 VAL A O 1
ATOM 6331 N N . GLU A 1 781 ? 30.203 12.512 -29.966 1.00 93.81 781 GLU A N 1
ATOM 6332 C CA . GLU A 1 781 ? 29.788 13.344 -28.842 1.00 93.81 781 GLU A CA 1
ATOM 6333 C C . GLU A 1 781 ? 29.904 12.565 -27.530 1.00 93.81 781 GLU A C 1
ATOM 6335 O O . GLU A 1 781 ? 29.458 11.420 -27.442 1.00 93.81 781 GLU A O 1
ATOM 6340 N N . ARG A 1 782 ? 30.477 13.186 -26.493 1.00 93.88 782 ARG A N 1
ATOM 6341 C CA . ARG A 1 782 ? 30.567 12.597 -25.149 1.00 93.88 782 ARG A CA 1
ATOM 6342 C C . ARG A 1 782 ? 30.096 13.554 -24.080 1.00 93.88 782 ARG A C 1
ATOM 6344 O O . ARG A 1 782 ? 30.507 14.710 -24.040 1.00 93.88 782 ARG A O 1
ATOM 6351 N N . ILE A 1 783 ? 29.301 13.029 -23.155 1.00 95.31 783 ILE A N 1
ATOM 6352 C CA . ILE A 1 783 ? 29.066 13.685 -21.873 1.00 95.31 783 ILE A CA 1
ATOM 6353 C C . ILE A 1 783 ? 30.249 13.329 -20.977 1.00 95.31 783 ILE A C 1
ATOM 6355 O O . ILE A 1 783 ? 30.354 12.196 -20.506 1.00 95.31 783 ILE A O 1
ATOM 6359 N N . VAL A 1 784 ? 31.151 14.287 -20.770 1.00 95.00 784 VAL A N 1
ATOM 6360 C CA . VAL A 1 784 ? 32.357 14.080 -19.949 1.00 95.00 784 VAL A CA 1
ATOM 6361 C C . VAL A 1 784 ? 32.101 14.326 -18.470 1.00 95.00 784 VAL A C 1
ATOM 6363 O O . VAL A 1 784 ? 32.839 13.851 -17.611 1.00 95.00 784 VAL A O 1
ATOM 6366 N N . GLU A 1 785 ? 31.028 15.050 -18.164 1.00 95.44 785 GLU A N 1
ATOM 6367 C CA . GLU A 1 785 ? 30.635 15.375 -16.805 1.00 95.44 785 GLU A CA 1
ATOM 6368 C C . GLU A 1 785 ? 29.131 15.624 -16.721 1.00 95.44 785 GLU A C 1
ATOM 6370 O O . GLU A 1 785 ? 28.542 16.232 -17.614 1.00 95.44 785 GLU A O 1
ATOM 6375 N N . ALA A 1 786 ? 28.513 15.161 -15.636 1.00 95.25 786 ALA A N 1
ATOM 6376 C CA . ALA A 1 786 ? 27.113 15.417 -15.327 1.00 95.25 786 ALA A CA 1
ATOM 6377 C C . ALA A 1 786 ? 26.962 15.642 -13.821 1.00 95.25 786 ALA A C 1
ATOM 6379 O O . ALA A 1 786 ? 27.400 14.813 -13.016 1.00 95.25 786 ALA A O 1
ATOM 6380 N N . ARG A 1 787 ? 26.334 16.757 -13.443 1.00 95.12 787 ARG A N 1
ATOM 6381 C CA . ARG A 1 787 ? 26.043 17.128 -12.053 1.00 95.12 787 ARG A CA 1
ATOM 6382 C C . ARG A 1 787 ? 24.568 17.503 -11.905 1.00 95.12 787 ARG A C 1
ATOM 6384 O O . ARG A 1 787 ? 23.906 17.840 -12.883 1.00 95.12 787 ARG A O 1
ATOM 6391 N N . GLY A 1 788 ? 24.061 17.447 -10.678 1.00 94.44 788 GLY A N 1
ATOM 6392 C CA . GLY A 1 788 ? 22.693 17.844 -10.345 1.00 94.44 788 GLY A CA 1
ATOM 6393 C C . GLY A 1 788 ? 21.909 16.741 -9.644 1.00 94.44 788 GLY A C 1
ATOM 6394 O O . GLY A 1 788 ? 22.136 15.543 -9.855 1.00 94.44 788 GLY A O 1
ATOM 6395 N N . ARG A 1 789 ? 20.949 17.158 -8.813 1.00 94.81 789 ARG A N 1
ATOM 6396 C CA . ARG A 1 789 ? 20.219 16.252 -7.919 1.00 94.81 789 ARG A CA 1
ATOM 6397 C C . ARG A 1 789 ? 19.463 15.155 -8.668 1.00 94.81 789 ARG A C 1
ATOM 6399 O O . ARG A 1 789 ? 19.452 14.007 -8.224 1.00 94.81 789 ARG A O 1
ATOM 6406 N N . CYS A 1 790 ? 18.868 15.465 -9.820 1.00 95.81 790 CYS A N 1
ATOM 6407 C CA . CYS A 1 790 ? 18.148 14.468 -10.611 1.00 95.81 790 CYS A CA 1
ATOM 6408 C C . CYS A 1 790 ? 19.065 13.331 -11.108 1.00 95.81 790 CYS A C 1
ATOM 6410 O O . CYS A 1 790 ? 18.671 12.165 -11.070 1.00 95.81 790 CYS A O 1
ATOM 6412 N N . PHE A 1 791 ? 20.310 13.647 -11.486 1.00 95.81 791 PHE A N 1
ATOM 6413 C CA . PHE A 1 791 ? 21.307 12.671 -11.930 1.00 95.81 791 PHE A CA 1
ATOM 6414 C C . PHE A 1 791 ? 21.925 11.880 -10.766 1.00 95.81 791 PHE A C 1
ATOM 6416 O O . PHE A 1 791 ? 22.339 10.733 -10.935 1.00 95.81 791 PHE A O 1
ATOM 6423 N N . GLU A 1 792 ? 22.020 12.458 -9.568 1.00 94.81 792 GLU A N 1
ATOM 6424 C CA . GLU A 1 792 ? 22.405 11.720 -8.354 1.00 94.81 792 GLU A CA 1
ATOM 6425 C C . GLU A 1 792 ? 21.364 10.672 -7.965 1.00 94.81 792 GLU A C 1
ATOM 6427 O O . GLU A 1 792 ? 21.719 9.536 -7.643 1.00 94.81 792 GLU A O 1
ATOM 6432 N N . LEU A 1 793 ? 20.085 11.053 -8.015 1.00 95.19 793 LEU A N 1
ATOM 6433 C CA . LEU A 1 793 ? 18.970 10.178 -7.672 1.00 95.19 793 LEU A CA 1
ATOM 6434 C C . LEU A 1 793 ? 18.850 9.023 -8.664 1.00 95.19 793 LEU A C 1
ATOM 6436 O O . LEU A 1 793 ? 18.727 7.870 -8.239 1.00 95.19 793 LEU A O 1
ATOM 6440 N N . TYR A 1 794 ? 18.924 9.325 -9.963 1.00 96.19 794 TYR A N 1
ATOM 6441 C CA . TYR A 1 794 ? 18.725 8.362 -11.037 1.00 96.19 794 TYR A CA 1
ATOM 6442 C C . TYR A 1 794 ? 19.742 8.586 -12.170 1.00 96.19 794 TYR A C 1
ATOM 6444 O O . TYR A 1 794 ? 19.770 9.630 -12.817 1.00 96.19 794 TYR A O 1
ATOM 6452 N N . LYS A 1 795 ? 20.601 7.594 -12.430 1.00 92.88 795 LYS A N 1
ATOM 6453 C CA . LYS A 1 795 ? 21.713 7.690 -13.395 1.00 92.88 795 LYS A CA 1
ATOM 6454 C C . LYS A 1 795 ? 21.243 7.451 -14.837 1.00 92.88 795 LYS A C 1
ATOM 6456 O O . LYS A 1 795 ? 21.532 6.413 -15.423 1.00 92.88 795 LYS A O 1
ATOM 6461 N N . PHE A 1 796 ? 20.513 8.413 -15.407 1.00 92.50 796 PHE A N 1
ATOM 6462 C CA . PHE A 1 796 ? 19.964 8.317 -16.773 1.00 92.50 796 PHE A CA 1
ATOM 6463 C C . PHE A 1 796 ? 20.942 8.698 -17.894 1.00 92.50 796 PHE A C 1
ATOM 6465 O O . PHE A 1 796 ? 20.665 8.427 -19.059 1.00 92.50 796 PHE A O 1
ATOM 6472 N N . LEU A 1 797 ? 22.078 9.311 -17.556 1.00 92.94 797 LEU A N 1
ATOM 6473 C CA . LEU A 1 797 ? 23.107 9.726 -18.510 1.00 92.94 797 LEU A CA 1
ATOM 6474 C C . LEU A 1 797 ? 24.334 8.824 -18.390 1.00 92.94 797 LEU A C 1
ATOM 6476 O O . LEU A 1 797 ? 24.742 8.448 -17.289 1.00 92.94 797 LEU A O 1
ATOM 6480 N N . LYS A 1 798 ? 24.950 8.508 -19.529 1.00 92.50 798 LYS A N 1
ATOM 6481 C CA . LYS A 1 798 ? 26.236 7.815 -19.575 1.00 92.50 798 LYS A CA 1
ATOM 6482 C C . LYS A 1 798 ? 27.348 8.863 -19.555 1.00 92.50 798 LYS A C 1
ATOM 6484 O O . LYS A 1 798 ? 27.475 9.625 -20.506 1.00 92.50 798 LYS A O 1
ATOM 6489 N N . VAL A 1 799 ? 28.125 8.898 -18.475 1.00 92.75 799 VAL A N 1
ATOM 6490 C CA . VAL A 1 799 ? 29.321 9.745 -18.379 1.00 92.75 799 VAL A CA 1
ATOM 6491 C C . VAL A 1 799 ? 30.516 8.950 -18.890 1.00 92.75 799 VAL A C 1
ATOM 6493 O O . VAL A 1 799 ? 30.753 7.825 -18.446 1.00 92.75 799 VAL A O 1
ATOM 6496 N N . GLU A 1 800 ? 31.248 9.521 -19.837 1.00 91.88 800 GLU A N 1
ATOM 6497 C CA . GLU A 1 800 ? 32.381 8.887 -20.509 1.00 91.88 800 GLU A CA 1
ATOM 6498 C C . GLU A 1 800 ? 33.636 9.746 -20.367 1.00 91.88 800 GLU A C 1
ATOM 6500 O O . GLU A 1 800 ? 33.564 10.958 -20.203 1.00 91.88 800 GLU A O 1
ATOM 6505 N N . LYS A 1 801 ? 34.818 9.131 -20.442 1.00 90.38 801 LYS A N 1
ATOM 6506 C CA . LYS A 1 801 ? 36.066 9.902 -20.463 1.00 90.38 801 LYS A CA 1
ATOM 6507 C C . LYS A 1 801 ? 36.172 10.690 -21.774 1.00 90.38 801 LYS A C 1
ATOM 6509 O O . LYS A 1 801 ? 35.783 10.182 -22.832 1.00 90.38 801 LYS A O 1
ATOM 6514 N N . GLY A 1 802 ? 36.735 11.896 -21.705 1.00 89.94 802 GLY A N 1
ATOM 6515 C CA . GLY A 1 802 ? 37.106 12.665 -22.895 1.00 89.94 802 GLY A CA 1
ATOM 6516 C C . GLY A 1 802 ? 38.093 11.899 -23.782 1.00 89.94 802 GLY A C 1
ATOM 6517 O O . GLY A 1 802 ? 38.780 10.989 -23.313 1.00 89.94 802 GLY A O 1
ATOM 6518 N N . LEU A 1 803 ? 38.136 12.247 -25.067 1.00 92.25 803 LEU A N 1
ATOM 6519 C CA . LEU A 1 803 ? 39.101 11.681 -26.010 1.00 92.25 803 LEU A CA 1
ATOM 6520 C C . LEU A 1 803 ? 40.422 12.475 -25.971 1.00 92.25 803 LEU A C 1
ATOM 6522 O O . LEU A 1 803 ? 40.372 13.699 -25.807 1.00 92.25 803 LEU A O 1
ATOM 6526 N N . PRO A 1 804 ? 41.589 11.813 -26.107 1.00 91.38 804 PRO A N 1
ATOM 6527 C CA . PRO A 1 804 ? 42.873 12.497 -26.236 1.00 91.38 804 PRO A CA 1
ATOM 6528 C C . PRO A 1 804 ? 42.902 13.310 -27.536 1.00 91.38 804 PRO A C 1
ATOM 6530 O O . PRO A 1 804 ? 42.505 12.810 -28.583 1.00 91.38 804 PRO A O 1
ATOM 6533 N N . ILE A 1 805 ? 43.341 14.568 -27.467 1.00 92.94 805 ILE A N 1
ATOM 6534 C CA . ILE A 1 805 ? 43.455 15.454 -28.635 1.00 92.94 805 ILE A CA 1
ATOM 6535 C C . ILE A 1 805 ? 44.834 15.259 -29.260 1.00 92.94 805 ILE A C 1
ATOM 6537 O O . ILE A 1 805 ? 45.831 15.197 -28.541 1.00 92.94 805 ILE A O 1
ATOM 6541 N N . GLY A 1 806 ? 44.888 15.210 -30.587 1.00 91.00 806 GLY A N 1
ATOM 6542 C CA . GLY A 1 806 ? 46.125 15.033 -31.338 1.00 91.00 806 GLY A CA 1
ATOM 6543 C C . GLY A 1 806 ? 46.024 13.902 -32.349 1.00 91.00 806 GLY A C 1
ATOM 6544 O O . GLY A 1 806 ? 44.946 13.375 -32.621 1.00 91.00 806 GLY A O 1
ATOM 6545 N N . GLU A 1 807 ? 47.164 13.556 -32.930 1.00 91.88 807 GLU A N 1
ATOM 6546 C CA . GLU A 1 807 ? 47.280 12.484 -33.909 1.00 91.88 807 GLU A CA 1
ATOM 6547 C C . GLU A 1 807 ? 48.102 11.346 -33.314 1.00 91.88 807 GLU A C 1
ATOM 6549 O O . GLU A 1 807 ? 49.222 11.552 -32.847 1.00 91.88 807 GLU A O 1
ATOM 6554 N N . ALA A 1 808 ? 47.530 10.148 -33.309 1.00 92.19 808 ALA A N 1
ATOM 6555 C CA . ALA A 1 808 ? 48.187 8.948 -32.815 1.00 92.19 808 ALA A CA 1
ATOM 6556 C C . ALA A 1 808 ? 47.776 7.738 -33.656 1.00 92.19 808 ALA A C 1
ATOM 6558 O O . ALA A 1 808 ? 46.728 7.725 -34.309 1.00 92.19 808 ALA A O 1
ATOM 6559 N N . GLU A 1 809 ? 48.633 6.723 -33.659 1.00 91.31 809 GLU A N 1
ATOM 6560 C CA . GLU A 1 809 ? 48.331 5.434 -34.265 1.00 91.31 809 GLU A CA 1
ATOM 6561 C C . GLU A 1 809 ? 47.689 4.522 -33.225 1.00 91.31 809 GLU A C 1
ATOM 6563 O O . GLU A 1 809 ? 48.191 4.383 -32.112 1.00 91.31 809 GLU A O 1
ATOM 6568 N N . TYR A 1 810 ? 46.575 3.903 -33.599 1.00 91.00 810 TYR A N 1
ATOM 6569 C CA . TYR A 1 810 ? 45.839 2.993 -32.739 1.00 91.00 810 TYR A CA 1
ATOM 6570 C C . TYR A 1 810 ? 45.679 1.636 -33.413 1.00 91.00 810 TYR A C 1
ATOM 6572 O O . TYR A 1 810 ? 45.367 1.544 -34.605 1.00 91.00 810 TYR A O 1
ATOM 6580 N N . GLU A 1 811 ? 45.822 0.573 -32.626 1.00 90.94 811 GLU A N 1
ATOM 6581 C CA . GLU A 1 811 ? 45.510 -0.785 -33.063 1.00 90.94 811 GLU A CA 1
ATOM 6582 C C . GLU A 1 811 ? 44.015 -1.069 -32.881 1.00 90.94 811 GLU A C 1
ATOM 6584 O O . GLU A 1 811 ? 43.434 -0.841 -31.813 1.00 90.94 811 GLU A O 1
ATOM 6589 N N . LEU A 1 812 ? 43.373 -1.585 -33.929 1.00 90.38 812 LEU A N 1
ATOM 6590 C CA . LEU A 1 812 ? 41.997 -2.043 -33.853 1.00 90.38 812 LEU A CA 1
ATOM 6591 C C . LEU A 1 812 ? 41.977 -3.502 -33.440 1.00 90.38 812 LEU A C 1
ATOM 6593 O O . LEU A 1 812 ? 42.505 -4.379 -34.122 1.00 90.38 812 LEU A O 1
ATOM 6597 N N . GLN A 1 813 ? 41.234 -3.791 -32.379 1.00 91.38 813 GLN A N 1
ATOM 6598 C CA . GLN A 1 813 ? 40.885 -5.168 -32.093 1.00 91.38 813 GLN A CA 1
ATOM 6599 C C . GLN A 1 813 ? 39.778 -5.615 -33.052 1.00 91.38 813 GLN A C 1
ATOM 6601 O O . GLN A 1 813 ? 38.595 -5.351 -32.814 1.00 91.38 813 GLN A O 1
ATOM 6606 N N . ILE A 1 814 ? 40.168 -6.280 -34.140 1.00 92.50 814 ILE A N 1
ATOM 6607 C CA . ILE A 1 814 ? 39.234 -6.805 -35.137 1.00 92.50 814 ILE A CA 1
ATOM 6608 C C . ILE A 1 814 ? 38.472 -7.999 -34.565 1.00 92.50 814 ILE A C 1
ATOM 6610 O O . ILE A 1 814 ? 39.056 -8.951 -34.045 1.00 92.50 814 ILE A O 1
ATOM 6614 N N . ARG A 1 815 ? 37.142 -7.953 -34.661 1.00 91.94 815 ARG A N 1
ATOM 6615 C CA . ARG A 1 815 ? 36.251 -9.048 -34.262 1.00 91.94 815 ARG A CA 1
ATOM 6616 C C . ARG A 1 815 ? 35.099 -9.183 -35.250 1.00 91.94 815 ARG A C 1
ATOM 6618 O O . ARG A 1 815 ? 34.579 -8.192 -35.753 1.00 91.94 815 ARG A O 1
ATOM 6625 N N . TYR A 1 816 ? 34.653 -10.417 -35.468 1.00 91.31 816 TYR A N 1
ATOM 6626 C CA . TYR A 1 816 ? 33.412 -10.702 -36.187 1.00 91.31 816 TYR A CA 1
ATOM 6627 C C . TYR A 1 816 ? 32.274 -10.872 -35.188 1.00 91.31 816 TYR A C 1
ATOM 6629 O O . TYR A 1 816 ? 32.124 -11.921 -34.552 1.00 91.31 816 TYR A O 1
ATOM 6637 N N . VAL A 1 817 ? 31.460 -9.833 -35.041 1.00 92.38 817 VAL A N 1
ATOM 6638 C CA . VAL A 1 817 ? 30.327 -9.840 -34.111 1.00 92.38 817 VAL A CA 1
ATOM 6639 C C . VAL A 1 817 ? 29.014 -10.084 -34.853 1.00 92.38 817 VAL A C 1
ATOM 6641 O O . VAL A 1 817 ? 28.937 -9.863 -36.063 1.00 92.38 817 VAL A O 1
ATOM 6644 N N . PRO A 1 818 ? 27.979 -10.577 -34.157 1.00 92.56 818 PRO A N 1
ATOM 6645 C CA . PRO A 1 818 ? 26.613 -10.551 -34.667 1.00 92.56 818 PRO A CA 1
ATOM 6646 C C . PRO A 1 818 ? 26.210 -9.154 -35.158 1.00 92.56 818 PRO A C 1
ATOM 6648 O O . PRO A 1 818 ? 26.488 -8.171 -34.474 1.00 92.56 818 PRO A O 1
ATOM 6651 N N . LYS A 1 819 ? 25.527 -9.067 -36.308 1.00 91.38 819 LYS A N 1
ATOM 6652 C CA . LYS A 1 819 ? 25.059 -7.800 -36.906 1.00 91.38 819 LYS A CA 1
ATOM 6653 C C . LYS A 1 819 ? 24.152 -7.011 -35.961 1.00 91.38 819 LYS A C 1
ATOM 6655 O O . LYS A 1 819 ? 24.194 -5.787 -35.943 1.00 91.38 819 LYS A O 1
ATOM 6660 N N . ALA A 1 820 ? 23.335 -7.712 -35.186 1.00 91.69 820 ALA A N 1
ATOM 6661 C CA . ALA A 1 820 ? 22.472 -7.122 -34.176 1.00 91.69 820 ALA A CA 1
ATOM 6662 C C . ALA A 1 820 ? 22.485 -7.988 -32.909 1.00 91.69 820 ALA A C 1
ATOM 6664 O O . ALA A 1 820 ? 22.551 -9.215 -33.017 1.00 91.69 820 ALA A O 1
ATOM 6665 N N . PRO A 1 821 ? 22.407 -7.407 -31.700 1.00 92.94 821 PRO A N 1
ATOM 6666 C CA . PRO A 1 821 ? 22.220 -8.181 -30.478 1.00 92.94 821 PRO A CA 1
ATOM 6667 C C . PRO A 1 821 ? 20.811 -8.788 -30.430 1.00 92.94 821 PRO A C 1
ATOM 6669 O O . PRO A 1 821 ? 19.858 -8.198 -30.948 1.00 92.94 821 PRO A O 1
ATOM 6672 N N . LEU A 1 822 ? 20.680 -9.951 -29.783 1.00 95.69 822 LEU A N 1
ATOM 6673 C CA . LEU A 1 822 ? 19.376 -10.549 -29.489 1.00 95.69 822 LEU A CA 1
ATOM 6674 C C . LEU A 1 822 ? 18.554 -9.632 -28.582 1.00 95.69 822 LEU A C 1
ATOM 6676 O O . LEU A 1 822 ? 19.109 -8.900 -27.760 1.00 95.69 822 LEU A O 1
ATOM 6680 N N . TYR A 1 823 ? 17.231 -9.706 -28.712 1.00 95.75 823 TYR A N 1
ATOM 6681 C CA . TYR A 1 823 ? 16.339 -8.956 -27.841 1.00 95.75 823 TYR A CA 1
ATOM 6682 C C . TYR A 1 823 ? 16.337 -9.503 -26.416 1.00 95.75 823 TYR A C 1
ATOM 6684 O O . TYR A 1 823 ? 16.247 -10.708 -26.178 1.00 95.75 823 TYR A O 1
ATOM 6692 N N . THR A 1 824 ? 16.362 -8.583 -25.461 1.00 95.44 824 THR A N 1
ATOM 6693 C CA . THR A 1 824 ? 15.961 -8.824 -24.074 1.00 95.44 824 THR A CA 1
ATOM 6694 C C . THR A 1 824 ? 14.452 -8.608 -23.910 1.00 95.44 824 THR A C 1
ATOM 6696 O O . THR A 1 824 ? 13.796 -8.061 -24.796 1.00 95.44 824 THR A O 1
ATOM 6699 N N . GLN A 1 825 ? 13.876 -8.977 -22.757 1.00 95.00 825 GLN A N 1
ATOM 6700 C CA . GLN A 1 825 ? 12.473 -8.633 -22.472 1.00 95.00 825 GLN A CA 1
ATOM 6701 C C . GLN A 1 825 ? 12.248 -7.112 -22.498 1.00 95.00 825 GLN A C 1
ATOM 6703 O O . GLN A 1 825 ? 11.211 -6.670 -22.983 1.00 95.00 825 GLN A O 1
ATOM 6708 N N . SER A 1 826 ? 13.231 -6.320 -22.047 1.00 93.56 826 SER A N 1
ATOM 6709 C CA . SER A 1 826 ? 13.193 -4.855 -22.151 1.00 93.56 826 SER A CA 1
ATOM 6710 C C . SER A 1 826 ? 13.079 -4.389 -23.605 1.00 93.56 826 SER A C 1
ATOM 6712 O O . SER A 1 826 ? 12.212 -3.576 -23.909 1.00 93.56 826 SER A O 1
ATOM 6714 N N . ASP A 1 827 ? 13.884 -4.941 -24.519 1.00 94.94 827 ASP A N 1
ATOM 6715 C CA . ASP A 1 827 ? 13.835 -4.541 -25.931 1.00 94.94 827 ASP A CA 1
ATOM 6716 C C . ASP A 1 827 ? 12.485 -4.865 -26.578 1.00 94.94 827 ASP A C 1
ATOM 6718 O O . ASP A 1 827 ? 11.961 -4.059 -27.347 1.00 94.94 827 ASP A O 1
ATOM 6722 N N . VAL A 1 828 ? 11.906 -6.025 -26.248 1.00 95.69 828 VAL A N 1
ATOM 6723 C CA . VAL A 1 828 ? 10.599 -6.428 -26.780 1.00 95.69 828 VAL A CA 1
ATOM 6724 C C . VAL A 1 828 ? 9.482 -5.530 -26.247 1.00 95.69 828 VAL A C 1
ATOM 6726 O O . VAL A 1 828 ? 8.613 -5.139 -27.019 1.00 95.69 828 VAL A O 1
ATOM 6729 N N . ILE A 1 829 ? 9.501 -5.162 -24.961 1.00 94.50 829 ILE A N 1
ATOM 6730 C CA . ILE A 1 829 ? 8.497 -4.258 -24.369 1.00 94.50 829 ILE A CA 1
ATOM 6731 C C . ILE A 1 829 ? 8.551 -2.878 -25.024 1.00 94.50 829 ILE A C 1
ATOM 6733 O O . ILE A 1 829 ? 7.506 -2.353 -25.417 1.00 94.50 829 ILE A O 1
ATOM 6737 N N . ARG A 1 830 ? 9.758 -2.339 -25.221 1.00 94.31 830 ARG A N 1
ATOM 6738 C CA . ARG A 1 830 ? 9.956 -1.076 -25.935 1.00 94.31 830 ARG A CA 1
ATOM 6739 C C . ARG A 1 830 ? 9.375 -1.144 -27.345 1.00 94.31 830 ARG A C 1
ATOM 6741 O O . ARG A 1 830 ? 8.578 -0.294 -27.734 1.00 94.31 830 ARG A O 1
ATOM 6748 N N . LEU A 1 831 ? 9.698 -2.208 -28.085 1.00 95.19 831 LEU A N 1
ATOM 6749 C CA . LEU A 1 831 ? 9.208 -2.406 -29.449 1.00 95.19 831 LEU A CA 1
ATOM 6750 C C . LEU A 1 831 ? 7.680 -2.555 -29.498 1.00 95.19 831 LEU A C 1
ATOM 6752 O O . LEU A 1 831 ? 7.026 -1.993 -30.373 1.00 95.19 831 LEU A O 1
ATOM 6756 N N . MET A 1 832 ? 7.092 -3.271 -28.537 1.00 95.06 832 MET A N 1
ATOM 6757 C CA . MET A 1 832 ? 5.641 -3.387 -28.380 1.00 95.06 832 MET A CA 1
ATOM 6758 C C . MET A 1 832 ? 4.984 -2.014 -28.198 1.00 95.06 832 MET A C 1
ATOM 6760 O O . MET A 1 832 ? 3.997 -1.723 -28.876 1.00 95.06 832 MET A O 1
ATOM 6764 N N . LYS A 1 833 ? 5.548 -1.150 -27.343 1.00 92.06 833 LYS A N 1
ATOM 6765 C CA . LYS A 1 833 ? 5.059 0.219 -27.133 1.00 92.06 833 LYS A CA 1
ATOM 6766 C C . LYS A 1 833 ? 5.203 1.076 -28.394 1.00 92.06 833 LYS A C 1
ATOM 6768 O O . LYS A 1 833 ? 4.220 1.687 -28.807 1.00 92.06 833 LYS A O 1
ATOM 6773 N N . GLU A 1 834 ? 6.375 1.078 -29.030 1.00 93.62 834 GLU A N 1
ATOM 6774 C CA . GLU A 1 834 ? 6.662 1.835 -30.262 1.00 93.62 834 GLU A CA 1
ATOM 6775 C C . GLU A 1 834 ? 5.746 1.433 -31.428 1.00 93.62 834 GLU A C 1
ATOM 6777 O O . GLU A 1 834 ? 5.276 2.280 -32.183 1.00 93.62 834 GLU A O 1
ATOM 6782 N N . LYS A 1 835 ? 5.460 0.133 -31.565 1.00 94.12 835 LYS A N 1
ATOM 6783 C CA . LYS A 1 835 ? 4.596 -0.423 -32.619 1.00 94.12 835 LYS A CA 1
ATOM 6784 C C . LYS A 1 835 ? 3.108 -0.433 -32.244 1.00 94.12 835 LYS A C 1
ATOM 6786 O O . LYS A 1 835 ? 2.291 -0.907 -33.030 1.00 94.12 835 LYS A O 1
ATOM 6791 N N . GLY A 1 836 ? 2.741 0.033 -31.048 1.00 91.38 836 GLY A N 1
ATOM 6792 C CA . GLY A 1 836 ? 1.354 0.068 -30.574 1.00 91.38 836 GLY A CA 1
ATOM 6793 C C . GLY A 1 836 ? 0.721 -1.306 -30.299 1.00 91.38 836 GLY A C 1
ATOM 6794 O O . GLY A 1 836 ? -0.509 -1.411 -30.248 1.00 91.38 836 GLY A O 1
ATOM 6795 N N . ILE A 1 837 ? 1.525 -2.360 -30.106 1.00 91.31 837 ILE A N 1
ATOM 6796 C CA . ILE A 1 837 ? 1.055 -3.718 -29.800 1.00 91.31 837 ILE A CA 1
ATOM 6797 C C . ILE A 1 837 ? 1.024 -3.942 -28.288 1.00 91.31 837 ILE A C 1
ATOM 6799 O O . ILE A 1 837 ? 2.037 -3.885 -27.605 1.00 91.31 837 ILE A O 1
ATOM 6803 N N . GLY A 1 838 ? -0.149 -4.300 -27.766 1.00 88.00 838 GLY A N 1
ATOM 6804 C CA . GLY A 1 838 ? -0.346 -4.524 -26.336 1.00 88.00 838 GLY A CA 1
ATOM 6805 C C . GLY A 1 838 ? -0.730 -3.255 -25.572 1.00 88.00 838 GLY A C 1
ATOM 6806 O O . GLY A 1 838 ? -0.965 -2.187 -26.141 1.00 88.00 838 GLY A O 1
ATOM 6807 N N . ARG A 1 839 ? -0.906 -3.417 -24.263 1.00 88.75 839 ARG A N 1
ATOM 6808 C CA . ARG A 1 839 ? -1.299 -2.390 -23.292 1.00 88.75 839 ARG A CA 1
ATOM 6809 C C . ARG A 1 839 ? -0.594 -2.678 -21.960 1.00 88.75 839 ARG A C 1
ATOM 6811 O O . ARG A 1 839 ? -0.151 -3.817 -21.777 1.00 88.75 839 ARG A O 1
ATOM 6818 N N . PRO A 1 840 ? -0.561 -1.721 -21.014 1.00 90.38 840 PRO A N 1
ATOM 6819 C CA . PRO A 1 840 ? -0.024 -1.933 -19.667 1.00 90.38 840 PRO A CA 1
ATOM 6820 C C . PRO A 1 840 ? -0.443 -3.252 -18.998 1.00 90.38 840 PRO A C 1
ATOM 6822 O O . PRO A 1 840 ? 0.384 -3.943 -18.413 1.00 90.38 840 PRO A O 1
ATOM 6825 N N . SER A 1 841 ? -1.705 -3.662 -19.153 1.00 86.62 841 SER A N 1
ATOM 6826 C CA . SER A 1 841 ? -2.231 -4.910 -18.584 1.00 86.62 841 SER A CA 1
ATOM 6827 C C . SER A 1 841 ? -1.768 -6.192 -19.289 1.00 86.62 841 SER A C 1
ATOM 6829 O O . SER A 1 841 ? -1.964 -7.280 -18.751 1.00 86.62 841 SER A O 1
ATOM 6831 N N . THR A 1 842 ? -1.162 -6.109 -20.481 1.00 90.19 842 THR A N 1
ATOM 6832 C CA . THR A 1 842 ? -0.879 -7.291 -21.317 1.00 90.19 842 THR A CA 1
ATOM 6833 C C . THR A 1 842 ? 0.566 -7.479 -21.749 1.00 90.19 842 THR A C 1
ATOM 6835 O O . THR A 1 842 ? 0.863 -8.540 -22.290 1.00 90.19 842 THR A O 1
ATOM 6838 N N . TYR A 1 843 ? 1.468 -6.517 -21.530 1.00 92.88 843 TYR A N 1
ATOM 6839 C CA . TYR A 1 843 ? 2.880 -6.671 -21.915 1.00 92.88 843 TYR A CA 1
ATOM 6840 C C . TYR A 1 843 ? 3.514 -7.932 -21.308 1.00 92.88 843 TYR A C 1
ATOM 6842 O O . TYR A 1 843 ? 4.006 -8.790 -22.042 1.00 92.88 843 TYR A O 1
ATOM 6850 N N . SER A 1 844 ? 3.418 -8.104 -19.984 1.00 93.38 844 SER A N 1
ATOM 6851 C CA . SER A 1 844 ? 3.953 -9.289 -19.299 1.00 93.38 844 SER A CA 1
ATOM 6852 C C . SER A 1 844 ? 3.240 -10.575 -19.721 1.00 93.38 844 SER A C 1
ATOM 6854 O O . SER A 1 844 ? 3.889 -11.587 -19.963 1.00 93.38 844 SER A O 1
ATOM 6856 N N . GLN A 1 845 ? 1.913 -10.536 -19.882 1.00 90.56 845 GLN A N 1
ATOM 6857 C CA . GLN A 1 845 ? 1.124 -11.703 -20.286 1.00 90.56 845 GLN A CA 1
ATOM 6858 C C . GLN A 1 845 ? 1.517 -12.219 -21.675 1.00 90.56 845 GLN A C 1
ATOM 6860 O O . GLN A 1 845 ? 1.556 -13.431 -21.885 1.00 90.56 845 GLN A O 1
ATOM 6865 N N . ILE A 1 846 ? 1.800 -11.319 -22.623 1.00 92.44 846 ILE A N 1
ATOM 6866 C CA . ILE A 1 846 ? 2.230 -11.686 -23.977 1.00 92.44 846 ILE A CA 1
ATOM 6867 C C . ILE A 1 846 ? 3.595 -12.376 -23.923 1.00 92.44 846 ILE A C 1
ATOM 6869 O O . ILE A 1 846 ? 3.730 -13.472 -24.463 1.00 92.44 846 ILE A O 1
ATOM 6873 N N . LEU A 1 847 ? 4.569 -11.796 -23.215 1.00 93.12 847 LEU A N 1
ATOM 6874 C CA . LEU A 1 847 ? 5.891 -12.405 -23.045 1.00 93.12 847 LEU A CA 1
ATOM 6875 C C . LEU A 1 847 ? 5.814 -13.760 -22.334 1.00 93.12 847 LEU A C 1
ATOM 6877 O O . LEU A 1 847 ? 6.387 -14.734 -22.812 1.00 93.12 847 LEU A O 1
ATOM 6881 N N . ASN A 1 848 ? 5.056 -13.862 -21.243 1.00 90.75 848 ASN A N 1
ATOM 6882 C CA . ASN A 1 848 ? 4.892 -15.118 -20.510 1.00 90.75 848 ASN A CA 1
ATOM 6883 C C . ASN A 1 848 ? 4.324 -16.237 -21.376 1.00 90.75 848 ASN A C 1
ATOM 6885 O O . ASN A 1 848 ? 4.762 -17.377 -21.260 1.00 90.75 848 ASN A O 1
ATOM 6889 N N . LYS A 1 849 ? 3.353 -15.929 -22.245 1.00 88.62 849 LYS A N 1
ATOM 6890 C CA . LYS A 1 849 ? 2.802 -16.920 -23.175 1.00 88.62 849 LYS A CA 1
ATOM 6891 C C . LYS A 1 849 ? 3.849 -17.434 -24.159 1.00 88.62 849 LYS A C 1
ATOM 6893 O O . LYS A 1 849 ? 3.803 -18.616 -24.466 1.00 88.62 849 LYS A O 1
ATOM 6898 N N . LEU A 1 850 ? 4.766 -16.578 -24.615 1.00 92.00 850 LEU A N 1
ATOM 6899 C CA . LEU A 1 850 ? 5.873 -16.977 -25.491 1.00 92.00 850 LEU A CA 1
ATOM 6900 C C . LEU A 1 850 ? 6.922 -17.836 -24.779 1.00 92.00 850 LEU A C 1
ATOM 6902 O O . LEU A 1 850 ? 7.539 -18.662 -25.425 1.00 92.00 850 LEU A O 1
ATOM 6906 N N . PHE A 1 851 ? 7.135 -17.655 -23.473 1.00 91.38 851 PHE A N 1
ATOM 6907 C CA . PHE A 1 851 ? 8.028 -18.530 -22.699 1.00 91.38 851 PHE A CA 1
ATOM 6908 C C . PHE A 1 851 ? 7.363 -19.850 -22.283 1.00 91.38 851 PHE A C 1
ATOM 6910 O O . PHE A 1 851 ? 8.044 -20.851 -22.088 1.00 91.38 851 PHE A O 1
ATOM 6917 N N . ALA A 1 852 ? 6.042 -19.851 -22.090 1.00 85.56 852 ALA A N 1
ATOM 6918 C CA . ALA A 1 852 ? 5.279 -21.017 -21.642 1.00 85.56 852 ALA A CA 1
ATOM 6919 C C . ALA A 1 852 ? 4.855 -21.966 -22.780 1.00 85.56 852 ALA A C 1
ATOM 6921 O O . ALA A 1 852 ? 4.171 -22.963 -22.519 1.00 85.56 852 ALA A O 1
ATOM 6922 N N . ARG A 1 853 ? 5.155 -21.623 -24.030 1.00 84.50 853 ARG A N 1
ATOM 6923 C CA . ARG A 1 853 ? 4.836 -22.370 -25.250 1.00 84.50 853 ARG A CA 1
ATOM 6924 C C . ARG A 1 853 ? 6.105 -22.531 -26.053 1.00 84.50 853 ARG A C 1
ATOM 6926 O O . ARG A 1 853 ? 6.217 -23.596 -26.690 1.00 84.50 853 ARG A O 1
#

Sequence (853 aa):
KKSEKEKTLQRIRDGDFSILVTTAQFLARNFEMLEGKVFDFIFVDDVDSILKASGNVDRILHLLGFQRQKGKWLREGKHGILIVSTATAKKGRKAQLLRELLGIDVGSSRFLLRNVEDIYLPERNLERLSSILKSMGTGGLIFAPSEEESETIRNELGAEYRIGLATSRSRKDFERFKEGELDILVGTSHYYGVLVRGLDLPERIRYAVFYGAPSIRIALRDLENLPDGMLKLLFFALRADPILREVVNPLKEREKVLKRIAEIMENPEGQAEDFVLRKGEILFPDLRTYLQASGRTSRLTVWGLTKGASFLLEEDRMLLNAFIKRASYYDVDFRPFHDVNLVGLRMELEESRKKIKLRERKDILPVLFVVESPTKARQIARFFGQPATRVFRDEEGVGLVAYEVPTENFVLTVTASLGHVTDLTTGRGIYGVEKSNGTFVPVYNSIKKCKRCGYQYTRDGKCPLCGGDPLDSRERIKLLRKLALEAEHVIVGTDPDREGEKIAWDVLMMLSPYVRTARRAEFHEVTKKAIQSALRELRELEEKTAEAQIARRVEDRWFGFRLSEILQKRFRDRNLSAGRAQTPVLGWIIERCDEHRKRVKIGTLRELGLTIENPPYEKVRVKIEKVEEKTEERTPPPPFTTDTLLEDANRFLKLSADEAMRIAQELFENGLITYHRTDSTRVSDRGIQVAREFLGDKFHRREWKGEGAHECIRPTRPIDRERLLRLVLENVIHTSTPITRKHLALYDLIFRRFMASQAESAVVRKVSYSLKLPDRELTVERIVEARGRCFELYKFLKVEKGLPIGEAEYELQIRYVPKAPLYTQSDVIRLMKEKGIGRPSTYSQILNKLFAR

Foldseek 3Di:
DVVVVVVVLVCLLVVVDPDDDDDLVCCVPPLVSCQPAAAQEDEEEAVQSQVVPLVSLVSVCRNQQWDADPNDTDHDDDGRDYHYDAYPDADDPSQVVCCVPVQWRNYDFDFLDAQAAFAEDLAQDLVVVVVLCVLQDFQEEEAEADPVVLVVSCVVCVVPAQEDEQAPVDCPVVVCQLVPVHRYYYWHLDCPICLLPPDARQLGHAEYEYSAFAKDKDFLVCLVVDDPLVLVLLLLQPCVDPQSVPDPDCVVVVVVSSVVSSVCLCPPDDARQQWGRHNGMIIHGDVVSVSSNQCSNWDQDQLFIAYHYYYYYHNPPSNVRNNQSLVVLLVDHYHYPVVDDSNVSSVSNNVSSVSVVVVPGQDAFEEEEEEADPQLLCLLLPNRGQWIKGFDADPVGTLWIWTWHGDRRYGYTGTHLNAAQKDAACPDPQRQWNQDPNDIRGHIAGWWAFPPPRDIHGDDAADPPPRGHTDTSVVVLVVLLVSLLVGQEYEYEYAPALRRLLRLVVNCVSRVVNHPYYWYFYFQFSHSVRNVVSVVVTHHRDVVSPVVVVVVSVQFSNQFVVVLVVVCVVVVNNVDTDGPQLVVLVVVLVVQVVLQPDWWKWWAQVVQRDIDTPDPDQKWKKAKDFDDKDWDWAQADFADALLN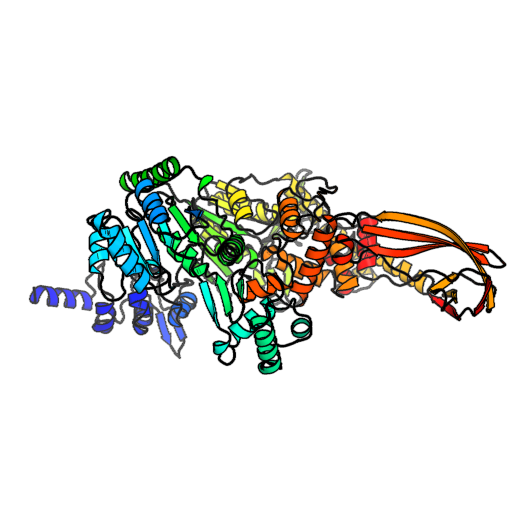LQLCCCVPVVDASVRSVVLLVQCRSLRFKTHRFGPFSADDPQLLVQLCVQCPVQFADDRGDDPDDDHGIATNHVAALSRVVSCVSVVSRDGSDDQDPSSSVSSLVNHLSSSLNGGGTKTWIKIWMWIDIPVDIDIDIAGQDIDGDSCVSPVPDDHDHDGDHGIDMTGIPIDIGRSHDRDDLSNSSVVCVVVVRDGSVPSSVSVVVVVVD

pLDDT: mean 89.53, std 7.69, range [54.5, 98.69]